Protein AF-A0A6N2LBV3-F1 (afdb_monomer)

Secondary structure (DSSP, 8-state):
---------SHHHHHHHHHHHHHHHHHHHHHHTTS-------------------------------------------TTGGG--SSS-SSGGGTS-S----TT-GGGSB---SSB-S--S-----S---S---TTTGGGEEE---SS--BTTHHHHTTTS-EEETTEEE--S-BTTBTT-HHHHHHHHHHHTT-TTSSS-GGGTT-S----SSSBSSGGGS-GGGT--------S--TTT---TTTTTSB--S-B-S-SS-TT------S-B--B--------SSS-SSSSSSS--TTT-EEEEESGGGT--STTHHHHHHHHHHHHHHTT-EEEEEETTEEEEE--SSSTTGGGSPTTPSS----SS-----SSS-------B---HHHHHHTS-----SSS-SS---SSSSS-SS-TTHHHHGGGHHHHHHHTTS-TT-TT--STTTS----S--SS-SHHHH-TT--SB--B---TTS-S--TTSTTT--EE----SSS--------------SS----SSSSSSBSTTGGGTS-SS--TT-----B-STT---SGGGS-TTBS------------SSS---------------SGGGGS-PPPPSSSHHHHHHHHHHHHHHHHHHHHHHTTS-------------------------------------------PPPPPP--TT-SS--SSS-HHHHHTT----SSSSSTTTSS-B--GGGS--S-----S-------SSTTSSS-----S--SS-SSSB--TT-----BSB-----B-BT-SS-STTSSS-----TT--SSSS-S-SS-EE---S--SS-TT-SS-BBSS--B---------S---SSSTTTT-------BSSB--SS-SS--S----BS----TTGGG-SSSSSGGGG--SSS----B-HHHH---STTTSS-TT-TTSSSSSS-EE---SBSB--EE--SSSBTBS----SSSPPBPPTT--SS--TTPBP-S-B-PPPHHHHSSS------TT-SSSS--GGGGGGT--TTSSBHHHHTTTSSGGGTTTTTS-SSSS---------SS----SBTT-SS-----EE---SSS--THHHHTTSSSEE--B-GGG--------------SSSHHHHHTTT--GGGTTTTTTTT--SB------B-HHHHHHHHHHHHHHTEEEEEEEE--TTT----EEEEEEE-----HHHHHHHHH-

InterPro domains:
  IPR004159 Putative S-adenosyl-L-methionine-dependent methyltransferase [PF03141] (83-593)
  IPR004159 Putative S-adenosyl-L-methionine-dependent methyltransferase [PF03141] (693-1202)
  IPR004159 Putative S-adenosyl-L-methionine-dependent methyltransferase [PTHR10108] (652-1205)
  IPR029063 S-adenosyl-L-methionine-dependent methyltransferase superfamily [G3DSA:3.40.50.150] (198-345)
  IPR029063 S-adenosyl-L-methionine-dependent methyltransferase superfamily [G3DSA:3.40.50.150] (804-955)
  IPR029063 S-adenosyl-L-methionine-dependent methyltransferase superfamily [SSF53335] (121-339)
  IPR029063 S-adenosyl-L-methionine-dependent methyltransferase superfamily [SSF53335] (421-569)
  IPR029063 S-adenosyl-L-methionine-dependent methyltransferase superfamily [SSF53335] (731-950)
  IPR029063 S-adenosyl-L-methionine-dependent methyltransferase superfamily [SSF53335] (1032-1173)

pLDDT: mean 76.88, std 20.21, range [21.91, 98.38]

Radius of gyration: 31.72 Å; Cα contacts (8 Å, |Δi|>4): 4338; chains: 1; bounding box: 100×77×108 Å

Foldseek 3Di:
DDDDDDDDDPPVVVVVVVVVVVVVVVVVVVVVVPPDDDDDDDYDDDDDDDDDDDDDDDDDDDDDDDDEDFLFFAAFFALQQLFFWFWLAPVLFVQFHDDDDCLQLCSLFTFAAFAWKFDPFAHFFFFFAFWFFFPPVLFFKKFAFDFAAADVLVVCVVQLQWDRDLGMIGRFAWWPQGSGALLVVCLVVCVQLVAPPSLNQSQLLAQEAEWDFTHWAGLLHPNVSSNHLYAFFAACDPPPFAHCFFQLFFADHFFFAPFAFPAAWFFFFAAAGADEDFDDDDDDDQAKQFFLLALWAFLWHWAKYFYCLQPPDDVQSVVFVVVVVVRVVLLVKDWSGRDDRMTIMHDFLAQVVQVVHDQVSFLHAAFAQFLWTFGFQAQFAGGHHGFAPVSRVVSHLPADAAQPAFQHDADQCPVAVADVVLQVVLLCVLLQLQDLQQDDFCPVHDLRLVLFEFAFAFLFFRLWQRCLVNLHFADFAQFQAAWFAFRGFCNWNWAEAYHAFVFWFAEFAAFAAEYFYWLAEAAFPDVFAFDLFCVLFLFLAHAQFYFFWWKFAFFWQFAFQLPPFFQQWFFAWFDDFFFFDFAHAMAIDWTGGKDFAFDDSLLVDDDDDDDDVPVVVVVVVVVVVVVVVVVVVVVPDDDDDDDDDDDDDDDDDDDDDDDDDDDDDDDDDDDDDDDDDDPPPDQFAQDDSVRHFDTIGRIPVSSSVVRHDDDRGDDPRSHHHGYDPVPFDSGNHDHHHADDIFDHPPVAPRIGAGSTADDHHHHHHHYHSNRRHRSSHGTGHFGTGSIRRGGRSSNGIRHGGRDHHYHDHQGSTLGDAHDDAAARHSAPNRNHSRRSIYHDAHEGINNGPNNRHHSRVNHRRRTWRRRPRWFFAPRFFATGQEHDHRHHSRHNPPVSHRNRRARSSRHRFNHHYYAFRCSNQNTRPSSPSRNNVSSFGCSHAFWHHHWRNYRIIRTHGHQAVPRVRSDDPDGDDHAADPPPHRGAGRPHTSHRHYYHDDCQCPDPNYMDDHRPSDDQQPQFPCCVVVPHDSNVGGVSQRNSHPPHVVHRTQRSDDDDHNHTAAEGTEEDDLGRICNRSSNHNRDDAYHDRHRPPSSSNSSSGGIHHHHGHRLLSPHTGRRARGETYIYEAPLVVCVSVVRDSSSVSSSSSSYRAAWYWTKHWYAPVVVVSSVVHCVSNQKDWDDWDARDPPRDHRTTMTRMIHHNDHDDNRVVSNVND

Organism: Salix viminalis (NCBI:txid40686)

Structure (mmCIF, N/CA/C/O backbone):
data_AF-A0A6N2LBV3-F1
#
_entry.id   AF-A0A6N2LBV3-F1
#
loop_
_atom_site.group_PDB
_atom_site.id
_atom_site.type_symbol
_atom_site.label_atom_id
_atom_site.label_alt_id
_atom_site.label_comp_id
_atom_site.label_asym_id
_atom_site.label_entity_id
_atom_site.label_seq_id
_atom_site.pdbx_PDB_ins_code
_atom_site.Cartn_x
_atom_site.Cartn_y
_atom_site.Cartn_z
_atom_site.occupancy
_atom_site.B_iso_or_equiv
_atom_site.auth_seq_id
_atom_site.auth_comp_id
_atom_site.auth_asym_id
_atom_site.auth_atom_id
_atom_site.pdbx_PDB_model_num
ATOM 1 N N . MET A 1 1 ? -54.900 11.997 -61.888 1.00 31.58 1 MET A N 1
ATOM 2 C CA . MET A 1 1 ? -56.281 12.020 -62.424 1.00 31.58 1 MET A CA 1
ATOM 3 C C . MET A 1 1 ? -57.255 11.755 -61.280 1.00 31.58 1 MET A C 1
ATOM 5 O O . MET A 1 1 ? -56.965 10.887 -60.477 1.00 31.58 1 MET A O 1
ATOM 9 N N . SER A 1 2 ? -58.363 12.505 -61.231 1.00 25.62 2 SER A N 1
ATOM 10 C CA . SER A 1 2 ? -59.681 12.159 -60.649 1.00 25.62 2 SER A CA 1
ATOM 11 C C . SER A 1 2 ? -59.846 11.466 -59.271 1.00 25.62 2 SER A C 1
ATOM 13 O O . SER A 1 2 ? -59.539 10.290 -59.123 1.00 25.62 2 SER A O 1
ATOM 15 N N . ARG A 1 3 ? -60.667 12.145 -58.443 1.00 28.14 3 ARG A N 1
ATOM 16 C CA . ARG A 1 3 ? -61.629 11.661 -57.414 1.00 28.14 3 ARG A CA 1
ATOM 17 C C . ARG A 1 3 ? -61.140 11.384 -55.981 1.00 28.14 3 ARG A C 1
ATOM 19 O O . ARG A 1 3 ? -60.168 10.688 -55.746 1.00 28.14 3 ARG A O 1
ATOM 26 N N . GLY A 1 4 ? -61.930 11.911 -55.037 1.00 27.83 4 GLY A N 1
ATOM 27 C CA . GLY A 1 4 ? -61.875 11.661 -53.591 1.00 27.83 4 GLY A CA 1
ATOM 28 C C . GLY A 1 4 ? -63.286 11.452 -53.007 1.00 27.83 4 GLY A C 1
ATOM 29 O O . GLY A 1 4 ? -64.154 10.936 -53.712 1.00 27.83 4 GLY A O 1
ATOM 30 N N . ARG A 1 5 ? -63.514 11.960 -51.780 1.00 31.47 5 ARG A N 1
ATOM 31 C CA . ARG A 1 5 ? -64.560 11.618 -50.774 1.00 31.47 5 ARG A CA 1
ATOM 32 C C . ARG A 1 5 ? -64.207 10.379 -49.927 1.00 31.47 5 ARG A C 1
ATOM 34 O O . ARG A 1 5 ? -63.780 9.377 -50.482 1.00 31.47 5 ARG A O 1
ATOM 41 N N . GLY A 1 6 ? -64.409 10.400 -48.606 1.00 32.03 6 GLY A N 1
ATOM 42 C CA . GLY A 1 6 ? -64.881 11.516 -47.765 1.00 32.03 6 GLY A CA 1
ATOM 43 C C . GLY A 1 6 ? -64.854 11.200 -46.263 1.00 32.03 6 GLY A C 1
ATOM 44 O O . GLY A 1 6 ? -64.765 10.035 -45.884 1.00 32.03 6 GLY A O 1
ATOM 45 N N . ASP A 1 7 ? -64.907 12.249 -45.440 1.00 34.81 7 ASP A N 1
ATOM 46 C CA . ASP A 1 7 ? -64.712 12.215 -43.983 1.00 34.81 7 ASP A CA 1
ATOM 47 C C . ASP A 1 7 ? -65.820 11.536 -43.164 1.00 34.81 7 ASP A C 1
ATOM 49 O O . ASP A 1 7 ? -67.002 11.573 -43.513 1.00 34.81 7 ASP A O 1
ATOM 53 N N . GLY A 1 8 ? -65.429 11.029 -41.987 1.00 34.16 8 GLY A N 1
ATOM 54 C CA . GLY A 1 8 ? -66.335 10.644 -40.905 1.00 34.16 8 GLY A CA 1
ATOM 55 C C . GLY A 1 8 ? -65.617 10.320 -39.583 1.00 34.16 8 GLY A C 1
ATOM 56 O O . GLY A 1 8 ? -64.689 9.521 -39.558 1.00 34.16 8 GLY A O 1
ATOM 57 N N . ASP A 1 9 ? -66.125 10.890 -38.481 1.00 42.00 9 ASP A N 1
ATOM 58 C CA . ASP A 1 9 ? -65.892 10.510 -37.066 1.00 42.00 9 ASP A CA 1
ATOM 59 C C . ASP A 1 9 ? -64.590 10.965 -36.342 1.00 42.00 9 ASP A C 1
ATOM 61 O O . ASP A 1 9 ? -63.911 10.175 -35.685 1.00 42.00 9 ASP A O 1
ATOM 65 N N . GLN A 1 10 ? -64.280 12.275 -36.345 1.00 43.12 10 GLN A N 1
ATOM 66 C CA . GLN A 1 10 ? -63.372 12.865 -35.332 1.00 43.12 10 GLN A CA 1
ATOM 67 C C . GLN A 1 10 ? -64.061 13.175 -33.984 1.00 43.12 10 GLN A C 1
ATOM 69 O O . GLN A 1 10 ? -63.404 13.179 -32.941 1.00 43.12 10 GLN A O 1
ATOM 74 N N . THR A 1 11 ? -65.376 13.416 -33.966 1.00 44.84 11 THR A N 1
ATOM 75 C CA . THR A 1 11 ? -66.063 14.023 -32.810 1.00 44.84 11 THR A CA 1
ATOM 76 C C . THR A 1 11 ? -66.192 13.093 -31.598 1.00 44.84 11 THR A C 1
ATOM 78 O O . THR A 1 11 ? -66.202 13.572 -30.464 1.00 44.84 11 THR A O 1
ATOM 81 N N . LYS A 1 12 ? -66.244 11.764 -31.784 1.00 44.06 12 LYS A N 1
ATOM 82 C CA . LYS A 1 12 ? -66.371 10.823 -30.652 1.00 44.06 12 LYS A CA 1
ATOM 83 C C . LYS A 1 12 ? -65.098 10.667 -29.823 1.00 44.06 12 LYS A C 1
ATOM 85 O O . LYS A 1 12 ? -65.197 10.506 -28.610 1.00 44.06 12 LYS A O 1
ATOM 90 N N . ARG A 1 13 ? -63.909 10.739 -30.436 1.00 48.66 13 ARG A N 1
ATOM 91 C CA . ARG A 1 13 ?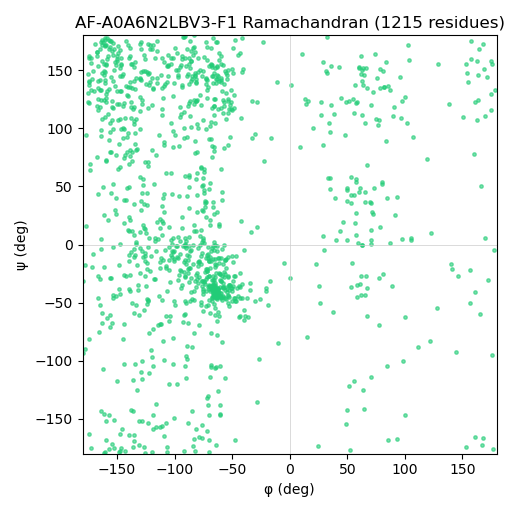 -62.634 10.533 -29.718 1.00 48.66 13 ARG A CA 1
ATOM 92 C C . ARG A 1 13 ? -62.351 11.624 -28.680 1.00 48.66 13 ARG A C 1
ATOM 94 O O . ARG A 1 13 ? -61.745 11.326 -27.655 1.00 48.66 13 ARG A O 1
ATOM 101 N N . PHE A 1 14 ? -62.810 12.854 -28.911 1.00 49.78 14 PHE A N 1
ATOM 102 C CA . PHE A 1 14 ? -62.547 13.982 -28.011 1.00 49.78 14 PHE A CA 1
ATOM 103 C C . PHE A 1 14 ? -63.281 13.849 -26.664 1.00 49.78 14 PHE A C 1
ATOM 105 O O . PHE A 1 14 ? -62.699 14.091 -25.608 1.00 49.78 14 PHE A O 1
ATOM 112 N N . VAL A 1 15 ? -64.534 13.378 -26.681 1.00 51.75 15 VAL A N 1
ATOM 113 C CA . VAL A 1 15 ? -65.348 13.207 -25.464 1.00 51.75 15 VAL A CA 1
ATOM 114 C C . VAL A 1 15 ? -64.805 12.081 -24.575 1.00 51.75 15 VAL A C 1
ATOM 116 O O . VAL A 1 15 ? -64.764 12.225 -23.355 1.00 51.75 15 VAL A O 1
ATOM 119 N N . THR A 1 16 ? -64.325 10.978 -25.163 1.00 50.62 16 THR A N 1
ATOM 120 C CA . THR A 1 16 ? -63.780 9.843 -24.394 1.00 50.62 16 THR A CA 1
ATOM 121 C C . THR A 1 16 ? -62.521 10.220 -23.606 1.00 50.62 16 THR A C 1
ATOM 123 O O . THR A 1 16 ? -62.374 9.802 -22.459 1.00 50.62 16 THR A O 1
ATOM 126 N N . TRP A 1 17 ? -61.637 11.043 -24.181 1.00 53.94 17 TRP A N 1
ATOM 127 C CA . TRP A 1 17 ? -60.414 11.491 -23.502 1.00 53.94 17 TRP A CA 1
ATOM 128 C C . TRP A 1 17 ? -60.695 12.366 -22.275 1.00 53.94 17 TRP A C 1
ATOM 130 O O . TRP A 1 17 ? -60.042 12.192 -21.246 1.00 53.94 17 TRP A O 1
ATOM 140 N N . ILE A 1 18 ? -61.694 13.252 -22.348 1.00 58.91 18 ILE A N 1
ATOM 141 C CA . ILE A 1 18 ? -62.074 14.132 -21.230 1.00 58.91 18 ILE A CA 1
ATOM 142 C C . ILE A 1 18 ? -62.591 13.318 -20.032 1.00 58.91 18 ILE A C 1
ATOM 144 O O . ILE A 1 18 ? -62.225 13.602 -18.890 1.00 58.91 18 ILE A O 1
ATOM 148 N N . VAL A 1 19 ? -63.391 12.273 -20.275 1.00 57.28 19 VAL A N 1
ATOM 149 C CA . VAL A 1 19 ? -63.913 11.398 -19.207 1.00 57.28 19 VAL A CA 1
ATOM 150 C C . VAL A 1 19 ? -62.784 10.622 -18.517 1.00 57.28 19 VAL A C 1
ATOM 152 O O . VAL A 1 19 ? -62.739 10.579 -17.289 1.00 57.28 19 VAL A O 1
ATOM 155 N N . VAL A 1 20 ? -61.834 10.064 -19.278 1.00 58.78 20 VAL A N 1
ATOM 156 C CA . VAL A 1 20 ? -60.694 9.315 -18.713 1.00 58.78 20 VAL A CA 1
ATOM 157 C C . VAL A 1 20 ? -59.775 10.222 -17.885 1.00 58.78 20 VAL A C 1
ATOM 159 O O . VAL A 1 20 ? -59.424 9.865 -16.761 1.00 58.78 20 VAL A O 1
ATOM 162 N N . LEU A 1 21 ? -59.444 11.419 -18.384 1.00 54.38 21 LEU A N 1
ATOM 163 C CA . LEU A 1 21 ? -58.668 12.418 -17.633 1.00 54.38 21 LEU A CA 1
ATOM 164 C C . LEU A 1 21 ? -59.371 12.854 -16.341 1.00 54.38 21 LEU A C 1
ATOM 166 O O . LEU A 1 21 ? -58.728 12.934 -15.298 1.00 54.38 21 LEU A O 1
ATOM 170 N N . SER A 1 22 ? -60.691 13.058 -16.380 1.00 57.19 22 SER A N 1
ATOM 171 C CA . SER A 1 22 ? -61.472 13.439 -15.194 1.00 57.19 22 SER A CA 1
ATOM 172 C C . SER A 1 22 ? -61.437 12.361 -14.103 1.00 57.19 22 SER A C 1
ATOM 174 O O . SER A 1 22 ? -61.304 12.682 -12.923 1.00 57.19 22 SER A O 1
ATOM 176 N N . ILE A 1 23 ? -61.495 11.080 -14.487 1.00 59.62 23 ILE A N 1
ATOM 177 C CA . ILE A 1 23 ? -61.399 9.950 -13.548 1.00 59.62 23 ILE A CA 1
ATOM 178 C C . ILE A 1 23 ? -59.989 9.868 -12.945 1.00 59.62 23 ILE A C 1
ATOM 180 O O . ILE A 1 23 ? -59.856 9.744 -11.728 1.00 59.62 23 ILE A O 1
ATOM 184 N N . ILE A 1 24 ? -58.936 10.002 -13.760 1.00 60.47 24 ILE A N 1
ATOM 185 C CA . ILE A 1 24 ? -57.543 9.947 -13.283 1.00 60.47 24 ILE A CA 1
ATOM 186 C C . ILE A 1 24 ? -57.250 11.107 -12.320 1.00 60.47 24 ILE A C 1
ATOM 188 O O . ILE A 1 24 ? -56.707 10.878 -11.239 1.00 60.47 24 ILE A O 1
ATOM 192 N N . CYS A 1 25 ? -57.667 12.334 -12.650 1.00 48.91 25 CYS A N 1
ATOM 193 C CA . CYS A 1 25 ? -57.538 13.479 -11.748 1.00 48.91 25 CYS A CA 1
ATOM 194 C C . CYS A 1 25 ? -58.341 13.292 -10.450 1.00 48.91 25 CYS A C 1
ATOM 196 O O . CYS A 1 25 ? -57.840 13.641 -9.384 1.00 48.91 25 CYS A O 1
ATOM 198 N N . GLY A 1 26 ? -59.533 12.686 -10.508 1.00 51.38 26 GLY A N 1
ATOM 199 C CA . GLY A 1 26 ? -60.309 12.326 -9.317 1.00 51.38 26 GLY A CA 1
ATOM 200 C C . GLY A 1 26 ? -59.580 11.332 -8.405 1.00 51.38 26 GLY A C 1
ATOM 201 O O . GLY A 1 26 ? -59.519 11.539 -7.193 1.00 51.38 26 GLY A O 1
ATOM 202 N N . CYS A 1 27 ? -58.960 10.294 -8.973 1.00 47.56 27 CYS A N 1
ATOM 203 C CA . CYS A 1 27 ? -58.165 9.324 -8.215 1.00 47.56 27 CYS A CA 1
ATOM 204 C C . CYS A 1 27 ? -56.903 9.948 -7.595 1.00 47.56 27 CYS A C 1
ATOM 206 O O . CYS A 1 27 ? -56.609 9.678 -6.432 1.00 47.56 27 CYS A O 1
ATOM 208 N N . VAL A 1 28 ? -56.185 10.811 -8.324 1.00 51.62 28 VAL A N 1
ATOM 209 C CA . VAL A 1 28 ? -54.999 11.518 -7.799 1.00 51.62 28 VAL A CA 1
ATOM 210 C C . VAL A 1 28 ? -55.386 12.507 -6.694 1.00 51.62 28 VAL A C 1
ATOM 212 O O . VAL A 1 28 ? -54.729 12.547 -5.655 1.00 51.62 28 VAL A O 1
ATOM 215 N N . TYR A 1 29 ? -56.488 13.246 -6.862 1.00 46.38 29 TYR A N 1
ATOM 216 C CA . TYR A 1 29 ? -57.003 14.172 -5.849 1.00 46.38 29 TYR A CA 1
ATOM 217 C C . TYR A 1 29 ? -57.417 13.444 -4.559 1.00 46.38 29 TYR A C 1
ATOM 219 O O . TYR A 1 29 ? -57.045 13.872 -3.467 1.00 46.38 29 TYR A O 1
ATOM 227 N N . LEU A 1 30 ? -58.102 12.298 -4.668 1.00 38.81 30 LEU A N 1
ATOM 228 C CA . LEU A 1 30 ? -58.453 11.465 -3.511 1.00 38.81 30 LEU A CA 1
ATOM 229 C C . LEU A 1 30 ? -57.224 10.843 -2.829 1.00 38.81 30 LEU A C 1
ATOM 231 O O . LEU A 1 30 ? -57.200 10.760 -1.603 1.00 38.81 30 LEU A O 1
ATOM 235 N N . TYR A 1 31 ? -56.187 10.468 -3.585 1.00 40.25 31 TYR A N 1
ATOM 236 C CA . TYR A 1 31 ? -54.933 9.964 -3.017 1.00 40.25 31 TYR A CA 1
ATOM 237 C C . TYR A 1 31 ? -54.174 11.064 -2.254 1.00 40.25 31 TYR A C 1
ATOM 239 O O . TYR A 1 31 ? -53.793 10.866 -1.103 1.00 40.25 31 TYR A O 1
ATOM 247 N N . SER A 1 32 ? -54.055 12.263 -2.841 1.00 40.56 32 SER A N 1
ATOM 248 C CA . SER A 1 32 ? -53.398 13.424 -2.209 1.00 40.56 32 SER A CA 1
ATOM 249 C C . SER A 1 32 ? -54.110 13.950 -0.956 1.00 40.56 32 SER A C 1
ATOM 251 O O . SER A 1 32 ? -53.500 14.639 -0.144 1.00 40.56 32 SER A O 1
ATOM 253 N N . ARG A 1 33 ? -55.395 13.615 -0.777 1.00 33.59 33 ARG A N 1
ATOM 254 C CA . ARG A 1 33 ? -56.209 14.040 0.370 1.00 33.59 33 ARG A CA 1
ATOM 255 C C . ARG A 1 33 ? -56.136 13.078 1.564 1.00 33.59 33 ARG A C 1
ATOM 257 O O . ARG A 1 33 ? -56.630 13.426 2.632 1.00 33.59 33 ARG A O 1
ATOM 264 N N . ASN A 1 34 ? -55.523 11.901 1.403 1.00 30.72 34 ASN A N 1
ATOM 265 C CA . ASN A 1 34 ? -55.403 10.891 2.463 1.00 30.72 34 ASN A CA 1
ATOM 266 C C . ASN A 1 34 ? -53.974 10.743 3.027 1.00 30.72 34 ASN A C 1
ATOM 268 O O . ASN A 1 34 ? -53.769 10.016 3.995 1.00 30.72 34 ASN A O 1
ATOM 272 N N . SER A 1 35 ? -52.990 11.446 2.457 1.00 33.56 35 SER A N 1
ATOM 273 C CA . SER A 1 35 ? -51.645 11.617 3.021 1.00 33.56 35 SER A CA 1
ATOM 274 C C . SER A 1 35 ? -51.569 12.941 3.789 1.00 33.56 35 SER A C 1
ATOM 276 O O . SER A 1 35 ? -51.185 13.971 3.232 1.00 33.56 35 SER A O 1
ATOM 278 N N . GLY A 1 36 ? -51.993 12.914 5.055 1.00 26.00 36 GLY A N 1
ATOM 279 C CA . GLY A 1 36 ? -51.960 14.075 5.947 1.00 26.00 36 GLY A CA 1
ATOM 280 C C . GLY A 1 36 ? -50.542 14.601 6.191 1.00 26.00 36 GLY A C 1
ATOM 281 O O . GLY A 1 36 ? -49.588 13.839 6.319 1.00 26.00 36 GLY A O 1
ATOM 282 N N . THR A 1 37 ? -50.427 15.923 6.242 1.00 26.88 37 THR A N 1
ATOM 283 C CA . THR A 1 37 ? -49.184 16.685 6.394 1.00 26.88 37 THR A CA 1
ATOM 284 C C . THR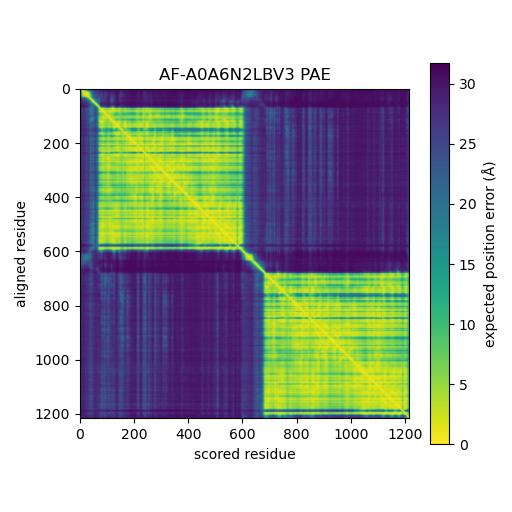 A 1 37 ? -48.704 16.802 7.837 1.00 26.88 37 THR A C 1
ATOM 286 O O . THR A 1 37 ? -49.503 17.087 8.726 1.00 26.88 37 THR A O 1
ATOM 289 N N . SER A 1 38 ? -47.385 16.851 8.011 1.00 24.41 38 SER A N 1
ATOM 290 C CA . SER A 1 38 ? -46.758 17.822 8.918 1.00 24.41 38 SER A CA 1
ATOM 291 C C . SER A 1 38 ? -45.417 18.277 8.333 1.00 24.41 38 SER A C 1
ATOM 293 O O . SER A 1 38 ? -44.425 17.556 8.396 1.00 24.41 38 SER A O 1
ATOM 295 N N . ALA A 1 39 ? -45.421 19.461 7.720 1.00 27.94 39 ALA A N 1
ATOM 296 C CA . ALA A 1 39 ? -44.222 20.226 7.378 1.00 27.94 39 ALA A CA 1
ATOM 297 C C . ALA A 1 39 ? -44.005 21.307 8.449 1.00 27.94 39 ALA A C 1
ATOM 299 O O . ALA A 1 39 ? -45.002 21.751 9.005 1.00 27.94 39 ALA A O 1
ATOM 300 N N . LEU A 1 40 ? -42.747 21.688 8.704 1.00 25.64 40 LEU A N 1
ATOM 301 C CA . LEU A 1 40 ? -42.203 22.847 9.454 1.00 25.64 40 LEU A CA 1
ATOM 302 C C . LEU A 1 40 ? -40.674 22.579 9.556 1.00 25.64 40 LEU A C 1
ATOM 304 O O . LEU A 1 40 ? -40.293 21.418 9.679 1.00 25.64 40 LEU A O 1
ATOM 308 N N . GLU A 1 41 ? -39.730 23.521 9.509 1.00 23.75 41 GLU A N 1
ATOM 309 C CA . GLU A 1 41 ? -39.708 24.907 9.012 1.00 23.75 41 GLU A CA 1
ATOM 310 C C . GLU A 1 41 ? -38.232 25.279 8.689 1.00 23.75 41 GLU A C 1
ATOM 312 O O . GLU A 1 41 ? -37.361 24.410 8.744 1.00 23.75 41 GLU A O 1
ATOM 317 N N . TYR A 1 42 ? -37.924 26.522 8.296 1.00 24.88 42 TYR A N 1
ATOM 318 C CA . TYR A 1 42 ? -36.617 26.913 7.736 1.00 24.88 42 TYR A CA 1
ATOM 319 C C . TYR A 1 42 ? -35.925 28.033 8.538 1.00 24.88 42 TYR A C 1
ATOM 321 O O . TYR A 1 42 ? -36.546 29.049 8.837 1.00 24.88 42 TYR A O 1
ATOM 329 N N . GLY A 1 43 ? -34.608 27.909 8.761 1.00 24.92 43 GLY A N 1
ATOM 330 C CA . GLY A 1 43 ? -33.738 28.952 9.338 1.00 24.92 43 GLY A CA 1
ATOM 331 C C . GLY A 1 43 ? -33.352 28.722 10.812 1.00 24.92 43 GLY A C 1
ATOM 332 O O . GLY A 1 43 ? -34.027 27.994 11.520 1.00 24.92 43 GLY A O 1
ATOM 333 N N . SER A 1 44 ? -32.272 29.308 11.344 1.00 24.23 44 SER A N 1
ATOM 334 C CA . SER A 1 44 ? -31.258 30.182 10.725 1.00 24.23 44 SER A CA 1
ATOM 335 C C . SER A 1 44 ? -29.962 30.226 11.567 1.00 24.23 44 SER A C 1
ATOM 337 O O . SER A 1 44 ? -29.922 29.710 12.678 1.00 24.23 44 SER A O 1
ATOM 339 N N . LYS A 1 45 ? -28.891 30.823 11.022 1.00 31.98 45 LYS A N 1
ATOM 340 C CA . LYS A 1 45 ? -27.552 30.927 11.638 1.00 31.98 45 LYS A CA 1
ATOM 341 C C . LYS A 1 45 ? -27.555 31.550 13.044 1.00 31.98 45 LYS A C 1
ATOM 343 O O . LYS A 1 45 ? -28.153 32.606 13.232 1.00 31.98 45 LYS A O 1
ATOM 348 N N . SER A 1 46 ? -26.656 31.078 13.909 1.00 21.91 46 SER A N 1
ATOM 349 C CA . SER A 1 46 ? -25.869 31.977 14.763 1.00 21.91 46 SER A CA 1
ATOM 350 C C . SER A 1 46 ? -24.441 31.459 14.926 1.00 21.91 46 SER A C 1
ATOM 352 O O . SER A 1 46 ? -24.219 30.268 15.102 1.00 21.91 46 SER A O 1
ATOM 354 N N . LEU A 1 47 ? -23.481 32.373 14.823 1.00 30.34 47 LEU A N 1
ATOM 355 C CA . LEU A 1 47 ? -22.047 32.152 14.992 1.00 30.34 47 LEU A CA 1
ATOM 356 C C . LEU A 1 47 ? -21.662 32.617 16.402 1.00 30.34 47 LEU A C 1
ATOM 358 O O . LEU A 1 47 ? -22.098 33.706 16.781 1.00 30.34 47 LEU A O 1
ATOM 362 N N . ARG A 1 48 ? -20.797 31.899 17.133 1.00 24.84 48 ARG A N 1
ATOM 363 C CA . ARG A 1 48 ? -20.015 32.489 18.239 1.00 24.84 48 ARG A CA 1
ATOM 364 C C . ARG A 1 48 ? -18.737 31.700 18.547 1.00 24.84 48 ARG A C 1
ATOM 366 O O . ARG A 1 48 ? -18.708 30.828 19.397 1.00 24.84 48 ARG A O 1
ATOM 373 N N . LYS A 1 49 ? -17.669 32.107 17.861 1.00 29.61 49 LYS A N 1
ATOM 374 C CA . LYS A 1 49 ? -16.268 31.903 18.258 1.00 29.61 49 LYS A CA 1
ATOM 375 C C . LYS A 1 49 ? -16.034 32.498 19.652 1.00 29.61 49 LYS A C 1
ATOM 377 O O . LYS A 1 49 ? -16.602 33.559 19.916 1.00 29.61 49 LYS A O 1
ATOM 382 N N . LEU A 1 50 ? -15.120 31.931 20.440 1.00 24.64 50 LEU A N 1
ATOM 383 C CA . LEU A 1 50 ? -14.146 32.709 21.221 1.00 24.64 50 LEU A CA 1
ATOM 384 C C . LEU A 1 50 ? -12.997 31.829 21.729 1.00 24.64 50 LEU A C 1
ATOM 386 O O . LEU A 1 50 ? -13.224 30.757 22.278 1.00 24.64 50 LEU A O 1
ATOM 390 N N . ASP A 1 51 ? -11.782 32.335 21.538 1.00 26.36 51 ASP A N 1
ATOM 391 C CA . ASP A 1 51 ? -10.567 31.864 22.193 1.00 26.36 51 ASP A CA 1
ATOM 392 C C . ASP A 1 51 ? -10.424 32.552 23.569 1.00 26.36 51 ASP A C 1
ATOM 394 O O . ASP A 1 51 ? -10.732 33.738 23.688 1.00 26.36 51 ASP A O 1
ATOM 398 N N . ASP A 1 52 ? -9.936 31.783 24.542 1.00 28.22 52 ASP A N 1
ATOM 399 C CA . ASP A 1 52 ? -8.941 32.093 25.592 1.00 28.22 52 ASP A CA 1
ATOM 400 C C . ASP A 1 52 ? -9.054 33.289 26.588 1.00 28.22 52 ASP A C 1
ATOM 402 O O . ASP A 1 52 ? -9.080 34.461 26.219 1.00 28.22 52 ASP A O 1
ATOM 406 N N . ASP A 1 53 ? -8.974 32.897 27.873 1.00 31.17 53 ASP A N 1
ATOM 407 C CA . ASP A 1 53 ? -8.404 33.511 29.099 1.00 31.17 53 ASP A CA 1
ATOM 408 C C . ASP A 1 53 ? -8.780 34.906 29.675 1.00 31.17 53 ASP A C 1
ATOM 410 O O . ASP A 1 53 ? -8.833 35.927 28.989 1.00 31.17 53 ASP A O 1
ATOM 414 N N . GLY A 1 54 ? -8.934 34.964 31.022 1.00 26.22 54 GLY A N 1
ATOM 415 C CA . GLY A 1 54 ? -9.101 36.234 31.765 1.00 26.22 54 GLY A CA 1
ATOM 416 C C . GLY A 1 54 ? -9.596 36.272 33.239 1.00 26.22 54 GLY A C 1
ATOM 417 O O . GLY A 1 54 ? -10.451 37.104 33.525 1.00 26.22 54 GLY A O 1
ATOM 418 N N . ASP A 1 55 ? -9.011 35.495 34.167 1.00 26.36 55 ASP A N 1
ATOM 419 C CA . ASP A 1 55 ? -8.833 35.811 35.623 1.00 26.36 55 ASP A CA 1
ATOM 420 C C . ASP A 1 55 ? -10.011 35.776 36.672 1.00 26.36 55 ASP A C 1
ATOM 422 O O . ASP A 1 55 ? -11.197 35.695 36.355 1.00 26.36 55 ASP A O 1
ATOM 426 N N . GLU A 1 56 ? -9.636 35.753 37.968 1.00 28.08 56 GLU A N 1
ATOM 427 C CA . GLU A 1 56 ? -10.363 35.334 39.199 1.00 28.08 56 GLU A CA 1
ATOM 428 C C . GLU A 1 56 ? -11.646 36.100 39.663 1.00 28.08 56 GLU A C 1
ATOM 430 O O . GLU A 1 56 ? -11.689 37.328 39.685 1.00 28.08 56 GLU A O 1
ATOM 435 N N . THR A 1 57 ? -12.635 35.395 40.266 1.00 24.83 57 THR A N 1
ATOM 436 C CA . THR A 1 57 ? -12.910 35.367 41.748 1.00 24.83 57 THR A CA 1
ATOM 437 C C . THR A 1 57 ? -14.310 34.837 42.187 1.00 24.83 57 THR A C 1
ATOM 439 O O . THR A 1 57 ? -15.356 35.401 41.894 1.00 24.83 57 THR A O 1
ATOM 442 N N . THR A 1 58 ? -14.302 33.813 43.056 1.00 24.97 58 THR A N 1
ATOM 443 C CA . THR A 1 58 ? -15.269 33.459 44.140 1.00 24.97 58 THR A CA 1
ATOM 444 C C . THR A 1 58 ? -16.814 33.384 43.963 1.00 24.97 58 THR A C 1
ATOM 446 O O . THR A 1 58 ? -17.509 34.394 43.923 1.00 24.97 58 THR A O 1
ATOM 449 N N . ASN A 1 59 ? -17.319 32.178 44.295 1.00 24.83 59 ASN A N 1
ATOM 450 C CA . ASN A 1 59 ? -18.429 31.840 45.228 1.00 24.83 59 ASN A CA 1
ATOM 451 C C . ASN A 1 59 ? -19.874 31.503 44.758 1.00 24.83 59 ASN A C 1
ATOM 453 O O . ASN A 1 59 ? -20.609 32.336 44.244 1.00 24.83 59 ASN A O 1
ATOM 457 N N . LYS A 1 60 ? -20.31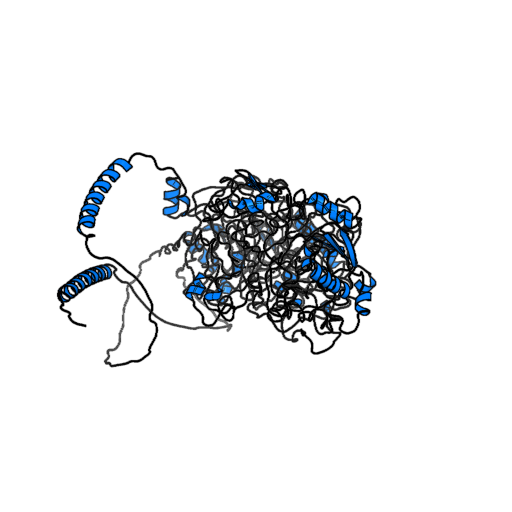3 30.325 45.260 1.00 24.41 60 LYS A N 1
ATOM 458 C CA . LYS A 1 60 ? -21.681 29.832 45.577 1.00 24.41 60 LYS A CA 1
ATOM 459 C C . LYS A 1 60 ? -22.584 29.213 44.491 1.00 24.41 60 LYS A C 1
ATOM 461 O O . LYS A 1 60 ? -23.499 29.838 43.979 1.00 24.41 60 LYS A O 1
ATOM 466 N N . SER A 1 61 ? -22.420 27.894 44.350 1.00 26.92 61 SER A N 1
ATOM 467 C CA . SER A 1 61 ? -23.443 26.855 44.618 1.00 26.92 61 SER A CA 1
ATOM 468 C C . SER A 1 61 ? -24.921 27.095 44.245 1.00 26.92 61 SER A C 1
ATOM 470 O O . SER A 1 61 ? -25.648 27.745 44.998 1.00 26.92 61 SER A O 1
ATOM 472 N N . SER A 1 62 ? -25.398 26.326 43.264 1.00 22.86 62 SER A N 1
ATOM 473 C CA . SER A 1 62 ? -26.653 25.555 43.355 1.00 22.86 62 SER A CA 1
ATOM 474 C C . SER A 1 62 ? -26.662 24.447 42.294 1.00 22.86 62 SER A C 1
ATOM 476 O O . SER A 1 62 ? -26.211 24.664 41.172 1.00 22.86 62 SER A O 1
ATOM 478 N N . GLU A 1 63 ? -27.131 23.257 42.667 1.00 28.66 63 GLU A N 1
ATOM 479 C CA . GLU A 1 63 ? -27.356 22.125 41.758 1.00 28.66 63 GLU A CA 1
ATOM 480 C C . GLU A 1 63 ? -28.632 22.355 40.934 1.00 28.66 63 GLU A C 1
ATOM 482 O O . GLU A 1 63 ? -29.603 22.847 41.497 1.00 28.66 63 GLU A O 1
ATOM 487 N N . GLU A 1 64 ? -28.667 21.926 39.663 1.00 23.16 64 GLU A N 1
ATOM 488 C CA . GLU A 1 64 ? -29.832 21.199 39.120 1.00 23.16 64 GLU A CA 1
ATOM 489 C C . GLU A 1 64 ? -29.548 20.475 37.781 1.00 23.16 64 GLU A C 1
ATOM 491 O O . GLU A 1 64 ? -29.216 21.072 36.762 1.00 23.16 64 GLU A O 1
ATOM 496 N N . VAL A 1 65 ? -29.699 19.146 37.830 1.00 26.39 65 VAL A N 1
ATOM 497 C CA . VAL A 1 65 ? -30.296 18.250 36.816 1.00 26.39 65 VAL A CA 1
ATOM 498 C C . VAL A 1 65 ? -29.869 18.391 35.340 1.00 26.39 65 VAL A C 1
ATOM 500 O O . VAL A 1 65 ? -30.497 19.042 34.513 1.00 26.39 65 VAL A O 1
ATOM 503 N N . GLN A 1 66 ? -28.874 17.582 34.971 1.00 30.34 66 GLN A N 1
ATOM 504 C CA . GLN A 1 66 ? -29.061 16.393 34.114 1.00 30.34 66 GLN A CA 1
ATOM 505 C C . GLN A 1 66 ? -30.139 16.458 32.997 1.00 30.34 66 GLN A C 1
ATOM 507 O O . GLN A 1 66 ? -30.998 15.583 32.911 1.00 30.34 66 GLN A O 1
ATOM 512 N N . GLY A 1 67 ? -30.035 17.433 32.085 1.00 23.70 67 GLY A N 1
ATOM 513 C CA . GLY A 1 67 ? -30.632 17.369 30.737 1.00 23.70 67 GLY A CA 1
ATOM 514 C C . GLY A 1 67 ? -29.884 16.396 29.801 1.00 23.70 67 GLY A C 1
ATOM 515 O O . GLY A 1 67 ? -28.850 15.841 30.189 1.00 23.70 67 GLY A O 1
ATOM 516 N N . ASP A 1 68 ? -30.386 16.152 28.580 1.00 33.53 68 ASP A N 1
ATOM 517 C CA . ASP A 1 68 ? -29.876 15.064 27.718 1.00 33.53 68 ASP A CA 1
ATOM 518 C C . ASP A 1 68 ? -29.905 15.295 26.188 1.00 33.53 68 ASP A C 1
ATOM 520 O O . ASP A 1 68 ? -30.522 16.235 25.688 1.00 33.53 68 ASP A O 1
ATOM 524 N N . ILE A 1 69 ? -29.198 14.405 25.478 1.00 35.16 69 ILE A N 1
ATOM 525 C CA . ILE A 1 69 ? -28.913 14.342 24.027 1.00 35.16 69 ILE A CA 1
ATOM 526 C C . ILE A 1 69 ? -28.857 12.847 23.595 1.00 35.16 69 ILE A C 1
ATOM 528 O O . ILE A 1 69 ? -29.475 12.028 24.275 1.00 35.16 69 ILE A O 1
ATOM 532 N N . ILE A 1 70 ? -28.218 12.438 22.483 1.00 33.81 70 ILE A N 1
ATOM 533 C CA . ILE A 1 70 ? -28.127 11.019 22.062 1.00 33.81 70 ILE A CA 1
ATOM 534 C C . ILE A 1 70 ? -26.899 10.629 21.190 1.00 33.81 70 ILE A C 1
ATOM 536 O O . ILE A 1 70 ? -26.774 11.007 20.029 1.00 33.81 70 ILE A O 1
ATOM 540 N N . LEU A 1 71 ? -26.041 9.729 21.695 1.00 45.25 71 LEU A N 1
ATOM 541 C CA . LEU A 1 71 ? -25.116 8.878 20.915 1.00 45.25 71 LEU A CA 1
ATOM 542 C C . LEU A 1 71 ? -25.955 8.118 19.893 1.00 45.25 71 LEU A C 1
ATOM 544 O O . LEU A 1 71 ? -26.717 7.233 20.285 1.00 45.25 71 LEU A O 1
ATOM 548 N N . LYS A 1 72 ? -25.863 8.459 18.600 1.00 46.06 72 LYS A N 1
ATOM 549 C CA . LYS A 1 72 ? -26.517 7.643 17.577 1.00 46.06 72 LYS A CA 1
ATOM 550 C C . LYS A 1 72 ? -25.709 6.365 17.377 1.00 46.06 72 LYS A C 1
ATOM 552 O O . LYS A 1 72 ? -24.496 6.320 17.551 1.00 46.06 72 LYS A O 1
ATOM 557 N N . SER A 1 73 ? -26.419 5.309 17.019 1.00 59.88 73 SER A N 1
ATOM 558 C CA . SER A 1 73 ? -25.884 4.051 16.527 1.00 59.88 73 SER A CA 1
ATOM 559 C C . SER A 1 73 ? -25.926 4.033 15.002 1.00 59.88 73 SER A C 1
ATOM 561 O O . SER A 1 73 ? -26.722 4.747 14.395 1.00 59.88 73 SER A O 1
ATOM 563 N N . ILE A 1 74 ? -24.982 3.320 14.383 1.00 69.06 74 ILE A N 1
ATOM 564 C CA . ILE A 1 74 ? -24.394 3.757 13.097 1.00 69.06 74 ILE A CA 1
ATOM 565 C C . ILE A 1 74 ? -23.567 2.631 12.421 1.00 69.06 74 ILE A C 1
ATOM 567 O O . ILE A 1 74 ? -23.433 1.555 13.007 1.00 69.06 74 ILE A O 1
ATOM 571 N N . PRO A 1 75 ? -23.198 2.744 11.111 1.00 83.19 75 PRO A N 1
ATOM 572 C CA . PRO A 1 75 ? -23.635 1.625 10.291 1.00 83.19 75 PRO A CA 1
ATOM 573 C C . PRO A 1 75 ? -22.963 1.342 8.913 1.00 83.19 75 PRO A C 1
ATOM 575 O O . PRO A 1 75 ? -21.772 1.544 8.743 1.00 83.19 75 PRO A O 1
ATOM 578 N N . VAL A 1 76 ? -23.757 0.839 7.941 1.00 75.19 76 VAL A N 1
ATOM 579 C CA . VAL A 1 76 ? -23.497 -0.099 6.825 1.00 75.19 76 VAL A CA 1
ATOM 580 C C . VAL A 1 76 ? -24.380 0.272 5.583 1.00 75.19 76 VAL A C 1
ATOM 582 O O . VAL A 1 76 ? -25.387 0.899 5.838 1.00 75.19 76 VAL A O 1
ATOM 585 N N . CYS A 1 77 ? -24.108 -0.022 4.281 1.00 73.62 77 CYS A N 1
ATOM 586 C CA . CYS A 1 77 ? -24.867 0.569 3.112 1.00 73.62 77 CYS A CA 1
ATOM 587 C C . CYS A 1 77 ? -25.116 -0.280 1.698 1.00 73.62 77 CYS A C 1
ATOM 589 O O . CYS A 1 77 ? -24.274 -0.497 0.858 1.00 73.62 77 CYS A O 1
ATOM 591 N N . ASP A 1 78 ? -26.282 -0.811 1.257 1.00 79.06 78 ASP A N 1
ATOM 592 C CA . ASP A 1 78 ? -26.666 -2.140 0.655 1.00 79.06 78 ASP A CA 1
ATOM 593 C C . ASP A 1 78 ? -25.686 -3.339 0.742 1.00 79.06 78 ASP A C 1
ATOM 595 O O . ASP A 1 78 ? -24.647 -3.213 0.145 1.00 79.06 78 ASP A O 1
ATOM 599 N N . ASP A 1 79 ? -26.015 -4.502 1.350 1.00 64.88 79 ASP A N 1
ATOM 600 C CA . ASP A 1 79 ? -25.303 -5.833 1.299 1.00 64.88 79 ASP A CA 1
ATOM 601 C C . ASP A 1 79 ? -24.811 -6.271 -0.106 1.00 64.88 79 ASP A C 1
ATOM 603 O O . ASP A 1 79 ? -23.987 -7.182 -0.265 1.00 64.88 79 ASP A O 1
ATOM 607 N N . ARG A 1 80 ? -25.504 -5.716 -1.107 1.00 71.19 80 ARG A N 1
ATOM 608 C CA . ARG A 1 80 ? -25.466 -5.987 -2.547 1.00 71.19 80 ARG A CA 1
ATOM 609 C C . ARG A 1 80 ? -24.670 -4.903 -3.298 1.00 71.19 80 ARG A C 1
ATOM 611 O O . ARG A 1 80 ? -24.292 -5.112 -4.450 1.00 71.19 80 ARG A O 1
ATOM 618 N N . HIS A 1 81 ? -24.308 -3.784 -2.661 1.00 71.31 81 HIS A N 1
ATOM 619 C CA . HIS A 1 81 ? -23.337 -2.816 -3.195 1.00 71.31 81 HIS A CA 1
ATOM 620 C C . HIS A 1 81 ? -21.873 -3.301 -3.152 1.00 71.31 81 HIS A C 1
ATOM 622 O O . HIS A 1 81 ? -20.945 -2.546 -3.419 1.00 71.31 81 HIS A O 1
ATOM 628 N N . SER A 1 82 ? -21.694 -4.621 -3.122 1.00 75.19 82 SER A N 1
ATOM 629 C CA . SER A 1 82 ? -20.646 -5.399 -3.780 1.00 75.19 82 SER A CA 1
ATOM 630 C C . SER A 1 82 ? -20.419 -5.024 -5.254 1.00 75.19 82 SER A C 1
ATOM 632 O O . SER A 1 82 ? -19.453 -5.461 -5.882 1.00 75.19 82 SER A O 1
ATOM 634 N N . GLU A 1 83 ? -21.324 -4.209 -5.790 1.00 76.38 83 GLU A N 1
ATOM 635 C CA . GLU A 1 83 ? -21.355 -3.582 -7.100 1.00 76.38 83 GLU A CA 1
ATOM 636 C C . GLU A 1 83 ? -20.953 -2.073 -7.088 1.00 76.38 83 GLU A C 1
ATOM 638 O O . GLU A 1 83 ? -20.990 -1.443 -8.150 1.00 76.38 83 GLU A O 1
ATOM 643 N N . LEU A 1 84 ? -20.600 -1.453 -5.943 1.00 81.81 84 LEU A N 1
ATOM 644 C CA . LEU A 1 84 ? -20.396 0.006 -5.785 1.00 81.81 84 LEU A CA 1
ATOM 645 C C . LEU A 1 84 ? -19.437 0.428 -4.636 1.00 81.81 84 LEU A C 1
ATOM 647 O O . LEU A 1 84 ? -19.637 0.148 -3.458 1.00 81.81 84 LEU A O 1
ATOM 651 N N . ILE A 1 85 ? -18.392 1.176 -4.995 1.00 84.56 85 ILE A N 1
ATOM 652 C CA . ILE A 1 85 ? -17.187 1.474 -4.195 1.00 84.56 85 ILE A CA 1
ATOM 653 C C . ILE A 1 85 ? -16.726 2.919 -4.588 1.00 84.56 85 ILE A C 1
ATOM 655 O O . ILE A 1 85 ? -17.037 3.346 -5.704 1.00 84.56 85 ILE A O 1
ATOM 659 N N . PRO A 1 86 ? -16.049 3.736 -3.745 1.00 78.69 86 PRO A N 1
ATOM 660 C CA . PRO A 1 86 ? -16.044 5.197 -3.873 1.00 78.69 86 PRO A CA 1
ATOM 661 C C . PRO A 1 86 ? -14.874 5.722 -4.701 1.00 78.69 86 PRO A C 1
ATOM 663 O O . PRO A 1 86 ? -15.090 6.188 -5.815 1.00 78.69 86 PRO A O 1
ATOM 666 N N . CYS A 1 87 ? -13.642 5.572 -4.194 1.00 75.75 87 CYS A N 1
ATOM 667 C CA . CYS A 1 87 ? -12.374 5.824 -4.900 1.00 75.75 87 CYS A CA 1
ATOM 668 C C . CYS A 1 87 ? -11.581 4.405 -5.185 1.00 75.75 87 CYS A C 1
ATOM 670 O O . CYS A 1 87 ? -11.549 4.183 -3.927 1.00 75.75 87 CYS A O 1
ATOM 672 N N . LEU A 1 88 ? -10.903 3.180 -7.010 1.00 78.81 88 LEU A N 1
ATOM 673 C CA . LEU A 1 88 ? -10.704 2.992 -8.534 1.00 78.81 88 LEU A CA 1
ATOM 674 C C . LEU A 1 88 ? -11.531 3.474 -9.790 1.00 78.81 88 LEU A C 1
ATOM 676 O O . LEU A 1 88 ? -11.316 2.898 -10.854 1.00 78.81 88 LEU A O 1
ATOM 680 N N . ASP A 1 89 ? -12.530 4.365 -9.765 1.00 75.81 89 ASP A N 1
ATOM 681 C CA . ASP A 1 89 ? -13.663 4.188 -10.695 1.00 75.81 89 ASP A CA 1
ATOM 682 C C . ASP A 1 89 ? -13.479 4.694 -12.142 1.00 75.81 89 ASP A C 1
ATOM 684 O O . ASP A 1 89 ? -12.919 5.759 -12.393 1.00 75.81 89 ASP A O 1
ATOM 688 N N . ARG A 1 90 ? -14.099 3.970 -13.085 1.00 67.00 90 ARG A N 1
ATOM 689 C CA . ARG A 1 90 ? -14.317 4.333 -14.500 1.00 67.00 90 ARG A CA 1
ATOM 690 C C . ARG A 1 90 ? -15.747 4.788 -14.825 1.00 67.00 90 ARG A C 1
ATOM 692 O O . ARG A 1 90 ? -15.998 5.219 -15.945 1.00 67.00 90 ARG A O 1
ATOM 699 N N . ASN A 1 91 ? -16.700 4.660 -13.901 1.00 62.72 91 ASN A N 1
ATOM 700 C CA . ASN A 1 91 ? -18.103 5.032 -14.133 1.00 62.72 91 ASN A CA 1
ATOM 701 C C . ASN A 1 91 ? -18.394 6.473 -13.681 1.00 62.72 91 ASN A C 1
ATOM 703 O O . ASN A 1 91 ? -19.138 7.174 -14.369 1.00 62.72 91 ASN A O 1
ATOM 707 N N . LEU A 1 92 ? -17.745 6.934 -12.599 1.00 50.00 92 LEU A N 1
ATOM 708 C CA . LEU A 1 92 ? -17.770 8.332 -12.148 1.00 50.00 92 LEU A CA 1
ATOM 709 C C . LEU A 1 92 ? -17.579 9.319 -13.301 1.00 50.00 92 LEU A C 1
ATOM 711 O O . LEU A 1 92 ? -18.366 10.252 -13.394 1.00 50.00 92 LEU A O 1
ATOM 715 N N . ILE A 1 93 ? -16.617 9.043 -14.192 1.00 58.53 93 ILE A N 1
ATOM 716 C CA . ILE A 1 93 ? -16.317 9.699 -15.481 1.00 58.53 93 ILE A CA 1
ATOM 717 C C . ILE A 1 93 ? -17.457 10.534 -16.085 1.00 58.53 93 ILE A C 1
ATOM 719 O O . ILE A 1 93 ? -17.238 11.683 -16.455 1.00 58.53 93 ILE A O 1
ATOM 723 N N . TYR A 1 94 ? -18.664 9.980 -16.223 1.00 54.22 94 TYR A N 1
ATOM 724 C CA . TYR A 1 94 ? -19.775 10.638 -16.927 1.00 54.22 94 TYR A CA 1
ATOM 725 C C . TYR A 1 94 ? -20.566 11.615 -16.035 1.00 54.22 94 TYR A C 1
ATOM 727 O O . TYR A 1 94 ? -21.315 12.466 -16.524 1.00 54.22 94 TYR A O 1
ATOM 735 N N . GLN A 1 95 ? -20.412 11.510 -14.716 1.00 49.62 95 GLN A N 1
ATOM 736 C CA . GLN A 1 95 ? -21.261 12.153 -13.719 1.00 49.62 95 GLN A CA 1
ATOM 737 C C . GLN A 1 95 ? -20.991 13.658 -13.584 1.00 49.62 95 GLN A C 1
ATOM 739 O O . GLN A 1 95 ? -21.966 14.402 -13.478 1.00 49.62 95 GLN A O 1
ATOM 744 N N . THR A 1 96 ? -19.738 14.138 -13.658 1.00 45.03 96 THR A N 1
ATOM 745 C CA . THR A 1 96 ? -19.425 15.594 -13.588 1.00 45.03 96 THR A CA 1
ATOM 746 C C . THR A 1 96 ? -18.339 16.086 -14.555 1.00 45.03 96 THR A C 1
ATOM 748 O O . THR A 1 96 ? -18.540 17.144 -15.152 1.00 45.03 96 THR A O 1
ATOM 751 N N . ARG A 1 97 ? -17.291 15.270 -14.768 1.00 58.81 97 ARG A N 1
ATOM 752 C CA . ARG A 1 97 ? -16.319 15.251 -15.882 1.00 58.81 97 ARG A CA 1
ATOM 753 C C . ARG A 1 97 ? -15.451 16.514 -16.137 1.00 58.81 97 ARG A C 1
ATOM 755 O O . ARG A 1 97 ? -15.895 17.635 -15.930 1.00 58.81 97 ARG A O 1
ATOM 762 N N . LEU A 1 98 ? -14.233 16.363 -16.697 1.00 48.41 98 LEU A N 1
ATOM 763 C CA . LEU A 1 98 ? -13.328 17.502 -17.027 1.00 48.41 98 LEU A CA 1
ATOM 764 C C . LEU A 1 98 ? -12.565 17.420 -18.376 1.00 48.41 98 LEU A C 1
ATOM 766 O O . LEU A 1 98 ? -12.426 18.438 -19.056 1.00 48.41 98 LEU A O 1
ATOM 770 N N . LYS A 1 99 ? -12.061 16.245 -18.780 1.00 62.38 99 LYS A N 1
ATOM 771 C CA . LYS A 1 99 ? -11.523 15.906 -20.129 1.00 62.38 99 LYS A CA 1
ATOM 772 C C . LYS A 1 99 ? -11.274 14.396 -20.211 1.00 62.38 99 LYS A C 1
ATOM 774 O O . LYS A 1 99 ? -11.015 13.839 -19.158 1.00 62.38 99 LYS A O 1
ATOM 779 N N . LEU A 1 100 ? -11.377 13.735 -21.371 1.00 68.31 100 LEU A N 1
ATOM 780 C CA . LEU A 1 100 ? -11.328 12.261 -21.456 1.00 68.31 100 LEU A CA 1
ATOM 781 C C . LEU A 1 100 ? -10.061 11.699 -22.104 1.00 68.31 100 LEU A C 1
ATOM 783 O O . LEU A 1 100 ? -9.764 12.013 -23.253 1.00 68.31 100 LEU A O 1
ATOM 787 N N . ASP A 1 101 ? -9.407 10.793 -21.374 1.00 65.94 101 ASP A N 1
ATOM 788 C CA . ASP A 1 101 ? -8.476 9.764 -21.853 1.00 65.94 101 ASP A CA 1
ATOM 789 C C . ASP A 1 101 ? -8.404 8.620 -20.803 1.00 65.94 101 ASP A C 1
ATOM 791 O O . ASP A 1 101 ? -8.844 8.801 -19.667 1.00 65.94 101 ASP A O 1
ATOM 795 N N . LEU A 1 102 ? -7.908 7.437 -21.189 1.00 76.50 102 LEU A N 1
ATOM 796 C CA . LEU A 1 102 ? -7.735 6.206 -20.390 1.00 76.50 102 LEU A CA 1
ATOM 797 C C . LEU A 1 102 ? -6.597 5.294 -20.895 1.00 76.50 102 LEU A C 1
ATOM 799 O O . LEU A 1 102 ? -6.323 4.284 -20.251 1.00 76.50 102 LEU A O 1
ATOM 803 N N . SER A 1 103 ? -5.919 5.649 -21.995 1.00 64.81 103 SER A N 1
ATOM 804 C CA . SER A 1 103 ? -4.571 5.137 -22.329 1.00 64.81 103 SER A CA 1
ATOM 805 C C . SER A 1 103 ? -3.625 5.255 -21.139 1.00 64.81 103 SER A C 1
ATOM 807 O O . SER A 1 103 ? -2.859 4.351 -20.819 1.00 64.81 103 SER A O 1
ATOM 809 N N . LEU A 1 104 ? -3.865 6.363 -20.436 1.00 70.00 104 LEU A N 1
ATOM 810 C CA . LEU A 1 104 ? -3.562 6.661 -19.064 1.00 70.00 104 LEU A CA 1
ATOM 811 C C . LEU A 1 104 ? -3.452 5.420 -18.172 1.00 70.00 104 LEU A C 1
ATOM 813 O O . LEU A 1 104 ? -2.617 5.333 -17.287 1.00 70.00 104 LEU A O 1
ATOM 817 N N . MET A 1 105 ? -4.406 4.500 -18.264 1.00 74.06 105 MET A N 1
ATOM 818 C CA . MET A 1 105 ? -4.635 3.427 -17.303 1.00 74.06 105 MET A CA 1
ATOM 819 C C . MET A 1 105 ? -4.706 3.889 -15.817 1.00 74.06 105 MET A C 1
ATOM 821 O O . MET A 1 105 ? -4.958 3.080 -14.940 1.00 74.06 105 MET A O 1
ATOM 825 N N . GLU A 1 106 ? -4.642 5.205 -15.545 1.00 72.50 106 GLU A N 1
ATOM 826 C CA . GLU A 1 106 ? -4.809 5.971 -14.293 1.00 72.50 106 GLU A CA 1
ATOM 827 C C . GLU A 1 106 ? -6.046 5.634 -13.478 1.00 72.50 106 GLU A C 1
ATOM 829 O O . GLU A 1 106 ? -6.156 5.990 -12.310 1.00 72.50 106 GLU A O 1
ATOM 834 N N . HIS A 1 107 ? -6.985 4.944 -14.102 1.00 74.38 107 HIS A N 1
ATOM 835 C CA . HIS A 1 107 ? -8.124 4.326 -13.456 1.00 74.38 107 HIS A CA 1
ATOM 836 C C . HIS A 1 107 ? -7.749 3.044 -12.689 1.00 74.38 107 HIS A C 1
ATOM 838 O O . HIS A 1 107 ? -8.619 2.353 -12.173 1.00 74.38 107 HIS A O 1
ATOM 844 N N . TYR A 1 108 ? -6.462 2.705 -12.627 1.00 74.44 108 TYR A N 1
ATOM 845 C CA . TYR A 1 108 ? -5.875 1.825 -11.629 1.00 74.44 108 TYR A CA 1
ATOM 846 C C . TYR A 1 108 ? -4.958 2.616 -10.647 1.00 74.44 108 TYR A C 1
ATOM 848 O O . TYR A 1 108 ? -4.179 2.011 -9.912 1.00 74.44 108 TYR A O 1
ATOM 856 N N . GLU A 1 109 ? -5.119 3.956 -10.586 1.00 75.75 109 GLU A N 1
ATOM 857 C CA . GLU A 1 109 ? -4.866 4.862 -9.440 1.00 75.75 109 GLU A CA 1
ATOM 858 C C . GLU A 1 109 ? -6.133 5.707 -9.135 1.00 75.75 109 GLU A C 1
ATOM 860 O O . GLU A 1 109 ? -7.218 5.436 -9.649 1.00 75.75 109 GLU A O 1
ATOM 865 N N . ARG A 1 110 ? -6.077 6.598 -8.140 1.00 79.94 110 ARG A N 1
ATOM 866 C CA . ARG A 1 110 ? -6.995 6.461 -6.997 1.00 79.94 110 ARG A CA 1
ATOM 867 C C . ARG A 1 110 ? -7.312 7.868 -6.396 1.00 79.94 110 ARG A C 1
ATOM 869 O O . ARG A 1 110 ? -6.400 8.583 -6.021 1.00 79.94 110 ARG A O 1
ATOM 876 N N . HIS A 1 111 ? -8.571 8.342 -6.332 1.00 79.81 111 HIS A N 1
ATOM 877 C CA . HIS A 1 111 ? -8.898 9.807 -6.300 1.00 79.81 111 HIS A CA 1
ATOM 878 C C . HIS A 1 111 ? -10.085 10.169 -5.350 1.00 79.81 111 HIS A C 1
ATOM 880 O O . HIS A 1 111 ? -11.098 9.492 -5.486 1.00 79.81 111 HIS A O 1
ATOM 886 N N . CYS A 1 112 ? -9.986 11.147 -4.407 1.00 76.12 112 CYS A N 1
ATOM 887 C CA . CYS A 1 112 ? -10.803 11.170 -3.147 1.00 76.12 112 CYS A CA 1
ATOM 888 C C . CYS A 1 112 ? -11.073 12.575 -2.395 1.00 76.12 112 CYS A C 1
ATOM 890 O O . CYS A 1 112 ? -10.555 13.569 -2.910 1.00 76.12 112 CYS A O 1
ATOM 892 N N . PRO A 1 113 ? -11.899 12.675 -1.277 1.00 73.12 113 PRO A N 1
ATOM 893 C CA . PRO A 1 113 ? -12.764 13.827 -0.710 1.00 73.12 113 PRO A CA 1
ATOM 894 C C . PRO A 1 113 ? -12.541 14.859 0.501 1.00 73.12 113 PRO A C 1
ATOM 896 O O . PRO A 1 113 ? -11.861 14.426 1.401 1.00 73.12 113 PRO A O 1
ATOM 899 N N . VAL A 1 114 ? -13.233 16.068 0.628 1.00 69.06 114 VAL A N 1
ATOM 900 C CA . VAL A 1 114 ? -13.533 17.004 1.825 1.00 69.06 114 VAL A CA 1
ATOM 901 C C . VAL A 1 114 ? -14.994 17.572 2.046 1.00 69.06 114 VAL A C 1
ATOM 903 O O . VAL A 1 114 ? -15.478 17.373 3.147 1.00 69.06 114 VAL A O 1
ATOM 906 N N . PRO A 1 115 ? -15.778 18.223 1.124 1.00 57.50 115 PRO A N 1
ATOM 907 C CA . PRO A 1 115 ? -17.256 18.474 1.317 1.00 57.50 115 PRO A CA 1
ATOM 908 C C . PRO A 1 115 ? -18.266 17.693 0.385 1.00 57.50 115 PRO A C 1
ATOM 910 O O . PRO A 1 115 ? -18.308 18.002 -0.798 1.00 57.50 115 PRO A O 1
ATOM 913 N N . GLU A 1 116 ? -19.078 16.726 0.893 1.00 61.75 116 GLU A N 1
ATOM 914 C CA . GLU A 1 116 ? -20.094 15.759 0.329 1.00 61.75 116 GLU A CA 1
ATOM 915 C C . GLU A 1 116 ? -20.222 14.140 0.492 1.00 61.75 116 GLU A C 1
ATOM 917 O O . GLU A 1 116 ? -21.367 13.843 0.798 1.00 61.75 116 GLU A O 1
ATOM 922 N N . ARG A 1 117 ? -19.337 13.090 0.244 1.00 63.41 117 ARG A N 1
ATOM 923 C CA . ARG A 1 117 ? -19.717 11.774 -0.502 1.00 63.41 117 ARG A CA 1
ATOM 924 C C . ARG A 1 117 ? -19.821 10.137 -0.077 1.00 63.41 117 ARG A C 1
ATOM 926 O O . ARG A 1 117 ? -20.987 9.838 -0.040 1.00 63.41 117 ARG A O 1
ATOM 933 N N . ARG A 1 118 ? -19.130 8.913 0.304 1.00 66.75 118 ARG A N 1
ATOM 934 C CA . ARG A 1 118 ? -17.863 7.901 0.539 1.00 66.75 118 ARG A CA 1
ATOM 935 C C . ARG A 1 118 ? -18.255 6.913 1.667 1.00 66.75 118 ARG A C 1
ATOM 937 O O . ARG A 1 118 ? -18.872 7.328 2.616 1.00 66.75 118 ARG A O 1
ATOM 944 N N . PHE A 1 119 ? -17.683 5.714 1.745 1.00 65.75 119 PHE A N 1
ATOM 945 C CA . PHE A 1 119 ? -17.666 4.929 2.961 1.00 65.75 119 PHE A CA 1
ATOM 946 C C . PHE A 1 119 ? -16.998 5.752 4.090 1.00 65.75 119 PHE A C 1
ATOM 948 O O . PHE A 1 119 ? -15.851 6.146 3.876 1.00 65.75 119 PHE A O 1
ATOM 955 N N . ASN A 1 120 ? -17.576 6.054 5.265 1.00 71.12 120 ASN A N 1
ATOM 956 C CA . ASN A 1 120 ? -18.914 5.835 5.863 1.00 71.12 120 ASN A CA 1
ATOM 957 C C . ASN A 1 120 ? -19.838 4.920 5.079 1.00 71.12 120 ASN A C 1
ATOM 959 O O . ASN A 1 120 ? -20.531 5.408 4.223 1.00 71.12 120 ASN A O 1
ATOM 963 N N . CYS A 1 121 ? -19.807 3.604 5.169 1.00 85.12 121 CYS A N 1
ATOM 964 C CA . CYS A 1 121 ? -20.517 2.937 6.233 1.00 85.12 121 CYS A CA 1
ATOM 965 C C . CYS A 1 121 ? -19.688 1.711 6.691 1.00 85.12 121 CYS A C 1
ATOM 967 O O . CYS A 1 121 ? -18.688 1.916 7.373 1.00 85.12 121 CYS A O 1
ATOM 969 N N . LEU A 1 122 ? -20.038 0.472 6.308 1.00 81.69 122 LEU A N 1
ATOM 970 C CA . LEU A 1 122 ? -19.486 -0.804 6.822 1.00 81.69 122 LEU A CA 1
ATOM 971 C C . LEU A 1 122 ? -19.758 -1.971 5.835 1.00 81.69 122 LEU A C 1
ATOM 973 O O . LEU A 1 122 ? -20.519 -1.812 4.899 1.00 81.69 122 LEU A O 1
ATOM 977 N N . ILE A 1 123 ? -19.183 -3.161 6.045 1.00 83.94 123 ILE A N 1
ATOM 978 C CA . ILE A 1 123 ? -19.166 -4.305 5.099 1.00 83.94 123 ILE A CA 1
ATOM 979 C C . ILE A 1 123 ? -20.117 -5.457 5.507 1.00 83.94 123 ILE A C 1
ATOM 981 O O . ILE A 1 123 ? -20.369 -5.648 6.706 1.00 83.94 123 ILE A O 1
ATOM 985 N N . PRO A 1 124 ? -20.635 -6.295 4.584 1.00 81.00 124 PRO A N 1
ATOM 986 C CA . PRO A 1 124 ? -21.909 -6.979 4.812 1.00 81.00 124 PRO A CA 1
ATOM 987 C C . PRO A 1 124 ? -21.847 -8.477 5.146 1.00 81.00 124 PRO A C 1
ATOM 989 O O . PRO A 1 124 ? -20.835 -9.134 4.885 1.00 81.00 124 PRO A O 1
ATOM 992 N N . PRO A 1 125 ? -22.932 -9.064 5.695 1.00 74.06 125 PRO A N 1
ATOM 993 C CA . PRO A 1 125 ? -23.003 -10.481 6.009 1.00 74.06 125 PRO A CA 1
ATOM 994 C C . PRO A 1 125 ? -24.191 -11.299 5.420 1.00 74.06 125 PRO A C 1
ATOM 996 O O . PRO A 1 125 ? -24.954 -11.862 6.205 1.00 74.06 125 PRO A O 1
ATOM 999 N N . PRO A 1 126 ? -24.243 -11.574 4.103 1.00 76.88 126 PRO A N 1
ATOM 1000 C CA . PRO A 1 126 ? -25.133 -12.605 3.548 1.00 76.88 126 PRO A CA 1
ATOM 1001 C C . PRO A 1 126 ? -24.534 -14.057 3.477 1.00 76.88 126 PRO A C 1
ATOM 1003 O O . PRO A 1 126 ? -24.601 -14.722 4.517 1.00 76.88 126 PRO A O 1
ATOM 1006 N N . PRO A 1 127 ? -23.980 -14.667 2.392 1.00 77.69 127 PRO A N 1
ATOM 1007 C CA . PRO A 1 127 ? -23.945 -16.159 2.340 1.00 77.69 127 PRO A CA 1
ATOM 1008 C C . PRO A 1 127 ? -22.729 -17.001 2.873 1.00 77.69 127 PRO A C 1
ATOM 1010 O O . PRO A 1 127 ? -21.778 -17.292 2.155 1.00 77.69 127 PRO A O 1
ATOM 1013 N N . GLY A 1 128 ? -22.843 -17.570 4.098 1.00 76.56 128 GLY A N 1
ATOM 1014 C CA . GLY A 1 128 ? -22.400 -18.939 4.564 1.00 76.56 128 GLY A CA 1
ATOM 1015 C C . GLY A 1 128 ? -20.909 -19.387 4.763 1.00 76.56 128 GLY A C 1
ATOM 1016 O O . GLY A 1 128 ? -20.161 -19.416 3.797 1.00 76.56 128 GLY A O 1
ATOM 1017 N N . TYR A 1 129 ? -20.466 -19.806 5.980 1.00 80.06 129 TYR A N 1
ATOM 1018 C CA . TYR A 1 129 ? -19.333 -20.755 6.274 1.00 80.06 129 TYR A CA 1
ATOM 1019 C C . TYR A 1 129 ? -19.336 -21.349 7.711 1.00 80.06 129 TYR A C 1
ATOM 1021 O O . TYR A 1 129 ? -20.152 -21.014 8.559 1.00 80.06 129 TYR A O 1
ATOM 1029 N N . LYS A 1 130 ? -18.408 -22.264 8.002 1.00 84.56 130 LYS A N 1
ATOM 1030 C CA . LYS A 1 130 ? -17.989 -22.791 9.318 1.00 84.56 130 LYS A CA 1
ATOM 1031 C C . LYS A 1 130 ? -16.579 -23.405 9.158 1.00 84.56 130 LYS A C 1
ATOM 1033 O O . LYS A 1 130 ? -15.968 -23.176 8.126 1.00 84.56 130 LYS A O 1
ATOM 1038 N N . VAL A 1 131 ? -16.062 -24.153 10.142 1.00 80.50 131 VAL A N 1
ATOM 1039 C CA . VAL A 1 131 ? -14.820 -24.975 10.130 1.00 80.50 131 VAL A CA 1
ATOM 1040 C C . VAL A 1 131 ? -13.721 -24.456 9.175 1.00 80.50 131 VAL A C 1
ATOM 1042 O O . VAL A 1 131 ? -13.612 -24.917 8.039 1.00 80.50 131 VAL A O 1
ATOM 1045 N N . PRO A 1 132 ? -12.915 -23.514 9.684 1.00 85.00 132 PRO A N 1
ATOM 1046 C CA . PRO A 1 132 ? -11.427 -22.663 8.787 1.00 85.00 132 PRO A CA 1
ATOM 1047 C C . PRO A 1 132 ? -10.349 -23.518 7.999 1.00 85.00 132 PRO A C 1
ATOM 1049 O O . PRO A 1 132 ? -10.623 -24.665 7.646 1.00 85.00 132 PRO A O 1
ATOM 1052 N N . ILE A 1 133 ? -9.178 -22.972 7.567 1.00 90.56 133 ILE A N 1
ATOM 1053 C CA . ILE A 1 133 ? -7.988 -23.796 7.148 1.00 90.56 133 ILE A CA 1
ATOM 1054 C C . ILE A 1 133 ? -6.638 -23.242 7.670 1.00 90.56 133 ILE A C 1
ATOM 1056 O O . ILE A 1 133 ? -6.251 -22.131 7.305 1.00 90.56 133 ILE A O 1
ATOM 1060 N N . LYS A 1 134 ? -5.906 -24.102 8.421 1.00 87.06 134 LYS A N 1
ATOM 1061 C CA . LYS A 1 134 ? -4.536 -24.019 9.012 1.00 87.06 134 LYS A CA 1
ATOM 1062 C C . LYS A 1 134 ? -3.373 -23.917 7.999 1.00 87.06 134 LYS A C 1
ATOM 1064 O O . LYS A 1 134 ? -3.344 -24.688 7.035 1.00 87.06 134 LYS A O 1
ATOM 1069 N N . TRP A 1 135 ? -2.349 -23.084 8.252 1.00 86.56 135 TRP A N 1
ATOM 1070 C CA . TRP A 1 135 ? -1.018 -23.236 7.618 1.00 86.56 135 TRP A CA 1
ATOM 1071 C C . TRP A 1 135 ? -0.397 -24.558 8.068 1.00 86.56 135 TRP A C 1
ATOM 1073 O O . TRP A 1 135 ? -0.556 -24.894 9.240 1.00 86.56 135 TRP A O 1
ATOM 1083 N N . PRO A 1 136 ? 0.336 -25.315 7.229 1.00 86.81 136 PRO A N 1
ATOM 1084 C CA . PRO A 1 136 ? 0.703 -25.101 5.823 1.00 86.81 136 PRO A CA 1
ATOM 1085 C C . PRO A 1 136 ? -0.262 -25.757 4.827 1.00 86.81 136 PRO A C 1
ATOM 1087 O O . PRO A 1 136 ? 0.155 -26.106 3.730 1.00 86.81 136 PRO A O 1
ATOM 1090 N N . LYS A 1 137 ? -1.522 -26.024 5.191 1.00 88.56 137 LYS A N 1
ATOM 1091 C CA . LYS A 1 137 ? -2.491 -26.645 4.263 1.00 88.56 137 LYS A CA 1
ATOM 1092 C C . LYS A 1 137 ? -3.191 -25.618 3.412 1.00 88.56 137 LYS A C 1
ATOM 1094 O O . LYS A 1 137 ? -3.288 -25.787 2.202 1.00 88.56 137 LYS A O 1
ATOM 1099 N N . SER A 1 138 ? -3.679 -24.598 4.112 1.00 85.62 138 SER A N 1
ATOM 1100 C CA . SER A 1 138 ? -4.357 -23.424 3.593 1.00 85.62 138 SER A CA 1
ATOM 1101 C C . SER A 1 138 ? -3.729 -23.026 2.283 1.00 85.62 138 SER A C 1
ATOM 1103 O O . SER A 1 138 ? -4.369 -23.209 1.268 1.00 85.62 138 SER A O 1
ATOM 1105 N N . ARG A 1 139 ? -2.444 -22.664 2.308 1.00 88.06 139 ARG A N 1
ATOM 1106 C CA . ARG A 1 139 ? -1.427 -22.875 1.276 1.00 88.06 139 ARG A CA 1
ATOM 1107 C C . ARG A 1 139 ? -1.936 -23.274 -0.119 1.00 88.06 139 ARG A C 1
ATOM 1109 O O . ARG A 1 139 ? -1.995 -22.419 -0.998 1.00 88.06 139 ARG A O 1
ATOM 1116 N N . ASP A 1 140 ? -2.279 -24.544 -0.321 1.00 87.00 140 ASP A N 1
ATOM 1117 C CA . ASP A 1 140 ? -2.617 -25.136 -1.624 1.00 87.00 140 ASP A CA 1
ATOM 1118 C C . ASP A 1 140 ? -4.153 -25.247 -1.871 1.00 87.00 140 ASP A C 1
ATOM 1120 O O . ASP A 1 140 ? -4.580 -25.712 -2.936 1.00 87.00 140 ASP A O 1
ATOM 1124 N N . GLU A 1 141 ? -4.996 -24.836 -0.905 1.00 88.38 141 GLU A N 1
ATOM 1125 C CA . GLU A 1 141 ? -6.447 -25.102 -0.850 1.00 88.38 141 GLU A CA 1
ATOM 1126 C C . GLU A 1 141 ? -7.362 -24.031 -0.211 1.00 88.38 141 GLU A C 1
ATOM 1128 O O . GLU A 1 141 ? -7.130 -23.479 0.868 1.00 88.38 141 GLU A O 1
ATOM 1133 N N . VAL A 1 142 ? -8.561 -23.918 -0.782 1.00 83.38 142 VAL A N 1
ATOM 1134 C CA . VAL A 1 142 ? -9.746 -23.266 -0.212 1.00 83.38 142 VAL A CA 1
ATOM 1135 C C . VAL A 1 142 ? -10.991 -24.159 -0.195 1.00 83.38 142 VAL A C 1
ATOM 1137 O O . VAL A 1 142 ? -10.897 -25.327 -0.548 1.00 83.38 142 VAL A O 1
ATOM 1140 N N . TRP A 1 143 ? -12.157 -23.625 0.195 1.00 84.62 143 TRP A N 1
ATOM 1141 C CA . TRP A 1 143 ? -13.471 -24.277 0.035 1.00 84.62 143 TRP A CA 1
ATOM 1142 C C . TRP A 1 143 ? -14.147 -23.856 -1.330 1.00 84.62 143 TRP A C 1
ATOM 1144 O O . TRP A 1 143 ? -13.449 -23.235 -2.109 1.00 84.62 143 TRP A O 1
ATOM 1154 N N . LYS A 1 144 ? -15.372 -24.255 -1.749 1.00 80.56 144 LYS A N 1
ATOM 1155 C CA . LYS A 1 144 ? -15.868 -24.185 -3.176 1.00 80.56 144 LYS A CA 1
ATOM 1156 C C . LYS A 1 144 ? -16.127 -22.794 -3.793 1.00 80.56 144 LYS A C 1
ATOM 1158 O O . LYS A 1 144 ? -15.169 -22.205 -4.240 1.00 80.56 144 LYS A O 1
ATOM 1163 N N . VAL A 1 145 ? -17.372 -22.313 -3.949 1.00 72.31 145 VAL A N 1
ATOM 1164 C CA . VAL A 1 145 ? -17.758 -20.995 -4.512 1.00 72.31 145 VAL A CA 1
ATOM 1165 C C . VAL A 1 145 ? -19.187 -20.552 -4.156 1.00 72.31 145 VAL A C 1
ATOM 1167 O O . VAL A 1 145 ? -20.049 -21.400 -3.911 1.00 72.31 145 VAL A O 1
ATOM 1170 N N . ASN A 1 146 ? -19.443 -19.234 -4.169 1.00 76.50 146 ASN A N 1
ATOM 1171 C CA . ASN A 1 146 ? -20.619 -18.583 -3.556 1.00 76.50 146 ASN A CA 1
ATOM 1172 C C . ASN A 1 146 ? -21.881 -18.406 -4.446 1.00 76.50 146 ASN A C 1
ATOM 1174 O O . ASN A 1 146 ? -22.967 -18.742 -3.984 1.00 76.50 146 ASN A O 1
ATOM 1178 N N . ILE A 1 147 ? -21.777 -17.849 -5.663 1.00 71.50 147 ILE A N 1
ATOM 1179 C CA . ILE A 1 147 ? -22.860 -17.059 -6.322 1.00 71.50 147 ILE A CA 1
ATOM 1180 C C . ILE A 1 147 ? -23.090 -17.427 -7.831 1.00 71.50 147 ILE A C 1
ATOM 1182 O O . ILE A 1 147 ? -22.574 -18.459 -8.239 1.00 71.50 147 ILE A O 1
ATOM 1186 N N . PRO A 1 148 ? -23.870 -16.693 -8.673 1.00 52.22 148 PRO A N 1
ATOM 1187 C CA . PRO A 1 148 ? -24.267 -17.107 -10.052 1.00 52.22 148 PRO A CA 1
ATOM 1188 C C . PRO A 1 148 ? -23.320 -17.147 -11.285 1.00 52.22 148 PRO A C 1
ATOM 1190 O O . PRO A 1 148 ? -23.596 -17.920 -12.179 1.00 52.22 148 PRO A O 1
ATOM 1193 N N . HIS A 1 149 ? -22.182 -16.459 -11.447 1.00 56.59 149 HIS A N 1
ATOM 1194 C CA . HIS A 1 149 ? -21.327 -16.547 -12.672 1.00 56.59 149 HIS A CA 1
ATOM 1195 C C . HIS A 1 149 ? -19.786 -16.728 -12.425 1.00 56.59 149 HIS A C 1
ATOM 1197 O O . HIS A 1 149 ? -19.248 -15.704 -12.053 1.00 56.59 149 HIS A O 1
ATOM 1203 N N . THR A 1 150 ? -18.942 -17.799 -12.605 1.00 50.69 150 THR A N 1
ATOM 1204 C CA . THR A 1 150 ? -18.950 -19.271 -12.969 1.00 50.69 150 THR A CA 1
ATOM 1205 C C . THR A 1 150 ? -18.603 -19.743 -14.409 1.00 50.69 150 THR A C 1
ATOM 1207 O O . THR A 1 150 ? -17.675 -19.223 -15.010 1.00 50.69 150 THR A O 1
ATOM 1210 N N . HIS A 1 151 ? -19.235 -20.834 -14.889 1.00 53.66 151 HIS A N 1
ATOM 1211 C CA . HIS A 1 151 ? -18.801 -21.840 -15.899 1.00 53.66 151 HIS A CA 1
ATOM 1212 C C . HIS A 1 151 ? -17.691 -21.525 -16.917 1.00 53.66 151 HIS A C 1
ATOM 1214 O O . HIS A 1 151 ? -16.896 -22.428 -17.185 1.00 53.66 151 HIS A O 1
ATOM 1220 N N . LEU A 1 152 ? -17.603 -20.328 -17.508 1.00 47.97 152 LEU A N 1
ATOM 1221 C CA . LEU A 1 152 ? -16.485 -19.956 -18.392 1.00 47.97 152 LEU A CA 1
ATOM 1222 C C . LEU A 1 152 ? -15.120 -19.882 -17.664 1.00 47.97 152 LEU A C 1
ATOM 1224 O O . LEU A 1 152 ? -14.078 -19.676 -18.282 1.00 47.97 152 LEU A O 1
ATOM 1228 N N . ALA A 1 153 ? -15.124 -20.157 -16.355 1.00 47.62 153 ALA A N 1
ATOM 1229 C CA . ALA A 1 153 ? -14.144 -20.989 -15.649 1.00 47.62 153 ALA A CA 1
ATOM 1230 C C . ALA A 1 153 ? -13.342 -21.968 -16.535 1.00 47.62 153 ALA A C 1
ATOM 1232 O O . ALA A 1 153 ? -12.140 -22.131 -16.311 1.00 47.62 153 ALA A O 1
ATOM 1233 N N . SER A 1 154 ? -13.959 -22.581 -17.552 1.00 49.78 154 SER A N 1
ATOM 1234 C CA . SER A 1 154 ? -13.288 -23.411 -18.558 1.00 49.78 154 SER A CA 1
ATOM 1235 C C . SER A 1 154 ? -12.017 -22.773 -19.150 1.00 49.78 154 SER A C 1
ATOM 1237 O O . SER A 1 154 ? -10.972 -23.424 -19.123 1.00 49.78 154 SER A O 1
ATOM 1239 N N . GLU A 1 155 ? -12.030 -21.495 -19.544 1.00 43.00 155 GLU A N 1
ATOM 1240 C CA . GLU A 1 155 ? -10.901 -20.804 -20.203 1.00 43.00 155 GLU A CA 1
ATOM 1241 C C . GLU A 1 155 ? -9.814 -20.254 -19.245 1.00 43.00 155 GLU A C 1
ATOM 1243 O O . GLU A 1 155 ? -8.993 -19.408 -19.633 1.00 43.00 155 GLU A O 1
ATOM 1248 N N . LYS A 1 156 ? -9.792 -20.733 -17.990 1.00 47.88 156 LYS A N 1
ATOM 1249 C CA . LYS A 1 156 ? -8.567 -20.848 -17.163 1.00 47.88 156 LYS A CA 1
ATOM 1250 C C . LYS A 1 156 ? -8.418 -22.209 -16.455 1.00 47.88 156 LYS A C 1
ATOM 1252 O O . LYS A 1 156 ? -7.457 -22.409 -15.707 1.00 47.88 156 LYS A O 1
ATOM 1257 N N . SER A 1 157 ? -9.345 -23.149 -16.666 1.00 47.91 157 SER A N 1
ATOM 1258 C CA . SER A 1 157 ? -9.248 -24.532 -16.160 1.00 47.91 157 SER A CA 1
ATOM 1259 C C . SER A 1 157 ? -8.203 -25.357 -16.919 1.00 47.91 157 SER A C 1
ATOM 1261 O O . SER A 1 157 ? -7.563 -26.239 -16.352 1.00 47.91 157 SER A O 1
ATOM 1263 N N . ASP A 1 158 ? -7.993 -25.017 -18.190 1.00 45.12 158 ASP A N 1
ATOM 1264 C CA . ASP A 1 158 ? -7.070 -25.634 -19.141 1.00 45.12 158 ASP A CA 1
ATOM 1265 C C . ASP A 1 158 ? -5.592 -25.471 -18.754 1.00 45.12 158 ASP A C 1
ATOM 1267 O O . ASP A 1 158 ? -4.759 -26.317 -19.077 1.00 45.12 158 ASP A O 1
ATOM 1271 N N . GLN A 1 159 ? -5.252 -24.399 -18.035 1.00 51.09 159 GLN A N 1
ATOM 1272 C CA . GLN A 1 159 ? -3.860 -24.050 -17.743 1.00 51.09 159 GLN A CA 1
ATOM 1273 C C . GLN A 1 159 ? -3.319 -24.646 -16.439 1.00 51.09 159 GLN A C 1
ATOM 1275 O O . GLN A 1 159 ? -2.163 -24.387 -16.127 1.00 51.09 159 GLN A O 1
ATOM 1280 N N . ASN A 1 160 ? -4.112 -25.425 -15.689 1.00 62.59 160 ASN A N 1
ATOM 1281 C CA . ASN A 1 160 ? -3.825 -25.861 -14.310 1.00 62.59 160 ASN A CA 1
ATOM 1282 C C . ASN A 1 160 ? -3.590 -24.708 -13.320 1.00 62.59 160 ASN A C 1
ATOM 1284 O O . ASN A 1 160 ? -2.933 -24.884 -12.288 1.00 62.59 160 ASN A O 1
ATOM 1288 N N . TRP A 1 161 ? -4.198 -23.555 -13.620 1.00 61.97 161 TRP A N 1
ATOM 1289 C CA . TRP A 1 161 ? -4.402 -22.505 -12.639 1.00 61.97 161 TRP A CA 1
ATOM 1290 C C . TRP A 1 161 ? -5.353 -23.036 -11.571 1.00 61.97 161 TRP A C 1
ATOM 1292 O O . TRP A 1 161 ? -4.965 -23.176 -10.418 1.00 61.97 161 TRP A O 1
ATOM 1302 N N . MET A 1 162 ? -6.580 -23.409 -11.946 1.00 65.56 162 MET A N 1
ATOM 1303 C CA . MET A 1 162 ? -7.621 -23.751 -10.977 1.00 65.56 162 MET A CA 1
ATOM 1304 C C . MET A 1 162 ? -8.243 -25.126 -11.144 1.00 65.56 162 MET A C 1
ATOM 1306 O O . MET A 1 162 ? -8.405 -25.626 -12.253 1.00 65.56 162 MET A O 1
ATOM 1310 N N . VAL A 1 163 ? -8.650 -25.693 -10.005 1.00 73.94 163 VAL A N 1
ATOM 1311 C CA . VAL A 1 163 ? -9.504 -26.878 -9.946 1.00 73.94 163 VAL A CA 1
ATOM 1312 C C . VAL A 1 163 ? -10.529 -26.731 -8.821 1.00 73.94 163 VAL A C 1
ATOM 1314 O O . VAL A 1 163 ? -10.233 -27.035 -7.660 1.00 73.94 163 VAL A O 1
ATOM 1317 N N . VAL A 1 164 ? -11.747 -26.281 -9.156 1.00 75.12 164 VAL A N 1
ATOM 1318 C CA . VAL A 1 164 ? -12.901 -26.263 -8.230 1.00 75.12 164 VAL A CA 1
ATOM 1319 C C . VAL A 1 164 ? -13.286 -27.704 -7.902 1.00 75.12 164 VAL A C 1
ATOM 1321 O O . VAL A 1 164 ? -13.766 -28.451 -8.749 1.00 75.12 164 VAL A O 1
ATOM 1324 N N . LYS A 1 165 ? -13.069 -28.111 -6.653 1.00 72.62 165 LYS A N 1
ATOM 1325 C CA . LYS A 1 165 ? -13.290 -29.464 -6.132 1.00 72.62 165 LYS A CA 1
ATOM 1326 C C . LYS A 1 165 ? -14.510 -29.523 -5.222 1.00 72.62 165 LYS A C 1
ATOM 1328 O O . LYS A 1 165 ? -14.382 -29.856 -4.048 1.00 72.62 165 LYS A O 1
ATOM 1333 N N . GLY A 1 166 ? -15.684 -29.217 -5.781 1.00 76.75 166 GLY A N 1
ATOM 1334 C CA . GLY A 1 166 ? -17.022 -29.510 -5.235 1.00 76.75 166 GLY A CA 1
ATOM 1335 C C . GLY A 1 166 ? -17.392 -28.764 -3.957 1.00 76.75 166 GLY A C 1
ATOM 1336 O O . GLY A 1 166 ? -18.333 -27.978 -3.937 1.00 76.75 166 GLY A O 1
ATOM 1337 N N . ASP A 1 167 ? -16.631 -28.993 -2.898 1.00 78.62 167 ASP A N 1
ATOM 1338 C CA . ASP A 1 167 ? -16.631 -28.176 -1.701 1.00 78.62 167 ASP A CA 1
ATOM 1339 C C . ASP A 1 167 ? -15.306 -27.435 -1.439 1.00 78.62 167 ASP A C 1
ATOM 1341 O O . ASP A 1 167 ? -15.242 -26.699 -0.461 1.00 78.62 167 ASP A O 1
ATOM 1345 N N . LYS A 1 168 ? -14.321 -27.523 -2.350 1.00 77.56 168 LYS A N 1
ATOM 1346 C CA . LYS A 1 168 ? -13.010 -26.847 -2.339 1.00 77.56 168 LYS A CA 1
ATOM 1347 C C . LYS A 1 168 ? -12.637 -26.099 -3.610 1.00 77.56 168 LYS A C 1
ATOM 1349 O O . LYS A 1 168 ? -13.262 -26.310 -4.643 1.00 77.56 168 LYS A O 1
ATOM 1354 N N . ILE A 1 169 ? -11.581 -25.288 -3.556 1.00 83.06 169 ILE A N 1
ATOM 1355 C CA . ILE A 1 169 ? -10.762 -25.013 -4.739 1.00 83.06 169 ILE A CA 1
ATOM 1356 C C . ILE A 1 169 ? -9.290 -25.210 -4.406 1.00 83.06 169 ILE A C 1
ATOM 1358 O O . ILE A 1 169 ? -8.845 -24.987 -3.286 1.00 83.06 169 ILE A O 1
ATOM 1362 N N . SER A 1 170 ? -8.549 -25.729 -5.368 1.00 84.62 170 SER A N 1
ATOM 1363 C CA . SER A 1 170 ? -7.119 -25.963 -5.279 1.00 84.62 170 SER A CA 1
ATOM 1364 C C . SER A 1 170 ? -6.489 -25.340 -6.518 1.00 84.62 170 SER A C 1
ATOM 1366 O O . SER A 1 170 ? -7.083 -25.388 -7.598 1.00 84.62 170 SER A O 1
ATOM 1368 N N . PHE A 1 171 ? -5.316 -24.734 -6.362 1.00 81.81 171 PHE A N 1
ATOM 1369 C CA . PHE A 1 171 ? -4.740 -23.820 -7.351 1.00 81.81 171 PHE A CA 1
ATOM 1370 C C . PHE A 1 171 ? -3.335 -24.301 -7.800 1.00 81.81 171 PHE A C 1
ATOM 1372 O O . PHE A 1 171 ? -2.347 -23.717 -7.356 1.00 81.81 171 PHE A O 1
ATOM 1379 N N . PRO A 1 172 ? -3.199 -25.442 -8.519 1.00 79.44 172 PRO A N 1
ATOM 1380 C CA . PRO A 1 172 ? -2.301 -26.491 -8.025 1.00 79.44 172 PRO A CA 1
ATOM 1381 C C . PRO A 1 172 ? -1.434 -27.211 -9.081 1.00 79.44 172 PRO A C 1
ATOM 1383 O O . PRO A 1 172 ? -1.087 -28.375 -8.871 1.00 79.44 172 PRO A O 1
ATOM 1386 N N . GLY A 1 173 ? -1.138 -26.618 -10.245 1.00 67.00 173 GLY A N 1
ATOM 1387 C CA . GLY A 1 173 ? -0.367 -27.338 -11.272 1.00 67.00 173 GLY A CA 1
ATOM 1388 C C . GLY A 1 173 ? 0.562 -26.510 -12.153 1.00 67.00 173 GLY A C 1
ATOM 1389 O O . GLY A 1 173 ? 1.692 -26.946 -12.381 1.00 67.00 173 GLY A O 1
ATOM 1390 N N . GLY A 1 174 ? 0.161 -25.331 -12.632 1.00 69.06 174 GLY A N 1
ATOM 1391 C CA . GLY A 1 174 ? 1.076 -24.520 -13.435 1.00 69.06 174 GLY A CA 1
ATOM 1392 C C . GLY A 1 174 ? 0.468 -23.336 -14.173 1.00 69.06 174 GLY A C 1
ATOM 1393 O O . GLY A 1 174 ? -0.735 -23.119 -14.155 1.00 69.06 174 GLY A O 1
ATOM 1394 N N . GLY A 1 175 ? 1.345 -22.526 -14.772 1.00 60.22 175 GLY A N 1
ATOM 1395 C CA . GLY A 1 175 ? 1.014 -21.206 -15.310 1.00 60.22 175 GLY A CA 1
ATOM 1396 C C . GLY A 1 175 ? 1.152 -21.038 -16.806 1.00 60.22 175 GLY A C 1
ATOM 1397 O O . GLY A 1 175 ? 1.651 -21.931 -17.472 1.00 60.22 175 GLY A O 1
ATOM 1398 N N . THR A 1 176 ? 0.766 -19.880 -17.346 1.00 66.69 176 THR A N 1
ATOM 1399 C CA . THR A 1 176 ? 0.748 -19.600 -18.801 1.00 66.69 176 THR A CA 1
ATOM 1400 C C . THR A 1 176 ? 2.080 -19.817 -19.546 1.00 66.69 176 THR A C 1
ATOM 1402 O O . THR A 1 176 ? 2.061 -20.010 -20.753 1.00 66.69 176 THR A O 1
ATOM 1405 N N . HIS A 1 177 ? 3.226 -19.825 -18.859 1.00 67.75 177 HIS A N 1
ATOM 1406 C CA . HIS A 1 177 ? 4.538 -20.250 -19.381 1.00 67.75 177 HIS A CA 1
ATOM 1407 C C . HIS A 1 177 ? 5.201 -21.339 -18.505 1.00 67.75 177 HIS A C 1
ATOM 1409 O O . HIS A 1 177 ? 6.388 -21.621 -18.639 1.00 67.75 177 HIS A O 1
ATOM 1415 N N . PHE A 1 178 ? 4.458 -21.956 -17.580 1.00 68.62 178 PHE A N 1
ATOM 1416 C CA . PHE A 1 178 ? 4.935 -23.060 -16.735 1.00 68.62 178 PHE A CA 1
ATOM 1417 C C . PHE A 1 178 ? 3.795 -23.986 -16.271 1.00 68.62 178 PHE A C 1
ATOM 1419 O O . PHE A 1 178 ? 3.644 -24.265 -15.083 1.00 68.62 178 PHE A O 1
ATOM 1426 N N . HIS A 1 179 ? 2.992 -24.475 -17.224 1.00 65.88 179 HIS A N 1
ATOM 1427 C CA . HIS A 1 179 ? 1.752 -25.261 -17.042 1.00 65.88 179 HIS A CA 1
ATOM 1428 C C . HIS A 1 179 ? 1.869 -26.561 -16.224 1.00 65.88 179 HIS A C 1
ATOM 1430 O O . HIS A 1 179 ? 0.854 -27.150 -15.852 1.00 65.88 179 HIS A O 1
ATOM 1436 N N . TYR A 1 180 ? 3.093 -27.025 -15.965 1.00 70.06 180 TYR A N 1
ATOM 1437 C CA . TYR A 1 180 ? 3.380 -28.347 -15.401 1.00 70.06 180 TYR A CA 1
ATOM 1438 C C . TYR A 1 180 ? 4.277 -28.297 -14.151 1.00 70.06 180 TYR A C 1
ATOM 1440 O O . TYR A 1 180 ? 4.873 -29.317 -13.794 1.00 70.06 180 TYR A O 1
ATOM 1448 N N . GLY A 1 181 ? 4.413 -27.124 -13.527 1.00 76.75 181 GLY A N 1
ATOM 1449 C CA . GLY A 1 181 ? 5.100 -26.919 -12.248 1.00 76.75 181 GLY A CA 1
ATOM 1450 C C . GLY A 1 181 ? 5.961 -25.654 -12.229 1.00 76.75 181 GLY A C 1
ATOM 1451 O O . GLY A 1 181 ? 6.884 -25.513 -13.036 1.00 76.75 181 GLY A O 1
ATOM 1452 N N . ALA A 1 182 ? 5.685 -24.726 -11.305 1.00 83.25 182 ALA A N 1
ATOM 1453 C CA . ALA A 1 182 ? 6.502 -23.520 -11.143 1.00 83.25 182 ALA A CA 1
ATOM 1454 C C . ALA A 1 182 ? 7.786 -23.774 -10.335 1.00 83.25 182 ALA A C 1
ATOM 1456 O O . ALA A 1 182 ? 8.782 -23.093 -10.551 1.00 83.25 182 ALA A O 1
ATOM 1457 N N . ASP A 1 183 ? 7.788 -24.801 -9.484 1.00 83.31 183 ASP A N 1
ATOM 1458 C CA . ASP A 1 183 ? 8.972 -25.446 -8.899 1.00 83.31 183 ASP A CA 1
ATOM 1459 C C . ASP A 1 183 ? 10.031 -25.781 -9.968 1.00 83.31 183 ASP A C 1
ATOM 1461 O O . ASP A 1 183 ? 11.209 -25.444 -9.831 1.00 83.31 183 ASP A O 1
ATOM 1465 N N . LYS A 1 184 ? 9.600 -26.358 -11.096 1.00 89.31 184 LYS A N 1
ATOM 1466 C CA . LYS A 1 184 ? 10.471 -26.689 -12.237 1.00 89.31 184 LYS A CA 1
ATOM 1467 C C . LYS A 1 184 ? 10.972 -25.436 -12.951 1.00 89.31 184 LYS A C 1
ATOM 1469 O O . LYS A 1 184 ? 12.109 -25.394 -13.417 1.00 89.31 184 LYS A O 1
ATOM 1474 N N . TYR A 1 185 ? 10.138 -24.405 -13.026 1.00 90.06 185 TYR A N 1
ATOM 1475 C CA . TYR A 1 185 ? 10.475 -23.136 -13.662 1.00 90.06 185 TYR A CA 1
ATOM 1476 C C . TYR A 1 185 ? 11.462 -22.297 -12.821 1.00 90.06 185 TYR A C 1
ATOM 1478 O O . TYR A 1 185 ? 12.440 -21.782 -13.363 1.00 90.06 185 TYR A O 1
ATOM 1486 N N . ILE A 1 186 ? 11.300 -22.269 -11.493 1.00 90.81 186 ILE A N 1
ATOM 1487 C CA . ILE A 1 186 ? 12.293 -21.776 -10.520 1.00 90.81 186 ILE A CA 1
ATOM 1488 C C . ILE A 1 186 ? 13.644 -22.462 -10.744 1.00 90.81 186 ILE A C 1
ATOM 1490 O O . ILE A 1 186 ? 14.660 -21.788 -10.931 1.00 90.81 186 ILE A O 1
ATOM 1494 N N . ALA A 1 187 ? 13.647 -23.799 -10.775 1.00 90.50 187 ALA A N 1
ATOM 1495 C CA . ALA A 1 187 ? 14.854 -24.591 -10.990 1.00 90.50 187 ALA A CA 1
ATOM 1496 C C . ALA A 1 187 ? 15.508 -24.292 -12.353 1.00 90.50 187 ALA A C 1
ATOM 1498 O O . ALA A 1 187 ? 16.733 -24.219 -12.445 1.00 90.50 187 ALA A O 1
ATOM 1499 N N . SER A 1 188 ? 14.710 -24.045 -13.399 1.00 91.44 188 SER A N 1
ATOM 1500 C CA . SER A 1 188 ? 15.203 -23.621 -14.715 1.00 91.44 188 SER A CA 1
ATOM 1501 C C . SER A 1 188 ? 15.887 -22.250 -14.669 1.00 91.44 188 SER A C 1
ATOM 1503 O O . SER A 1 188 ? 16.953 -22.087 -15.262 1.00 91.44 188 SER A O 1
ATOM 1505 N N . ILE A 1 189 ? 15.330 -21.270 -13.949 1.00 92.31 189 ILE A N 1
ATOM 1506 C CA . ILE A 1 189 ? 15.953 -19.944 -13.787 1.00 92.31 189 ILE A CA 1
ATOM 1507 C C . ILE A 1 189 ? 17.275 -20.052 -13.010 1.00 92.31 189 ILE A C 1
ATOM 1509 O O . ILE A 1 189 ? 18.270 -19.451 -13.419 1.00 92.31 189 ILE A O 1
ATOM 1513 N N . ALA A 1 190 ? 17.316 -20.844 -11.933 1.00 92.31 190 ALA A N 1
ATOM 1514 C CA . ALA A 1 190 ? 18.549 -21.116 -11.189 1.00 92.31 190 ALA A CA 1
ATOM 1515 C C . ALA A 1 190 ? 19.629 -21.742 -12.091 1.00 92.31 190 ALA A C 1
ATOM 1517 O O . ALA A 1 190 ? 20.778 -21.296 -12.089 1.00 92.31 190 ALA A O 1
ATOM 1518 N N . ASN A 1 191 ? 19.235 -22.723 -12.911 1.00 93.56 191 ASN A N 1
ATOM 1519 C CA . ASN A 1 191 ? 20.112 -23.396 -13.864 1.00 93.56 191 ASN A CA 1
ATOM 1520 C C . ASN A 1 191 ? 20.659 -22.440 -14.934 1.00 93.56 191 ASN A C 1
ATOM 1522 O O . ASN A 1 191 ? 21.858 -22.440 -15.193 1.00 93.56 191 ASN A O 1
ATOM 1526 N N . MET A 1 192 ? 19.809 -21.585 -15.515 1.00 94.38 192 MET A N 1
ATOM 1527 C CA . MET A 1 192 ? 20.223 -20.574 -16.501 1.00 94.38 192 MET A CA 1
ATOM 1528 C C . MET A 1 192 ? 21.267 -19.595 -15.951 1.00 94.38 192 MET A C 1
ATOM 1530 O O . MET A 1 192 ? 22.057 -19.050 -16.714 1.00 94.38 192 MET A O 1
ATOM 1534 N N . LEU A 1 193 ? 21.278 -19.377 -14.637 1.00 92.00 193 LEU A N 1
ATOM 1535 C CA . LEU A 1 193 ? 22.213 -18.494 -13.941 1.00 92.00 193 LEU A CA 1
ATOM 1536 C C . LEU A 1 193 ? 23.416 -19.226 -13.331 1.00 92.00 193 LEU A C 1
ATOM 1538 O O . LEU A 1 193 ? 24.213 -18.598 -12.635 1.00 92.00 193 LEU A O 1
ATOM 1542 N N . ASN A 1 194 ? 23.561 -20.527 -13.609 1.00 92.00 194 ASN A N 1
ATOM 1543 C CA . ASN A 1 194 ? 24.593 -21.409 -13.059 1.00 92.00 194 ASN A CA 1
ATOM 1544 C C . ASN A 1 194 ? 24.655 -21.392 -11.520 1.00 92.00 194 ASN A C 1
ATOM 1546 O O . ASN A 1 194 ? 25.732 -21.493 -10.929 1.00 92.00 194 ASN A O 1
ATOM 1550 N N . PHE A 1 195 ? 23.502 -21.265 -10.858 1.00 91.19 195 PHE A N 1
ATOM 1551 C CA . PHE A 1 195 ? 23.416 -21.360 -9.404 1.00 91.19 195 PHE A CA 1
ATOM 1552 C C . PHE A 1 195 ? 23.373 -22.814 -8.939 1.00 91.19 195 PHE A C 1
ATOM 1554 O O . PHE A 1 195 ? 22.736 -23.678 -9.545 1.00 91.19 195 PHE A O 1
ATOM 1561 N N . SER A 1 196 ? 24.094 -23.081 -7.852 1.00 84.75 196 SER A N 1
ATOM 1562 C CA . SER A 1 196 ? 24.286 -24.412 -7.287 1.00 84.75 196 SER A CA 1
ATOM 1563 C C . SER A 1 196 ? 22.956 -25.063 -6.888 1.00 84.75 196 SER A C 1
ATOM 1565 O O . SER A 1 196 ? 22.037 -24.413 -6.398 1.00 84.75 196 SER A O 1
ATOM 1567 N N . ASN A 1 197 ? 22.863 -26.379 -7.099 1.00 81.31 197 ASN A N 1
ATOM 1568 C CA . ASN A 1 197 ? 21.755 -27.261 -6.700 1.00 81.31 197 ASN A CA 1
ATOM 1569 C C . ASN A 1 197 ? 20.358 -26.994 -7.306 1.00 81.31 197 ASN A C 1
ATOM 1571 O O . ASN A 1 197 ? 19.442 -27.757 -7.005 1.00 81.31 197 ASN A O 1
ATOM 1575 N N . ASN A 1 198 ? 20.171 -25.983 -8.166 1.00 83.62 198 ASN A N 1
ATOM 1576 C CA . ASN A 1 198 ? 18.890 -25.501 -8.731 1.00 83.62 198 ASN A CA 1
ATOM 1577 C C . ASN A 1 198 ? 17.828 -25.032 -7.708 1.00 83.62 198 ASN A C 1
ATOM 1579 O O . ASN A 1 198 ? 17.079 -24.101 -7.995 1.00 83.62 198 ASN A O 1
ATOM 1583 N N . ASN A 1 199 ? 17.732 -25.663 -6.534 1.00 86.75 199 ASN A N 1
ATOM 1584 C CA . ASN A 1 199 ? 16.964 -25.157 -5.405 1.00 86.75 199 ASN A CA 1
ATOM 1585 C C . ASN A 1 199 ? 17.579 -23.815 -4.990 1.00 86.75 199 ASN A C 1
ATOM 1587 O O . ASN A 1 199 ? 18.752 -23.751 -4.631 1.00 86.75 199 ASN A O 1
ATOM 1591 N N . LEU A 1 200 ? 16.804 -22.741 -5.110 1.00 91.38 200 LEU A N 1
ATOM 1592 C CA . LEU A 1 200 ? 17.273 -21.470 -5.678 1.00 91.38 200 LEU A CA 1
ATOM 1593 C C . LEU A 1 200 ? 18.271 -20.657 -4.807 1.00 91.38 200 LEU A C 1
ATOM 1595 O O . LEU A 1 200 ? 18.777 -19.635 -5.256 1.00 91.38 200 LEU A O 1
ATOM 1599 N N . ASN A 1 201 ? 18.605 -21.127 -3.602 1.00 89.94 201 ASN A N 1
ATOM 1600 C CA . ASN A 1 201 ? 19.187 -20.388 -2.472 1.00 89.94 201 ASN A CA 1
ATOM 1601 C C . ASN A 1 201 ? 20.427 -19.488 -2.736 1.00 89.94 201 ASN A C 1
ATOM 1603 O O . ASN A 1 201 ? 20.628 -18.497 -2.035 1.00 89.94 201 ASN A O 1
ATOM 1607 N N . ASN A 1 202 ? 21.297 -19.840 -3.692 1.00 91.12 202 ASN A N 1
ATOM 1608 C CA . ASN A 1 202 ? 22.589 -19.180 -3.981 1.00 91.12 202 ASN A CA 1
ATOM 1609 C C . ASN A 1 202 ? 23.378 -18.732 -2.722 1.00 91.12 202 ASN A C 1
ATOM 1611 O O . ASN A 1 202 ? 23.937 -17.644 -2.718 1.00 91.12 202 ASN A O 1
ATOM 1615 N N . GLU A 1 203 ? 23.404 -19.530 -1.646 1.00 87.62 203 GLU A N 1
ATOM 1616 C CA . GLU A 1 203 ? 24.083 -19.238 -0.358 1.00 87.62 203 GLU A CA 1
ATOM 1617 C C . GLU A 1 203 ? 23.568 -17.979 0.342 1.00 87.62 203 GLU A C 1
ATOM 1619 O O . GLU A 1 203 ? 24.320 -17.083 0.736 1.00 87.62 203 GLU A O 1
ATOM 1624 N N . GLY A 1 204 ? 22.250 -17.832 0.391 1.00 86.75 204 GLY A N 1
ATOM 1625 C CA . GLY A 1 204 ? 21.622 -16.603 0.835 1.00 86.75 204 GLY A CA 1
ATOM 1626 C C . GLY A 1 204 ? 21.952 -15.410 -0.059 1.00 86.75 204 GLY A C 1
ATOM 1627 O O . GLY A 1 204 ? 21.422 -14.343 0.183 1.00 86.75 204 GLY A O 1
ATOM 1628 N N . ARG A 1 205 ? 22.762 -15.562 -1.119 1.00 90.00 205 ARG A N 1
ATOM 1629 C CA . ARG A 1 205 ? 22.816 -14.613 -2.236 1.00 90.00 205 ARG A CA 1
ATOM 1630 C C . ARG A 1 205 ? 21.519 -14.691 -3.045 1.00 90.00 205 ARG A C 1
ATOM 1632 O O . ARG A 1 205 ? 21.297 -13.812 -3.867 1.00 90.00 205 ARG A O 1
ATOM 1639 N N . LEU A 1 206 ? 20.669 -15.696 -2.780 1.00 93.19 206 LEU A N 1
ATOM 1640 C CA . LEU A 1 206 ? 19.254 -15.807 -3.132 1.00 93.19 206 LEU A CA 1
ATOM 1641 C C . LEU A 1 206 ? 18.405 -16.402 -1.954 1.00 93.19 206 LEU A C 1
ATOM 1643 O O . LEU A 1 206 ? 17.922 -17.517 -2.063 1.00 93.19 206 LEU A O 1
ATOM 1647 N N . ARG A 1 207 ? 18.067 -15.654 -0.885 1.00 92.00 207 ARG A N 1
ATOM 1648 C CA . ARG A 1 207 ? 17.221 -16.122 0.263 1.00 92.00 207 ARG A CA 1
ATOM 1649 C C . ARG A 1 207 ? 15.731 -15.696 0.303 1.00 92.00 207 ARG A C 1
ATOM 1651 O O . ARG A 1 207 ? 15.071 -15.908 1.315 1.00 92.00 207 ARG A O 1
ATOM 1658 N N . THR A 1 208 ? 15.178 -15.027 -0.724 1.00 94.19 208 THR A N 1
ATOM 1659 C CA . THR A 1 208 ? 13.922 -14.240 -0.611 1.00 94.19 208 THR A CA 1
ATOM 1660 C C . THR A 1 208 ? 13.403 -13.731 -2.025 1.00 94.19 208 THR A C 1
ATOM 1662 O O . THR A 1 208 ? 14.252 -13.536 -2.864 1.00 94.19 208 THR A O 1
ATOM 1665 N N . VAL A 1 209 ? 12.118 -13.628 -2.466 1.00 97.19 209 VAL A N 1
ATOM 1666 C CA . VAL A 1 209 ? 11.728 -13.585 -3.950 1.00 97.19 209 VAL A CA 1
ATOM 1667 C C . VAL A 1 209 ? 10.441 -12.784 -4.324 1.00 97.19 209 VAL A C 1
ATOM 1669 O O . VAL A 1 209 ? 9.574 -12.664 -3.490 1.00 97.19 209 VAL A O 1
ATOM 1672 N N . LEU A 1 210 ? 10.237 -12.314 -5.573 1.00 94.88 210 LEU A N 1
ATOM 1673 C CA . LEU A 1 210 ? 9.021 -11.631 -6.122 1.00 94.88 210 LEU A CA 1
ATOM 1674 C C . LEU A 1 210 ? 8.117 -12.473 -7.112 1.00 94.88 210 LEU A C 1
ATOM 1676 O O . LEU A 1 210 ? 8.381 -13.660 -7.266 1.00 94.88 210 LEU A O 1
ATOM 1680 N N . ASP A 1 211 ? 7.047 -11.928 -7.759 1.00 91.88 211 ASP A N 1
ATOM 1681 C CA . ASP A 1 211 ? 6.168 -12.661 -8.740 1.00 91.88 211 ASP A CA 1
ATOM 1682 C C . ASP A 1 211 ? 5.185 -11.825 -9.641 1.00 91.88 211 ASP A C 1
ATOM 1684 O O . ASP A 1 211 ? 4.762 -10.787 -9.180 1.00 91.88 211 ASP A O 1
ATOM 1688 N N . VAL A 1 212 ? 4.749 -12.258 -10.851 1.00 84.00 212 VAL A N 1
ATOM 1689 C CA . VAL A 1 212 ? 3.768 -11.624 -11.813 1.00 84.00 212 VAL A CA 1
ATOM 1690 C C . VAL A 1 212 ? 3.236 -12.628 -12.876 1.00 84.00 212 VAL A C 1
ATOM 1692 O O . VAL A 1 212 ? 3.963 -13.487 -13.370 1.00 84.00 212 VAL A O 1
ATOM 1695 N N . GLY A 1 213 ? 1.979 -12.443 -13.301 1.00 65.75 213 GLY A N 1
ATOM 1696 C CA . GLY A 1 213 ? 1.431 -12.713 -14.652 1.00 65.75 213 GLY A CA 1
ATOM 1697 C C . GLY A 1 213 ? 1.015 -14.132 -15.070 1.00 65.75 213 GLY A C 1
ATOM 1698 O O . GLY A 1 213 ? 0.179 -14.277 -15.958 1.00 65.75 213 GLY A O 1
ATOM 1699 N N . CYS A 1 214 ? 1.571 -15.187 -14.475 1.00 62.91 214 CYS A N 1
ATOM 1700 C CA . CYS A 1 214 ? 1.394 -16.564 -14.949 1.00 62.91 214 CYS A CA 1
ATOM 1701 C C . CYS A 1 214 ? 0.286 -17.450 -14.320 1.00 62.91 214 CYS A C 1
ATOM 1703 O O . CYS A 1 214 ? 0.113 -18.556 -14.814 1.00 62.91 214 CYS A O 1
ATOM 1705 N N . GLY A 1 215 ? -0.420 -17.082 -13.243 1.00 65.56 215 GLY A N 1
ATOM 1706 C CA . GLY A 1 215 ? -1.577 -17.803 -12.662 1.00 65.56 215 GLY A CA 1
ATOM 1707 C C . GLY A 1 215 ? -1.911 -17.907 -11.141 1.00 65.56 215 GLY A C 1
ATOM 1708 O O . GLY A 1 215 ? -2.668 -17.060 -10.743 1.00 65.56 215 GLY A O 1
ATOM 1709 N N . VAL A 1 216 ? -1.543 -18.871 -10.256 1.00 74.75 216 VAL A N 1
ATOM 1710 C CA . VAL A 1 216 ? -2.091 -18.897 -8.843 1.00 74.75 216 VAL A CA 1
ATOM 1711 C C . VAL A 1 216 ? -1.271 -19.624 -7.710 1.00 74.75 216 VAL A C 1
ATOM 1713 O O . VAL A 1 216 ? -1.571 -20.755 -7.351 1.00 74.75 216 VAL A O 1
ATOM 1716 N N . ALA A 1 217 ? -0.216 -19.022 -7.120 1.00 81.31 217 ALA A N 1
ATOM 1717 C CA . ALA A 1 217 ? 0.645 -19.490 -5.973 1.00 81.31 217 ALA A CA 1
ATOM 1718 C C . ALA A 1 217 ? 1.899 -20.454 -6.069 1.00 81.31 217 ALA A C 1
ATOM 1720 O O . ALA A 1 217 ? 2.037 -21.279 -5.195 1.00 81.31 217 ALA A O 1
ATOM 1721 N N . SER A 1 218 ? 2.859 -20.458 -7.009 1.00 85.56 218 SER A N 1
ATOM 1722 C CA . SER A 1 218 ? 4.001 -21.441 -7.063 1.00 85.56 218 SER A CA 1
ATOM 1723 C C . SER A 1 218 ? 5.365 -20.939 -7.538 1.00 85.56 218 SER A C 1
ATOM 1725 O O . SER A 1 218 ? 6.360 -21.530 -7.125 1.00 85.56 218 SER A O 1
ATOM 1727 N N . PHE A 1 219 ? 5.480 -19.890 -8.351 1.00 89.81 219 PHE A N 1
ATOM 1728 C CA . PHE A 1 219 ? 6.748 -19.184 -8.507 1.00 89.81 219 PHE A CA 1
ATOM 1729 C C . PHE A 1 219 ? 7.167 -18.554 -7.170 1.00 89.81 219 PHE A C 1
ATOM 1731 O O . PHE A 1 219 ? 8.038 -19.075 -6.495 1.00 89.81 219 PHE A O 1
ATOM 1738 N N . GLY A 1 220 ? 6.435 -17.583 -6.659 1.00 85.69 220 GLY A N 1
ATOM 1739 C CA . GLY A 1 220 ? 6.355 -17.265 -5.242 1.00 85.69 220 GLY A CA 1
ATOM 1740 C C . GLY A 1 220 ? 5.618 -18.372 -4.478 1.00 85.69 220 GLY A C 1
ATOM 1741 O O . GLY A 1 220 ? 4.588 -18.134 -3.858 1.00 85.69 220 GLY A O 1
ATOM 1742 N N . GLY A 1 221 ? 6.036 -19.631 -4.609 1.00 88.25 221 GLY A N 1
ATOM 1743 C CA . GLY A 1 221 ? 5.176 -20.708 -4.141 1.00 88.25 221 GLY A CA 1
ATOM 1744 C C . GLY A 1 221 ? 5.673 -22.156 -4.232 1.00 88.25 221 GLY A C 1
ATOM 1745 O O . GLY A 1 221 ? 4.893 -23.097 -4.067 1.00 88.25 221 GLY A O 1
ATOM 1746 N N . TYR A 1 222 ? 6.971 -22.364 -4.435 1.00 91.31 222 TYR A N 1
ATOM 1747 C CA . TYR A 1 222 ? 7.642 -23.611 -4.064 1.00 91.31 222 TYR A CA 1
ATOM 1748 C C . TYR A 1 222 ? 9.037 -23.324 -3.504 1.00 91.31 222 TYR A C 1
ATOM 1750 O O . TYR A 1 222 ? 10.041 -23.923 -3.882 1.00 91.31 222 TYR A O 1
ATOM 1758 N N . LEU A 1 223 ? 9.071 -22.365 -2.572 1.00 92.06 223 LEU A N 1
ATOM 1759 C CA . LEU A 1 223 ? 10.271 -21.680 -2.116 1.00 92.06 223 LEU A CA 1
ATOM 1760 C C . LEU A 1 223 ? 10.501 -21.600 -0.583 1.00 92.06 223 LEU A C 1
ATOM 1762 O O . LEU A 1 223 ? 11.608 -21.212 -0.219 1.00 92.06 223 LEU A O 1
ATOM 1766 N N . LEU A 1 224 ? 9.607 -22.076 0.317 1.00 88.31 224 LEU A N 1
ATOM 1767 C CA . LEU A 1 224 ? 10.019 -22.449 1.711 1.00 88.31 224 LEU A CA 1
ATOM 1768 C C . LEU A 1 224 ? 11.281 -23.295 1.618 1.00 88.31 224 LEU A C 1
ATOM 1770 O O . LEU A 1 224 ? 12.338 -23.052 2.187 1.00 88.31 224 LEU A O 1
ATOM 1774 N N . SER A 1 225 ? 11.118 -24.244 0.718 1.00 85.75 225 SER A N 1
ATOM 1775 C CA . SER A 1 225 ? 12.074 -25.153 0.155 1.00 85.75 225 SER A CA 1
ATOM 1776 C C . SER A 1 225 ? 13.402 -24.521 -0.245 1.00 85.75 225 SER A C 1
ATOM 1778 O O . SER A 1 225 ? 14.420 -25.182 -0.083 1.00 85.75 225 SER A O 1
ATOM 1780 N N . SER A 1 226 ? 13.448 -23.289 -0.748 1.00 88.25 226 SER A N 1
ATOM 1781 C CA . SER A 1 226 ? 14.717 -22.658 -1.138 1.00 88.25 226 SER A CA 1
ATOM 1782 C C . SER A 1 226 ? 15.361 -21.858 -0.009 1.00 88.25 226 SER A C 1
ATOM 1784 O O . SER A 1 226 ? 16.371 -21.189 -0.222 1.00 88.25 226 SER A O 1
ATOM 1786 N N . ASP A 1 227 ? 14.779 -21.923 1.187 1.00 87.62 227 ASP A N 1
ATOM 1787 C CA . ASP A 1 227 ? 14.942 -20.914 2.221 1.00 87.62 227 ASP A CA 1
ATOM 1788 C C . ASP A 1 227 ? 14.690 -19.522 1.594 1.00 87.62 227 ASP A C 1
ATOM 1790 O O . ASP A 1 227 ? 15.492 -18.604 1.714 1.00 87.62 227 ASP A O 1
ATOM 1794 N N . ILE A 1 228 ? 13.578 -19.399 0.850 1.00 93.88 228 ILE A N 1
ATOM 1795 C CA . ILE A 1 228 ? 13.123 -18.227 0.082 1.00 93.88 228 ILE A CA 1
ATOM 1796 C C . ILE A 1 228 ? 11.617 -18.056 0.301 1.00 93.88 228 ILE A C 1
ATOM 1798 O O . ILE A 1 228 ? 10.775 -18.455 -0.498 1.00 93.88 228 ILE A O 1
ATOM 1802 N N . ILE A 1 229 ? 11.228 -17.478 1.424 1.00 91.19 229 ILE A N 1
ATOM 1803 C CA . ILE A 1 229 ? 9.856 -17.653 1.906 1.00 91.19 229 ILE A CA 1
ATOM 1804 C C . ILE A 1 229 ? 8.940 -16.534 1.349 1.00 91.19 229 ILE A C 1
ATOM 1806 O O . ILE A 1 229 ? 8.423 -15.728 2.086 1.00 91.19 229 ILE A O 1
ATOM 1810 N N . ALA A 1 230 ? 8.838 -16.405 0.019 1.00 94.31 230 ALA A N 1
ATOM 1811 C CA . ALA A 1 230 ? 8.865 -15.163 -0.799 1.00 94.31 230 ALA A CA 1
ATOM 1812 C C . ALA A 1 230 ? 7.800 -13.991 -0.646 1.00 94.31 230 ALA A C 1
ATOM 1814 O O . ALA A 1 230 ? 7.327 -13.715 0.445 1.00 94.31 230 ALA A O 1
ATOM 1815 N N . MET A 1 231 ? 7.440 -13.294 -1.746 1.00 92.75 231 MET A N 1
ATOM 1816 C CA . MET A 1 231 ? 6.344 -12.227 -2.014 1.00 92.75 231 MET A CA 1
ATOM 1817 C C . MET A 1 231 ? 4.000 -12.593 -3.901 1.00 92.75 231 MET A C 1
ATOM 1819 O O . MET A 1 231 ? 3.550 -13.669 -4.386 1.00 92.75 231 MET A O 1
ATOM 1823 N N . SER A 1 232 ? 3.216 -11.610 -4.552 1.00 90.38 232 SER A N 1
ATOM 1824 C CA . SER A 1 232 ? 2.812 -11.594 -5.992 1.00 90.38 232 SER A CA 1
ATOM 1825 C C . SER A 1 232 ? 2.338 -10.265 -6.692 1.00 90.38 232 SER A C 1
ATOM 1827 O O . SER A 1 232 ? 2.307 -9.219 -6.037 1.00 90.38 232 SER A O 1
ATOM 1829 N N . LEU A 1 233 ? 1.946 -10.281 -8.002 1.00 83.31 233 LEU A N 1
ATOM 1830 C CA . LEU A 1 233 ? 1.457 -9.098 -8.784 1.00 83.31 233 LEU A CA 1
ATOM 1831 C C . LEU A 1 233 ? 0.602 -9.253 -10.108 1.00 83.31 233 LEU A C 1
ATOM 1833 O O . LEU A 1 233 ? 1.112 -9.738 -11.122 1.00 83.31 233 LEU A O 1
ATOM 1837 N N . ALA A 1 234 ? -0.623 -8.676 -10.170 1.00 77.88 234 ALA A N 1
ATOM 1838 C CA . ALA A 1 234 ? -1.499 -8.468 -11.366 1.00 77.88 234 ALA A CA 1
ATOM 1839 C C . ALA A 1 234 ? -2.661 -7.454 -11.112 1.00 77.88 234 ALA A C 1
ATOM 1841 O O . ALA A 1 234 ? -2.868 -7.137 -9.946 1.00 77.88 234 ALA A O 1
ATOM 1842 N N . PRO A 1 235 ? -3.424 -6.960 -12.130 1.00 70.81 235 PRO A N 1
ATOM 1843 C CA . PRO A 1 235 ? -4.380 -5.829 -12.000 1.00 70.81 235 PRO A CA 1
ATOM 1844 C C . PRO A 1 235 ? -5.684 -6.082 -11.216 1.00 70.81 235 PRO A C 1
ATOM 1846 O O . PRO A 1 235 ? -6.057 -7.233 -11.001 1.00 70.81 235 PRO A O 1
ATOM 1849 N N . ASN A 1 236 ? -6.433 -4.997 -10.922 1.00 66.31 236 ASN A N 1
ATOM 1850 C CA . ASN A 1 236 ? -7.825 -5.005 -10.431 1.00 66.31 236 ASN A CA 1
ATOM 1851 C C . ASN A 1 236 ? -8.665 -5.291 -11.685 1.00 66.31 236 ASN A C 1
ATOM 1853 O O . ASN A 1 236 ? -9.211 -4.387 -12.305 1.00 66.31 236 ASN A O 1
ATOM 1857 N N . ASP A 1 237 ? -8.503 -6.502 -12.225 1.00 56.19 237 ASP A N 1
ATOM 1858 C CA . ASP A 1 237 ? -8.655 -6.804 -13.649 1.00 56.19 237 ASP A CA 1
ATOM 1859 C C . ASP A 1 237 ? -10.101 -7.028 -14.096 1.00 56.19 237 ASP A C 1
ATOM 1861 O O . ASP A 1 237 ? -10.901 -7.677 -13.435 1.00 56.19 237 ASP A O 1
ATOM 1865 N N . VAL A 1 238 ? -10.398 -6.606 -15.318 1.00 47.59 238 VAL A N 1
ATOM 1866 C CA . VAL A 1 238 ? -11.660 -6.907 -15.994 1.00 47.59 238 VAL A CA 1
ATOM 1867 C C . VAL A 1 238 ? -11.811 -8.370 -16.434 1.00 47.59 238 VAL A C 1
ATOM 1869 O O . VAL A 1 238 ? -12.857 -8.973 -16.202 1.00 47.59 238 VAL A O 1
ATOM 1872 N N . HIS A 1 239 ? -10.817 -8.908 -17.155 1.00 47.72 239 HIS A N 1
ATOM 1873 C CA . HIS A 1 239 ? -10.933 -9.650 -18.438 1.00 47.72 239 HIS A CA 1
ATOM 1874 C C . HIS A 1 239 ? -12.313 -10.289 -18.759 1.00 47.72 239 HIS A C 1
ATOM 1876 O O . HIS A 1 239 ? -12.490 -11.508 -18.753 1.00 47.72 239 HIS A O 1
ATOM 1882 N N . GLN A 1 240 ? -13.304 -9.445 -19.082 1.00 54.53 240 GLN A N 1
ATOM 1883 C CA . GLN A 1 240 ? -14.704 -9.823 -19.344 1.00 54.53 240 GLN A CA 1
ATOM 1884 C C . GLN A 1 240 ? -15.326 -10.650 -18.200 1.00 54.53 240 GLN A C 1
ATOM 1886 O O . GLN A 1 240 ? -15.767 -11.783 -18.390 1.00 54.53 240 GLN A O 1
ATOM 1891 N N . ASN A 1 241 ? -15.333 -10.073 -16.996 1.00 56.19 241 ASN A N 1
ATOM 1892 C CA . ASN A 1 241 ? -15.692 -10.725 -15.736 1.00 56.19 241 ASN A CA 1
ATOM 1893 C C . ASN A 1 241 ? -14.835 -11.967 -15.435 1.00 56.19 241 ASN A C 1
ATOM 1895 O O . ASN A 1 241 ? -15.342 -13.074 -15.288 1.00 56.19 241 ASN A O 1
ATOM 1899 N N . GLN A 1 242 ? -13.517 -11.781 -15.402 1.00 68.75 242 GLN A N 1
ATOM 1900 C CA . GLN A 1 242 ? -12.527 -12.729 -14.845 1.00 68.75 242 GLN A CA 1
ATOM 1901 C C . GLN A 1 242 ? -12.635 -12.884 -13.161 1.00 68.75 242 GLN A C 1
ATOM 1903 O O . GLN A 1 242 ? -13.256 -13.997 -13.294 1.00 68.75 242 GLN A O 1
ATOM 1908 N N . ILE A 1 243 ? -12.003 -11.611 -11.310 1.00 76.88 243 ILE A N 1
ATOM 1909 C CA . ILE A 1 243 ? -11.077 -10.492 -10.794 1.00 76.88 243 ILE A CA 1
ATOM 1910 C C . ILE A 1 243 ? -10.459 -10.914 -9.456 1.00 76.88 243 ILE A C 1
ATOM 1912 O O . ILE A 1 243 ? -9.547 -10.312 -8.916 1.00 76.88 243 ILE A O 1
ATOM 1916 N N . GLN A 1 244 ? -10.946 -12.014 -8.901 1.00 82.25 244 GLN A N 1
ATOM 1917 C CA . GLN A 1 244 ? -10.981 -12.266 -7.465 1.00 82.25 244 GLN A CA 1
ATOM 1918 C C . GLN A 1 244 ? -9.902 -13.287 -7.064 1.00 82.25 244 GLN A C 1
ATOM 1920 O O . GLN A 1 244 ? -9.897 -13.827 -5.962 1.00 82.25 244 GLN A O 1
ATOM 1925 N N . PHE A 1 245 ? -8.962 -13.505 -7.985 1.00 83.25 245 PHE A N 1
ATOM 1926 C CA . PHE A 1 245 ? -8.004 -14.601 -8.102 1.00 83.25 245 PHE A CA 1
ATOM 1927 C C . PHE A 1 245 ? -7.091 -14.831 -6.894 1.00 83.25 245 PHE A C 1
ATOM 1929 O O . PHE A 1 245 ? -6.787 -15.971 -6.532 1.00 83.25 245 PHE A O 1
ATOM 1936 N N . ALA A 1 246 ? -6.641 -13.745 -6.274 1.00 84.31 246 ALA A N 1
ATOM 1937 C CA . ALA A 1 246 ? -5.880 -13.762 -5.032 1.00 84.31 246 ALA A CA 1
ATOM 1938 C C . ALA A 1 246 ? -6.728 -13.446 -3.822 1.00 84.31 246 ALA A C 1
ATOM 1940 O O . ALA A 1 246 ? -6.243 -13.528 -2.707 1.00 84.31 246 ALA A O 1
ATOM 1941 N N . LEU A 1 247 ? -7.941 -12.961 -4.019 1.00 85.75 247 LEU A N 1
ATOM 1942 C CA . LEU A 1 247 ? -8.337 -11.791 -3.258 1.00 85.75 247 LEU A CA 1
ATOM 1943 C C . LEU A 1 247 ? -9.011 -12.191 -1.949 1.00 85.75 247 LEU A C 1
ATOM 1945 O O . LEU A 1 247 ? -8.475 -11.886 -0.890 1.00 85.75 247 LEU A O 1
ATOM 1949 N N . GLU A 1 248 ? -9.972 -13.110 -2.037 1.00 86.81 248 GLU A N 1
ATOM 1950 C CA . GLU A 1 248 ? -10.258 -14.073 -0.962 1.00 86.81 248 GLU A CA 1
ATOM 1951 C C . GLU A 1 248 ? -9.009 -14.817 -0.481 1.00 86.81 248 GLU A C 1
ATOM 1953 O O . GLU A 1 248 ? -8.857 -15.142 0.693 1.00 86.81 248 GLU A O 1
ATOM 1958 N N . ARG A 1 249 ? -8.134 -15.132 -1.426 1.00 89.94 249 ARG A N 1
ATOM 1959 C CA . ARG A 1 249 ? -7.122 -16.175 -1.353 1.00 89.94 249 ARG A CA 1
ATOM 1960 C C . ARG A 1 249 ? -6.007 -15.805 -0.336 1.00 89.94 249 ARG A C 1
ATOM 1962 O O . ARG A 1 249 ? -5.843 -16.546 0.620 1.00 89.94 249 ARG A O 1
ATOM 1969 N N . GLY A 1 250 ? -5.238 -14.716 -0.416 1.00 87.50 250 GLY A N 1
ATOM 1970 C CA . GLY A 1 250 ? -4.371 -14.283 0.708 1.00 87.50 250 GLY A CA 1
ATOM 1971 C C . GLY A 1 250 ? -2.845 -14.104 0.519 1.00 87.50 250 GLY A C 1
ATOM 1972 O O . GLY A 1 250 ? -2.157 -13.954 1.528 1.00 87.50 250 GLY A O 1
ATOM 1973 N N . ILE A 1 251 ? -2.337 -14.144 -0.718 1.00 92.44 251 ILE A N 1
ATOM 1974 C CA . ILE A 1 251 ? -1.058 -13.604 -1.241 1.00 92.44 251 ILE A CA 1
ATOM 1975 C C . ILE A 1 251 ? -1.450 -12.745 -2.471 1.00 92.44 251 ILE A C 1
ATOM 1977 O O . ILE A 1 251 ? -2.382 -13.171 -3.151 1.00 92.44 251 ILE A O 1
ATOM 1981 N N . PRO A 1 252 ? -0.764 -11.650 -2.875 1.00 90.25 252 PRO A N 1
ATOM 1982 C CA . PRO A 1 252 ? -1.217 -10.803 -3.982 1.00 90.25 252 PRO A CA 1
ATOM 1983 C C . PRO A 1 252 ? -1.789 -11.440 -5.253 1.00 90.25 252 PRO A C 1
ATOM 1985 O O . PRO A 1 252 ? -1.326 -12.485 -5.716 1.00 90.25 252 PRO A O 1
ATOM 1988 N N . ALA A 1 253 ? -2.726 -10.701 -5.852 1.00 90.38 253 ALA A N 1
ATOM 1989 C CA . ALA A 1 253 ? -3.020 -10.521 -7.283 1.00 90.38 253 ALA A CA 1
ATOM 1990 C C . ALA A 1 253 ? -4.142 -9.500 -7.375 1.00 90.38 253 ALA A C 1
ATOM 1992 O O . ALA A 1 253 ? -5.291 -9.811 -7.077 1.00 90.38 253 ALA A O 1
ATOM 1993 N N . TYR A 1 254 ? -3.754 -8.250 -7.555 1.00 81.12 254 TYR A N 1
ATOM 1994 C CA . TYR A 1 254 ? -4.374 -7.176 -6.809 1.00 81.12 254 TYR A CA 1
ATOM 1995 C C . TYR A 1 254 ? -4.461 -5.933 -7.700 1.00 81.12 254 TYR A C 1
ATOM 1997 O O . TYR A 1 254 ? -5.509 -5.738 -8.289 1.00 81.12 254 TYR A O 1
ATOM 2005 N N . LEU A 1 255 ? -3.394 -5.141 -7.843 1.00 82.62 255 LEU A N 1
ATOM 2006 C CA . LEU A 1 255 ? -3.116 -4.137 -8.870 1.00 82.62 255 LEU A CA 1
ATOM 2007 C C . LEU A 1 255 ? -1.826 -3.372 -8.574 1.00 82.62 255 LEU A C 1
ATOM 2009 O O . LEU A 1 255 ? -1.632 -2.794 -7.513 1.00 82.62 255 LEU A O 1
ATOM 2013 N N . GLY A 1 256 ? -0.947 -3.285 -9.562 1.00 73.94 256 GLY A N 1
ATOM 2014 C CA . GLY A 1 256 ? 0.086 -2.250 -9.605 1.00 73.94 256 GLY A CA 1
ATOM 2015 C C . GLY A 1 256 ? 1.436 -2.127 -10.425 1.00 73.94 256 GLY A C 1
ATOM 2016 O O . GLY A 1 256 ? 2.456 -2.738 -10.141 1.00 73.94 256 GLY A O 1
ATOM 2017 N N . VAL A 1 257 ? 1.510 -1.261 -11.440 1.00 82.56 257 VAL A N 1
ATOM 2018 C CA . VAL A 1 257 ? 2.478 -1.287 -12.539 1.00 82.56 257 VAL A CA 1
ATOM 2019 C C . VAL A 1 257 ? 3.520 -0.169 -12.549 1.00 82.56 257 VAL A C 1
ATOM 2021 O O . VAL A 1 257 ? 3.333 0.916 -11.995 1.00 82.56 257 VAL A O 1
ATOM 2024 N N . LEU A 1 258 ? 4.589 -0.448 -13.280 1.00 79.50 258 LEU A N 1
ATOM 2025 C CA . LEU A 1 258 ? 5.513 0.482 -13.890 1.00 79.50 258 LEU A CA 1
ATOM 2026 C C . LEU A 1 258 ? 4.776 1.256 -14.967 1.00 79.50 258 LEU A C 1
ATOM 2028 O O . LEU A 1 258 ? 4.856 0.904 -16.133 1.00 79.50 258 LEU A O 1
ATOM 2032 N N . GLY A 1 259 ? 4.027 2.280 -14.552 1.00 83.38 259 GLY A N 1
ATOM 2033 C CA . GLY A 1 259 ? 3.162 3.021 -15.461 1.00 83.38 259 GLY A CA 1
ATOM 2034 C C . GLY A 1 259 ? 3.024 4.534 -15.233 1.00 83.38 259 GLY A C 1
ATOM 2035 O O . GLY A 1 259 ? 3.473 5.265 -16.079 1.00 83.38 259 GLY A O 1
ATOM 2036 N N . THR A 1 260 ? 2.405 5.075 -14.174 1.00 87.88 260 THR A N 1
ATOM 2037 C CA . THR A 1 260 ? 1.981 6.495 -14.210 1.00 87.88 260 THR A CA 1
ATOM 2038 C C . THR A 1 260 ? 3.096 7.466 -13.865 1.00 87.88 260 THR A C 1
ATOM 2040 O O . THR A 1 260 ? 3.551 8.314 -14.629 1.00 87.88 260 THR A O 1
ATOM 2043 N N . LYS A 1 261 ? 3.349 7.497 -12.564 1.00 87.69 261 LYS A N 1
ATOM 2044 C CA . LYS A 1 261 ? 3.312 8.794 -11.908 1.00 87.69 261 LYS A CA 1
ATOM 2045 C C . LYS A 1 261 ? 4.625 9.412 -11.504 1.00 87.69 261 LYS A C 1
ATOM 2047 O O . LYS A 1 261 ? 4.685 10.634 -11.595 1.00 87.69 261 LYS A O 1
ATOM 2052 N N . ARG A 1 262 ? 5.616 8.685 -10.981 1.00 90.69 262 ARG A N 1
ATOM 2053 C CA . ARG A 1 262 ? 5.692 7.246 -10.653 1.00 90.69 262 ARG A CA 1
ATOM 2054 C C . ARG A 1 262 ? 5.133 6.928 -9.262 1.00 90.69 262 ARG A C 1
ATOM 2056 O O . ARG A 1 262 ? 5.874 7.023 -8.289 1.00 90.69 262 ARG A O 1
ATOM 2063 N N . LEU A 1 263 ? 3.896 6.419 -9.158 1.00 89.88 263 LEU A N 1
ATOM 2064 C CA . LEU A 1 263 ? 3.529 5.639 -7.967 1.00 89.88 263 LEU A CA 1
ATOM 2065 C C . LEU A 1 263 ? 4.521 4.484 -7.859 1.00 89.88 263 LEU A C 1
ATOM 2067 O O . LEU A 1 263 ? 4.813 3.865 -8.875 1.00 89.88 263 LEU A O 1
ATOM 2071 N N . PRO A 1 264 ? 5.013 4.153 -6.667 1.00 86.12 264 PRO A N 1
ATOM 2072 C CA . PRO A 1 264 ? 5.437 5.133 -5.687 1.00 86.12 264 PRO A CA 1
ATOM 2073 C C . PRO A 1 264 ? 6.851 4.812 -5.161 1.00 86.12 264 PRO A C 1
ATOM 2075 O O . PRO A 1 264 ? 7.018 4.530 -3.982 1.00 86.12 264 PRO A O 1
ATOM 2078 N N . TYR A 1 265 ? 7.866 4.735 -6.044 1.00 91.31 265 TYR A N 1
ATOM 2079 C CA . TYR A 1 265 ? 9.056 3.905 -5.763 1.00 91.31 265 TYR A CA 1
ATOM 2080 C C . TYR A 1 265 ? 10.437 4.543 -5.439 1.00 91.31 265 TYR A C 1
ATOM 2082 O O . TYR A 1 265 ? 10.915 5.391 -6.188 1.00 91.31 265 TYR A O 1
ATOM 2090 N N . PRO A 1 266 ? 11.148 4.000 -4.420 1.00 92.06 266 PRO A N 1
ATOM 2091 C CA . PRO A 1 266 ? 12.520 4.309 -3.975 1.00 92.06 266 PRO A CA 1
ATOM 2092 C C . PRO A 1 266 ? 13.794 4.071 -4.830 1.00 92.06 266 PRO A C 1
ATOM 2094 O O . PRO A 1 266 ? 14.130 4.880 -5.679 1.00 92.06 266 PRO A O 1
ATOM 2097 N N . SER A 1 267 ? 14.566 3.018 -4.480 1.00 92.88 267 SER A N 1
ATOM 2098 C CA . SER A 1 267 ? 16.023 2.939 -4.392 1.00 92.88 267 SER A CA 1
ATOM 2099 C C . SER A 1 267 ? 16.682 1.517 -4.573 1.00 92.88 267 SER A C 1
ATOM 2101 O O . SER A 1 267 ? 16.048 0.538 -4.906 1.00 92.88 267 SER A O 1
ATOM 2103 N N . ARG A 1 268 ? 17.984 1.308 -4.342 1.00 92.19 268 ARG A N 1
ATOM 2104 C CA . ARG A 1 268 ? 18.890 0.185 -4.785 1.00 92.19 268 ARG A CA 1
ATOM 2105 C C . ARG A 1 268 ? 18.688 -1.286 -4.291 1.00 92.19 268 ARG A C 1
ATOM 2107 O O . ARG A 1 268 ? 19.491 -1.744 -3.477 1.00 92.19 268 ARG A O 1
ATOM 2114 N N . SER A 1 269 ? 17.821 -2.139 -4.873 1.00 93.62 269 SER A N 1
ATOM 2115 C CA . SER A 1 269 ? 17.573 -3.517 -4.318 1.00 93.62 269 SER A CA 1
ATOM 2116 C C . SER A 1 269 ? 17.982 -4.823 -5.028 1.00 93.62 269 SER A C 1
ATOM 2118 O O . SER A 1 269 ? 18.758 -5.579 -4.458 1.00 93.62 269 SER A O 1
ATOM 2120 N N . PHE A 1 270 ? 17.397 -5.220 -6.153 1.00 96.75 270 PHE A N 1
ATOM 2121 C CA . PHE A 1 270 ? 17.241 -6.653 -6.458 1.00 96.75 270 PHE A CA 1
ATOM 2122 C C . PHE A 1 270 ? 18.345 -7.504 -7.136 1.00 96.75 270 PHE A C 1
ATOM 2124 O O . PHE A 1 270 ? 18.987 -7.136 -8.113 1.00 96.75 270 PHE A O 1
ATOM 2131 N N . GLU A 1 271 ? 18.404 -8.768 -6.703 1.00 95.00 271 GLU A N 1
ATOM 2132 C CA . GLU A 1 271 ? 19.110 -9.918 -7.278 1.00 95.00 271 GLU A CA 1
ATOM 2133 C C . GLU A 1 271 ? 18.360 -11.302 -7.179 1.00 95.00 271 GLU A C 1
ATOM 2135 O O . GLU A 1 271 ? 19.065 -12.305 -7.070 1.00 95.00 271 GLU A O 1
ATOM 2140 N N . LEU A 1 272 ? 17.016 -11.424 -7.349 1.00 97.00 272 LEU A N 1
ATOM 2141 C CA . LEU A 1 272 ? 16.293 -12.366 -8.290 1.00 97.00 272 LEU A CA 1
ATOM 2142 C C . LEU A 1 272 ? 14.775 -12.579 -7.994 1.00 97.00 272 LEU A C 1
ATOM 2144 O O . LEU A 1 272 ? 14.408 -12.592 -6.827 1.00 97.00 272 LEU A O 1
ATOM 2148 N N . ALA A 1 273 ? 13.934 -12.769 -9.046 1.00 96.38 273 ALA A N 1
ATOM 2149 C CA . ALA A 1 273 ? 12.661 -13.548 -9.120 1.00 96.38 273 ALA A CA 1
ATOM 2150 C C . ALA A 1 273 ? 11.835 -13.339 -10.428 1.00 96.38 273 ALA A C 1
ATOM 2152 O O . ALA A 1 273 ? 11.382 -12.225 -10.540 1.00 96.38 273 ALA A O 1
ATOM 2153 N N . HIS A 1 274 ? 11.687 -14.299 -11.386 1.00 94.50 274 HIS A N 1
ATOM 2154 C CA . HIS A 1 274 ? 10.769 -14.409 -12.602 1.00 94.50 274 HIS A CA 1
ATOM 2155 C C . HIS A 1 274 ? 10.219 -13.153 -13.382 1.00 94.50 274 HIS A C 1
ATOM 2157 O O . HIS A 1 274 ? 10.163 -12.074 -12.870 1.00 94.50 274 HIS A O 1
ATOM 2163 N N . CYS A 1 275 ? 9.810 -13.196 -14.657 1.00 89.94 275 CYS A N 1
ATOM 2164 C CA . CYS A 1 275 ? 8.661 -12.393 -15.187 1.00 89.94 275 CYS A CA 1
ATOM 2165 C C . CYS A 1 275 ? 8.021 -13.299 -16.265 1.00 89.94 275 CYS A C 1
ATOM 2167 O O . CYS A 1 275 ? 8.752 -13.906 -17.037 1.00 89.94 275 CYS A O 1
ATOM 2169 N N . SER A 1 276 ? 6.696 -13.484 -16.278 1.00 84.69 276 SER A N 1
ATOM 2170 C CA . SER A 1 276 ? 5.914 -14.128 -17.340 1.00 84.69 276 SER A CA 1
ATOM 2171 C C . SER A 1 276 ? 4.767 -13.252 -17.877 1.00 84.69 276 SER A C 1
ATOM 2173 O O . SER A 1 276 ? 4.065 -12.622 -17.090 1.00 84.69 276 SER A O 1
ATOM 2175 N N . ARG A 1 277 ? 4.560 -13.229 -19.199 1.00 76.00 277 ARG A N 1
ATOM 2176 C CA . ARG A 1 277 ? 3.350 -12.759 -19.924 1.00 76.00 277 ARG A CA 1
ATOM 2177 C C . ARG A 1 277 ? 2.547 -11.597 -19.313 1.00 76.00 277 ARG A C 1
ATOM 2179 O O . ARG A 1 277 ? 1.349 -11.707 -19.056 1.00 76.00 277 ARG A O 1
ATOM 2186 N N . CYS A 1 278 ? 3.205 -10.472 -19.089 1.00 66.06 278 CYS A N 1
ATOM 2187 C CA . CYS A 1 278 ? 2.671 -9.411 -18.240 1.00 66.06 278 CYS A CA 1
ATOM 2188 C C . CYS A 1 278 ? 1.782 -8.360 -18.962 1.00 66.06 278 CYS A C 1
ATOM 2190 O O . CYS A 1 278 ? 0.924 -7.785 -18.285 1.00 66.06 278 CYS A O 1
ATOM 2192 N N . ARG A 1 279 ? 1.904 -8.228 -20.303 1.00 71.31 279 ARG A N 1
ATOM 2193 C CA . ARG A 1 279 ? 1.077 -7.448 -21.279 1.00 71.31 279 ARG A CA 1
ATOM 2194 C C . ARG A 1 279 ? 1.006 -5.912 -21.146 1.00 71.31 279 ARG A C 1
ATOM 2196 O O . ARG A 1 279 ? 0.843 -5.438 -20.035 1.00 71.31 279 ARG A O 1
ATOM 2203 N N . ILE A 1 280 ? 0.819 -5.152 -22.226 1.00 76.06 280 ILE A N 1
ATOM 2204 C CA . ILE A 1 280 ? -0.034 -3.932 -22.202 1.00 76.06 280 ILE A CA 1
ATOM 2205 C C . ILE A 1 280 ? -1.158 -4.025 -23.275 1.00 76.06 280 ILE A C 1
ATOM 2207 O O . ILE A 1 280 ? -1.687 -5.133 -23.429 1.00 76.06 280 ILE A O 1
ATOM 2211 N N . ASP A 1 281 ? -1.703 -2.929 -23.823 1.00 84.31 281 ASP A N 1
ATOM 2212 C CA . ASP A 1 281 ? -3.142 -2.803 -24.137 1.00 84.31 281 ASP A CA 1
ATOM 2213 C C . ASP A 1 281 ? -3.593 -1.639 -25.109 1.00 84.31 281 ASP A C 1
ATOM 2215 O O . ASP A 1 281 ? -4.802 -1.575 -25.364 1.00 84.31 281 ASP A O 1
ATOM 2219 N N . TRP A 1 282 ? -2.773 -0.689 -25.628 1.00 86.19 282 TRP A N 1
ATOM 222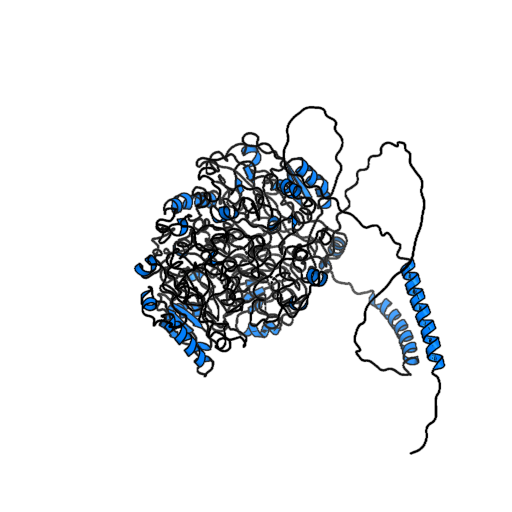0 C CA . TRP A 1 282 ? -3.284 0.499 -26.395 1.00 86.19 282 TRP A CA 1
ATOM 2221 C C . TRP A 1 282 ? -2.304 1.273 -27.350 1.00 86.19 282 TRP A C 1
ATOM 2223 O O . TRP A 1 282 ? -1.090 1.142 -27.299 1.00 86.19 282 TRP A O 1
ATOM 2233 N N . LEU A 1 283 ? -2.835 2.222 -28.160 1.00 84.12 283 LEU A N 1
ATOM 2234 C CA . LEU A 1 283 ? -2.061 3.146 -29.032 1.00 84.12 283 LEU A CA 1
ATOM 2235 C C . LEU A 1 283 ? -2.563 4.623 -29.049 1.00 84.12 283 LEU A C 1
ATOM 2237 O O . LEU A 1 283 ? -3.682 4.840 -29.512 1.00 84.12 283 LEU A O 1
ATOM 2241 N N . GLN A 1 284 ? -1.763 5.644 -28.630 1.00 81.44 284 GLN A N 1
ATOM 2242 C CA . GLN A 1 284 ? -1.899 7.075 -29.067 1.00 81.44 284 GLN A CA 1
ATOM 2243 C C . GLN A 1 284 ? -0.753 8.132 -28.814 1.00 81.44 284 GLN A C 1
ATOM 2245 O O . GLN A 1 284 ? -0.138 8.544 -29.796 1.00 81.44 284 GLN A O 1
ATOM 2250 N N . ARG A 1 285 ? -0.491 8.682 -27.604 1.00 81.94 285 ARG A N 1
ATOM 2251 C CA . ARG A 1 285 ? 0.154 10.036 -27.403 1.00 81.94 285 ARG A CA 1
ATOM 2252 C C . ARG A 1 285 ? 1.716 10.177 -27.354 1.00 81.94 285 ARG A C 1
ATOM 2254 O O . ARG A 1 285 ? 2.214 10.882 -26.481 1.00 81.94 285 ARG A O 1
ATOM 2261 N N . ASP A 1 286 ? 2.494 9.634 -28.294 1.00 78.56 286 ASP A N 1
ATOM 2262 C CA . ASP A 1 286 ? 3.962 9.876 -28.517 1.00 78.56 286 ASP A CA 1
ATOM 2263 C C . ASP A 1 286 ? 4.990 9.588 -27.380 1.00 78.56 286 ASP A C 1
ATOM 2265 O O . ASP A 1 286 ? 6.012 8.953 -27.648 1.00 78.56 286 ASP A O 1
ATOM 2269 N N . GLY A 1 287 ? 4.752 9.995 -26.128 1.00 86.19 287 GLY A N 1
ATOM 2270 C CA . GLY A 1 287 ? 5.335 9.388 -24.918 1.00 86.19 287 GLY A CA 1
ATOM 2271 C C . GLY A 1 287 ? 4.548 8.131 -24.511 1.00 86.19 287 GLY A C 1
ATOM 2272 O O . GLY A 1 287 ? 3.763 7.650 -25.318 1.00 86.19 287 GLY A O 1
ATOM 2273 N N . ILE A 1 288 ? 4.630 7.681 -23.251 1.00 91.50 288 ILE A N 1
ATOM 2274 C CA . ILE A 1 288 ? 3.880 6.521 -22.701 1.00 91.50 288 ILE A CA 1
ATOM 2275 C C . ILE A 1 288 ? 4.608 5.157 -22.961 1.00 91.50 288 ILE A C 1
ATOM 2277 O O . ILE A 1 288 ? 5.819 5.198 -23.118 1.00 91.50 288 ILE A O 1
ATOM 2281 N N . LEU A 1 289 ? 4.004 3.973 -22.767 1.00 92.88 289 LEU A N 1
ATOM 2282 C CA . LEU A 1 289 ? 4.526 2.849 -21.937 1.00 92.88 289 LEU A CA 1
ATOM 2283 C C . LEU A 1 289 ? 5.708 1.930 -22.396 1.00 92.88 289 LEU A C 1
ATOM 2285 O O . LEU A 1 289 ? 5.550 0.714 -22.329 1.00 92.88 289 LEU A O 1
ATOM 2289 N N . LEU A 1 290 ? 6.931 2.439 -22.619 1.00 92.00 290 LEU A N 1
ATOM 2290 C CA . LEU A 1 290 ? 8.220 2.112 -21.659 1.00 92.00 290 LEU A CA 1
ATOM 2291 C C . LEU A 1 290 ? 9.906 3.629 -21.074 1.00 92.00 290 LEU A C 1
ATOM 2293 O O . LEU A 1 290 ? 8.975 2.620 -21.677 1.00 92.00 290 LEU A O 1
ATOM 2297 N N . LEU A 1 291 ? 10.172 4.751 -20.198 1.00 94.12 291 LEU A N 1
ATOM 2298 C CA . LEU A 1 291 ? 11.476 5.301 -19.734 1.00 94.12 291 LEU A CA 1
ATOM 2299 C C . LEU A 1 291 ? 11.709 5.794 -18.231 1.00 94.12 291 LEU A C 1
ATOM 2301 O O . LEU A 1 291 ? 12.836 6.200 -17.953 1.00 94.12 291 LEU A O 1
ATOM 2305 N N . GLU A 1 292 ? 10.851 5.564 -17.195 1.00 93.25 292 GLU A N 1
ATOM 2306 C CA . GLU A 1 292 ? 11.209 4.951 -15.753 1.00 93.25 292 GLU A CA 1
ATOM 2307 C C . GLU A 1 292 ? 12.138 2.084 -15.405 1.00 93.25 292 GLU A C 1
ATOM 2309 O O . GLU A 1 292 ? 13.116 1.684 -14.749 1.00 93.25 292 GLU A O 1
ATOM 2314 N N . LEU A 1 293 ? 11.830 0.946 -16.154 1.00 93.69 293 LEU A N 1
ATOM 2315 C CA . LEU A 1 293 ? 12.706 0.033 -16.978 1.00 93.69 293 LEU A CA 1
ATOM 2316 C C . LEU A 1 293 ? 14.223 0.292 -17.091 1.00 93.69 293 LEU A C 1
ATOM 2318 O O . LEU A 1 293 ? 14.989 -0.662 -17.234 1.00 93.69 293 LEU A O 1
ATOM 2322 N N . ASP A 1 294 ? 14.668 1.538 -16.979 1.00 94.25 294 ASP A N 1
ATOM 2323 C CA . ASP A 1 294 ? 15.902 2.106 -17.495 1.00 94.25 294 ASP A CA 1
ATOM 2324 C C . ASP A 1 294 ? 17.018 2.369 -16.441 1.00 94.25 294 ASP A C 1
ATOM 2326 O O . ASP A 1 294 ? 17.969 1.591 -16.405 1.00 94.25 294 ASP A O 1
ATOM 2330 N N . ARG A 1 295 ? 16.916 3.274 -15.444 1.00 94.19 295 ARG A N 1
ATOM 2331 C CA . ARG A 1 295 ? 17.787 3.273 -14.216 1.00 94.19 295 ARG A CA 1
ATOM 2332 C C . ARG A 1 295 ? 17.498 2.084 -13.290 1.00 94.19 295 ARG A C 1
ATOM 2334 O O . ARG A 1 295 ? 17.865 2.020 -12.118 1.00 94.19 295 ARG A O 1
ATOM 2341 N N . LEU A 1 296 ? 16.904 1.050 -13.834 1.00 94.94 296 LEU A N 1
ATOM 2342 C CA . LEU A 1 296 ? 16.135 0.066 -13.124 1.00 94.94 296 LEU A CA 1
ATOM 2343 C C . LEU A 1 296 ? 16.956 -1.033 -12.431 1.00 94.94 296 LEU A C 1
ATOM 2345 O O . LEU A 1 296 ? 16.321 -1.989 -12.057 1.00 94.94 296 LEU A O 1
ATOM 2349 N N . LEU A 1 297 ? 18.301 -0.996 -12.261 1.00 94.81 297 LEU A N 1
ATOM 2350 C CA . LEU A 1 297 ? 19.118 -2.197 -12.597 1.00 94.81 297 LEU A CA 1
ATOM 2351 C C . LEU A 1 297 ? 19.992 -3.060 -11.609 1.00 94.81 297 LEU A C 1
ATOM 2353 O O . LEU A 1 297 ? 20.162 -4.234 -11.902 1.00 94.81 297 LEU A O 1
ATOM 2357 N N . ARG A 1 298 ? 20.600 -2.613 -10.495 1.00 93.38 298 ARG A N 1
ATOM 2358 C CA . ARG A 1 298 ? 21.752 -3.270 -9.775 1.00 93.38 298 ARG A CA 1
ATOM 2359 C C . ARG A 1 298 ? 22.503 -2.241 -8.926 1.00 93.38 298 ARG A C 1
ATOM 2361 O O . ARG A 1 298 ? 22.259 -1.038 -9.045 1.00 93.38 298 ARG A O 1
ATOM 2368 N N . PRO A 1 299 ? 23.493 -2.668 -8.136 1.00 92.12 299 PRO A N 1
ATOM 2369 C CA . PRO A 1 299 ? 24.700 -3.303 -8.684 1.00 92.12 299 PRO A CA 1
ATOM 2370 C C . PRO A 1 299 ? 24.709 -4.844 -8.722 1.00 92.12 299 PRO A C 1
ATOM 2372 O O . PRO A 1 299 ? 24.807 -5.472 -7.678 1.00 92.12 299 PRO A O 1
ATOM 2375 N N . GLY A 1 300 ? 24.626 -5.450 -9.920 1.00 90.88 300 GLY A N 1
ATOM 2376 C CA . GLY A 1 300 ? 24.700 -6.916 -10.102 1.00 90.88 300 GLY A CA 1
ATOM 2377 C C . GLY A 1 300 ? 23.404 -7.757 -10.102 1.00 90.88 300 GLY A C 1
ATOM 2378 O O . GLY A 1 300 ? 23.469 -8.943 -9.805 1.00 90.88 300 GLY A O 1
ATOM 2379 N N . GLY A 1 301 ? 22.231 -7.215 -10.439 1.00 93.56 301 GLY A N 1
ATOM 2380 C CA . GLY A 1 301 ? 21.004 -8.004 -10.610 1.00 93.56 301 GLY A CA 1
ATOM 2381 C C . GLY A 1 301 ? 20.900 -8.520 -12.049 1.00 93.56 301 GLY A C 1
ATOM 2382 O O . GLY A 1 301 ? 20.959 -7.697 -12.949 1.00 93.56 301 GLY A O 1
ATOM 2383 N N . TYR A 1 302 ? 20.815 -9.846 -12.265 1.00 97.50 302 TYR A N 1
ATOM 2384 C CA . TYR A 1 302 ? 20.714 -10.581 -13.551 1.00 97.50 302 TYR A CA 1
ATOM 2385 C C . TYR A 1 302 ? 19.256 -11.062 -13.875 1.00 97.50 302 TYR A C 1
ATOM 2387 O O . TYR A 1 302 ? 18.869 -12.161 -13.478 1.00 97.50 302 TYR A O 1
ATOM 2395 N N . PHE A 1 303 ? 18.427 -10.194 -14.457 1.00 97.00 303 PHE A N 1
ATOM 2396 C CA . PHE A 1 303 ? 16.963 -10.129 -14.611 1.00 97.00 303 PHE A CA 1
ATOM 2397 C C . PHE A 1 303 ? 16.309 -10.945 -15.725 1.00 97.00 303 PHE A C 1
ATOM 2399 O O . PHE A 1 303 ? 16.614 -10.707 -16.874 1.00 97.00 303 PHE A O 1
ATOM 2406 N N . ALA A 1 304 ? 15.363 -11.825 -15.398 1.00 94.88 304 ALA A N 1
ATOM 2407 C CA . ALA A 1 304 ? 14.616 -12.708 -16.294 1.00 94.88 304 ALA A CA 1
ATOM 2408 C C . ALA A 1 304 ? 13.219 -12.221 -16.736 1.00 94.88 304 ALA A C 1
ATOM 2410 O O . ALA A 1 304 ? 12.446 -11.718 -15.925 1.00 94.88 304 ALA A O 1
ATOM 2411 N N . TYR A 1 305 ? 12.866 -12.530 -17.981 1.00 93.00 305 TYR A N 1
ATOM 2412 C CA . TYR A 1 305 ? 11.594 -12.276 -18.663 1.00 93.00 305 TYR A CA 1
ATOM 2413 C C . TYR A 1 305 ? 11.211 -13.473 -19.533 1.00 93.00 305 TYR A C 1
ATOM 2415 O O . TYR A 1 305 ? 12.063 -13.976 -20.261 1.00 93.00 305 TYR A O 1
ATOM 2423 N N . SER A 1 306 ? 9.945 -13.892 -19.478 1.00 88.12 306 SER A N 1
ATOM 2424 C CA . SER A 1 306 ? 9.362 -15.002 -20.237 1.00 88.12 306 SER A CA 1
ATOM 2425 C C . SER A 1 306 ? 8.063 -14.594 -20.941 1.00 88.12 306 SER A C 1
ATOM 2427 O O . SER A 1 306 ? 6.999 -14.535 -20.322 1.00 88.12 306 SER A O 1
ATOM 2429 N N . SER A 1 307 ? 8.122 -14.281 -22.230 1.00 82.44 307 SER A N 1
ATOM 2430 C CA . SER A 1 307 ? 6.967 -13.829 -23.024 1.00 82.44 307 SER A CA 1
ATOM 2431 C C . SER A 1 307 ? 7.319 -13.859 -24.520 1.00 82.44 307 SER A C 1
ATOM 2433 O O . SER A 1 307 ? 8.513 -13.968 -24.814 1.00 82.44 307 SER A O 1
ATOM 2435 N N . PRO A 1 308 ? 6.348 -13.832 -25.459 1.00 78.94 308 PRO A N 1
ATOM 2436 C CA . PRO A 1 308 ? 6.601 -14.004 -26.894 1.00 78.94 308 PRO A CA 1
ATOM 2437 C C . PRO A 1 308 ? 7.703 -13.106 -27.451 1.00 78.94 308 PRO A C 1
ATOM 2439 O O . PRO A 1 308 ? 8.567 -13.588 -28.176 1.00 78.94 308 PRO A O 1
ATOM 2442 N N . GLU A 1 309 ? 7.793 -11.873 -26.973 1.00 78.06 309 GLU A N 1
ATOM 2443 C CA . GLU A 1 309 ? 8.752 -10.857 -27.407 1.00 78.06 309 GLU A CA 1
ATOM 2444 C C . GLU A 1 309 ? 10.210 -11.244 -27.046 1.00 78.06 309 GLU A C 1
ATOM 2446 O O . GLU A 1 309 ? 11.181 -10.673 -27.536 1.00 78.06 309 GLU A O 1
ATOM 2451 N N . ALA A 1 310 ? 10.405 -12.266 -26.203 1.00 66.81 310 ALA A N 1
ATOM 2452 C CA . ALA A 1 310 ? 11.708 -12.867 -25.939 1.00 66.81 310 ALA A CA 1
ATOM 2453 C C . ALA A 1 310 ? 12.093 -13.995 -26.920 1.00 66.81 310 ALA A C 1
ATOM 2455 O O . ALA A 1 310 ? 13.282 -14.323 -26.985 1.00 66.81 310 ALA A O 1
ATOM 2456 N N . TYR A 1 311 ? 11.160 -14.627 -27.645 1.00 75.62 311 TYR A N 1
ATOM 2457 C CA . TYR A 1 311 ? 11.422 -15.889 -28.366 1.00 75.62 311 TYR A CA 1
ATOM 2458 C C . TYR A 1 311 ? 10.658 -16.142 -29.680 1.00 75.62 311 TYR A C 1
ATOM 2460 O O . TYR A 1 311 ? 11.082 -17.017 -30.436 1.00 75.62 311 TYR A O 1
ATOM 2468 N N . ALA A 1 312 ? 9.561 -15.442 -29.969 1.00 70.62 312 ALA A N 1
ATOM 2469 C CA . ALA A 1 312 ? 8.890 -15.478 -31.269 1.00 70.62 312 ALA A CA 1
ATOM 2470 C C . ALA A 1 312 ? 9.789 -14.835 -32.346 1.00 70.62 312 ALA A C 1
ATOM 2472 O O . ALA A 1 312 ? 10.730 -14.101 -32.026 1.00 70.62 312 ALA A O 1
ATOM 2473 N N . GLN A 1 313 ? 9.617 -15.207 -33.616 1.00 72.88 313 GLN A N 1
ATOM 2474 C CA . GLN A 1 313 ? 10.617 -15.004 -34.683 1.00 72.88 313 GLN A CA 1
ATOM 2475 C C . GLN A 1 313 ? 10.028 -14.223 -35.865 1.00 72.88 313 GLN A C 1
ATOM 2477 O O . GLN A 1 313 ? 10.391 -14.422 -37.024 1.00 72.88 313 GLN A O 1
ATOM 2482 N N . ASP A 1 314 ? 9.129 -13.306 -35.525 1.00 81.81 314 ASP A N 1
ATOM 2483 C CA . ASP A 1 314 ? 8.176 -12.643 -36.398 1.00 81.81 314 ASP A CA 1
ATOM 2484 C C . ASP A 1 314 ? 8.282 -11.122 -36.157 1.00 81.81 314 ASP A C 1
ATOM 2486 O O . ASP A 1 314 ? 8.534 -10.688 -35.034 1.00 81.81 314 ASP A O 1
ATOM 2490 N N . GLU A 1 315 ? 8.165 -10.283 -37.191 1.00 75.56 315 GLU A N 1
ATOM 2491 C CA . GLU A 1 315 ? 8.662 -8.885 -37.155 1.00 75.56 315 GLU A CA 1
ATOM 2492 C C . GLU A 1 315 ? 7.744 -7.858 -36.442 1.00 75.56 315 GLU A C 1
ATOM 2494 O O . GLU A 1 315 ? 7.802 -6.663 -36.718 1.00 75.56 315 GLU A O 1
ATOM 2499 N N . GLU A 1 316 ? 6.945 -8.314 -35.471 1.00 75.94 316 GLU A N 1
ATOM 2500 C CA . GLU A 1 316 ? 6.474 -7.485 -34.351 1.00 75.94 316 GLU A CA 1
ATOM 2501 C C . GLU A 1 316 ? 7.259 -7.844 -33.079 1.00 75.94 316 GLU A C 1
ATOM 2503 O O . GLU A 1 316 ? 8.043 -7.020 -32.619 1.00 75.94 316 GLU A O 1
ATOM 2508 N N . ASP A 1 317 ? 7.181 -9.091 -32.597 1.00 77.94 317 ASP A N 1
ATOM 2509 C CA . ASP A 1 317 ? 7.989 -9.615 -31.476 1.00 77.94 317 ASP A CA 1
ATOM 2510 C C . ASP A 1 317 ? 9.510 -9.403 -31.663 1.00 77.94 317 ASP A C 1
ATOM 2512 O O . ASP A 1 317 ? 10.244 -9.108 -30.716 1.00 77.94 317 ASP A O 1
ATOM 2516 N N . LEU A 1 318 ? 10.017 -9.498 -32.898 1.00 80.50 318 LEU A N 1
ATOM 2517 C CA . LEU A 1 318 ? 11.420 -9.200 -33.208 1.00 80.50 318 LEU A CA 1
ATOM 2518 C C . LEU A 1 318 ? 11.737 -7.699 -33.202 1.00 80.50 318 LEU A C 1
ATOM 2520 O O . LEU A 1 318 ? 12.868 -7.336 -32.861 1.00 80.50 318 LEU A O 1
ATOM 2524 N N . ARG A 1 319 ? 10.785 -6.828 -33.568 1.00 88.19 319 ARG A N 1
ATOM 2525 C CA . ARG A 1 319 ? 10.977 -5.366 -33.607 1.00 88.19 319 ARG A CA 1
ATOM 2526 C C . ARG A 1 319 ? 11.345 -4.863 -32.218 1.00 88.19 319 ARG A C 1
ATOM 2528 O O . ARG A 1 319 ? 12.328 -4.145 -32.064 1.00 88.19 319 ARG A O 1
ATOM 2535 N N . ILE A 1 320 ? 10.634 -5.321 -31.195 1.00 79.44 320 ILE A N 1
ATOM 2536 C CA . ILE A 1 320 ? 10.815 -4.838 -29.824 1.00 79.44 320 ILE A CA 1
ATOM 2537 C C . ILE A 1 320 ? 11.738 -5.670 -28.952 1.00 79.44 320 ILE A C 1
ATOM 2539 O O . ILE A 1 320 ? 12.405 -5.097 -28.085 1.00 79.44 320 ILE A O 1
ATOM 2543 N N . TRP A 1 321 ? 11.947 -6.946 -29.286 1.00 86.62 321 TRP A N 1
ATOM 2544 C CA . TRP A 1 321 ? 13.182 -7.624 -28.901 1.00 86.62 321 TRP A CA 1
ATOM 2545 C C . TRP A 1 321 ? 14.408 -6.756 -29.239 1.00 86.62 321 TRP A C 1
ATOM 2547 O O . TRP A 1 321 ? 15.268 -6.548 -28.379 1.00 86.62 321 TRP A O 1
ATOM 2557 N N . LYS A 1 322 ? 14.487 -6.208 -30.466 1.00 88.12 322 LYS A N 1
ATOM 2558 C CA . LYS A 1 322 ? 15.584 -5.313 -30.880 1.00 88.12 322 LYS A CA 1
ATOM 2559 C C . LYS A 1 322 ? 15.545 -3.984 -30.124 1.00 88.12 322 LYS A C 1
ATOM 2561 O O . LYS A 1 322 ? 16.579 -3.573 -29.601 1.00 88.12 322 LYS A O 1
ATOM 2566 N N . GLU A 1 323 ? 14.394 -3.315 -30.039 1.00 89.31 323 GLU A N 1
ATOM 2567 C CA . GLU A 1 323 ? 14.312 -1.989 -29.410 1.00 89.31 323 GLU A CA 1
ATOM 2568 C C . GLU A 1 323 ? 14.629 -1.996 -27.916 1.00 89.31 323 GLU A C 1
ATOM 2570 O O . GLU A 1 323 ? 15.417 -1.155 -27.470 1.00 89.31 323 GLU A O 1
ATOM 2575 N N . MET A 1 324 ? 14.089 -2.940 -27.135 1.00 87.44 324 MET A N 1
ATOM 2576 C CA . MET A 1 324 ? 14.425 -2.984 -25.713 1.00 87.44 324 MET A CA 1
ATOM 2577 C C . MET A 1 324 ? 15.814 -3.571 -25.478 1.00 87.44 324 MET A C 1
ATOM 2579 O O . MET A 1 324 ? 16.494 -3.090 -24.576 1.00 87.44 324 MET A O 1
ATOM 2583 N N . SER A 1 325 ? 16.308 -4.501 -26.310 1.00 88.25 325 SER A N 1
ATOM 2584 C CA . SER A 1 325 ? 17.732 -4.885 -26.274 1.00 88.25 325 SER A CA 1
ATOM 2585 C C . SER A 1 325 ? 18.637 -3.659 -26.453 1.00 88.25 325 SER A C 1
ATOM 2587 O O . SER A 1 325 ? 19.520 -3.428 -25.629 1.00 88.25 325 SER A O 1
ATOM 2589 N N . ALA A 1 326 ? 18.349 -2.806 -27.441 1.00 89.94 326 ALA A N 1
ATOM 2590 C CA . ALA A 1 326 ? 19.075 -1.558 -27.660 1.00 89.94 326 ALA A CA 1
ATOM 2591 C C . ALA A 1 326 ? 18.892 -0.549 -26.508 1.00 89.94 326 ALA A C 1
ATOM 2593 O O . ALA A 1 326 ? 19.821 0.197 -26.193 1.00 89.94 326 ALA A O 1
ATOM 2594 N N . LEU A 1 327 ? 17.716 -0.499 -25.872 1.00 91.88 327 LEU A N 1
ATOM 2595 C CA . LEU A 1 327 ? 17.481 0.334 -24.690 1.00 91.88 327 LEU A CA 1
ATOM 2596 C C . LEU A 1 327 ? 18.329 -0.147 -23.507 1.00 91.88 327 LEU A C 1
ATOM 2598 O O . LEU A 1 327 ? 19.103 0.641 -22.968 1.00 91.88 327 LEU A O 1
ATOM 2602 N N . VAL A 1 328 ? 18.288 -1.438 -23.165 1.00 91.25 328 VAL A N 1
ATOM 2603 C CA . VAL A 1 328 ? 19.089 -1.975 -22.057 1.00 91.25 328 VAL A CA 1
ATOM 2604 C C . VAL A 1 328 ? 20.587 -1.859 -22.325 1.00 91.25 328 VAL A C 1
ATOM 2606 O O . VAL A 1 328 ? 21.331 -1.480 -21.423 1.00 91.25 328 VAL A O 1
ATOM 2609 N N . GLU A 1 329 ? 21.056 -2.040 -23.555 1.00 91.56 329 GLU A N 1
ATOM 2610 C CA . GLU A 1 329 ? 22.453 -1.751 -23.907 1.00 91.56 329 GLU A CA 1
ATOM 2611 C C . GLU A 1 329 ? 22.843 -0.289 -23.621 1.00 91.56 329 GLU A C 1
ATOM 2613 O O . GLU A 1 329 ? 23.867 -0.056 -22.971 1.00 91.56 329 GLU A O 1
ATOM 2618 N N . ARG A 1 330 ? 21.999 0.698 -23.970 1.00 91.88 330 ARG A N 1
ATOM 2619 C CA . ARG A 1 330 ? 22.215 2.113 -23.586 1.00 91.88 330 ARG A CA 1
ATOM 2620 C C . ARG A 1 330 ? 22.153 2.341 -22.075 1.00 91.88 330 ARG A C 1
ATOM 2622 O O . ARG A 1 330 ? 22.798 3.263 -21.586 1.00 91.88 330 ARG A O 1
ATOM 2629 N N . MET A 1 331 ? 21.462 1.479 -21.336 1.00 92.31 331 MET A N 1
ATOM 2630 C CA . MET A 1 331 ? 21.453 1.412 -19.869 1.00 92.31 331 MET A CA 1
ATOM 2631 C C . MET A 1 331 ? 22.643 0.623 -19.278 1.00 92.31 331 MET A C 1
ATOM 2633 O O . MET A 1 331 ? 22.670 0.310 -18.081 1.00 92.31 331 MET A O 1
ATOM 2637 N N . CYS A 1 332 ? 23.646 0.312 -20.107 1.00 94.06 332 CYS A N 1
ATOM 2638 C CA . CYS A 1 332 ? 24.856 -0.453 -19.803 1.00 94.06 332 CYS A CA 1
ATOM 2639 C C . CYS A 1 332 ? 24.666 -1.961 -19.581 1.00 94.06 332 CYS A C 1
ATOM 2641 O O . CYS A 1 332 ? 25.428 -2.565 -18.821 1.00 94.06 332 CYS A O 1
ATOM 2643 N N . TRP A 1 333 ? 23.657 -2.586 -20.188 1.00 94.81 333 TRP A N 1
ATOM 2644 C CA . TRP A 1 333 ? 23.301 -3.974 -19.878 1.00 94.81 333 TRP A CA 1
ATOM 2645 C C . TRP A 1 333 ? 23.921 -5.045 -20.744 1.00 94.81 333 TRP A C 1
ATOM 2647 O O . TRP A 1 333 ? 24.477 -4.810 -21.812 1.00 94.81 333 TRP A O 1
ATOM 2657 N N . LYS A 1 334 ? 23.858 -6.255 -20.185 1.00 94.81 334 LYS A N 1
ATOM 2658 C CA . LYS A 1 334 ? 24.428 -7.470 -20.750 1.00 94.81 334 LYS A CA 1
ATOM 2659 C C . LYS A 1 334 ? 23.454 -8.611 -20.539 1.00 94.81 334 LYS A C 1
ATOM 2661 O O . LYS A 1 334 ? 22.938 -8.760 -19.439 1.00 94.81 334 LYS A O 1
ATOM 2666 N N . ILE A 1 335 ? 23.220 -9.438 -21.549 1.00 95.81 335 ILE A N 1
ATOM 2667 C CA . ILE A 1 335 ? 22.486 -10.693 -21.356 1.00 95.81 335 ILE A CA 1
ATOM 2668 C C . ILE A 1 335 ? 23.331 -11.600 -20.446 1.00 95.81 335 ILE A C 1
ATOM 2670 O O . ILE A 1 335 ? 24.499 -11.859 -20.719 1.00 95.81 335 ILE A O 1
ATOM 2674 N N . ALA A 1 336 ? 22.739 -12.052 -19.346 1.00 92.75 336 ALA A N 1
ATOM 2675 C CA . ALA A 1 336 ? 23.285 -13.054 -18.442 1.00 92.75 336 ALA A CA 1
ATOM 2676 C C . ALA A 1 336 ? 23.020 -14.480 -18.944 1.00 92.75 336 ALA A C 1
ATOM 2678 O O . ALA A 1 336 ? 23.890 -15.337 -18.834 1.00 92.75 336 ALA A O 1
ATOM 2679 N N . ALA A 1 337 ? 21.827 -14.725 -19.495 1.00 94.19 337 ALA A N 1
ATOM 2680 C CA . ALA A 1 337 ? 21.440 -15.984 -20.131 1.00 94.19 337 ALA A CA 1
ATOM 2681 C C . ALA A 1 337 ? 20.219 -15.768 -21.036 1.00 94.19 337 ALA A C 1
ATOM 2683 O O . ALA A 1 337 ? 19.370 -14.947 -20.725 1.00 94.19 337 ALA A O 1
ATOM 2684 N N . LYS A 1 338 ? 20.064 -16.530 -22.120 1.00 91.50 338 LYS A N 1
ATOM 2685 C CA . LYS A 1 338 ? 18.813 -16.593 -22.897 1.00 91.50 338 LYS A CA 1
ATOM 2686 C C . LYS A 1 338 ? 18.582 -18.039 -23.323 1.00 91.50 338 LYS A C 1
ATOM 2688 O O . LYS A 1 338 ? 19.503 -18.668 -23.840 1.00 91.50 338 LYS A O 1
ATOM 2693 N N . ARG A 1 339 ? 17.401 -18.594 -23.041 1.00 85.62 339 ARG A N 1
ATOM 2694 C CA . ARG A 1 339 ? 17.075 -20.005 -23.299 1.00 85.62 339 ARG A CA 1
ATOM 2695 C C . ARG A 1 339 ? 15.568 -20.205 -23.410 1.00 85.62 339 ARG A C 1
ATOM 2697 O O . ARG A 1 339 ? 14.821 -19.768 -22.540 1.00 85.62 339 ARG A O 1
ATOM 2704 N N . ASN A 1 340 ? 15.144 -20.951 -24.427 1.00 81.44 340 ASN A N 1
ATOM 2705 C CA . ASN A 1 340 ? 13.736 -21.236 -24.707 1.00 81.44 340 ASN A CA 1
ATOM 2706 C C . ASN A 1 340 ? 12.922 -19.929 -24.739 1.00 81.44 340 ASN A C 1
ATOM 2708 O O . ASN A 1 340 ? 13.248 -19.026 -25.501 1.00 81.44 340 ASN A O 1
ATOM 2712 N N . GLN A 1 341 ? 11.906 -19.827 -23.885 1.00 83.25 341 GLN A N 1
ATOM 2713 C CA . GLN A 1 341 ? 11.002 -18.686 -23.798 1.00 83.25 341 GLN A CA 1
ATOM 2714 C C . GLN A 1 341 ? 11.505 -17.569 -22.872 1.00 83.25 341 GLN A C 1
ATOM 2716 O O . GLN A 1 341 ? 10.823 -16.561 -22.735 1.00 83.25 341 GLN A O 1
ATOM 2721 N N . THR A 1 342 ? 12.671 -17.739 -22.233 1.00 89.50 342 THR A N 1
ATOM 2722 C CA . THR A 1 342 ? 13.167 -16.861 -21.166 1.00 89.50 342 THR A CA 1
ATOM 2723 C C . THR A 1 342 ? 14.493 -16.193 -21.533 1.00 89.50 342 THR A C 1
ATOM 2725 O O . THR A 1 342 ? 15.455 -16.844 -21.947 1.00 89.50 342 THR A O 1
ATOM 2728 N N . VAL A 1 343 ? 14.596 -14.891 -21.297 1.00 94.19 343 VAL A N 1
ATOM 2729 C CA . VAL A 1 343 ? 15.826 -14.091 -21.410 1.00 94.19 343 VAL A CA 1
ATOM 2730 C C . VAL A 1 343 ? 16.159 -13.468 -20.064 1.00 94.19 343 VAL A C 1
ATOM 2732 O O . VAL A 1 343 ? 15.250 -13.096 -19.338 1.00 94.19 343 VAL A O 1
ATOM 2735 N N . ILE A 1 344 ? 17.445 -13.381 -19.723 1.00 96.94 344 ILE A N 1
ATOM 2736 C CA . ILE A 1 344 ? 17.981 -12.893 -18.455 1.00 96.94 344 ILE A CA 1
ATOM 2737 C C . ILE A 1 344 ? 19.089 -11.845 -18.710 1.00 96.94 344 ILE A C 1
ATOM 2739 O O . ILE A 1 344 ? 20.042 -12.181 -19.402 1.00 96.94 344 ILE A O 1
ATOM 2743 N N . TRP A 1 345 ? 19.056 -10.627 -18.145 1.00 97.19 345 TRP A N 1
ATOM 2744 C CA . TRP A 1 345 ? 20.049 -9.539 -18.359 1.00 97.19 345 TRP A CA 1
ATOM 2745 C C . TRP A 1 345 ? 20.609 -8.930 -17.056 1.00 97.19 345 TRP A C 1
ATOM 2747 O O . TRP A 1 345 ? 19.873 -8.845 -16.097 1.00 97.19 345 TRP A O 1
ATOM 2757 N N . VAL A 1 346 ? 21.856 -8.449 -16.973 1.00 95.62 346 VAL A N 1
ATOM 2758 C CA . VAL A 1 346 ? 22.522 -8.004 -15.726 1.00 95.62 346 VAL A CA 1
ATOM 2759 C C . VAL A 1 346 ? 23.101 -6.582 -15.737 1.00 95.62 346 VAL A C 1
ATOM 2761 O O . VAL A 1 346 ? 23.587 -6.118 -16.769 1.00 95.62 346 VAL A O 1
ATOM 2764 N N . LYS A 1 347 ? 23.133 -5.905 -14.569 1.00 94.31 347 LYS A N 1
ATOM 2765 C CA . LYS A 1 347 ? 23.793 -4.589 -14.408 1.00 94.31 347 LYS A CA 1
ATOM 2766 C C . LYS A 1 347 ? 25.306 -4.676 -14.249 1.00 94.31 347 LYS A C 1
ATOM 2768 O O . LYS A 1 347 ? 25.788 -5.546 -13.522 1.00 94.31 347 LYS A O 1
ATOM 2773 N N . PRO A 1 348 ? 26.044 -3.653 -14.723 1.00 93.25 348 PRO A N 1
ATOM 2774 C CA . PRO A 1 348 ? 27.258 -3.227 -14.050 1.00 93.25 348 PRO A CA 1
ATOM 2775 C C . PRO A 1 348 ? 27.161 -3.202 -12.514 1.00 93.25 348 PRO A C 1
ATOM 2777 O O . PRO A 1 348 ? 26.133 -2.962 -11.876 1.00 93.25 348 PRO A O 1
ATOM 2780 N N . LEU A 1 349 ? 28.314 -3.416 -11.905 1.00 89.81 349 LEU A N 1
ATOM 2781 C CA . LEU A 1 349 ? 28.506 -3.356 -10.464 1.00 89.81 349 LEU A CA 1
ATOM 2782 C C . LEU A 1 349 ? 28.917 -1.956 -9.988 1.00 89.81 349 LEU A C 1
ATOM 2784 O O . LEU A 1 349 ? 29.099 -1.761 -8.794 1.00 89.81 349 LEU A O 1
ATOM 2788 N N . THR A 1 350 ? 29.072 -1.003 -10.911 1.00 91.12 350 THR A N 1
ATOM 2789 C CA . THR A 1 350 ? 29.686 0.317 -10.715 1.00 91.12 350 THR A CA 1
ATOM 2790 C C . THR A 1 350 ? 29.041 1.375 -11.618 1.00 91.12 350 THR A C 1
ATOM 2792 O O . THR A 1 350 ? 28.107 1.088 -12.368 1.00 91.12 350 THR A O 1
ATOM 2795 N N . ASN A 1 351 ? 29.568 2.600 -11.554 1.00 91.19 351 ASN A N 1
ATOM 2796 C CA . ASN A 1 351 ? 29.189 3.718 -12.413 1.00 91.19 351 ASN A CA 1
ATOM 2797 C C . ASN A 1 351 ? 30.013 3.849 -13.702 1.00 91.19 351 ASN A C 1
ATOM 2799 O O . ASN A 1 351 ? 29.789 4.789 -14.461 1.00 91.19 351 ASN A O 1
ATOM 2803 N N . ASP A 1 352 ? 30.986 2.962 -13.931 1.00 92.25 352 ASP A N 1
ATOM 2804 C CA . ASP A 1 352 ? 32.027 3.166 -14.948 1.00 92.25 352 ASP A CA 1
ATOM 2805 C C . ASP A 1 352 ? 31.441 3.296 -16.354 1.00 92.25 352 ASP A C 1
ATOM 2807 O O . ASP A 1 352 ? 31.764 4.239 -17.067 1.00 92.25 352 ASP A O 1
ATOM 2811 N N . CYS A 1 353 ? 30.499 2.420 -16.709 1.00 90.81 353 CYS A N 1
ATOM 2812 C CA . CYS A 1 353 ? 29.837 2.500 -18.005 1.00 90.81 353 CYS A CA 1
ATOM 2813 C C . CYS A 1 353 ? 28.963 3.761 -18.147 1.00 90.81 353 CYS A C 1
ATOM 2815 O O . CYS A 1 353 ? 28.936 4.346 -19.221 1.00 90.81 353 CYS A O 1
ATOM 2817 N N . TYR A 1 354 ? 28.318 4.264 -17.083 1.00 90.38 354 TYR A N 1
ATOM 2818 C CA . TYR A 1 354 ? 27.522 5.498 -17.196 1.00 90.38 354 TYR A CA 1
ATOM 2819 C C . TYR A 1 354 ? 28.389 6.713 -17.520 1.00 90.38 354 TYR A C 1
ATOM 2821 O O . TYR A 1 354 ? 27.994 7.556 -18.316 1.00 90.38 354 TYR A O 1
ATOM 2829 N N . LYS A 1 355 ? 29.596 6.766 -16.945 1.00 88.69 355 LYS A N 1
ATOM 2830 C CA . LYS A 1 355 ? 30.599 7.809 -17.206 1.00 88.69 355 LYS A CA 1
ATOM 2831 C C . LYS A 1 355 ? 31.222 7.729 -18.607 1.00 88.69 355 LYS A C 1
ATOM 2833 O O . LYS A 1 355 ? 31.903 8.664 -19.004 1.00 88.69 355 LYS A O 1
ATOM 2838 N N . GLN A 1 356 ? 31.032 6.616 -19.318 1.00 90.88 356 GLN A N 1
ATOM 2839 C CA . GLN A 1 356 ? 31.584 6.348 -20.652 1.00 90.88 356 GLN A CA 1
ATOM 2840 C C . GLN A 1 356 ? 30.544 6.499 -21.774 1.00 90.88 356 GLN A C 1
ATOM 2842 O O . GLN A 1 356 ? 30.843 6.188 -22.923 1.00 90.88 356 GLN A O 1
ATOM 2847 N N . ARG A 1 357 ? 29.317 6.928 -21.460 1.00 90.50 357 ARG A N 1
ATOM 2848 C CA . ARG A 1 357 ? 28.256 7.112 -22.458 1.00 90.50 357 ARG A CA 1
ATOM 2849 C C . ARG A 1 357 ? 28.414 8.447 -23.170 1.00 90.50 357 ARG A C 1
ATOM 2851 O O . ARG A 1 357 ? 28.710 9.457 -22.536 1.00 90.50 357 ARG A O 1
ATOM 2858 N N . GLU A 1 358 ? 28.178 8.438 -24.479 1.00 89.75 358 GLU A N 1
ATOM 2859 C CA . GLU A 1 358 ? 28.288 9.632 -25.316 1.00 89.75 358 GLU A CA 1
ATOM 2860 C C . GLU A 1 358 ? 27.317 10.727 -24.838 1.00 89.75 358 GLU A C 1
ATOM 2862 O O . GLU A 1 358 ? 26.170 10.401 -24.491 1.00 89.75 358 GLU A O 1
ATOM 2867 N N . PRO A 1 359 ? 27.721 12.012 -24.833 1.00 83.75 359 PRO A N 1
ATOM 2868 C CA . PRO A 1 359 ? 26.850 13.120 -24.453 1.00 83.75 359 PRO A CA 1
ATOM 2869 C C . PRO A 1 359 ? 25.518 13.091 -25.220 1.00 83.75 359 PRO A C 1
ATOM 2871 O O . PRO A 1 359 ? 25.488 13.139 -26.447 1.00 83.75 359 PRO A O 1
ATOM 2874 N N . GLY A 1 360 ? 24.403 12.989 -24.490 1.00 82.50 360 GLY A N 1
ATOM 2875 C CA . GLY A 1 360 ? 23.056 12.898 -25.068 1.00 82.50 360 GLY A CA 1
ATOM 2876 C C . GLY A 1 360 ? 22.562 11.487 -25.431 1.00 82.50 360 GLY A C 1
ATOM 2877 O O . GLY A 1 360 ? 21.425 11.368 -25.889 1.00 82.50 360 GLY A O 1
ATOM 2878 N N . THR A 1 361 ? 23.341 10.419 -25.194 1.00 86.69 361 THR A N 1
ATOM 2879 C CA . THR A 1 361 ? 22.869 9.017 -25.302 1.00 86.69 361 THR A CA 1
ATOM 2880 C C . THR A 1 361 ? 21.582 8.848 -24.500 1.00 86.69 361 THR A C 1
ATOM 2882 O O . THR A 1 361 ? 21.618 9.025 -23.289 1.00 86.69 361 THR A O 1
ATOM 2885 N N . ARG A 1 362 ? 20.446 8.521 -25.132 1.00 88.25 362 ARG A N 1
ATOM 2886 C CA . ARG A 1 362 ? 19.147 8.543 -24.441 1.00 88.25 362 ARG A CA 1
ATOM 2887 C C . ARG A 1 362 ? 18.747 7.242 -23.714 1.00 88.25 362 ARG A C 1
ATOM 2889 O O . ARG A 1 362 ? 18.987 6.153 -24.247 1.00 88.25 362 ARG A O 1
ATOM 2896 N N . PRO A 1 363 ? 18.022 7.373 -22.586 1.00 90.50 363 PRO A N 1
ATOM 2897 C CA . PRO A 1 363 ? 17.805 8.638 -21.873 1.00 90.50 363 PRO A CA 1
ATOM 2898 C C . PRO A 1 363 ? 19.107 9.046 -21.109 1.00 90.50 363 PRO A C 1
ATOM 2900 O O . PRO A 1 363 ? 19.990 8.203 -21.048 1.00 90.50 363 PRO A O 1
ATOM 2903 N N . PRO A 1 364 ? 19.332 10.315 -20.681 1.00 92.50 364 PRO A N 1
ATOM 2904 C CA . PRO A 1 364 ? 20.690 10.952 -20.885 1.00 92.50 364 PRO A CA 1
ATOM 2905 C C . PRO A 1 364 ? 21.527 11.767 -19.793 1.00 92.50 364 PRO A C 1
ATOM 2907 O O . PRO A 1 364 ? 21.558 12.991 -19.842 1.00 92.50 364 PRO A O 1
ATOM 2910 N N . LEU A 1 365 ? 22.271 11.133 -18.860 1.00 91.62 365 LEU A N 1
ATOM 2911 C CA . LEU A 1 365 ? 22.875 11.603 -17.568 1.00 91.62 365 LEU A CA 1
ATOM 2912 C C . LEU A 1 365 ? 22.092 12.670 -16.735 1.00 91.62 365 LEU A C 1
ATOM 2914 O O . LEU A 1 365 ? 22.099 13.858 -17.039 1.00 91.62 365 LEU A O 1
ATOM 2918 N N . CYS A 1 366 ? 21.427 12.284 -15.628 1.00 90.88 366 CYS A N 1
ATOM 2919 C CA . CYS A 1 366 ? 20.444 13.157 -14.938 1.00 90.88 366 CYS A CA 1
ATOM 2920 C C . CYS A 1 366 ? 21.281 14.138 -14.098 1.00 90.88 366 CYS A C 1
ATOM 2922 O O . CYS A 1 366 ? 21.813 13.739 -13.062 1.00 90.88 366 CYS A O 1
ATOM 2924 N N . LYS A 1 367 ? 21.409 15.349 -14.696 1.00 87.81 367 LYS A N 1
ATOM 2925 C CA . LYS A 1 367 ? 21.850 16.720 -14.323 1.00 87.81 367 LYS A CA 1
ATOM 2926 C C . LYS A 1 367 ? 21.632 17.075 -12.840 1.00 87.81 367 LYS A C 1
ATOM 2928 O O . LYS A 1 367 ? 21.766 16.222 -11.988 1.00 87.81 367 LYS A O 1
ATOM 2933 N N . SER A 1 368 ? 21.119 18.261 -12.514 1.00 77.88 368 SER A N 1
ATOM 2934 C CA . SER A 1 368 ? 20.359 18.504 -11.278 1.00 77.88 368 SER A CA 1
ATOM 2935 C C . SER A 1 368 ? 19.267 19.571 -11.539 1.00 77.88 368 SER A C 1
ATOM 2937 O O . SER A 1 368 ? 19.076 19.948 -12.696 1.00 77.88 368 SER A O 1
ATOM 2939 N N . ASP A 1 369 ? 18.477 20.067 -10.589 1.00 80.25 369 ASP A N 1
ATOM 2940 C CA . ASP A 1 369 ? 18.446 19.756 -9.163 1.00 80.25 369 ASP A CA 1
ATOM 2941 C C . ASP A 1 369 ? 17.202 18.951 -8.794 1.00 80.25 369 ASP A C 1
ATOM 2943 O O . ASP A 1 369 ? 16.131 19.135 -9.360 1.00 80.25 369 ASP A O 1
ATOM 2947 N N . ASP A 1 370 ? 17.426 17.956 -7.935 1.00 86.31 370 ASP A N 1
ATOM 2948 C CA . ASP A 1 370 ? 16.545 16.800 -7.774 1.00 86.31 370 ASP A CA 1
ATOM 2949 C C . ASP A 1 370 ? 17.031 15.909 -6.627 1.00 86.31 370 ASP A C 1
ATOM 2951 O O . ASP A 1 370 ? 18.159 15.434 -6.674 1.00 86.31 370 ASP A O 1
ATOM 2955 N N . ASP A 1 371 ? 16.201 15.654 -5.620 1.00 89.56 371 ASP A N 1
ATOM 2956 C CA . ASP A 1 371 ? 16.309 14.428 -4.825 1.00 89.56 371 ASP A CA 1
ATOM 2957 C C . ASP A 1 371 ? 15.864 13.207 -5.659 1.00 89.56 371 ASP A C 1
ATOM 2959 O O . ASP A 1 371 ? 14.863 13.303 -6.363 1.00 89.56 371 ASP A O 1
ATOM 2963 N N . PRO A 1 372 ? 16.617 12.089 -5.621 1.00 89.12 372 PRO A N 1
ATOM 2964 C CA . PRO A 1 372 ? 16.255 10.895 -6.371 1.00 89.12 372 PRO A CA 1
ATOM 2965 C C . PRO A 1 372 ? 15.955 9.580 -5.624 1.00 89.12 372 PRO A C 1
ATOM 2967 O O . PRO A 1 372 ? 16.548 8.568 -5.960 1.00 89.12 372 PRO A O 1
ATOM 2970 N N . ASP A 1 373 ? 15.077 9.511 -4.624 1.00 89.56 373 ASP A N 1
ATOM 2971 C CA . ASP A 1 373 ? 14.438 8.260 -4.141 1.00 89.56 373 ASP A CA 1
ATOM 2972 C C . ASP A 1 373 ? 13.177 8.636 -3.356 1.00 89.56 373 ASP A C 1
ATOM 2974 O O . ASP A 1 373 ? 13.228 9.584 -2.584 1.00 89.56 373 ASP A O 1
ATOM 2978 N N . ALA A 1 374 ? 12.078 7.876 -3.474 1.00 87.50 374 ALA A N 1
ATOM 2979 C CA . ALA A 1 374 ? 10.767 8.478 -3.241 1.00 87.50 374 ALA A CA 1
ATOM 2980 C C . ALA A 1 374 ? 9.548 7.558 -2.990 1.00 87.50 374 ALA A C 1
ATOM 2982 O O . ALA A 1 374 ? 9.561 6.438 -3.496 1.00 87.50 374 ALA A O 1
ATOM 2983 N N . VAL A 1 375 ? 8.463 8.047 -2.342 1.00 84.56 375 VAL A N 1
ATOM 2984 C CA . VAL A 1 375 ? 7.108 7.410 -2.306 1.00 84.56 375 VAL A CA 1
ATOM 2985 C C . VAL A 1 375 ? 5.731 8.195 -2.409 1.00 84.56 375 VAL A C 1
ATOM 2987 O O . VAL A 1 375 ? 4.771 7.506 -2.724 1.00 84.56 375 VAL A O 1
ATOM 2990 N N . TRP A 1 376 ? 5.512 9.531 -2.275 1.00 83.56 376 TRP A N 1
ATOM 2991 C CA . TRP A 1 376 ? 4.155 10.192 -2.473 1.00 83.56 376 TRP A CA 1
ATOM 2992 C C . TRP A 1 376 ? 4.108 11.706 -2.883 1.00 83.56 376 TRP A C 1
ATOM 2994 O O . TRP A 1 376 ? 4.581 12.555 -2.147 1.00 83.56 376 TRP A O 1
ATOM 3004 N N . GLY A 1 377 ? 3.554 12.064 -4.055 1.00 79.25 377 GLY A N 1
ATOM 3005 C CA . GLY A 1 377 ? 3.346 13.456 -4.535 1.00 79.25 377 GLY A CA 1
ATOM 3006 C C . GLY A 1 377 ? 4.340 14.149 -5.506 1.00 79.25 377 GLY A C 1
ATOM 3007 O O . GLY A 1 377 ? 4.128 15.301 -5.870 1.00 79.25 377 GLY A O 1
ATOM 3008 N N . VAL A 1 378 ? 5.369 13.448 -6.015 1.00 88.12 378 VAL A N 1
ATOM 3009 C CA . VAL A 1 378 ? 6.319 13.822 -7.123 1.00 88.12 378 VAL A CA 1
ATOM 3010 C C . VAL A 1 378 ? 5.413 14.306 -8.354 1.00 88.12 378 VAL A C 1
ATOM 3012 O O . VAL A 1 378 ? 4.311 13.837 -8.381 1.00 88.12 378 VAL A O 1
ATOM 3015 N N . PRO A 1 379 ? 5.574 15.174 -9.380 1.00 91.88 379 PRO A N 1
ATOM 3016 C CA . PRO A 1 379 ? 5.419 14.841 -10.848 1.00 91.88 379 PRO A CA 1
ATOM 3017 C C . PRO A 1 379 ? 6.529 14.190 -11.786 1.00 91.88 379 PRO A C 1
ATOM 3019 O O . PRO A 1 379 ? 7.596 14.761 -11.983 1.00 91.88 379 PRO A O 1
ATOM 3022 N N . MET A 1 380 ? 6.212 12.997 -12.380 1.00 89.19 380 MET A N 1
ATOM 3023 C CA . MET A 1 380 ? 6.724 12.156 -13.519 1.00 89.19 380 MET A CA 1
ATOM 3024 C C . MET A 1 380 ? 8.077 12.482 -14.126 1.00 89.19 380 MET A C 1
ATOM 3026 O O . MET A 1 380 ? 8.350 13.558 -14.653 1.00 89.19 380 MET A O 1
ATOM 3030 N N . LYS A 1 381 ? 8.919 11.441 -14.144 1.00 84.75 381 LYS A N 1
ATOM 3031 C CA . LYS A 1 381 ? 10.224 11.514 -14.763 1.00 84.75 381 LYS A CA 1
ATOM 3032 C C . LYS A 1 381 ? 10.762 10.157 -15.278 1.00 84.75 381 LYS A C 1
ATOM 3034 O O . LYS A 1 381 ? 10.409 9.125 -14.731 1.00 84.75 381 LYS A O 1
ATOM 3039 N N . ALA A 1 382 ? 11.592 10.152 -16.341 1.00 90.62 382 ALA A N 1
ATOM 3040 C CA . ALA A 1 382 ? 12.020 8.954 -17.116 1.00 90.62 382 ALA A CA 1
ATOM 3041 C C . ALA A 1 382 ? 13.454 8.917 -17.774 1.00 90.62 382 ALA A C 1
ATOM 3043 O O . ALA A 1 382 ? 13.591 9.339 -18.917 1.00 90.62 382 ALA A O 1
ATOM 3044 N N . CYS A 1 383 ? 14.537 8.486 -17.077 1.00 90.94 383 CYS A N 1
ATOM 3045 C CA . CYS A 1 383 ? 15.981 8.561 -17.453 1.00 90.94 383 CYS A CA 1
ATOM 3046 C C . CYS A 1 383 ? 16.949 7.485 -16.652 1.00 90.94 383 CYS A C 1
ATOM 3048 O O . CYS A 1 383 ? 16.401 6.761 -15.827 1.00 90.94 383 CYS A O 1
ATOM 3050 N N . ILE A 1 384 ? 18.311 7.291 -16.825 1.00 91.75 384 ILE A N 1
ATOM 3051 C CA . ILE A 1 384 ? 19.309 6.221 -16.311 1.00 91.75 384 ILE A CA 1
ATOM 3052 C C . ILE A 1 384 ? 20.534 6.361 -15.225 1.00 91.75 384 ILE A C 1
ATOM 3054 O O . ILE A 1 384 ? 21.432 5.537 -15.282 1.00 91.75 384 ILE A O 1
ATOM 3058 N N . THR A 1 385 ? 20.799 7.266 -14.241 1.00 90.25 385 THR A N 1
ATOM 3059 C CA . THR A 1 385 ? 22.239 7.760 -13.979 1.00 90.25 385 THR A CA 1
ATOM 3060 C C . THR A 1 385 ? 23.296 7.124 -12.974 1.00 90.25 385 THR A C 1
ATOM 3062 O O . THR A 1 385 ? 23.006 6.108 -12.339 1.00 90.25 385 THR A O 1
ATOM 3065 N N . PRO A 1 386 ? 24.575 7.597 -12.790 1.00 89.69 386 PRO A N 1
ATOM 3066 C CA . PRO A 1 386 ? 25.564 6.987 -11.860 1.00 89.69 386 PRO A CA 1
ATOM 3067 C C . PRO A 1 386 ? 25.392 7.279 -10.352 1.00 89.69 386 PRO A C 1
ATOM 3069 O O . PRO A 1 386 ? 25.533 8.411 -9.916 1.00 89.69 386 PRO A O 1
ATOM 3072 N N . TYR A 1 387 ? 25.199 6.243 -9.525 1.00 87.81 387 TYR A N 1
ATOM 3073 C CA . TYR A 1 387 ? 24.862 6.297 -8.085 1.00 87.81 387 TYR A CA 1
ATOM 3074 C C . TYR A 1 387 ? 25.989 6.746 -7.111 1.00 87.81 387 TYR A C 1
ATOM 3076 O O . TYR A 1 387 ? 26.996 7.308 -7.528 1.00 87.81 387 TYR A O 1
ATOM 3084 N N . SER A 1 388 ? 25.880 6.439 -5.805 1.00 84.81 388 SER A N 1
ATOM 3085 C CA . SER A 1 388 ? 26.774 6.983 -4.769 1.00 84.81 388 SER A CA 1
ATOM 3086 C C . SER A 1 388 ? 28.233 6.536 -4.862 1.00 84.81 388 SER A C 1
ATOM 3088 O O . SER A 1 388 ? 28.556 5.390 -5.186 1.00 84.81 388 SER A O 1
ATOM 3090 N N . ASN A 1 389 ? 29.124 7.442 -4.453 1.00 81.38 389 ASN A N 1
ATOM 3091 C CA . ASN A 1 389 ? 30.568 7.220 -4.435 1.00 81.38 389 ASN A CA 1
ATOM 3092 C C . ASN A 1 389 ? 30.999 6.032 -3.558 1.00 81.38 389 ASN A C 1
ATOM 3094 O O . ASN A 1 389 ? 31.970 5.356 -3.892 1.00 81.38 389 ASN A O 1
ATOM 3098 N N . GLN A 1 390 ? 30.278 5.726 -2.474 1.00 76.25 390 GLN A N 1
ATOM 3099 C CA . GLN A 1 390 ? 30.579 4.547 -1.656 1.00 76.25 390 GLN A CA 1
ATOM 3100 C C . GLN A 1 390 ? 30.238 3.245 -2.398 1.00 76.25 390 GLN A C 1
ATOM 3102 O O . GLN A 1 390 ? 31.077 2.353 -2.481 1.00 76.25 390 GLN A O 1
ATOM 3107 N N . GLN A 1 391 ? 29.047 3.148 -2.994 1.00 74.94 391 GLN A N 1
ATOM 3108 C CA . GLN A 1 391 ? 28.596 1.948 -3.715 1.00 74.94 391 GLN A CA 1
ATOM 3109 C C . GLN A 1 391 ? 29.433 1.711 -4.980 1.00 74.94 391 GLN A C 1
ATOM 3111 O O . GLN A 1 391 ? 29.822 0.584 -5.279 1.00 74.94 391 GLN A O 1
ATOM 3116 N N . HIS A 1 392 ? 29.804 2.798 -5.661 1.00 80.19 392 HIS A N 1
ATOM 3117 C CA . HIS A 1 392 ? 30.725 2.792 -6.794 1.00 80.19 392 HIS A CA 1
ATOM 3118 C C . HIS A 1 392 ? 32.104 2.233 -6.438 1.00 80.19 392 HIS A C 1
ATOM 3120 O O . HIS A 1 392 ? 32.643 1.444 -7.215 1.00 80.19 392 HIS A O 1
ATOM 3126 N N . LYS A 1 393 ? 32.649 2.597 -5.270 1.00 77.25 393 LYS A N 1
ATOM 3127 C CA . LYS A 1 393 ? 33.904 2.037 -4.745 1.00 77.25 393 LYS A CA 1
ATOM 3128 C C . LYS A 1 393 ? 33.739 0.585 -4.280 1.00 77.25 393 LYS A C 1
ATOM 3130 O O . LYS A 1 393 ? 34.634 -0.220 -4.505 1.00 77.25 393 LYS A O 1
ATOM 3135 N N . ALA A 1 394 ? 32.592 0.241 -3.689 1.00 76.12 394 ALA A N 1
ATOM 3136 C CA . ALA A 1 394 ? 32.288 -1.097 -3.179 1.00 76.12 394 ALA A CA 1
ATOM 3137 C C . ALA A 1 394 ? 32.015 -2.152 -4.271 1.00 76.12 394 ALA A C 1
ATOM 3139 O O . ALA A 1 394 ? 31.946 -3.336 -3.951 1.00 76.12 394 ALA A O 1
ATOM 3140 N N . LYS A 1 395 ? 31.842 -1.743 -5.541 1.00 80.06 395 LYS A N 1
ATOM 3141 C CA . LYS A 1 395 ? 31.525 -2.622 -6.687 1.00 80.06 395 LYS A CA 1
ATOM 3142 C C . LYS A 1 395 ? 30.355 -3.577 -6.408 1.00 80.06 395 LYS A C 1
ATOM 3144 O O . LYS A 1 395 ? 30.385 -4.745 -6.787 1.00 80.06 395 LYS A O 1
ATOM 3149 N N . GLY A 1 396 ? 29.342 -3.101 -5.691 1.00 76.75 396 GLY A N 1
ATOM 3150 C CA . GLY A 1 396 ? 28.338 -3.980 -5.116 1.00 76.75 396 GLY A CA 1
ATOM 3151 C C . GLY A 1 396 ? 27.445 -3.282 -4.105 1.00 76.75 396 GLY A C 1
ATOM 3152 O O . GLY A 1 396 ? 27.385 -2.057 -4.016 1.00 76.75 396 GLY A O 1
ATOM 3153 N N . THR A 1 397 ? 26.713 -4.102 -3.364 1.00 77.94 397 THR A N 1
ATOM 3154 C CA . THR A 1 397 ? 25.648 -3.684 -2.445 1.00 77.94 397 THR A CA 1
ATOM 3155 C C . THR A 1 397 ? 26.196 -3.242 -1.089 1.00 77.94 397 THR A C 1
ATOM 3157 O O . THR A 1 397 ? 25.642 -2.338 -0.466 1.00 77.94 397 THR A O 1
ATOM 3160 N N . GLY A 1 398 ? 27.312 -3.848 -0.666 1.00 81.62 398 GLY A N 1
ATOM 3161 C CA . GLY A 1 398 ? 27.912 -3.683 0.658 1.00 81.62 398 GLY A CA 1
ATOM 3162 C C . GLY A 1 398 ? 27.212 -4.475 1.767 1.00 81.62 398 GLY A C 1
ATOM 3163 O O . GLY A 1 398 ? 27.414 -4.157 2.932 1.00 81.62 398 GLY A O 1
ATOM 3164 N N . LEU A 1 399 ? 26.360 -5.448 1.426 1.00 90.06 399 LEU A N 1
ATOM 3165 C CA . LEU A 1 399 ? 25.490 -6.144 2.379 1.00 90.06 399 LEU A CA 1
ATOM 3166 C C . LEU A 1 399 ? 25.968 -7.582 2.671 1.00 90.06 399 LEU A C 1
ATOM 3168 O O . LEU A 1 399 ? 26.686 -8.182 1.875 1.00 90.06 399 LEU A O 1
ATOM 3172 N N . ALA A 1 400 ? 25.627 -8.082 3.860 1.00 93.00 400 ALA A N 1
ATOM 3173 C CA . ALA A 1 400 ? 26.555 -8.845 4.711 1.00 93.00 400 ALA A CA 1
ATOM 3174 C C . ALA A 1 400 ? 26.564 -10.403 4.551 1.00 93.00 400 ALA A C 1
ATOM 3176 O O . ALA A 1 400 ? 25.829 -10.886 3.705 1.00 93.00 400 ALA A O 1
ATOM 3177 N N . PRO A 1 401 ? 27.396 -11.210 5.271 1.00 92.44 401 PRO A N 1
ATOM 3178 C CA . PRO A 1 401 ? 27.701 -12.632 4.927 1.00 92.44 401 PRO A CA 1
ATOM 3179 C C . PRO A 1 401 ? 26.797 -13.836 5.350 1.00 92.44 401 PRO A C 1
ATOM 3181 O O . PRO A 1 401 ? 25.918 -13.801 6.217 1.00 92.44 401 PRO A O 1
ATOM 3184 N N . TRP A 1 402 ? 27.126 -14.989 4.756 1.00 91.81 402 TRP A N 1
ATOM 3185 C CA . TRP A 1 402 ? 26.530 -16.323 4.945 1.00 91.81 402 TRP A CA 1
ATOM 3186 C C . TRP A 1 402 ? 27.457 -17.250 5.756 1.00 91.81 402 TRP A C 1
ATOM 3188 O O . TRP A 1 402 ? 28.672 -17.212 5.564 1.00 91.81 402 TRP A O 1
ATOM 3198 N N . PRO A 1 403 ? 26.939 -18.145 6.613 1.00 90.38 403 PRO A N 1
ATOM 3199 C CA . PRO A 1 403 ? 25.707 -17.671 8.328 1.00 90.38 403 PRO A CA 1
ATOM 3200 C C . PRO A 1 403 ? 26.187 -16.412 9.075 1.00 90.38 403 PRO A C 1
ATOM 3202 O O . PRO A 1 403 ? 25.577 -16.008 10.059 1.00 90.38 403 PRO A O 1
ATOM 3205 N N . ALA A 1 404 ? 27.316 -15.833 8.670 1.00 90.88 404 ALA A N 1
ATOM 3206 C CA . ALA A 1 404 ? 28.097 -14.909 9.498 1.00 90.88 404 ALA A CA 1
ATOM 3207 C C . ALA A 1 404 ? 27.666 -13.426 9.399 1.00 90.88 404 ALA A C 1
ATOM 3209 O O . ALA A 1 404 ? 28.477 -12.574 9.035 1.00 90.88 404 ALA A O 1
ATOM 3210 N N . ARG A 1 405 ? 26.396 -13.106 9.705 1.00 89.69 405 ARG A N 1
ATOM 3211 C CA . ARG A 1 405 ? 25.899 -11.707 9.727 1.00 89.69 405 ARG A CA 1
ATOM 3212 C C . ARG A 1 405 ? 24.745 -11.442 10.711 1.00 89.69 405 ARG A C 1
ATOM 3214 O O . ARG A 1 405 ? 24.792 -10.454 11.441 1.00 89.69 405 ARG A O 1
ATOM 3221 N N . LEU A 1 406 ? 23.759 -12.342 10.745 1.00 89.38 406 LEU A N 1
ATOM 3222 C CA . LEU A 1 406 ? 22.646 -12.538 11.693 1.00 89.38 406 LEU A CA 1
ATOM 3223 C C . LEU A 1 406 ? 21.681 -11.364 12.044 1.00 89.38 406 LEU A C 1
ATOM 3225 O O . LEU A 1 406 ? 20.500 -11.638 12.239 1.00 89.38 406 LEU A O 1
ATOM 3229 N N . ILE A 1 407 ? 22.134 -10.109 12.144 1.00 90.06 407 ILE A N 1
ATOM 3230 C CA . ILE A 1 407 ? 21.393 -8.872 12.507 1.00 90.06 407 ILE A CA 1
ATOM 3231 C C . ILE A 1 407 ? 22.268 -7.639 12.148 1.00 90.06 407 ILE A C 1
ATOM 3233 O O . ILE A 1 407 ? 22.474 -6.739 12.959 1.00 90.06 407 ILE A O 1
ATOM 3237 N N . THR A 1 408 ? 22.917 -7.616 10.981 1.00 92.19 408 THR A N 1
ATOM 3238 C CA . THR A 1 408 ? 24.206 -6.887 10.847 1.00 92.19 408 THR A CA 1
ATOM 3239 C C . THR A 1 408 ? 24.161 -5.367 11.063 1.00 92.19 408 THR A C 1
ATOM 3241 O O . THR A 1 408 ? 23.105 -4.778 10.817 1.00 92.19 408 THR A O 1
ATOM 3244 N N . PRO A 1 409 ? 25.301 -4.761 11.485 1.00 90.94 409 PRO A N 1
ATOM 3245 C CA . PRO A 1 409 ? 25.917 -3.485 11.052 1.00 90.94 409 PRO A CA 1
ATOM 3246 C C . PRO A 1 409 ? 25.586 -2.902 9.642 1.00 90.94 409 PRO A C 1
ATOM 3248 O O . PRO A 1 409 ? 24.813 -3.494 8.884 1.00 90.94 409 PRO A O 1
ATOM 3251 N N . PRO A 1 410 ? 26.071 -1.680 9.312 1.00 91.25 410 PRO A N 1
ATOM 3252 C CA . PRO A 1 410 ? 25.675 -0.905 8.117 1.00 91.25 410 PRO A CA 1
ATOM 3253 C C . PRO A 1 410 ? 26.026 -1.523 6.738 1.00 91.25 410 PRO A C 1
ATOM 3255 O O . PRO A 1 410 ? 26.594 -2.611 6.658 1.00 91.25 410 PRO A O 1
ATOM 3258 N N . PRO A 1 411 ? 25.805 -0.760 5.643 1.00 85.81 411 PRO A N 1
ATOM 3259 C CA . PRO A 1 411 ? 26.965 0.013 5.187 1.00 85.81 411 PRO A CA 1
ATOM 3260 C C . PRO A 1 411 ? 26.723 1.509 5.093 1.00 85.81 411 PRO A C 1
ATOM 3262 O O . PRO A 1 411 ? 27.685 2.268 5.037 1.00 85.81 411 PRO A O 1
ATOM 3265 N N . ARG A 1 412 ? 25.477 1.961 4.990 1.00 87.50 412 ARG A N 1
ATOM 3266 C CA . ARG A 1 412 ? 25.228 3.369 4.668 1.00 87.50 412 ARG A CA 1
ATOM 3267 C C . ARG A 1 412 ? 24.391 4.079 5.723 1.00 87.50 412 ARG A C 1
ATOM 3269 O O . ARG A 1 412 ? 24.130 5.251 5.532 1.00 87.50 412 ARG A O 1
ATOM 3276 N N . LEU A 1 413 ? 24.077 3.410 6.844 1.00 86.94 413 LEU A N 1
ATOM 3277 C CA . LEU A 1 413 ? 23.969 4.078 8.154 1.00 86.94 413 LEU A CA 1
ATOM 3278 C C . LEU A 1 413 ? 25.182 5.034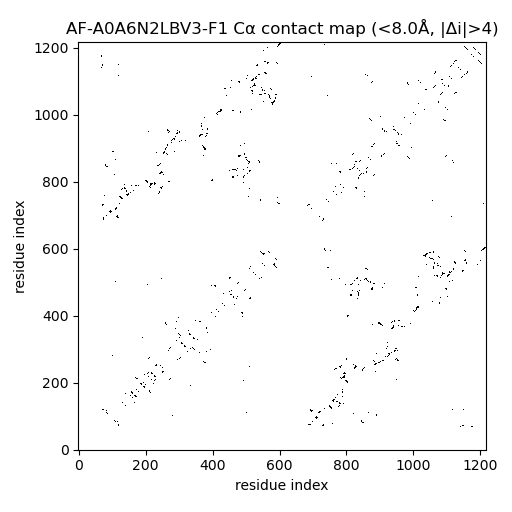 8.205 1.00 86.94 413 LEU A C 1
ATOM 3280 O O . LEU A 1 413 ? 24.994 6.229 8.088 1.00 86.94 413 LEU A O 1
ATOM 3284 N N . ALA A 1 414 ? 26.413 4.479 8.150 1.00 80.50 414 ALA A N 1
ATOM 3285 C CA . ALA A 1 414 ? 27.724 5.164 8.158 1.00 80.50 414 ALA A CA 1
ATOM 3286 C C . ALA A 1 414 ? 28.002 5.929 9.475 1.00 80.50 414 ALA A C 1
ATOM 3288 O O . ALA A 1 414 ? 27.625 5.429 10.533 1.00 80.50 414 ALA A O 1
ATOM 3289 N N . ASP A 1 415 ? 28.629 7.120 9.433 1.00 78.88 415 ASP A N 1
ATOM 3290 C CA . ASP A 1 415 ? 28.071 8.189 10.278 1.00 78.88 415 ASP A CA 1
ATOM 3291 C C . ASP A 1 415 ? 26.632 8.316 9.820 1.00 78.88 415 ASP A C 1
ATOM 3293 O O . ASP A 1 415 ? 26.415 8.634 8.646 1.00 78.88 415 ASP A O 1
ATOM 3297 N N . PHE A 1 416 ? 25.690 8.079 10.724 1.00 72.88 416 PHE A N 1
ATOM 3298 C CA . PHE A 1 416 ? 24.299 8.160 10.363 1.00 72.88 416 PHE A CA 1
ATOM 3299 C C . PHE A 1 416 ? 23.569 9.324 10.989 1.00 72.88 416 PHE A C 1
ATOM 3301 O O . PHE A 1 416 ? 22.356 9.313 10.938 1.00 72.88 416 PHE A O 1
ATOM 3308 N N . GLY A 1 417 ? 24.191 10.276 11.672 1.00 74.62 417 GLY A N 1
ATOM 3309 C CA . GLY A 1 417 ? 23.470 11.040 12.707 1.00 74.62 417 GLY A CA 1
ATOM 3310 C C . GLY A 1 417 ? 22.964 10.162 13.874 1.00 74.62 417 GLY A C 1
ATOM 3311 O O . GLY A 1 417 ? 22.891 10.613 15.005 1.00 74.62 417 GLY A O 1
ATOM 3312 N N . TYR A 1 418 ? 22.707 8.882 13.626 1.00 82.56 418 TYR A N 1
ATOM 3313 C CA . TYR A 1 418 ? 22.833 7.750 14.527 1.00 82.56 418 TYR A CA 1
ATOM 3314 C C . TYR A 1 418 ? 24.206 7.070 14.413 1.00 82.56 418 TYR A C 1
ATOM 3316 O O . TYR A 1 418 ? 25.017 7.373 13.535 1.00 82.56 418 TYR A O 1
ATOM 3324 N N . SER A 1 419 ? 24.398 6.043 15.236 1.00 88.50 419 SER A N 1
ATOM 3325 C CA . SER A 1 419 ? 25.491 5.077 15.141 1.00 88.50 419 SER A CA 1
ATOM 3326 C C . SER A 1 419 ? 24.981 3.648 14.913 1.00 88.50 419 SER A C 1
ATOM 3328 O O . SER A 1 419 ? 23.787 3.366 15.038 1.00 88.50 419 SER A O 1
ATOM 3330 N N . ALA A 1 420 ? 25.907 2.721 14.633 1.00 86.31 420 ALA A N 1
ATOM 3331 C CA . ALA A 1 420 ? 25.639 1.282 14.700 1.00 86.31 420 ALA A CA 1
ATOM 3332 C C . ALA A 1 420 ? 25.222 0.830 16.119 1.00 86.31 420 ALA A C 1
ATOM 3334 O O . ALA A 1 420 ? 24.490 -0.139 16.257 1.00 86.31 420 ALA A O 1
ATOM 3335 N N . GLU A 1 421 ? 25.614 1.553 17.170 1.00 88.19 421 GLU A N 1
ATOM 3336 C CA . GLU A 1 421 ? 25.283 1.202 18.556 1.00 88.19 421 GLU A CA 1
ATOM 3337 C C . GLU A 1 421 ? 23.831 1.523 18.898 1.00 88.19 421 GLU A C 1
ATOM 3339 O O . GLU A 1 421 ? 23.157 0.677 19.464 1.00 88.19 421 GLU A O 1
ATOM 3344 N N . MET A 1 422 ? 23.285 2.674 18.494 1.00 87.56 422 MET A N 1
ATOM 3345 C CA . MET A 1 422 ? 21.839 2.955 18.642 1.00 87.56 422 MET A CA 1
ATOM 3346 C C . MET A 1 422 ? 21.002 1.890 17.909 1.00 87.56 422 MET A C 1
ATOM 3348 O O . MET A 1 422 ? 19.930 1.465 18.331 1.00 87.56 422 MET A O 1
ATOM 3352 N N . PHE A 1 423 ? 21.578 1.419 16.811 1.00 90.69 423 PHE A N 1
ATOM 3353 C CA . PHE A 1 423 ? 21.146 0.362 15.911 1.00 90.69 423 PHE A CA 1
ATOM 3354 C C . PHE A 1 423 ? 21.400 -1.069 16.433 1.00 90.69 423 PHE A C 1
ATOM 3356 O O . PHE A 1 423 ? 21.010 -2.044 15.786 1.00 90.69 423 PHE A O 1
ATOM 3363 N N . GLU A 1 424 ? 21.976 -1.208 17.624 1.00 90.69 424 GLU A N 1
ATOM 3364 C CA . GLU A 1 424 ? 22.154 -2.469 18.346 1.00 90.69 424 GLU A CA 1
ATOM 3365 C C . GLU A 1 424 ? 21.541 -2.445 19.749 1.00 90.69 424 GLU A C 1
ATOM 3367 O O . GLU A 1 424 ? 20.836 -3.399 20.073 1.00 90.69 424 GLU A O 1
ATOM 3372 N N . LYS A 1 425 ? 21.781 -1.384 20.552 1.00 89.81 425 LYS A N 1
ATOM 3373 C CA . LYS A 1 425 ? 21.221 -1.111 21.902 1.00 89.81 425 LYS A CA 1
ATOM 3374 C C . LYS A 1 425 ? 19.780 -1.529 21.885 1.00 89.81 425 LYS A C 1
ATOM 3376 O O . LYS A 1 425 ? 19.340 -2.497 22.493 1.00 89.81 425 LYS A O 1
ATOM 3381 N N . ASP A 1 426 ? 19.088 -0.793 21.061 1.00 90.00 426 ASP A N 1
ATOM 3382 C CA . ASP A 1 426 ? 17.674 -0.811 21.072 1.00 90.00 426 ASP A CA 1
ATOM 3383 C C . ASP A 1 426 ? 17.198 -1.896 20.093 1.00 90.00 426 ASP A C 1
ATOM 3385 O O . ASP A 1 426 ? 16.155 -2.482 20.303 1.00 90.00 426 ASP A O 1
ATOM 3389 N N . THR A 1 427 ? 18.049 -2.380 19.171 1.00 90.56 427 THR A N 1
ATOM 3390 C CA . THR A 1 427 ? 17.861 -3.654 18.430 1.00 90.56 427 THR A CA 1
ATOM 3391 C C . THR A 1 427 ? 17.720 -4.909 19.322 1.00 90.56 427 THR A C 1
ATOM 3393 O O . THR A 1 427 ? 17.481 -6.007 18.817 1.00 90.56 427 THR A O 1
ATOM 3396 N N . LYS A 1 428 ? 17.778 -4.748 20.645 1.00 89.81 428 LYS A N 1
ATOM 3397 C CA . LYS A 1 428 ? 17.432 -5.753 21.658 1.00 89.81 428 LYS A CA 1
ATOM 3398 C C . LYS A 1 428 ? 16.112 -5.464 22.382 1.00 89.81 428 LYS A C 1
ATOM 3400 O O . LYS A 1 428 ? 15.545 -6.366 22.980 1.00 89.81 428 LYS A O 1
ATOM 3405 N N . VAL A 1 429 ? 15.594 -4.241 22.358 1.00 90.44 429 VAL A N 1
ATOM 3406 C CA . VAL A 1 429 ? 14.518 -3.812 23.266 1.00 90.44 429 VAL A CA 1
ATOM 3407 C C . VAL A 1 429 ? 13.150 -4.289 22.807 1.00 90.44 429 VAL A C 1
ATOM 3409 O O . VAL A 1 429 ? 12.353 -4.728 23.627 1.00 90.44 429 VAL A O 1
ATOM 3412 N N . TRP A 1 430 ? 12.934 -4.383 21.503 1.00 91.69 430 TRP A N 1
ATOM 3413 C CA . TRP A 1 430 ? 11.806 -5.113 20.920 1.00 91.69 430 TRP A CA 1
ATOM 3414 C C . TRP A 1 430 ? 12.258 -6.387 20.227 1.00 91.69 430 TRP A C 1
ATOM 3416 O O . TRP A 1 430 ? 11.641 -6.867 19.284 1.00 91.69 430 TRP A O 1
ATOM 3426 N N . GLN A 1 431 ? 13.369 -6.936 20.725 1.00 91.12 431 GLN A N 1
ATOM 3427 C CA . GLN A 1 431 ? 13.375 -8.347 21.072 1.00 91.12 431 GLN A CA 1
ATOM 3428 C C . GLN A 1 431 ? 12.675 -8.491 22.416 1.00 91.12 431 GLN A C 1
ATOM 3430 O O . GLN A 1 431 ? 11.533 -8.920 22.424 1.00 91.12 431 GLN A O 1
ATOM 3435 N N . HIS A 1 432 ? 13.277 -8.013 23.506 1.00 90.00 432 HIS A N 1
ATOM 3436 C CA . HIS A 1 432 ? 12.788 -8.177 24.882 1.00 90.00 432 HIS A CA 1
ATOM 3437 C C . HIS A 1 432 ? 11.272 -8.041 25.014 1.00 90.00 432 HIS A C 1
ATOM 3439 O O . HIS A 1 432 ? 10.564 -8.957 25.441 1.00 90.00 432 HIS A O 1
ATOM 3445 N N . ARG A 1 433 ? 10.758 -6.907 24.562 1.00 90.00 433 ARG A N 1
ATOM 3446 C CA . ARG A 1 433 ? 9.362 -6.557 24.735 1.00 90.00 433 ARG A CA 1
ATOM 3447 C C . ARG A 1 433 ? 8.437 -7.088 23.614 1.00 90.00 433 ARG A C 1
ATOM 3449 O O . ARG A 1 433 ? 7.241 -7.212 23.831 1.00 90.00 433 ARG A O 1
ATOM 3456 N N . VAL A 1 434 ? 9.008 -7.627 22.523 1.00 92.25 434 VAL A N 1
ATOM 3457 C CA . VAL A 1 434 ? 8.364 -8.661 21.673 1.00 92.25 434 VAL A CA 1
ATOM 3458 C C . VAL A 1 434 ? 8.270 -10.027 22.382 1.00 92.25 434 VAL A C 1
ATOM 3460 O O . VAL A 1 434 ? 7.330 -10.774 22.129 1.00 92.25 434 VAL A O 1
ATOM 3463 N N . GLU A 1 435 ? 9.266 -10.400 23.197 1.00 90.00 435 GLU A N 1
ATOM 3464 C CA . GLU A 1 435 ? 9.744 -11.785 23.415 1.00 90.00 435 GLU A CA 1
ATOM 3465 C C . GLU A 1 435 ? 9.288 -12.504 24.688 1.00 90.00 435 GLU A C 1
ATOM 3467 O O . GLU A 1 435 ? 8.452 -13.389 24.628 1.00 90.00 435 GLU A O 1
ATOM 3472 N N . ASN A 1 436 ? 9.926 -12.243 25.842 1.00 88.38 436 ASN A N 1
ATOM 3473 C CA . ASN A 1 436 ? 9.477 -12.778 27.114 1.00 88.38 436 ASN A CA 1
ATOM 3474 C C . ASN A 1 436 ? 8.192 -12.042 27.474 1.00 88.38 436 ASN A C 1
ATOM 3476 O O . ASN A 1 436 ? 7.448 -12.457 28.353 1.00 88.38 436 ASN A O 1
ATOM 3480 N N . TYR A 1 437 ? 7.891 -10.969 26.744 1.00 90.69 437 TYR A N 1
ATOM 3481 C CA . TYR A 1 437 ? 6.564 -10.459 26.622 1.00 90.69 437 TYR A CA 1
ATOM 3482 C C . TYR A 1 437 ? 5.677 -11.263 25.602 1.00 90.69 437 TYR A C 1
ATOM 3484 O O . TYR A 1 437 ? 4.484 -11.281 25.824 1.00 90.69 437 TYR A O 1
ATOM 3492 N N . TRP A 1 438 ? 6.143 -12.135 24.683 1.00 89.06 438 TRP A N 1
ATOM 3493 C CA . TRP A 1 438 ? 5.400 -13.225 23.943 1.00 89.06 438 TRP A CA 1
ATOM 3494 C C . TRP A 1 438 ? 4.733 -14.302 24.852 1.00 89.06 438 TRP A C 1
ATOM 3496 O O . TRP A 1 438 ? 4.760 -15.507 24.595 1.00 89.06 438 TRP A O 1
ATOM 3506 N N . ASN A 1 439 ? 4.174 -13.896 25.986 1.00 88.62 439 ASN A N 1
ATOM 3507 C CA . ASN A 1 439 ? 3.987 -14.725 27.161 1.00 88.62 439 ASN A CA 1
ATOM 3508 C C . ASN A 1 439 ? 2.565 -14.713 27.707 1.00 88.62 439 ASN A C 1
ATOM 3510 O O . ASN A 1 439 ? 1.756 -15.505 27.238 1.00 88.62 439 ASN A O 1
ATOM 3514 N N . LEU A 1 440 ? 2.267 -13.943 28.763 1.00 86.31 440 LEU A N 1
ATOM 3515 C CA . LEU A 1 440 ? 1.293 -14.256 29.831 1.00 86.31 440 LEU A CA 1
ATOM 3516 C C . LEU A 1 440 ? -0.174 -13.970 29.439 1.00 86.31 440 LEU A C 1
ATOM 3518 O O . LEU A 1 440 ? -0.938 -13.353 30.181 1.00 86.31 440 LEU A O 1
ATOM 3522 N N . LEU A 1 441 ? -0.502 -14.347 28.209 1.00 85.12 441 LEU A N 1
ATOM 3523 C CA . LEU A 1 441 ? -1.698 -14.089 27.407 1.00 85.12 441 LEU A CA 1
ATOM 3524 C C . LEU A 1 441 ? -1.811 -15.030 26.189 1.00 85.12 441 LEU A C 1
ATOM 3526 O O . LEU A 1 441 ? -2.916 -15.423 25.830 1.00 85.12 441 LEU A O 1
ATOM 3530 N N . SER A 1 442 ? -0.681 -15.490 25.630 1.00 80.50 442 SER A N 1
ATOM 3531 C CA . SER A 1 442 ? -0.607 -16.695 24.795 1.00 80.50 442 SER A CA 1
ATOM 3532 C C . SER A 1 442 ? -1.447 -17.887 25.321 1.00 80.50 442 SER A C 1
ATOM 3534 O O . SER A 1 442 ? -1.971 -18.619 24.477 1.00 80.50 442 SER A O 1
ATOM 3536 N N . PRO A 1 443 ? -1.638 -18.137 26.650 1.00 83.56 443 PRO A N 1
ATOM 3537 C CA . PRO A 1 443 ? -2.765 -18.830 27.270 1.00 83.56 443 PRO A CA 1
ATOM 3538 C C . PRO A 1 443 ? -3.649 -19.743 26.433 1.00 83.56 443 PRO A C 1
ATOM 3540 O O . PRO A 1 443 ? -4.579 -19.335 25.745 1.00 83.56 443 PRO A O 1
ATOM 3543 N N . LYS A 1 444 ? -3.344 -21.040 26.600 1.00 77.81 444 LYS A N 1
ATOM 3544 C CA . LYS A 1 444 ? -3.861 -22.221 25.885 1.00 77.81 444 LYS A CA 1
ATOM 3545 C C . LYS A 1 444 ? -3.391 -22.348 24.422 1.00 77.81 444 LYS A C 1
ATOM 3547 O O . LYS A 1 444 ? -3.797 -23.299 23.766 1.00 77.81 444 LYS A O 1
ATOM 3552 N N . ILE A 1 445 ? -2.509 -21.439 23.983 1.00 83.50 445 ILE A N 1
ATOM 3553 C CA . ILE A 1 445 ? -1.416 -21.540 22.990 1.00 83.50 445 ILE A CA 1
ATOM 3554 C C . ILE A 1 445 ? -1.574 -22.593 21.882 1.00 83.50 445 ILE A C 1
ATOM 3556 O O . ILE A 1 445 ? -1.543 -23.794 22.149 1.00 83.50 445 ILE A O 1
ATOM 3560 N N . GLN A 1 446 ? -1.532 -22.170 20.613 1.00 83.31 446 GLN A N 1
ATOM 3561 C CA . GLN A 1 446 ? -0.953 -23.039 19.572 1.00 83.31 446 GLN A CA 1
ATOM 3562 C C . GLN A 1 446 ? -0.305 -22.253 18.439 1.00 83.31 446 GLN A C 1
ATOM 3564 O O . GLN A 1 446 ? -0.451 -21.045 18.350 1.00 83.31 446 GLN A O 1
ATOM 3569 N N . SER A 1 447 ? 0.505 -22.947 17.641 1.00 74.38 447 SER A N 1
ATOM 3570 C CA . SER A 1 447 ? 1.463 -22.368 16.704 1.00 74.38 447 SER A CA 1
ATOM 3571 C C . SER A 1 447 ? 0.909 -22.105 15.307 1.00 74.38 447 SER A C 1
ATOM 3573 O O . SER A 1 447 ? 1.663 -21.541 14.522 1.00 74.38 447 SER A O 1
ATOM 3575 N N . ASP A 1 448 ? -0.355 -22.463 14.996 1.00 76.75 448 ASP A N 1
ATOM 3576 C CA . ASP A 1 448 ? -0.924 -22.473 13.632 1.00 76.75 448 ASP A CA 1
ATOM 3577 C C . ASP A 1 448 ? -2.314 -21.878 13.242 1.00 76.75 448 ASP A C 1
ATOM 3579 O O . ASP A 1 448 ? -2.633 -21.976 12.059 1.00 76.75 448 ASP A O 1
ATOM 3583 N N . THR A 1 449 ? -3.238 -21.254 13.987 1.00 80.00 449 THR A N 1
ATOM 3584 C CA . THR A 1 449 ? -3.481 -20.824 15.387 1.00 80.00 449 THR A CA 1
ATOM 3585 C C . THR A 1 449 ? -2.550 -19.822 16.061 1.00 80.00 449 THR A C 1
ATOM 3587 O O . THR A 1 449 ? -3.031 -18.841 16.599 1.00 80.00 449 THR A O 1
ATOM 3590 N N . LEU A 1 450 ? -1.247 -19.929 15.916 1.00 88.00 450 LEU A N 1
ATOM 3591 C CA . LEU A 1 450 ? -0.451 -18.791 15.511 1.00 88.00 450 LEU A CA 1
ATOM 3592 C C . LEU A 1 450 ? -0.430 -18.904 13.989 1.00 88.00 450 LEU A C 1
ATOM 3594 O O . LEU A 1 450 ? -1.439 -18.559 13.387 1.00 88.00 450 LEU A O 1
ATOM 3598 N N . ARG A 1 451 ? 0.668 -19.334 13.358 1.00 91.69 451 ARG A N 1
ATOM 3599 C CA . ARG A 1 451 ? 1.045 -19.191 11.930 1.00 91.69 451 ARG A CA 1
ATOM 3600 C C . ARG A 1 451 ? 0.734 -17.830 11.268 1.00 91.69 451 ARG A C 1
ATOM 3602 O O . ARG A 1 451 ? 1.060 -17.584 10.117 1.00 91.69 451 ARG A O 1
ATOM 3609 N N . ASN A 1 452 ? 0.243 -16.915 12.089 1.00 94.56 452 ASN A N 1
ATOM 3610 C CA . ASN A 1 452 ? -0.043 -15.514 11.964 1.00 94.56 452 ASN A CA 1
ATOM 3611 C C . ASN A 1 452 ? 0.512 -14.933 13.276 1.00 94.56 452 ASN A C 1
ATOM 3613 O O . ASN A 1 452 ? 0.095 -15.408 14.332 1.00 94.56 452 ASN A O 1
ATOM 3617 N N . LEU A 1 453 ? 1.490 -14.036 13.192 1.00 95.94 453 LEU A N 1
ATOM 3618 C CA . LEU A 1 453 ? 2.135 -13.194 14.227 1.00 95.94 453 LEU A CA 1
ATOM 3619 C C . LEU A 1 453 ? 2.680 -11.961 13.477 1.00 95.94 453 LEU A C 1
ATOM 3621 O O . LEU A 1 453 ? 2.712 -12.056 12.248 1.00 95.94 453 LEU A O 1
ATOM 3625 N N . MET A 1 454 ? 3.101 -10.829 14.085 1.00 97.31 454 MET A N 1
ATOM 3626 C CA . MET A 1 454 ? 3.425 -9.681 13.199 1.00 97.31 454 MET A CA 1
ATOM 3627 C C . MET A 1 454 ? 4.264 -8.457 13.634 1.00 97.31 454 MET A C 1
ATOM 3629 O O . MET A 1 454 ? 5.239 -8.182 12.944 1.00 97.31 454 MET A O 1
ATOM 3633 N N . ASP A 1 455 ? 3.890 -7.672 14.658 1.00 95.69 455 ASP A N 1
ATOM 3634 C CA . ASP A 1 455 ? 4.528 -6.379 15.051 1.00 95.69 455 ASP A CA 1
ATOM 3635 C C . ASP A 1 455 ? 4.170 -5.090 14.277 1.00 95.69 455 ASP A C 1
ATOM 3637 O O . ASP A 1 455 ? 5.076 -4.409 13.781 1.00 95.69 455 ASP A O 1
ATOM 3641 N N . MET A 1 456 ? 2.864 -4.790 14.141 1.00 94.75 456 MET A N 1
ATOM 3642 C CA . MET A 1 456 ? 2.263 -3.695 13.337 1.00 94.75 456 MET A CA 1
ATOM 3643 C C . MET A 1 456 ? 2.610 -2.352 13.973 1.00 94.75 456 MET A C 1
ATOM 3645 O O . MET A 1 456 ? 2.036 -2.016 14.993 1.00 94.75 456 MET A O 1
ATOM 3649 N N . LYS A 1 457 ? 3.589 -1.587 13.453 1.00 91.81 457 LYS A N 1
ATOM 3650 C CA . LYS A 1 457 ? 4.393 -1.793 12.227 1.00 91.81 457 LYS A CA 1
ATOM 3651 C C . LYS A 1 457 ? 5.881 -1.531 12.326 1.00 91.81 457 LYS A C 1
ATOM 3653 O O . LYS A 1 457 ? 6.412 -1.270 13.393 1.00 91.81 457 LYS A O 1
ATOM 3658 N N . ALA A 1 458 ? 6.587 -1.592 11.202 1.00 91.56 458 ALA A N 1
ATOM 3659 C CA . ALA A 1 458 ? 8.019 -1.421 11.166 1.00 91.56 458 ALA A CA 1
ATOM 3660 C C . ALA A 1 458 ? 8.432 0.030 11.046 1.00 91.56 458 ALA A C 1
ATOM 3662 O O . ALA A 1 458 ? 8.118 0.677 10.070 1.00 91.56 458 ALA A O 1
ATOM 3663 N N . ASN A 1 459 ? 9.233 0.539 11.955 1.00 90.12 459 ASN A N 1
ATOM 3664 C CA . ASN A 1 459 ? 10.022 1.728 11.690 1.00 90.12 459 ASN A CA 1
ATOM 3665 C C . ASN A 1 459 ? 11.419 1.459 11.137 1.00 90.12 459 ASN A C 1
ATOM 3667 O O . ASN A 1 459 ? 12.057 2.349 10.583 1.00 90.12 459 ASN A O 1
ATOM 3671 N N . LEU A 1 460 ? 11.853 0.209 11.261 1.00 92.31 460 LEU A N 1
ATOM 3672 C CA . LEU A 1 460 ? 12.829 -0.483 10.426 1.00 92.31 460 LEU A CA 1
ATOM 3673 C C . LEU A 1 460 ? 12.543 -1.998 10.492 1.00 92.31 460 LEU A C 1
ATOM 3675 O O . LEU A 1 460 ? 12.399 -2.616 9.447 1.00 92.31 460 LEU A O 1
ATOM 3679 N N . GLY A 1 461 ? 12.271 -2.552 11.683 1.00 92.12 461 GLY A N 1
ATOM 3680 C CA . GLY A 1 461 ? 11.405 -3.718 11.920 1.00 92.12 461 GLY A CA 1
ATOM 3681 C C . GLY A 1 461 ? 11.728 -4.604 13.135 1.00 92.12 461 GLY A C 1
ATOM 3682 O O . GLY A 1 461 ? 12.692 -5.360 13.059 1.00 92.12 461 GLY A O 1
ATOM 3683 N N . SER A 1 462 ? 10.909 -4.603 14.202 1.00 94.31 462 SER A N 1
ATOM 3684 C CA . SER A 1 462 ? 11.245 -5.321 15.453 1.00 94.31 462 SER A CA 1
ATOM 3685 C C . SER A 1 462 ? 11.062 -6.811 15.426 1.00 94.31 462 SER A C 1
ATOM 3687 O O . SER A 1 462 ? 12.055 -7.497 15.595 1.00 94.31 462 SER A O 1
ATOM 3689 N N . PHE A 1 463 ? 9.903 -7.332 15.030 1.00 92.88 463 PHE A N 1
ATOM 3690 C CA . PHE A 1 463 ? 9.603 -8.775 14.998 1.00 92.88 463 PHE A CA 1
ATOM 3691 C C . PHE A 1 463 ? 10.271 -9.722 13.987 1.00 92.88 463 PHE A C 1
ATOM 3693 O O . PHE A 1 463 ? 10.233 -10.918 14.230 1.00 92.88 463 PHE A O 1
ATOM 3700 N N . ALA A 1 464 ? 10.947 -9.360 12.905 1.00 94.06 464 ALA A N 1
ATOM 3701 C CA . ALA A 1 464 ? 11.538 -8.107 12.490 1.00 94.06 464 ALA A CA 1
ATOM 3702 C C . ALA A 1 464 ? 13.001 -8.322 12.256 1.00 94.06 464 ALA A C 1
ATOM 3704 O O . ALA A 1 464 ? 13.447 -8.581 11.140 1.00 94.06 464 ALA A O 1
ATOM 3705 N N . ALA A 1 465 ? 13.700 -8.255 13.378 1.00 93.75 465 ALA A N 1
ATOM 3706 C CA . ALA A 1 465 ? 14.659 -9.268 13.752 1.00 93.75 465 ALA A CA 1
ATOM 3707 C C . ALA A 1 465 ? 14.083 -10.324 14.708 1.00 93.75 465 ALA A C 1
ATOM 3709 O O . ALA A 1 465 ? 14.699 -11.370 14.874 1.00 93.75 465 ALA A O 1
ATOM 3710 N N . ALA A 1 466 ? 13.057 -9.989 15.494 1.00 94.12 466 ALA A N 1
ATOM 3711 C CA . ALA A 1 466 ? 13.009 -10.429 16.884 1.00 94.12 466 ALA A CA 1
ATOM 3712 C C . ALA A 1 466 ? 12.465 -11.830 17.079 1.00 94.12 466 ALA A C 1
ATOM 3714 O O . ALA A 1 466 ? 13.111 -12.627 17.750 1.00 94.12 466 ALA A O 1
ATOM 3715 N N . LEU A 1 467 ? 11.345 -12.165 16.452 1.00 91.25 467 LEU A N 1
ATOM 3716 C CA . LEU A 1 467 ? 10.844 -13.528 16.370 1.00 91.25 467 LEU A CA 1
ATOM 3717 C C . LEU A 1 467 ? 10.633 -13.938 14.900 1.00 91.25 467 LEU A C 1
ATOM 3719 O O . LEU A 1 467 ? 9.742 -14.709 14.559 1.00 91.25 467 LEU A O 1
ATOM 3723 N N . LYS A 1 468 ? 11.637 -13.596 14.081 1.00 83.56 468 LYS A N 1
ATOM 3724 C CA . LYS A 1 468 ? 12.319 -14.446 13.081 1.00 83.56 468 LYS A CA 1
ATOM 3725 C C . LYS A 1 468 ? 12.135 -15.966 13.214 1.00 83.56 468 LYS A C 1
ATOM 3727 O O . LYS A 1 468 ? 12.187 -16.692 12.230 1.00 83.56 468 LYS A O 1
ATOM 3732 N N . SER A 1 469 ? 11.979 -16.453 14.446 1.00 84.06 469 SER A N 1
ATOM 3733 C CA . SER A 1 469 ? 11.790 -17.843 14.862 1.00 84.06 469 SER A CA 1
ATOM 3734 C C . SER A 1 469 ? 10.365 -18.357 14.632 1.00 84.06 469 SER A C 1
ATOM 3736 O O . SER A 1 469 ? 10.020 -19.455 15.067 1.00 84.06 469 SER A O 1
ATOM 3738 N N . LYS A 1 470 ? 9.524 -17.567 13.964 1.00 85.44 470 LYS A N 1
ATOM 3739 C CA . LYS A 1 470 ? 8.132 -17.866 13.658 1.00 85.44 470 LYS A CA 1
AT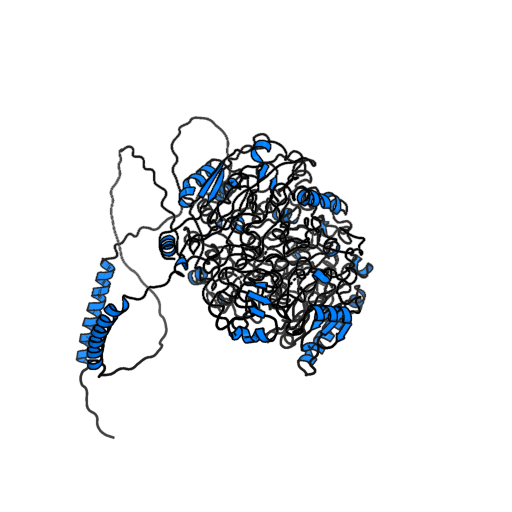OM 3740 C C . LYS A 1 470 ? 8.009 -17.857 12.124 1.00 85.44 470 LYS A C 1
ATOM 3742 O O . LYS A 1 470 ? 7.593 -16.862 11.554 1.00 85.44 470 LYS A O 1
ATOM 3747 N N . ASP A 1 471 ? 8.382 -18.951 11.454 1.00 84.06 471 ASP A N 1
ATOM 3748 C CA . ASP A 1 471 ? 8.563 -19.115 9.989 1.00 84.06 471 ASP A CA 1
ATOM 3749 C C . ASP A 1 471 ? 7.309 -18.944 9.077 1.00 84.06 471 ASP A C 1
ATOM 3751 O O . ASP A 1 471 ? 7.179 -19.632 8.063 1.00 84.06 471 ASP A O 1
ATOM 3755 N N . VAL A 1 472 ? 6.304 -18.146 9.471 1.00 90.06 472 VAL A N 1
ATOM 3756 C CA . VAL A 1 472 ? 4.901 -18.581 9.367 1.00 90.06 472 VAL A CA 1
ATOM 3757 C C . VAL A 1 472 ? 3.968 -17.889 8.311 1.00 90.06 472 VAL A C 1
ATOM 3759 O O . VAL A 1 472 ? 3.815 -18.519 7.269 1.00 90.06 472 VAL A O 1
ATOM 3762 N N . TRP A 1 473 ? 3.314 -16.715 8.507 1.00 90.81 473 TRP A N 1
ATOM 3763 C CA . TRP A 1 473 ? 3.119 -15.587 7.517 1.00 90.81 473 TRP A CA 1
ATOM 3764 C C . TRP A 1 473 ? 4.611 -14.847 7.307 1.00 90.81 473 TRP A C 1
ATOM 3766 O O . TRP A 1 473 ? 5.569 -15.601 7.404 1.00 90.81 473 TRP A O 1
ATOM 3776 N N . VAL A 1 474 ? 5.108 -13.526 7.194 1.00 94.19 474 VAL A N 1
ATOM 3777 C CA . VAL A 1 474 ? 4.641 -12.038 7.140 1.00 94.19 474 VAL A CA 1
ATOM 3778 C C . VAL A 1 474 ? 4.378 -11.235 5.807 1.00 94.19 474 VAL A C 1
ATOM 3780 O O . VAL A 1 474 ? 4.958 -11.482 4.773 1.00 94.19 474 VAL A O 1
ATOM 3783 N N . MET A 1 475 ? 3.505 -10.209 5.915 1.00 96.81 475 MET A N 1
ATOM 3784 C CA . MET A 1 475 ? 2.974 -9.118 5.038 1.00 96.81 475 MET A CA 1
ATOM 3785 C C . MET A 1 475 ? 3.401 -7.745 5.659 1.00 96.81 475 MET A C 1
ATOM 3787 O O . MET A 1 475 ? 3.686 -7.858 6.827 1.00 96.81 475 MET A O 1
ATOM 3791 N N . ASN A 1 476 ? 3.473 -6.519 5.068 1.00 96.19 476 ASN A N 1
ATOM 3792 C CA . ASN A 1 476 ? 4.520 -5.489 5.411 1.00 96.19 476 ASN A CA 1
ATOM 3793 C C . ASN A 1 476 ? 4.180 -3.915 5.529 1.00 96.19 476 ASN A C 1
ATOM 3795 O O . ASN A 1 476 ? 3.117 -3.538 5.067 1.00 96.19 476 ASN A O 1
ATOM 3799 N N . VAL A 1 477 ? 4.966 -2.996 6.192 1.00 94.94 477 VAL A N 1
ATOM 3800 C CA . VAL A 1 477 ? 4.742 -1.487 6.361 1.00 94.94 477 VAL A CA 1
ATOM 3801 C C . VAL A 1 477 ? 5.920 -0.752 7.072 1.00 94.94 477 VAL A C 1
ATOM 3803 O O . VAL A 1 477 ? 6.234 -1.111 8.202 1.00 94.94 477 VAL A O 1
ATOM 3806 N N . VAL A 1 478 ? 6.442 0.372 6.521 1.00 93.00 478 VAL A N 1
ATOM 3807 C CA . VAL A 1 478 ? 7.217 1.440 7.224 1.00 93.00 478 VAL A CA 1
ATOM 3808 C C . VAL A 1 478 ? 6.751 2.878 6.834 1.00 93.00 478 VAL A C 1
ATOM 3810 O O . VAL A 1 478 ? 7.284 3.378 5.854 1.00 93.00 478 VAL A O 1
ATOM 3813 N N . PRO A 1 479 ? 5.858 3.577 7.580 1.00 87.44 479 PRO A N 1
ATOM 3814 C CA . PRO A 1 479 ? 4.943 5.043 6.829 1.00 87.44 479 PRO A CA 1
ATOM 3815 C C . PRO A 1 479 ? 5.746 5.999 5.980 1.00 87.44 479 PRO A C 1
ATOM 3817 O O . PRO A 1 479 ? 6.962 6.103 6.125 1.00 87.44 479 PRO A O 1
ATOM 3820 N N . GLU A 1 480 ? 5.027 6.824 5.211 1.00 86.31 480 GLU A N 1
ATOM 3821 C CA . GLU A 1 480 ? 5.664 7.866 4.425 1.00 86.31 480 GLU A CA 1
ATOM 3822 C C . GLU A 1 480 ? 6.318 9.033 5.221 1.00 86.31 480 GLU A C 1
ATOM 3824 O O . GLU A 1 480 ? 7.449 9.360 4.918 1.00 86.31 480 GLU A O 1
ATOM 3829 N N . ASP A 1 481 ? 5.835 9.419 6.405 1.00 73.44 481 ASP A N 1
ATOM 3830 C CA . ASP A 1 481 ? 5.950 10.809 7.115 1.00 73.44 481 ASP A CA 1
ATOM 3831 C C . ASP A 1 481 ? 7.300 10.595 8.084 1.00 73.44 481 ASP A C 1
ATOM 3833 O O . ASP A 1 481 ? 7.666 11.374 8.955 1.00 73.44 481 ASP A O 1
ATOM 3837 N N . GLY A 1 482 ? 8.189 9.586 7.958 1.00 76.94 482 GLY A N 1
ATOM 3838 C CA . GLY A 1 482 ? 9.402 9.405 8.849 1.00 76.94 482 GLY A CA 1
ATOM 3839 C C . GLY A 1 482 ? 10.687 10.289 8.689 1.00 76.94 482 GLY A C 1
ATOM 3840 O O . GLY A 1 482 ? 10.660 11.418 8.224 1.00 76.94 482 GLY A O 1
ATOM 3841 N N . PRO A 1 483 ? 11.902 9.843 9.104 1.00 81.44 483 PRO A N 1
ATOM 3842 C CA . PRO A 1 483 ? 13.185 10.503 8.774 1.00 81.44 483 PRO A CA 1
ATOM 3843 C C . PRO A 1 483 ? 14.152 9.534 8.076 1.00 81.44 483 PRO A C 1
ATOM 3845 O O . PRO A 1 483 ? 13.904 8.345 8.038 1.00 81.44 483 PRO A O 1
ATOM 3848 N N . ASN A 1 484 ? 15.296 9.971 7.560 1.00 82.12 484 ASN A N 1
ATOM 3849 C CA . ASN A 1 484 ? 15.979 9.398 6.386 1.00 82.12 484 ASN A CA 1
ATOM 3850 C C . ASN A 1 484 ? 16.754 8.037 6.590 1.00 82.12 484 ASN A C 1
ATOM 3852 O O . ASN A 1 484 ? 17.891 7.925 6.135 1.00 82.12 484 ASN A O 1
ATOM 3856 N N . THR A 1 485 ? 16.155 6.973 7.169 1.00 91.62 485 THR A N 1
ATOM 3857 C CA . THR A 1 485 ? 16.687 5.576 7.335 1.00 91.62 485 THR A CA 1
ATOM 3858 C C . THR A 1 485 ? 17.569 5.044 6.202 1.00 91.62 485 THR A C 1
ATOM 3860 O O . THR A 1 485 ? 18.523 4.342 6.489 1.00 91.62 485 THR A O 1
ATOM 3863 N N . LEU A 1 486 ? 17.264 5.331 4.929 1.00 92.44 486 LEU A N 1
ATOM 3864 C CA . LEU A 1 486 ? 17.000 4.306 3.893 1.00 92.44 486 LEU A CA 1
ATOM 3865 C C . LEU A 1 486 ? 18.137 3.356 3.575 1.00 92.44 486 LEU A C 1
ATOM 3867 O O . LEU A 1 486 ? 17.993 2.396 2.830 1.00 92.44 486 LEU A O 1
ATOM 3871 N N . LYS A 1 487 ? 19.335 3.716 3.986 1.00 91.19 487 LYS A N 1
ATOM 3872 C CA . LYS A 1 487 ? 20.595 3.278 3.423 1.00 91.19 487 LYS A CA 1
ATOM 3873 C C . LYS A 1 487 ? 20.939 1.830 3.868 1.00 91.19 487 LYS A C 1
ATOM 3875 O O . LYS A 1 487 ? 22.115 1.462 3.941 1.00 91.19 487 LYS A O 1
ATOM 3880 N N . ILE A 1 488 ? 19.917 1.000 4.126 1.00 94.06 488 ILE A N 1
ATOM 3881 C CA . ILE A 1 488 ? 19.800 0.193 5.344 1.00 94.06 488 ILE A CA 1
ATOM 3882 C C . ILE A 1 488 ? 18.934 -1.088 5.257 1.00 94.06 488 ILE A C 1
ATOM 3884 O O . ILE A 1 488 ? 19.202 -2.024 6.007 1.00 94.06 488 ILE A O 1
ATOM 3888 N N . ILE A 1 489 ? 17.901 -1.198 4.421 1.00 93.69 489 ILE A N 1
ATOM 3889 C CA . ILE A 1 489 ? 16.946 -2.318 4.554 1.00 93.69 489 ILE A CA 1
ATOM 3890 C C . ILE A 1 489 ? 17.423 -3.707 4.069 1.00 93.69 489 ILE A C 1
ATOM 3892 O O . ILE A 1 489 ? 17.204 -4.688 4.774 1.00 93.69 489 ILE A O 1
ATOM 3896 N N . TYR A 1 490 ? 18.148 -3.868 2.950 1.00 94.31 490 TYR A N 1
ATOM 3897 C CA . TYR A 1 490 ? 18.581 -5.228 2.517 1.00 94.31 490 TYR A CA 1
ATOM 3898 C C . TYR A 1 490 ? 19.765 -5.737 3.335 1.00 94.31 490 TYR A C 1
ATOM 3900 O O . TYR A 1 490 ? 20.118 -6.913 3.270 1.00 94.31 490 TYR A O 1
ATOM 3908 N N . ASP A 1 491 ? 20.373 -4.875 4.140 1.00 93.38 491 ASP A N 1
ATOM 3909 C CA . ASP A 1 491 ? 21.386 -5.251 5.102 1.00 93.38 491 ASP A CA 1
ATOM 3910 C C . ASP A 1 491 ? 20.847 -6.326 6.063 1.00 93.38 491 ASP A C 1
ATOM 3912 O O . ASP A 1 491 ? 21.597 -7.249 6.391 1.00 93.38 491 ASP A O 1
ATOM 3916 N N . ARG A 1 492 ? 19.557 -6.254 6.451 1.00 93.44 492 ARG A N 1
ATOM 3917 C CA . ARG A 1 492 ? 18.885 -7.218 7.344 1.00 93.44 492 ARG A CA 1
ATOM 3918 C C . ARG A 1 492 ? 17.807 -8.123 6.685 1.00 93.44 492 ARG A C 1
ATOM 3920 O O . ARG A 1 492 ? 17.583 -9.213 7.190 1.00 93.44 492 ARG A O 1
ATOM 3927 N N . GLY A 1 493 ? 17.337 -7.853 5.458 1.00 91.25 493 GLY A N 1
ATOM 3928 C CA . GLY A 1 493 ? 17.213 -8.921 4.434 1.00 91.25 493 GLY A CA 1
ATOM 3929 C C . GLY A 1 493 ? 15.874 -9.549 4.005 1.00 91.25 493 GLY A C 1
ATOM 3930 O O . GLY A 1 493 ? 15.892 -10.462 3.189 1.00 91.25 493 GLY A O 1
ATOM 3931 N N . LEU A 1 494 ? 14.729 -9.089 4.499 1.00 94.38 494 LEU A N 1
ATOM 3932 C CA . LEU A 1 494 ? 13.410 -9.715 4.331 1.00 94.38 494 LEU A CA 1
ATOM 3933 C C . LEU A 1 494 ? 12.536 -9.279 3.088 1.00 94.38 494 LEU A C 1
ATOM 3935 O O . LEU A 1 494 ? 12.729 -9.867 2.030 1.00 94.38 494 LEU A O 1
ATOM 3939 N N . MET A 1 495 ? 11.565 -8.329 3.129 1.00 92.62 495 MET A N 1
ATOM 3940 C CA . MET A 1 495 ? 10.516 -8.107 2.069 1.00 92.62 495 MET A CA 1
ATOM 3941 C C . MET A 1 495 ? 9.994 -6.645 1.874 1.00 92.62 495 MET A C 1
ATOM 3943 O O . MET A 1 495 ? 10.289 -5.824 2.734 1.00 92.62 495 MET A O 1
ATOM 3947 N N . GLY A 1 496 ? 9.190 -6.297 0.827 1.00 91.81 496 GLY A N 1
ATOM 3948 C CA . GLY A 1 496 ? 8.263 -5.130 0.908 1.00 91.81 496 GLY A CA 1
ATOM 3949 C C . GLY A 1 496 ? 7.726 -4.248 -0.274 1.00 91.81 496 GLY A C 1
ATOM 3950 O O . GLY A 1 496 ? 8.002 -4.519 -1.437 1.00 91.81 496 GLY A O 1
ATOM 3951 N N . SER A 1 497 ? 6.977 -3.162 0.070 1.00 92.44 497 SER A N 1
ATOM 3952 C CA . SER A 1 497 ? 6.181 -2.166 -0.728 1.00 92.44 497 SER A CA 1
ATOM 3953 C C . SER A 1 497 ? 6.027 -0.736 -0.044 1.00 92.44 497 SER A C 1
ATOM 3955 O O . SER A 1 497 ? 6.944 -0.411 0.697 1.00 92.44 497 SER A O 1
ATOM 3957 N N . VAL A 1 498 ? 4.964 0.116 -0.220 1.00 87.44 498 VAL A N 1
ATOM 3958 C CA . VAL A 1 498 ? 4.825 1.553 0.305 1.00 87.44 498 VAL A CA 1
ATOM 3959 C C . VAL A 1 498 ? 3.504 2.065 0.940 1.00 87.44 498 VAL A C 1
ATOM 3961 O O . VAL A 1 498 ? 2.539 1.907 0.246 1.00 87.44 498 VAL A O 1
ATOM 3964 N N . HIS A 1 499 ? 3.433 2.793 2.084 1.00 90.62 499 HIS A N 1
ATOM 3965 C CA . HIS A 1 499 ? 2.251 3.178 2.949 1.00 90.62 499 HIS A CA 1
ATOM 3966 C C . HIS A 1 499 ? 2.159 4.635 3.500 1.00 90.62 499 HIS A C 1
ATOM 3968 O O . HIS A 1 499 ? 3.186 5.252 3.745 1.00 90.62 499 HIS A O 1
ATOM 3974 N N . ASN A 1 500 ? 0.889 5.038 3.787 1.00 88.62 500 ASN A N 1
ATOM 3975 C CA . ASN A 1 500 ? -0.995 7.222 3.694 1.00 88.62 500 ASN A CA 1
ATOM 3976 C C . ASN A 1 500 ? -2.365 7.332 4.503 1.00 88.62 500 ASN A C 1
ATOM 3978 O O . ASN A 1 500 ? -3.385 6.753 4.125 1.00 88.62 500 ASN A O 1
ATOM 3982 N N . TRP A 1 501 ? -2.358 8.055 5.614 1.00 86.75 501 TRP A N 1
ATOM 3983 C CA . TRP A 1 501 ? -3.479 8.185 6.513 1.00 86.75 501 TRP A CA 1
ATOM 3984 C C . TRP A 1 501 ? -3.602 9.623 7.055 1.00 86.75 501 TRP A C 1
ATOM 3986 O O . TRP A 1 501 ? -3.258 9.874 8.182 1.00 86.75 501 TRP A O 1
ATOM 3996 N N . CYS A 1 502 ? -4.152 10.584 6.318 1.00 84.38 502 CYS A N 1
ATOM 3997 C CA . CYS A 1 502 ? -5.593 10.788 6.505 1.00 84.38 502 CYS A CA 1
ATOM 3998 C C . CYS A 1 502 ? -6.308 10.181 5.261 1.00 84.38 502 CYS A C 1
ATOM 4000 O O . CYS A 1 502 ? -7.512 9.985 5.338 1.00 84.38 502 CYS A O 1
ATOM 4002 N N . GLU A 1 503 ? -5.639 9.828 4.131 1.00 85.81 503 GLU A N 1
ATOM 4003 C CA . GLU A 1 503 ? -6.300 9.158 2.985 1.00 85.81 503 GLU A CA 1
ATOM 4004 C C . GLU A 1 503 ? -5.398 8.173 2.136 1.00 85.81 503 GLU A C 1
ATOM 4006 O O . GLU A 1 503 ? -4.684 8.647 1.261 1.00 85.81 503 GLU A O 1
ATOM 4011 N N . SER A 1 504 ? -5.415 6.810 2.096 1.00 87.75 504 SER A N 1
ATOM 4012 C CA . SER A 1 504 ? -6.038 5.745 2.924 1.00 87.75 504 SER A CA 1
ATOM 4013 C C . SER A 1 504 ? -6.319 4.370 2.203 1.00 87.75 504 SER A C 1
ATOM 4015 O O . SER A 1 504 ? -6.691 4.347 1.027 1.00 87.75 504 SER A O 1
ATOM 4017 N N . TYR A 1 505 ? -6.095 3.193 2.830 1.00 85.88 505 TYR A N 1
ATOM 4018 C CA . TYR A 1 505 ? -5.943 1.838 2.192 1.00 85.88 505 TYR A CA 1
ATOM 4019 C C . TYR A 1 505 ? -7.279 1.097 1.843 1.00 85.88 505 TYR A C 1
ATOM 4021 O O . TYR A 1 505 ? -7.634 0.143 2.527 1.00 85.88 505 TYR A O 1
ATOM 4029 N N . SER A 1 506 ? -7.952 1.462 0.731 1.00 85.38 506 SER A N 1
ATOM 4030 C CA . SER A 1 506 ? -9.077 0.806 -0.033 1.00 85.38 506 SER A CA 1
ATOM 4031 C C . SER A 1 506 ? -10.237 0.053 0.639 1.00 85.38 506 SER A C 1
ATOM 4033 O O . SER A 1 506 ? -11.351 0.165 0.149 1.00 85.38 506 SER A O 1
ATOM 4035 N N . ILE A 1 507 ? -9.944 -0.983 1.437 1.00 85.25 507 ILE A N 1
ATOM 4036 C CA . ILE A 1 507 ? -10.177 -2.336 0.881 1.00 85.25 507 ILE A CA 1
ATOM 4037 C C . ILE A 1 507 ? -11.591 -2.846 0.990 1.00 85.25 507 ILE A C 1
ATOM 4039 O O . ILE A 1 507 ? -12.504 -2.097 1.252 1.00 85.25 507 ILE A O 1
ATOM 4043 N N . TYR A 1 508 ? -11.843 -4.110 0.751 1.00 88.62 508 TYR A N 1
ATOM 4044 C CA . TYR A 1 508 ? -13.168 -4.684 0.882 1.00 88.62 508 TYR A CA 1
ATOM 4045 C C . TYR A 1 508 ? -13.155 -5.617 2.210 1.00 88.62 508 TYR A C 1
ATOM 4047 O O . TYR A 1 508 ? -12.315 -5.342 3.055 1.00 88.62 508 TYR A O 1
ATOM 4055 N N . PRO A 1 509 ? -13.961 -6.706 2.451 1.00 89.25 509 PRO A N 1
ATOM 4056 C CA . PRO A 1 509 ? -13.468 -8.118 2.706 1.00 89.25 509 PRO A CA 1
ATOM 4057 C C . PRO A 1 509 ? -13.317 -9.025 4.072 1.00 89.25 509 PRO A C 1
ATOM 4059 O O . PRO A 1 509 ? -13.664 -8.493 5.117 1.00 89.25 509 PRO A O 1
ATOM 4062 N N . ARG A 1 510 ? -12.983 -10.396 4.076 1.00 90.56 510 ARG A N 1
ATOM 4063 C CA . ARG A 1 510 ? -12.421 -11.570 4.976 1.00 90.56 510 ARG A CA 1
ATOM 4064 C C . ARG A 1 510 ? -11.116 -12.452 4.597 1.00 90.56 510 ARG A C 1
ATOM 4066 O O . ARG A 1 510 ? -11.235 -13.266 3.692 1.00 90.56 510 ARG A O 1
ATOM 4073 N N . THR A 1 511 ? -9.962 -12.505 5.342 1.00 89.94 511 THR A N 1
ATOM 4074 C CA . THR A 1 511 ? -8.749 -13.395 5.068 1.00 89.94 511 THR A CA 1
ATOM 4075 C C . THR A 1 511 ? -7.584 -13.696 6.100 1.00 89.94 511 THR A C 1
ATOM 4077 O O . THR A 1 511 ? -7.302 -14.874 6.233 1.00 89.94 511 THR A O 1
ATOM 4080 N N . TYR A 1 512 ? -6.875 -12.746 6.778 1.00 94.38 512 TYR A N 1
ATOM 4081 C CA . TYR A 1 512 ? -5.578 -12.726 7.619 1.00 94.38 512 TYR A CA 1
ATOM 4082 C C . TYR A 1 512 ? -5.466 -13.368 9.070 1.00 94.38 512 TYR A C 1
ATOM 4084 O O . TYR A 1 512 ? -5.719 -14.552 9.203 1.00 94.38 512 TYR A O 1
ATOM 4092 N N . ASP A 1 513 ? -4.908 -12.712 10.129 1.00 94.25 513 ASP A N 1
ATOM 4093 C CA . ASP A 1 513 ? -5.213 -12.770 11.610 1.00 94.25 513 ASP A CA 1
ATOM 4094 C C . ASP A 1 513 ? -4.345 -11.849 12.549 1.00 94.25 513 ASP A C 1
ATOM 4096 O O . ASP A 1 513 ? -4.744 -10.714 12.790 1.00 94.25 513 ASP A O 1
ATOM 4100 N N . LEU A 1 514 ? -3.230 -12.330 13.145 1.00 95.88 514 LEU A N 1
ATOM 4101 C CA . LEU A 1 514 ? -2.686 -12.028 14.511 1.00 95.88 514 LEU A CA 1
ATOM 4102 C C . LEU A 1 514 ? -1.342 -11.228 14.571 1.00 95.88 514 LEU A C 1
ATOM 4104 O O . LEU A 1 514 ? -0.501 -11.452 13.708 1.00 95.88 514 LEU A O 1
ATOM 4108 N N . LEU A 1 515 ? -1.116 -10.340 15.572 1.00 96.88 515 LEU A N 1
ATOM 4109 C CA . LEU A 1 515 ? -0.141 -9.207 15.548 1.00 96.88 515 LEU A CA 1
ATOM 4110 C C . LEU A 1 515 ? 0.834 -9.046 16.790 1.00 96.88 515 LEU A C 1
ATOM 4112 O O . LEU A 1 515 ? 0.921 -9.983 17.568 1.00 96.88 515 LEU A O 1
ATOM 4116 N N . HIS A 1 516 ? 1.633 -7.942 16.896 1.00 95.88 516 HIS A N 1
ATOM 4117 C CA . HIS A 1 516 ? 2.519 -7.452 18.030 1.00 95.88 516 HIS A CA 1
ATOM 4118 C C . HIS A 1 516 ? 2.702 -5.890 17.985 1.00 95.88 516 HIS A C 1
ATOM 4120 O O . HIS A 1 516 ? 2.390 -5.341 16.927 1.00 95.88 516 HIS A O 1
ATOM 4126 N N . ALA A 1 517 ? 3.151 -5.143 19.033 1.00 92.69 517 ALA A N 1
ATOM 4127 C CA . ALA A 1 517 ? 3.616 -3.725 18.916 1.00 92.69 517 ALA A CA 1
ATOM 4128 C C . ALA A 1 517 ? 4.467 -3.128 20.090 1.00 92.69 517 ALA A C 1
ATOM 4130 O O . ALA A 1 517 ? 4.546 -3.748 21.137 1.00 92.69 517 ALA A O 1
ATOM 4131 N N . TRP A 1 518 ? 5.041 -1.910 19.923 1.00 90.12 518 TRP A N 1
ATOM 4132 C CA . TRP A 1 518 ? 5.699 -1.053 20.960 1.00 90.12 518 TRP A CA 1
ATOM 4133 C C . TRP A 1 518 ? 5.107 0.355 21.199 1.00 90.12 518 TRP A C 1
ATOM 4135 O O . TRP A 1 518 ? 4.281 0.447 22.085 1.00 90.12 518 TRP A O 1
ATOM 4145 N N . THR A 1 519 ? 5.565 1.435 20.512 1.00 90.25 519 THR A N 1
ATOM 4146 C CA . THR A 1 519 ? 5.441 2.861 20.939 1.00 90.25 519 THR A CA 1
ATOM 4147 C C . THR A 1 519 ? 4.070 3.294 21.384 1.00 90.25 519 THR A C 1
ATOM 4149 O O . THR A 1 519 ? 3.974 4.279 22.083 1.00 90.25 519 THR A O 1
ATOM 4152 N N . VAL A 1 520 ? 2.966 2.712 20.945 1.00 85.69 520 VAL A N 1
ATOM 4153 C CA . VAL A 1 520 ? 2.750 2.322 19.571 1.00 85.69 520 VAL A CA 1
ATOM 4154 C C . VAL A 1 520 ? 2.796 3.570 18.662 1.00 85.69 520 VAL A C 1
ATOM 4156 O O . VAL A 1 520 ? 3.300 3.414 17.560 1.00 85.69 520 VAL A O 1
ATOM 4159 N N . PHE A 1 521 ? 2.788 4.829 19.150 1.00 86.75 521 PHE A N 1
ATOM 4160 C CA . PHE A 1 521 ? 1.602 5.525 19.629 1.00 86.75 521 PHE A CA 1
ATOM 4161 C C . PHE A 1 521 ? 1.408 6.961 19.124 1.00 86.75 521 PHE A C 1
ATOM 4163 O O . PHE A 1 521 ? 1.204 7.128 17.941 1.00 86.75 521 PHE A O 1
ATOM 4170 N N . SER A 1 522 ? 1.258 7.933 20.006 1.00 88.94 522 SER A N 1
ATOM 4171 C CA . SER A 1 522 ? 0.288 9.027 19.931 1.00 88.94 522 SER A CA 1
ATOM 4172 C C . SER A 1 522 ? 0.346 9.972 18.719 1.00 88.94 522 SER A C 1
ATOM 4174 O O . SER A 1 522 ? 0.542 11.172 18.893 1.00 88.94 522 SER A O 1
ATOM 4176 N N . ASP A 1 523 ? 0.078 9.472 17.490 1.00 84.06 523 ASP A N 1
ATOM 4177 C CA . ASP A 1 523 ? 0.348 10.218 16.256 1.00 84.06 523 ASP A CA 1
ATOM 4178 C C . ASP A 1 523 ? -0.658 10.328 15.038 1.00 84.06 523 ASP A C 1
ATOM 4180 O O . ASP A 1 523 ? -0.196 10.402 13.915 1.00 84.06 523 ASP A O 1
ATOM 4184 N N . ILE A 1 524 ? -1.991 10.384 15.281 1.00 82.25 524 ILE A N 1
ATOM 4185 C CA . ILE A 1 524 ? -3.325 10.847 14.667 1.00 82.25 524 ILE A CA 1
ATOM 4186 C C . ILE A 1 524 ? -4.507 11.668 15.457 1.00 82.25 524 ILE A C 1
ATOM 4188 O O . ILE A 1 524 ? -5.511 11.820 14.798 1.00 82.25 524 ILE A O 1
ATOM 4192 N N . LEU A 1 525 ? -4.492 12.226 16.727 1.00 80.75 525 LEU A N 1
ATOM 4193 C CA . LEU A 1 525 ? -5.277 13.261 17.573 1.00 80.75 525 LEU A CA 1
ATOM 4194 C C . LEU A 1 525 ? -4.427 13.794 18.760 1.00 80.75 525 LEU A C 1
ATOM 4196 O O . LEU A 1 525 ? -3.771 13.000 19.408 1.00 80.75 525 LEU A O 1
ATOM 4200 N N . LYS A 1 526 ? -4.274 15.093 19.095 1.00 84.31 526 LYS A N 1
ATOM 4201 C CA . LYS A 1 526 ? -4.627 16.407 18.477 1.00 84.31 526 LYS A CA 1
ATOM 4202 C C . LYS A 1 526 ? -3.433 17.067 17.758 1.00 84.31 526 LYS A C 1
ATOM 4204 O O . LYS A 1 526 ? -2.320 16.578 17.919 1.00 84.31 526 LYS A O 1
ATOM 4209 N N . LYS A 1 527 ? -3.643 18.132 16.965 1.00 78.75 527 LYS A N 1
ATOM 4210 C CA . LYS A 1 527 ? -3.221 18.307 15.534 1.00 78.75 527 LYS A CA 1
ATOM 4211 C C . LYS A 1 527 ? -4.431 18.176 14.563 1.00 78.75 527 LYS A C 1
ATOM 4213 O O . LYS A 1 527 ? -4.278 18.021 13.376 1.00 78.75 527 LYS A O 1
ATOM 4218 N N . ASP A 1 528 ? -5.632 18.053 15.109 1.00 79.12 528 ASP A N 1
ATOM 4219 C CA . ASP A 1 528 ? -6.979 18.435 14.648 1.00 79.12 528 ASP A CA 1
ATOM 4220 C C . ASP A 1 528 ? -7.713 17.992 13.341 1.00 79.12 528 ASP A C 1
ATOM 4222 O O . ASP A 1 528 ? -8.894 18.336 13.218 1.00 79.12 528 ASP A O 1
ATOM 4226 N N . CYS A 1 529 ? -7.179 17.029 12.565 1.00 81.81 529 CYS A N 1
ATOM 4227 C CA . CYS A 1 529 ? -7.925 15.837 12.042 1.00 81.81 529 CYS A CA 1
ATOM 4228 C C . CYS A 1 529 ? -8.421 15.053 13.345 1.00 81.81 529 CYS A C 1
ATOM 4230 O O . CYS A 1 529 ? -8.715 15.654 14.382 1.00 81.81 529 CYS A O 1
ATOM 4232 N N . SER A 1 530 ? -8.503 13.717 13.390 1.00 87.81 530 SER A N 1
ATOM 4233 C CA . SER A 1 530 ? -8.762 12.848 14.565 1.00 87.81 530 SER A CA 1
ATOM 4234 C C . SER A 1 530 ? -8.291 11.381 14.309 1.00 87.81 530 SER A C 1
ATOM 4236 O O . SER A 1 530 ? -7.889 11.031 13.199 1.00 87.81 530 SER A O 1
ATOM 4238 N N . ALA A 1 531 ? -7.967 10.549 15.308 1.00 81.56 531 ALA A N 1
ATOM 4239 C CA . ALA A 1 531 ? -8.781 9.870 16.319 1.00 81.56 531 ALA A CA 1
ATOM 4240 C C . ALA A 1 531 ? -9.774 8.869 15.718 1.00 81.56 531 ALA A C 1
ATOM 4242 O O . ALA A 1 531 ? -9.298 7.965 15.028 1.00 81.56 531 ALA A O 1
ATOM 4243 N N . GLU A 1 532 ? -11.081 8.965 16.013 1.00 87.06 532 GLU A N 1
ATOM 4244 C CA . GLU A 1 532 ? -12.053 7.872 15.819 1.00 87.06 532 GLU A CA 1
ATOM 4245 C C . GLU A 1 532 ? -12.109 7.384 14.379 1.00 87.06 532 GLU A C 1
ATOM 4247 O O . GLU A 1 532 ? -12.427 6.240 14.131 1.00 87.06 532 GLU A O 1
ATOM 4252 N N . ASP A 1 533 ? -11.713 8.241 13.453 1.00 86.50 533 ASP A N 1
ATOM 4253 C CA . ASP A 1 533 ? -11.300 8.002 12.081 1.00 86.50 533 ASP A CA 1
ATOM 4254 C C . ASP A 1 533 ? -10.710 6.625 11.774 1.00 86.50 533 ASP A C 1
ATOM 4256 O O . ASP A 1 533 ? -11.481 5.695 11.584 1.00 86.50 533 ASP A O 1
ATOM 4260 N N . LEU A 1 534 ? -9.386 6.388 11.704 1.00 86.38 534 LEU A N 1
ATOM 4261 C CA . LEU A 1 534 ? -8.960 4.984 11.536 1.00 86.38 534 LEU A CA 1
ATOM 4262 C C . LEU A 1 534 ? -9.265 4.131 12.777 1.00 86.38 534 LEU A C 1
ATOM 4264 O O . LEU A 1 534 ? -9.136 2.912 12.787 1.00 86.38 534 LEU A O 1
ATOM 4268 N N . LEU A 1 535 ? -9.788 4.738 13.818 1.00 90.19 535 LEU A N 1
ATOM 4269 C CA . LEU A 1 535 ? -10.419 4.025 14.900 1.00 90.19 535 LEU A CA 1
ATOM 4270 C C . LEU A 1 535 ? -11.818 3.468 14.586 1.00 90.19 535 LEU A C 1
ATOM 4272 O O . LEU A 1 535 ? -12.359 2.743 15.410 1.00 90.19 535 LEU A O 1
ATOM 4276 N N . ILE A 1 536 ? -12.263 3.597 13.333 1.00 91.75 536 ILE A N 1
ATOM 4277 C CA . ILE A 1 536 ? -13.281 2.819 12.603 1.00 91.75 536 ILE A CA 1
ATOM 4278 C C . ILE A 1 536 ? -12.671 1.598 11.912 1.00 91.75 536 ILE A C 1
ATOM 4280 O O . ILE A 1 536 ? -13.365 0.758 11.353 1.00 91.75 536 ILE A O 1
ATOM 4284 N N . GLU A 1 537 ? -11.348 1.548 11.816 1.00 91.12 537 GLU A N 1
ATOM 4285 C CA . GLU A 1 537 ? -10.741 1.064 10.588 1.00 91.12 537 GLU A CA 1
ATOM 4286 C C . GLU A 1 537 ? -9.305 0.545 10.737 1.00 91.12 537 GLU A C 1
ATOM 4288 O O . GLU A 1 537 ? -8.617 0.211 9.776 1.00 91.12 537 GLU A O 1
ATOM 4293 N N . MET A 1 538 ? -8.924 0.183 11.955 1.00 91.94 538 MET A N 1
ATOM 4294 C CA . MET A 1 538 ? -8.078 -0.998 12.157 1.00 91.94 538 MET A CA 1
ATOM 4295 C C . MET A 1 538 ? -8.953 -2.255 11.913 1.00 91.94 538 MET A C 1
ATOM 4297 O O . MET A 1 538 ? -8.813 -3.277 12.592 1.00 91.94 538 MET A O 1
ATOM 4301 N N . ASP A 1 539 ? -9.869 -2.176 10.932 1.00 92.88 539 ASP A N 1
ATOM 4302 C CA . ASP A 1 539 ? -11.099 -2.952 10.848 1.00 92.88 539 ASP A CA 1
ATOM 4303 C C . ASP A 1 539 ? -11.290 -3.738 9.560 1.00 92.88 539 ASP A C 1
ATOM 4305 O O . ASP A 1 539 ? -12.332 -4.369 9.384 1.00 92.88 539 ASP A O 1
ATOM 4309 N N . ARG A 1 540 ? -10.273 -3.836 8.695 1.00 93.12 540 ARG A N 1
ATOM 4310 C CA . ARG A 1 540 ? -9.996 -5.175 8.163 1.00 93.12 540 ARG A CA 1
ATOM 4311 C C . ARG A 1 540 ? -8.601 -5.486 7.654 1.00 93.12 540 ARG A C 1
ATOM 4313 O O . ARG A 1 540 ? -8.395 -5.259 6.482 1.00 93.12 540 ARG A O 1
ATOM 4320 N N . ILE A 1 541 ? -7.592 -6.097 8.309 1.00 90.88 541 ILE A N 1
ATOM 4321 C CA . ILE A 1 541 ? -7.163 -6.441 9.691 1.00 90.88 541 ILE A CA 1
ATOM 4322 C C . ILE A 1 541 ? -8.071 -7.417 10.459 1.00 90.88 541 ILE A C 1
ATOM 4324 O O . ILE A 1 541 ? -9.206 -7.529 10.092 1.00 90.88 541 ILE A O 1
ATOM 4328 N N . LEU A 1 542 ? -7.595 -8.231 11.419 1.00 92.56 542 LEU A N 1
ATOM 4329 C CA . LEU A 1 542 ? -8.389 -8.949 12.449 1.00 92.56 542 LEU A CA 1
ATOM 4330 C C . LEU A 1 542 ? -9.156 -10.288 12.226 1.00 92.56 542 LEU A C 1
ATOM 4332 O O . LEU A 1 542 ? -9.774 -10.554 11.200 1.00 92.56 542 LEU A O 1
ATOM 4336 N N . ARG A 1 543 ? -9.274 -11.101 13.296 1.00 90.75 543 ARG A N 1
ATOM 4337 C CA . ARG A 1 543 ? -10.264 -12.202 13.443 1.00 90.75 543 ARG A CA 1
ATOM 4338 C C . ARG A 1 543 ? -10.656 -12.442 14.918 1.00 90.75 543 ARG A C 1
ATOM 4340 O O . ARG A 1 543 ? -9.837 -12.187 15.799 1.00 90.75 543 ARG A O 1
ATOM 4347 N N . PRO A 1 544 ? -11.807 -13.091 15.204 1.00 85.88 544 PRO A N 1
ATOM 4348 C CA . PRO A 1 544 ? -11.864 -14.160 16.203 1.00 85.88 544 PRO A CA 1
ATOM 4349 C C . PRO A 1 544 ? -10.859 -15.266 15.830 1.00 85.88 544 PRO A C 1
ATOM 4351 O O . PRO A 1 544 ? -11.237 -16.316 15.327 1.00 85.88 544 PRO A O 1
ATOM 4354 N N . THR A 1 545 ? -9.572 -15.161 16.151 1.00 86.81 545 THR A N 1
ATOM 4355 C CA . THR A 1 545 ? -9.219 -15.012 17.565 1.00 86.81 545 THR A CA 1
ATOM 4356 C C . THR A 1 545 ? -7.697 -14.745 17.779 1.00 86.81 545 THR A C 1
ATOM 4358 O O . THR A 1 545 ? -6.996 -15.610 18.288 1.00 86.81 545 THR A O 1
ATOM 4361 N N . GLY A 1 546 ? -7.155 -13.570 17.399 1.00 89.88 546 GLY A N 1
ATOM 4362 C CA . GLY A 1 546 ? -5.705 -13.222 17.531 1.00 89.88 546 GLY A CA 1
ATOM 4363 C C . GLY A 1 546 ? -5.274 -12.324 18.733 1.00 89.88 546 GLY A C 1
ATOM 4364 O O . GLY A 1 546 ? -5.881 -12.466 19.778 1.00 89.88 546 GLY A O 1
ATOM 4365 N N . PHE A 1 547 ? -4.217 -11.485 18.609 1.00 94.94 547 PHE A N 1
ATOM 4366 C CA . PHE A 1 547 ? -3.360 -10.897 19.693 1.00 94.94 547 PHE A CA 1
ATOM 4367 C C . PHE A 1 547 ? -3.308 -9.314 19.721 1.00 94.94 547 PHE A C 1
ATOM 4369 O O . PHE A 1 547 ? -3.458 -8.765 18.631 1.00 94.94 547 PHE A O 1
ATOM 4376 N N . ILE A 1 548 ? -3.166 -8.621 20.899 1.00 95.38 548 ILE A N 1
ATOM 4377 C CA . ILE A 1 548 ? -2.886 -7.154 21.229 1.00 95.38 548 ILE A CA 1
ATOM 4378 C C . ILE A 1 548 ? -2.160 -6.740 22.537 1.00 95.38 548 ILE A C 1
ATOM 4380 O O . ILE A 1 548 ? -2.580 -7.091 23.630 1.00 95.38 548 ILE A O 1
ATOM 4384 N N . ILE A 1 549 ? -1.215 -5.804 22.461 1.00 95.31 549 ILE A N 1
ATOM 4385 C CA . ILE A 1 549 ? -0.522 -5.159 23.597 1.00 95.31 549 ILE A CA 1
ATOM 4386 C C . ILE A 1 549 ? -1.184 -3.818 23.895 1.00 95.31 549 ILE A C 1
ATOM 4388 O O . ILE A 1 549 ? -1.945 -3.378 23.043 1.00 95.31 549 ILE A O 1
ATOM 4392 N N . ILE A 1 550 ? -0.936 -3.209 25.062 1.00 92.75 550 ILE A N 1
ATOM 4393 C CA . ILE A 1 550 ? -0.207 -1.926 25.228 1.00 92.75 550 ILE A CA 1
ATOM 4394 C C . ILE A 1 550 ? -0.204 -1.455 26.713 1.00 92.75 550 ILE A C 1
ATOM 4396 O O . ILE A 1 550 ? -1.049 -1.875 27.509 1.00 92.75 550 ILE A O 1
ATOM 4400 N N . ARG A 1 551 ? 0.802 -0.645 27.090 1.00 92.25 551 ARG A N 1
ATOM 4401 C CA . ARG A 1 551 ? 1.076 -0.015 28.415 1.00 92.25 551 ARG A CA 1
ATOM 4402 C C . ARG A 1 551 ? 2.009 1.200 28.290 1.00 92.25 551 ARG A C 1
ATOM 4404 O O . ARG A 1 551 ? 3.053 1.068 27.669 1.00 92.25 551 ARG A O 1
ATOM 4411 N N . ASP A 1 552 ? 1.635 2.364 28.797 1.00 91.38 552 ASP A N 1
ATOM 4412 C CA . ASP A 1 552 ? 2.414 3.598 28.618 1.00 91.38 552 ASP A CA 1
ATOM 4413 C C . ASP A 1 552 ? 2.127 4.623 29.700 1.00 91.38 552 ASP A C 1
ATOM 4415 O O . ASP A 1 552 ? 1.242 4.400 30.536 1.00 91.38 552 ASP A O 1
ATOM 4419 N N . LYS A 1 553 ? 2.911 5.721 29.575 1.00 90.75 553 LYS A N 1
ATOM 4420 C CA . LYS A 1 553 ? 3.202 8.468 30.383 1.00 90.75 553 LYS A CA 1
ATOM 4421 C C . LYS A 1 553 ? 1.944 9.476 30.742 1.00 90.75 553 LYS A C 1
ATOM 4423 O O . LYS A 1 553 ? 1.286 10.022 29.843 1.00 90.75 553 LYS A O 1
ATOM 4428 N N . PRO A 1 554 ? 1.508 9.658 32.000 1.00 87.69 554 PRO A N 1
ATOM 4429 C CA . PRO A 1 554 ? 0.178 9.213 32.465 1.00 87.69 554 PRO A CA 1
ATOM 4430 C C . PRO A 1 554 ? -1.056 9.461 31.555 1.00 87.69 554 PRO A C 1
ATOM 4432 O O . PRO A 1 554 ? -1.856 8.545 31.332 1.00 87.69 554 PRO A O 1
ATOM 4435 N N . SER A 1 555 ? -1.213 10.658 30.982 1.00 83.69 555 SER A N 1
ATOM 4436 C CA . SER A 1 555 ? -2.463 11.171 30.389 1.00 83.69 555 SER A CA 1
ATOM 4437 C C . SER A 1 555 ? -3.064 10.328 29.251 1.00 83.69 555 SER A C 1
ATOM 4439 O O . SER A 1 555 ? -4.275 10.162 29.175 1.00 83.69 555 SER A O 1
ATOM 4441 N N . VAL A 1 556 ? -2.242 9.737 28.376 1.00 87.81 556 VAL A N 1
ATOM 4442 C CA . VAL A 1 556 ? -2.645 9.128 27.057 1.00 87.81 556 VAL A CA 1
ATOM 4443 C C . VAL A 1 556 ? -3.327 7.644 26.766 1.00 87.81 556 VAL A C 1
ATOM 4445 O O . VAL A 1 556 ? -3.660 7.871 25.557 1.00 87.81 556 VAL A O 1
ATOM 4448 N N . VAL A 1 557 ? -3.582 5.357 28.339 1.00 86.56 557 VAL A N 1
ATOM 4449 C CA . VAL A 1 557 ? -3.609 3.867 28.254 1.00 86.56 557 VAL A CA 1
ATOM 4450 C C . VAL A 1 557 ? -4.931 3.146 28.293 1.00 86.56 557 VAL A C 1
ATOM 4452 O O . VAL A 1 557 ? -5.083 2.150 27.593 1.00 86.56 557 VAL A O 1
ATOM 4455 N N . GLU A 1 558 ? -5.841 3.423 29.213 1.00 87.94 558 GLU A N 1
ATOM 4456 C CA . GLU A 1 558 ? -6.603 4.649 29.393 1.00 87.94 558 GLU A CA 1
ATOM 4457 C C . GLU A 1 558 ? -7.307 5.069 28.035 1.00 87.94 558 GLU A C 1
ATOM 4459 O O . GLU A 1 558 ? -7.272 4.179 27.232 1.00 87.94 558 GLU A O 1
ATOM 4464 N N . PHE A 1 559 ? -8.067 6.161 27.705 1.00 86.44 559 PHE A N 1
ATOM 4465 C CA . PHE A 1 559 ? -9.380 6.288 26.900 1.00 86.44 559 PHE A CA 1
ATOM 4466 C C . PHE A 1 559 ? -10.091 5.078 26.169 1.00 86.44 559 PHE A C 1
ATOM 4468 O O . PHE A 1 559 ? -11.288 5.122 25.897 1.00 86.44 559 PHE A O 1
ATOM 4475 N N . ILE A 1 560 ? -9.473 3.930 25.933 1.00 86.19 560 ILE A N 1
ATOM 4476 C CA . ILE A 1 560 ? -9.986 2.669 25.409 1.00 86.19 560 ILE A CA 1
ATOM 4477 C C . ILE A 1 560 ? -11.351 2.290 25.976 1.00 86.19 560 ILE A C 1
ATOM 4479 O O . ILE A 1 560 ? -12.229 1.890 25.236 1.00 86.19 560 ILE A O 1
ATOM 4483 N N . LYS A 1 561 ? -11.542 2.388 27.288 1.00 86.44 561 LYS A N 1
ATOM 4484 C CA . LYS A 1 561 ? -12.726 2.069 28.106 1.00 86.44 561 LYS A CA 1
ATOM 4485 C C . LYS A 1 561 ? -13.957 2.656 27.398 1.00 86.44 561 LYS A C 1
ATOM 4487 O O . LYS A 1 561 ? -14.944 1.953 27.370 1.00 86.44 561 LYS A O 1
ATOM 4492 N N . LYS A 1 562 ? -13.916 3.836 26.765 1.00 85.75 562 LYS A N 1
ATOM 4493 C CA . LYS A 1 562 ? -15.063 4.447 26.072 1.00 85.75 562 LYS A CA 1
ATOM 4494 C C . LYS A 1 562 ? -15.325 3.862 24.693 1.00 85.75 562 LYS A C 1
ATOM 4496 O O . LYS A 1 562 ? -16.469 3.874 24.251 1.00 85.75 562 LYS A O 1
ATOM 4501 N N . HIS A 1 563 ? -14.294 3.348 24.032 1.00 84.56 563 HIS A N 1
ATOM 4502 C CA . HIS A 1 563 ? -14.401 2.730 22.723 1.00 84.56 563 HIS A CA 1
ATOM 4503 C C . HIS A 1 563 ? -13.569 1.438 22.584 1.00 84.56 563 HIS A C 1
ATOM 4505 O O . HIS A 1 563 ? -12.348 1.357 22.535 1.00 84.56 563 HIS A O 1
ATOM 4511 N N . MET A 1 564 ? -14.338 0.369 22.530 1.00 82.69 564 MET A N 1
ATOM 4512 C CA . MET A 1 564 ? -14.331 -0.664 21.496 1.00 82.69 564 MET A CA 1
ATOM 4513 C C . MET A 1 564 ? -15.561 -0.355 20.659 1.00 82.69 564 MET A C 1
ATOM 4515 O O . MET A 1 564 ? -15.682 -0.696 19.499 1.00 82.69 564 MET A O 1
ATOM 4519 N N . THR A 1 565 ? -16.629 0.169 21.248 1.00 81.88 565 THR A N 1
ATOM 4520 C CA . THR A 1 565 ? -17.269 -0.445 22.419 1.00 81.88 565 THR A CA 1
ATOM 4521 C C . THR A 1 565 ? -17.551 -1.930 22.187 1.00 81.88 565 THR A C 1
ATOM 4523 O O . THR A 1 565 ? -18.035 -2.634 23.055 1.00 81.88 565 THR A O 1
ATOM 4526 N N . ALA A 1 566 ? -17.393 -2.425 20.961 1.00 79.81 566 ALA A N 1
ATOM 4527 C CA . ALA A 1 566 ? -18.531 -3.122 20.466 1.00 79.81 566 ALA A CA 1
ATOM 4528 C C . ALA A 1 566 ? -18.391 -3.906 19.179 1.00 79.81 566 ALA A C 1
ATOM 4530 O O . ALA A 1 566 ? -19.349 -4.602 18.908 1.00 79.81 566 ALA A O 1
ATOM 4531 N N . LEU A 1 567 ? -17.339 -3.899 18.356 1.00 81.69 567 LEU A N 1
ATOM 4532 C CA . LEU A 1 567 ? -17.395 -4.591 17.042 1.00 81.69 567 LEU A CA 1
ATOM 4533 C C . LEU A 1 567 ? -17.348 -6.136 17.055 1.00 81.69 567 LEU A C 1
ATOM 4535 O O . LEU A 1 567 ? -16.972 -6.837 16.120 1.00 81.69 567 LEU A O 1
ATOM 4539 N N . HIS A 1 568 ? -17.921 -6.676 18.109 1.00 89.44 568 HIS A N 1
ATOM 4540 C CA . HIS A 1 568 ? -18.096 -8.059 18.471 1.00 89.44 568 HIS A CA 1
ATOM 4541 C C . HIS A 1 568 ? -16.716 -8.743 18.746 1.00 89.44 568 HIS A C 1
ATOM 4543 O O . HIS A 1 568 ? -16.439 -9.872 18.342 1.00 89.44 568 HIS A O 1
ATOM 4549 N N . TRP A 1 569 ? -15.916 -7.978 19.512 1.00 88.19 569 TRP A N 1
ATOM 4550 C CA . TRP A 1 569 ? -14.626 -8.047 20.238 1.00 88.19 569 TRP A CA 1
ATOM 4551 C C . TRP A 1 569 ? -14.794 -8.605 21.737 1.00 88.19 569 TRP A C 1
ATOM 4553 O O . TRP A 1 569 ? -15.906 -8.558 22.243 1.00 88.19 569 TRP A O 1
ATOM 4563 N N . GLU A 1 570 ? -13.835 -9.217 22.484 1.00 91.62 570 GLU A N 1
ATOM 4564 C CA . GLU A 1 570 ? -13.977 -9.803 23.897 1.00 91.62 570 GLU A CA 1
ATOM 4565 C C . GLU A 1 570 ? -12.638 -10.016 24.735 1.00 91.62 570 GLU A C 1
ATOM 4567 O O . GLU A 1 570 ? -11.803 -9.177 24.524 1.00 91.62 570 GLU A O 1
ATOM 4572 N N . ALA A 1 571 ? -12.381 -10.941 25.728 1.00 87.75 571 ALA A N 1
ATOM 4573 C CA . ALA A 1 571 ? -11.387 -10.746 26.879 1.00 87.75 571 ALA A CA 1
ATOM 4574 C C . ALA A 1 571 ? -10.381 -11.837 27.413 1.00 87.75 571 ALA A C 1
ATOM 4576 O O . ALA A 1 571 ? -10.707 -13.016 27.311 1.00 87.75 571 ALA A O 1
ATOM 4577 N N . VAL A 1 572 ? -9.214 -11.507 28.064 1.00 88.06 572 VAL A N 1
ATOM 4578 C CA . VAL A 1 572 ? -8.414 -12.501 28.888 1.00 88.06 572 VAL A CA 1
ATOM 4579 C C . VAL A 1 572 ? -7.380 -12.151 30.007 1.00 88.06 572 VAL A C 1
ATOM 4581 O O . VAL A 1 572 ? -7.567 -12.695 31.092 1.00 88.06 572 VAL A O 1
ATOM 4584 N N . ALA A 1 573 ? -6.230 -11.464 29.811 1.00 86.06 573 ALA A N 1
ATOM 4585 C CA . ALA A 1 573 ? -5.099 -11.478 30.798 1.00 86.06 573 ALA A CA 1
ATOM 4586 C C . ALA A 1 573 ? -3.919 -10.526 30.475 1.00 86.06 573 ALA A C 1
ATOM 4588 O O . ALA A 1 573 ? -3.481 -10.475 29.328 1.00 86.06 573 ALA A O 1
ATOM 4589 N N . THR A 1 574 ? -3.323 -9.837 31.474 1.00 83.81 574 THR A N 1
ATOM 4590 C CA . THR A 1 574 ? -2.894 -8.446 31.181 1.00 83.81 574 THR A CA 1
ATOM 4591 C C . THR A 1 574 ? -1.515 -7.881 31.637 1.00 83.81 574 THR A C 1
ATOM 4593 O O . THR A 1 574 ? -0.855 -7.386 30.742 1.00 83.81 574 THR A O 1
ATOM 4596 N N . GLY A 1 575 ? -1.003 -7.957 32.883 1.00 79.81 575 GLY A N 1
ATOM 4597 C CA . GLY A 1 575 ? 0.142 -7.086 33.330 1.00 79.81 575 GLY A CA 1
ATOM 4598 C C . GLY A 1 575 ? 1.614 -7.591 33.343 1.00 79.81 575 GLY A C 1
ATOM 4599 O O . GLY A 1 575 ? 2.175 -7.891 32.295 1.00 79.81 575 GLY A O 1
ATOM 4600 N N . ASP A 1 576 ? 2.284 -7.611 34.506 1.00 72.19 576 ASP A N 1
ATOM 4601 C CA . ASP A 1 576 ? 3.231 -6.510 34.828 1.00 72.19 576 ASP A CA 1
ATOM 4602 C C . ASP A 1 576 ? 4.782 -6.737 34.839 1.00 72.19 576 ASP A C 1
ATOM 4604 O O . ASP A 1 576 ? 5.254 -7.678 34.188 1.00 72.19 576 ASP A O 1
ATOM 4608 N N . ALA A 1 577 ? 5.580 -5.806 35.428 1.00 68.31 577 ALA A N 1
ATOM 4609 C CA . ALA A 1 577 ? 6.907 -5.413 34.888 1.00 68.31 577 ALA A CA 1
ATOM 4610 C C . ALA A 1 577 ? 7.983 -4.686 35.771 1.00 68.31 577 ALA A C 1
ATOM 4612 O O . ALA A 1 577 ? 7.771 -4.418 36.948 1.00 68.31 577 ALA A O 1
ATOM 4613 N N . GLU A 1 578 ? 9.154 -4.371 35.155 1.00 67.50 578 GLU A N 1
ATOM 4614 C CA . GLU A 1 578 ? 10.211 -3.421 35.607 1.00 67.50 578 GLU A CA 1
ATOM 4615 C C . GLU A 1 578 ? 11.223 -2.881 34.515 1.00 67.50 578 GLU A C 1
ATOM 4617 O O . GLU A 1 578 ? 11.602 -3.597 33.579 1.00 67.50 578 GLU A O 1
ATOM 4622 N N . ASP A 1 579 ? 11.691 -1.626 34.712 1.00 51.28 579 ASP A N 1
ATOM 4623 C CA . ASP A 1 579 ? 12.993 -0.939 34.397 1.00 51.28 579 ASP A CA 1
ATOM 4624 C C . ASP A 1 579 ? 13.418 -0.399 32.978 1.00 51.28 579 ASP A C 1
ATOM 4626 O O . ASP A 1 579 ? 13.315 -1.124 31.984 1.00 51.28 579 ASP A O 1
ATOM 4630 N N . ASN A 1 580 ? 13.963 0.858 32.929 1.00 53.09 580 ASN A N 1
ATOM 4631 C CA . ASN A 1 580 ? 14.908 1.490 31.939 1.00 53.09 580 ASN A CA 1
ATOM 4632 C C . ASN A 1 580 ? 15.652 2.810 32.429 1.00 53.09 580 ASN A C 1
ATOM 4634 O O . ASN A 1 580 ? 16.556 2.677 33.252 1.00 53.09 580 ASN A O 1
ATOM 4638 N N . GLU A 1 581 ? 15.345 4.056 31.973 1.00 45.28 581 GLU A N 1
ATOM 4639 C CA . GLU A 1 581 ? 16.124 5.346 32.159 1.00 45.28 581 GLU A CA 1
ATOM 4640 C C . GLU A 1 581 ? 15.320 6.615 32.706 1.00 45.28 581 GLU A C 1
ATOM 4642 O O . GLU A 1 581 ? 14.982 6.550 33.887 1.00 45.28 581 GLU A O 1
ATOM 4647 N N . GLN A 1 582 ? 14.997 7.740 31.980 1.00 47.00 582 GLN A N 1
ATOM 4648 C CA . GLN A 1 582 ? 14.621 9.098 32.571 1.00 47.00 582 GLN A CA 1
ATOM 4649 C C . GLN A 1 582 ? 13.174 9.776 32.669 1.00 47.00 582 GLN A C 1
ATOM 4651 O O . GLN A 1 582 ? 13.023 10.576 33.588 1.00 47.00 582 GLN A O 1
ATOM 4656 N N . GLY A 1 583 ? 12.107 9.462 31.899 1.00 46.31 583 GLY A N 1
ATOM 4657 C CA . GLY A 1 583 ? 10.736 10.102 31.846 1.00 46.31 583 GLY A CA 1
ATOM 4658 C C . GLY A 1 583 ? 9.632 10.035 32.981 1.00 46.31 583 GLY A C 1
ATOM 4659 O O . GLY A 1 583 ? 9.815 10.647 34.028 1.00 46.31 583 GLY A O 1
ATOM 4660 N N . GLU A 1 584 ? 8.451 9.379 32.781 1.00 54.72 584 GLU A N 1
ATOM 4661 C CA . GLU A 1 584 ? 7.097 9.581 33.456 1.00 54.72 584 GLU A CA 1
ATOM 4662 C C . GLU A 1 584 ? 6.473 8.360 34.280 1.00 54.72 584 GLU A C 1
ATOM 4664 O O . GLU A 1 584 ? 7.314 7.721 34.906 1.00 54.72 584 GLU A O 1
ATOM 4669 N N . ASP A 1 585 ? 5.128 8.064 34.410 1.00 68.19 585 ASP A N 1
ATOM 4670 C CA . ASP A 1 585 ? 4.454 6.995 35.292 1.00 68.19 585 ASP A CA 1
ATOM 4671 C C . ASP A 1 585 ? 3.064 6.282 34.856 1.00 68.19 585 ASP A C 1
ATOM 4673 O O . ASP A 1 585 ? 2.136 7.025 34.551 1.00 68.19 585 ASP A O 1
ATOM 4677 N N . GLU A 1 586 ? 2.839 4.912 34.891 1.00 83.44 586 GLU A N 1
ATOM 4678 C CA . GLU A 1 586 ? 2.105 3.929 33.934 1.00 83.44 586 GLU A CA 1
ATOM 4679 C C . GLU A 1 586 ? 0.809 3.107 34.289 1.00 83.44 586 GLU A C 1
ATOM 4681 O O . GLU A 1 586 ? 0.464 2.879 35.443 1.00 83.44 586 GLU A O 1
ATOM 4686 N N . VAL A 1 587 ? 0.152 2.520 33.244 1.00 87.25 587 VAL A N 1
ATOM 4687 C CA . VAL A 1 587 ? -1.035 1.584 33.266 1.00 87.25 587 VAL A CA 1
ATOM 4688 C C . VAL A 1 587 ? -0.962 0.448 32.169 1.00 87.25 587 VAL A C 1
ATOM 4690 O O . VAL A 1 587 ? -0.040 0.475 31.362 1.00 87.25 587 VAL A O 1
ATOM 4693 N N . VAL A 1 588 ? -1.878 -0.562 32.069 1.00 89.94 588 VAL A N 1
ATOM 4694 C CA . VAL A 1 588 ? -1.922 -1.654 31.013 1.00 89.94 588 VAL A CA 1
ATOM 4695 C C . VAL A 1 588 ? -3.342 -2.121 30.581 1.00 89.94 588 VAL A C 1
ATOM 4697 O O . VAL A 1 588 ? -4.156 -2.341 31.482 1.00 89.94 588 VAL A O 1
ATOM 4700 N N . PHE A 1 589 ? -3.619 -2.503 29.300 1.00 92.12 589 PHE A N 1
ATOM 4701 C CA . PHE A 1 589 ? -4.765 -3.422 28.999 1.00 92.12 589 PHE A CA 1
ATOM 4702 C C . PHE A 1 589 ? -4.765 -4.389 27.754 1.00 92.12 589 PHE A C 1
ATOM 4704 O O . PHE A 1 589 ? -3.966 -4.152 26.866 1.00 92.12 589 PHE A O 1
ATOM 4711 N N . ILE A 1 590 ? -5.549 -5.527 27.710 1.00 92.62 590 ILE A N 1
ATOM 4712 C CA . ILE A 1 590 ? -5.452 -6.704 26.739 1.00 92.62 590 ILE A CA 1
ATOM 4713 C C . ILE A 1 590 ? -6.732 -7.671 26.585 1.00 92.62 590 ILE A C 1
ATOM 4715 O O . ILE A 1 590 ? -7.160 -8.242 27.592 1.00 92.62 590 ILE A O 1
ATOM 4719 N N . VAL A 1 591 ? -7.330 -7.914 25.361 1.00 92.50 591 VAL A N 1
ATOM 4720 C CA . VAL A 1 591 ? -8.734 -8.470 25.022 1.00 92.50 591 VAL A CA 1
ATOM 4721 C C . VAL A 1 591 ? -9.111 -8.817 23.489 1.00 92.50 591 VAL A C 1
ATOM 4723 O O . VAL A 1 591 ? -8.812 -7.951 22.680 1.00 92.50 591 VAL A O 1
ATOM 4726 N N . GLN A 1 592 ? -9.720 -9.997 23.038 1.00 91.88 592 GLN A N 1
ATOM 4727 C CA . GLN A 1 592 ? -10.226 -10.428 21.632 1.00 91.88 592 GLN A CA 1
ATOM 4728 C C . GLN A 1 592 ? -11.710 -10.858 21.434 1.00 91.88 592 GLN A C 1
ATOM 4730 O O . GLN A 1 592 ? -12.233 -11.639 22.211 1.00 91.88 592 GLN A O 1
ATOM 4735 N N . LYS A 1 593 ? -12.276 -10.567 20.245 1.00 91.00 593 LYS A N 1
ATOM 4736 C CA . LYS A 1 593 ? -13.366 -11.177 19.393 1.00 91.00 593 LYS A CA 1
ATOM 4737 C C . LYS A 1 593 ? -14.229 -12.429 19.721 1.00 91.00 593 LYS A C 1
ATOM 4739 O O . LYS A 1 593 ? -13.732 -13.533 19.934 1.00 91.00 593 LYS A O 1
ATOM 4744 N N . LYS A 1 594 ? -15.542 -12.270 19.414 1.00 84.25 594 LYS A N 1
ATOM 4745 C CA . LYS A 1 594 ? -16.619 -13.262 19.106 1.00 84.25 594 LYS A CA 1
ATOM 4746 C C . LYS A 1 594 ? -17.073 -13.198 17.605 1.00 84.25 594 LYS A C 1
ATOM 4748 O O . LYS A 1 594 ? -16.286 -12.812 16.744 1.00 84.25 594 LYS A O 1
ATOM 4753 N N . MET A 1 595 ? -18.299 -13.637 17.241 1.00 77.12 595 MET A N 1
ATOM 4754 C CA . MET A 1 595 ? -18.853 -13.680 15.851 1.00 77.12 595 MET A CA 1
ATOM 4755 C C . MET A 1 595 ? -20.346 -13.287 15.756 1.00 77.12 595 MET A C 1
ATOM 4757 O O . MET A 1 595 ? -20.996 -13.093 16.777 1.00 77.12 595 MET A O 1
ATOM 4761 N N . TRP A 1 596 ? -20.862 -13.146 14.521 1.00 61.78 596 TRP A N 1
ATOM 4762 C CA . TRP A 1 596 ? -22.025 -12.326 14.146 1.00 61.78 596 TRP A CA 1
ATOM 4763 C C . TRP A 1 596 ? -23.060 -12.956 13.235 1.00 61.78 596 TRP A C 1
ATOM 4765 O O . TRP A 1 596 ? -22.647 -13.609 12.276 1.00 61.78 596 TRP A O 1
ATOM 4775 N N . LEU A 1 597 ? -24.339 -12.621 13.499 1.00 58.66 597 LEU A N 1
ATOM 4776 C CA . LEU A 1 597 ? -25.545 -12.761 12.658 1.00 58.66 597 LEU A CA 1
ATOM 4777 C C . LEU A 1 597 ? -26.746 -11.957 13.220 1.00 58.66 597 LEU A C 1
ATOM 4779 O O . LEU A 1 597 ? -27.125 -12.221 14.364 1.00 58.66 597 LEU A O 1
ATOM 4783 N N . THR A 1 598 ? -27.385 -11.062 12.447 1.00 49.59 598 THR A N 1
ATOM 4784 C CA . THR A 1 598 ? -28.701 -10.469 12.810 1.00 49.59 598 THR A CA 1
ATOM 4785 C C . THR A 1 598 ? -29.818 -10.463 11.728 1.00 49.59 598 THR A C 1
ATOM 4787 O O . THR A 1 598 ? -30.884 -11.014 12.011 1.00 49.59 598 THR A O 1
ATOM 4790 N N . SER A 1 599 ? -29.672 -9.822 10.554 1.00 38.34 599 SER A N 1
ATOM 4791 C CA . SER A 1 599 ? -30.813 -9.289 9.749 1.00 38.34 599 SER A CA 1
ATOM 4792 C C . SER A 1 599 ? -31.104 -9.872 8.333 1.00 38.34 599 SER A C 1
ATOM 4794 O O . SER A 1 599 ? -31.187 -11.093 8.170 1.00 38.34 599 SER A O 1
ATOM 4796 N N . ARG A 1 600 ? -31.408 -9.035 7.315 1.00 39.97 600 ARG A N 1
ATOM 4797 C CA . ARG A 1 600 ? -32.371 -9.310 6.212 1.00 39.97 600 ARG A CA 1
ATOM 4798 C C . ARG A 1 600 ? -32.204 -10.583 5.390 1.00 39.97 600 ARG A C 1
ATOM 4800 O O . ARG A 1 600 ? -33.230 -11.204 5.110 1.00 39.97 600 ARG A O 1
ATOM 4807 N N . SER A 1 601 ? -30.991 -10.959 4.981 1.00 35.28 601 SER A N 1
ATOM 4808 C CA . SER A 1 601 ? -30.749 -12.127 4.104 1.00 35.28 601 SER A CA 1
ATOM 4809 C C . SER A 1 601 ? -31.049 -13.487 4.778 1.00 35.28 601 SER A C 1
ATOM 4811 O O . SER A 1 601 ? -31.100 -14.515 4.104 1.00 35.28 601 SER A O 1
ATOM 4813 N N . SER A 1 602 ? -31.372 -13.505 6.079 1.00 31.36 602 SER A N 1
ATOM 4814 C CA . SER A 1 602 ? -31.878 -14.680 6.820 1.00 31.36 602 SER A CA 1
ATOM 4815 C C . SER A 1 602 ? -33.116 -15.360 6.207 1.00 31.36 602 SER A C 1
ATOM 4817 O O . SER A 1 602 ? -33.461 -16.460 6.626 1.00 31.36 602 SER A O 1
ATOM 4819 N N . SER A 1 603 ? -33.778 -14.758 5.213 1.00 30.75 603 SER A N 1
ATOM 4820 C CA . SER A 1 603 ? -34.853 -15.373 4.419 1.00 30.75 603 SER A CA 1
ATOM 4821 C C . SER A 1 603 ? -34.385 -16.463 3.438 1.00 30.75 603 SER A C 1
ATOM 4823 O O . SER A 1 603 ? -35.226 -17.162 2.871 1.00 30.75 603 SER A O 1
ATOM 4825 N N . MET A 1 604 ? -33.074 -16.638 3.234 1.00 36.28 604 MET A N 1
ATOM 4826 C CA . MET A 1 604 ? -32.468 -17.699 2.410 1.00 36.28 604 MET A CA 1
ATOM 4827 C C . MET A 1 604 ? -32.534 -19.067 3.131 1.00 36.28 604 MET A C 1
ATOM 4829 O O . MET A 1 604 ? -31.514 -19.606 3.558 1.00 36.28 604 MET A O 1
ATOM 4833 N N . ALA A 1 605 ? -33.753 -19.580 3.345 1.00 30.42 605 ALA A N 1
ATOM 4834 C CA . ALA A 1 605 ? -34.062 -20.494 4.451 1.00 30.42 605 ALA A CA 1
ATOM 4835 C C . ALA A 1 605 ? -34.988 -21.691 4.089 1.00 30.42 605 ALA A C 1
ATOM 4837 O O . ALA A 1 605 ? -34.830 -22.324 3.046 1.00 30.42 605 ALA A O 1
ATOM 4838 N N . ARG A 1 606 ? -35.892 -22.069 5.009 1.00 31.61 606 ARG A N 1
ATOM 4839 C CA . ARG A 1 606 ? -36.611 -23.358 5.076 1.00 31.61 606 ARG A CA 1
ATOM 4840 C C . ARG A 1 606 ? -37.571 -23.616 3.905 1.00 31.61 606 ARG A C 1
ATOM 4842 O O . ARG A 1 606 ? -38.154 -22.707 3.318 1.00 31.61 606 ARG A O 1
ATOM 4849 N N . GLY A 1 607 ? -37.776 -24.900 3.605 1.00 33.47 607 GLY A N 1
ATOM 4850 C CA . GLY A 1 607 ? -38.618 -25.371 2.503 1.00 33.47 607 GLY A CA 1
ATOM 4851 C C . GLY A 1 607 ? -40.121 -25.102 2.660 1.00 33.47 607 GLY A C 1
ATOM 4852 O O . GLY A 1 607 ? -40.668 -25.048 3.762 1.00 33.47 607 GLY A O 1
ATOM 4853 N N . ARG A 1 608 ? -40.804 -24.993 1.515 1.00 28.83 608 ARG A N 1
ATOM 4854 C CA . ARG A 1 608 ? -42.256 -24.795 1.402 1.00 28.83 608 ARG A CA 1
ATOM 4855 C C . ARG A 1 608 ? -42.945 -26.150 1.208 1.00 28.83 608 ARG A C 1
ATOM 4857 O O . ARG A 1 608 ? -42.678 -26.828 0.220 1.00 28.83 608 ARG A O 1
ATOM 4864 N N . GLY A 1 609 ? -43.813 -26.540 2.141 1.00 30.58 609 GLY A N 1
ATOM 4865 C CA . GLY A 1 609 ? -44.624 -27.758 2.029 1.00 30.58 609 GLY A CA 1
ATOM 4866 C C . GLY A 1 609 ? -45.735 -27.625 0.983 1.00 30.58 609 GLY A C 1
ATOM 4867 O O . GLY A 1 609 ? -46.342 -26.560 0.849 1.00 30.58 609 GLY A O 1
ATOM 4868 N N . ASP A 1 610 ? -45.989 -28.705 0.247 1.00 40.12 610 ASP A N 1
ATOM 4869 C CA . ASP A 1 610 ? -47.007 -28.775 -0.805 1.00 40.12 610 ASP A CA 1
ATOM 4870 C C . ASP A 1 610 ? -48.412 -29.032 -0.219 1.00 40.12 610 ASP A C 1
ATOM 4872 O O . ASP A 1 610 ? -48.560 -29.778 0.750 1.00 40.12 610 ASP A O 1
ATOM 4876 N N . GLY A 1 611 ? -49.452 -28.415 -0.791 1.00 37.34 611 GLY A N 1
ATOM 4877 C CA . GLY A 1 611 ? -50.837 -28.617 -0.335 1.00 37.34 611 GLY A CA 1
ATOM 4878 C C . GLY A 1 611 ? -51.859 -27.553 -0.752 1.00 37.34 611 GLY A C 1
ATOM 4879 O O . GLY A 1 611 ? -52.971 -27.901 -1.146 1.00 37.34 611 GLY A O 1
ATOM 4880 N N . ASP A 1 612 ? -51.506 -26.263 -0.721 1.00 37.12 612 ASP A N 1
ATOM 4881 C CA . ASP A 1 612 ? -52.503 -25.174 -0.823 1.00 37.12 612 ASP A CA 1
ATOM 4882 C C . ASP A 1 612 ? -52.659 -24.568 -2.241 1.00 37.12 612 ASP A C 1
ATOM 4884 O O . ASP A 1 612 ? -53.504 -23.706 -2.497 1.00 37.12 612 ASP A O 1
ATOM 4888 N N . GLN A 1 613 ? -51.883 -25.043 -3.226 1.00 37.66 613 GLN A N 1
ATOM 4889 C CA . GLN A 1 613 ? -51.949 -24.529 -4.605 1.00 37.66 613 GLN A CA 1
ATOM 4890 C C . GLN A 1 613 ? -53.245 -24.898 -5.354 1.00 37.66 613 GLN A C 1
ATOM 4892 O O . GLN A 1 613 ? -53.682 -24.141 -6.226 1.00 37.66 613 GLN A O 1
ATOM 4897 N N . LYS A 1 614 ? -53.908 -26.016 -5.018 1.00 36.81 614 LYS A N 1
ATOM 4898 C CA . LYS A 1 614 ? -55.060 -26.517 -5.800 1.00 36.81 614 LYS A CA 1
ATOM 4899 C C . LYS A 1 614 ? -56.331 -25.665 -5.689 1.00 36.81 614 LYS A C 1
ATOM 4901 O O . LYS A 1 614 ? -57.104 -25.639 -6.643 1.00 36.81 614 LYS A O 1
ATOM 4906 N N . LYS A 1 615 ? -56.547 -24.934 -4.587 1.00 38.81 615 LYS A N 1
ATOM 4907 C CA . LYS A 1 615 ? -57.719 -24.041 -4.451 1.00 38.81 615 LYS A CA 1
ATOM 4908 C C . LYS A 1 615 ? -57.529 -22.690 -5.140 1.00 38.81 615 LYS A C 1
ATOM 4910 O O . LYS A 1 615 ? -58.476 -22.191 -5.736 1.00 38.81 615 LYS A O 1
ATOM 4915 N N . ARG A 1 616 ? -56.317 -22.117 -5.127 1.00 43.56 616 ARG A N 1
ATOM 4916 C CA . ARG A 1 616 ? -56.038 -20.855 -5.841 1.00 43.56 616 ARG A CA 1
ATOM 4917 C C . ARG A 1 616 ? -56.048 -21.022 -7.362 1.00 43.56 616 ARG A C 1
ATOM 4919 O O . ARG A 1 616 ? -56.513 -20.114 -8.046 1.00 43.56 616 ARG A O 1
ATOM 4926 N N . LEU A 1 617 ? -55.595 -22.163 -7.890 1.00 44.81 617 LEU A N 1
ATOM 4927 C CA . LEU A 1 617 ? -55.532 -22.380 -9.340 1.00 44.81 617 LEU A CA 1
ATOM 4928 C C . LEU A 1 617 ? -56.921 -22.345 -10.007 1.00 44.81 617 LEU A C 1
ATOM 4930 O O . LEU A 1 617 ? -57.069 -21.727 -11.058 1.00 44.81 617 LEU A O 1
ATOM 4934 N N . LEU A 1 618 ? -57.950 -22.932 -9.379 1.00 43.03 618 LEU A N 1
ATOM 4935 C CA . LEU A 1 618 ? -59.318 -22.913 -9.917 1.00 43.03 618 LEU A CA 1
ATOM 4936 C C . LEU A 1 618 ? -59.884 -21.488 -10.011 1.00 43.03 618 LEU A C 1
ATOM 4938 O O . LEU A 1 618 ? -60.444 -21.115 -11.041 1.00 43.03 618 LEU A O 1
ATOM 4942 N N . THR A 1 619 ? -59.701 -20.673 -8.968 1.00 47.22 619 THR A N 1
ATOM 4943 C CA . THR A 1 619 ? -60.179 -19.282 -8.949 1.00 47.22 619 THR A CA 1
ATOM 4944 C C . THR A 1 619 ? -59.476 -18.435 -10.009 1.00 47.22 619 THR A C 1
ATOM 4946 O O . THR A 1 619 ? -60.125 -17.655 -10.702 1.00 47.22 619 THR A O 1
ATOM 4949 N N . TRP A 1 620 ? -58.165 -18.628 -10.194 1.00 47.59 620 TRP A N 1
ATOM 4950 C CA . TRP A 1 620 ? -57.404 -17.941 -11.240 1.00 47.59 620 TRP A CA 1
ATOM 4951 C C . TRP A 1 620 ? -57.820 -18.358 -12.653 1.00 47.59 620 TRP A C 1
ATOM 4953 O O . TRP A 1 620 ? -57.914 -17.491 -13.514 1.00 47.59 620 TRP A O 1
ATOM 4963 N N . ILE A 1 621 ? -58.135 -19.634 -12.902 1.00 58.28 621 ILE A N 1
ATOM 4964 C CA . ILE A 1 621 ? -58.607 -20.097 -14.220 1.00 58.28 621 ILE A CA 1
ATOM 4965 C C . ILE A 1 621 ? -59.974 -19.486 -14.573 1.00 58.28 621 ILE A C 1
ATOM 4967 O O . ILE A 1 621 ? -60.167 -19.051 -15.707 1.00 58.28 621 ILE A O 1
ATOM 4971 N N . VAL A 1 622 ? -60.901 -19.377 -13.613 1.00 55.41 622 VAL A N 1
ATOM 4972 C CA . VAL A 1 622 ? -62.210 -18.732 -13.842 1.00 55.41 622 VAL A CA 1
ATOM 4973 C C . VAL A 1 622 ? -62.053 -17.231 -14.115 1.00 55.41 622 VAL A C 1
ATOM 4975 O O . VAL A 1 622 ? -62.638 -16.716 -15.068 1.00 55.41 622 VAL A O 1
ATOM 4978 N N . VAL A 1 623 ? -61.222 -16.531 -13.337 1.00 55.81 623 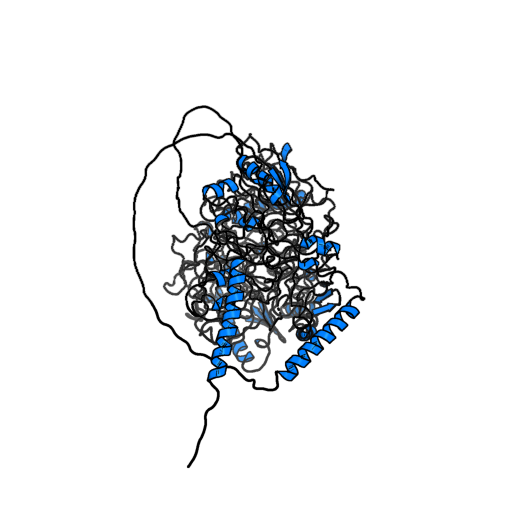VAL A N 1
ATOM 4979 C CA . VAL A 1 623 ? -60.959 -15.093 -13.530 1.00 55.81 623 VAL A CA 1
ATOM 4980 C C . VAL A 1 623 ? -60.232 -14.827 -14.855 1.00 55.81 623 VAL A C 1
ATOM 4982 O O . VAL A 1 623 ? -60.631 -13.931 -15.597 1.00 55.81 623 VAL A O 1
ATOM 4985 N N . LEU A 1 624 ? -59.226 -15.632 -15.210 1.00 56.41 624 LEU A N 1
ATOM 4986 C CA . LEU A 1 624 ? -58.526 -15.523 -16.494 1.00 56.41 624 LEU A CA 1
ATOM 4987 C C . LEU A 1 624 ? -59.437 -15.855 -17.681 1.00 56.41 624 LEU A C 1
ATOM 4989 O O . LEU A 1 624 ? -59.333 -15.186 -18.704 1.00 56.41 624 LEU A O 1
ATOM 4993 N N . GLY A 1 625 ? -60.359 -16.814 -17.551 1.00 60.53 625 GLY A N 1
ATOM 4994 C CA . GLY A 1 625 ? -61.358 -17.113 -18.583 1.00 60.53 625 GLY A CA 1
ATOM 4995 C C . GLY A 1 625 ? -62.295 -15.934 -18.864 1.00 60.53 625 GLY A C 1
ATOM 4996 O O . GLY A 1 625 ? -62.547 -15.610 -20.024 1.00 60.53 625 GLY A O 1
ATOM 4997 N N . ILE A 1 626 ? -62.748 -15.237 -17.816 1.00 57.81 626 ILE A N 1
ATOM 4998 C CA . ILE A 1 626 ? -63.566 -14.018 -17.945 1.00 57.81 626 ILE A CA 1
ATOM 4999 C C . ILE A 1 626 ? -62.749 -12.884 -18.586 1.00 57.81 626 ILE A C 1
ATOM 5001 O O . ILE A 1 626 ? -63.223 -12.235 -19.518 1.00 57.81 626 ILE A O 1
ATOM 5005 N N . ILE A 1 627 ? -61.502 -12.676 -18.147 1.00 57.69 627 ILE A N 1
ATOM 5006 C CA . ILE A 1 627 ? -60.619 -11.635 -18.697 1.00 57.69 627 ILE A CA 1
ATOM 5007 C C . ILE A 1 627 ? -60.293 -11.905 -20.174 1.00 57.69 627 ILE A C 1
ATOM 5009 O O . ILE A 1 627 ? -60.420 -10.994 -20.990 1.00 57.69 627 ILE A O 1
ATOM 5013 N N . PHE A 1 628 ? -59.946 -13.138 -20.556 1.00 52.34 628 PHE A N 1
ATOM 5014 C CA . PHE A 1 628 ? -59.691 -13.485 -21.959 1.00 52.34 628 PHE A CA 1
ATOM 5015 C C . PHE A 1 628 ? -60.951 -13.402 -22.828 1.00 52.34 628 PHE A C 1
ATOM 5017 O O . PHE A 1 628 ? -60.848 -12.960 -23.970 1.00 52.34 628 PHE A O 1
ATOM 5024 N N . GLY A 1 629 ? -62.135 -13.735 -22.301 1.00 53.12 629 GLY A N 1
ATOM 5025 C CA . GLY A 1 629 ? -63.405 -13.510 -23.000 1.00 53.12 629 GLY A CA 1
ATOM 5026 C C . GLY A 1 629 ? -63.644 -12.027 -23.312 1.00 53.12 629 GLY A C 1
ATOM 5027 O O . GLY A 1 629 ? -63.954 -11.671 -24.450 1.00 53.12 629 GLY A O 1
ATOM 5028 N N . CYS A 1 630 ? -63.417 -11.147 -22.333 1.00 49.66 630 CYS A N 1
ATOM 5029 C CA . CYS A 1 630 ? -63.527 -9.698 -22.514 1.00 49.66 630 CYS A CA 1
ATOM 5030 C C . CYS A 1 630 ? -62.454 -9.132 -23.463 1.00 49.66 630 CYS A C 1
ATOM 5032 O O . CYS A 1 630 ? -62.766 -8.301 -24.314 1.00 49.66 630 CYS A O 1
ATOM 5034 N N . VAL A 1 631 ? -61.202 -9.594 -23.366 1.00 50.72 631 VAL A N 1
ATOM 5035 C CA . VAL A 1 631 ? -60.098 -9.130 -24.226 1.00 50.72 631 VAL A CA 1
ATOM 5036 C C . VAL A 1 631 ? -60.258 -9.620 -25.668 1.00 50.72 631 VAL A C 1
ATOM 5038 O O . VAL A 1 631 ? -60.029 -8.838 -26.586 1.00 50.72 631 VAL A O 1
ATOM 5041 N N . TYR A 1 632 ? -60.727 -10.851 -25.898 1.00 48.06 632 TYR A N 1
ATOM 5042 C CA . TYR A 1 632 ? -60.993 -11.378 -27.245 1.00 48.06 632 TYR A CA 1
ATOM 5043 C C . TYR A 1 632 ? -62.122 -10.620 -27.965 1.00 48.06 632 TYR A C 1
ATOM 5045 O O . TYR A 1 632 ? -62.064 -10.416 -29.177 1.00 48.06 632 TYR A O 1
ATOM 5053 N N . LEU A 1 633 ? -63.125 -10.139 -27.221 1.00 42.50 633 LEU A N 1
ATOM 5054 C CA . LEU A 1 633 ? -64.171 -9.264 -27.761 1.00 42.50 633 LEU A CA 1
ATOM 5055 C C . LEU A 1 633 ? -63.677 -7.832 -28.040 1.00 42.50 633 LEU A C 1
ATOM 5057 O O . LEU A 1 633 ? -64.253 -7.153 -28.889 1.00 42.50 633 LEU A O 1
ATOM 5061 N N . TYR A 1 634 ? -62.610 -7.377 -27.373 1.00 44.25 634 TYR A N 1
ATOM 5062 C CA . TYR A 1 634 ? -62.087 -6.011 -27.504 1.00 44.25 634 TYR A CA 1
ATOM 5063 C C . TYR A 1 634 ? -60.911 -5.886 -28.493 1.00 44.25 634 TYR A C 1
ATOM 5065 O O . TYR A 1 634 ? -60.786 -4.871 -29.177 1.00 44.25 634 TYR A O 1
ATOM 5073 N N . SER A 1 635 ? -60.075 -6.919 -28.656 1.00 41.16 635 SER A N 1
ATOM 5074 C CA . SER A 1 635 ? -58.876 -6.872 -29.514 1.00 41.16 635 SER A CA 1
ATOM 5075 C C . SER A 1 635 ? -59.159 -6.989 -31.021 1.00 41.16 635 SER A C 1
ATOM 5077 O O . SER A 1 635 ? -58.235 -7.204 -31.806 1.00 41.16 635 SER A O 1
ATOM 5079 N N . ARG A 1 636 ? -60.422 -6.858 -31.453 1.00 33.25 636 ARG A N 1
ATOM 5080 C CA . ARG A 1 636 ? -60.817 -6.925 -32.870 1.00 33.25 636 ARG A CA 1
ATOM 5081 C C . ARG A 1 636 ? -60.738 -5.572 -33.599 1.00 33.25 636 ARG A C 1
ATOM 5083 O O . ARG A 1 636 ? -61.143 -5.505 -34.754 1.00 33.25 636 ARG A O 1
ATOM 5090 N N . ASN A 1 637 ? -60.220 -4.499 -32.990 1.00 28.09 637 ASN A N 1
ATOM 5091 C CA . ASN A 1 637 ? -59.974 -3.258 -33.737 1.00 28.09 637 ASN A CA 1
ATOM 5092 C C . ASN A 1 637 ? -58.727 -2.462 -33.308 1.00 28.09 637 ASN A C 1
ATOM 5094 O O . ASN A 1 637 ? -58.663 -1.924 -32.208 1.00 28.09 637 ASN A O 1
ATOM 5098 N N . SER A 1 638 ? -57.815 -2.311 -34.278 1.00 30.03 638 SER A N 1
ATOM 5099 C CA . SER A 1 638 ? -56.721 -1.326 -34.392 1.00 30.03 638 SER A CA 1
ATOM 5100 C C . SER A 1 638 ? -55.692 -1.230 -33.252 1.00 30.03 638 SER A C 1
ATOM 5102 O O . SER A 1 638 ? -55.984 -0.722 -32.174 1.00 30.03 638 SER A O 1
ATOM 5104 N N . GLY A 1 639 ? -54.443 -1.606 -33.551 1.00 27.59 639 GLY A N 1
ATOM 5105 C CA . GLY A 1 639 ? -53.261 -1.326 -32.724 1.00 27.59 639 GLY A CA 1
ATOM 5106 C C . GLY A 1 639 ? -52.211 -0.478 -33.459 1.00 27.59 639 GLY A C 1
ATOM 5107 O O . GLY A 1 639 ? -52.527 0.138 -34.474 1.00 27.59 639 GLY A O 1
ATOM 5108 N N . THR A 1 640 ? -50.960 -0.544 -32.978 1.00 28.78 640 THR A N 1
ATOM 5109 C CA . THR A 1 640 ? -49.701 0.001 -33.562 1.00 28.78 640 THR A CA 1
ATOM 5110 C C . THR A 1 640 ? -49.568 1.535 -33.688 1.00 28.78 640 THR A C 1
ATOM 5112 O O . THR A 1 640 ? -50.538 2.210 -34.000 1.00 28.78 640 THR A O 1
ATOM 5115 N N . SER A 1 641 ? -48.393 2.171 -33.541 1.00 27.61 641 SER A N 1
ATOM 5116 C CA . SER A 1 641 ? -47.218 1.935 -32.664 1.00 27.61 641 SER A CA 1
ATOM 5117 C C . SER A 1 641 ? -46.190 3.077 -32.831 1.00 27.61 641 SER A C 1
ATOM 5119 O O . SER A 1 641 ? -45.857 3.394 -33.962 1.00 27.61 641 SER A O 1
ATOM 5121 N N . ALA A 1 642 ? -45.627 3.555 -31.711 1.00 25.58 642 ALA A N 1
ATOM 5122 C CA . ALA A 1 642 ? -44.241 4.034 -31.512 1.00 25.58 642 ALA A CA 1
ATOM 5123 C C . ALA A 1 642 ? -43.621 5.253 -32.274 1.00 25.58 642 ALA A C 1
ATOM 5125 O O . ALA A 1 642 ? -43.805 5.444 -33.467 1.00 25.58 642 ALA A O 1
ATOM 5126 N N . LEU A 1 643 ? -42.728 5.930 -31.520 1.00 25.14 643 LEU A N 1
ATOM 5127 C CA . LEU A 1 643 ? -41.461 6.612 -31.890 1.00 25.14 643 LEU A CA 1
ATOM 5128 C C . LEU A 1 643 ? -41.362 8.146 -32.170 1.00 25.14 643 LEU A C 1
ATOM 5130 O O . LEU A 1 643 ? -41.718 8.650 -33.226 1.00 25.14 643 LEU A O 1
ATOM 5134 N N . GLU A 1 644 ? -40.699 8.806 -31.198 1.00 23.52 644 GLU A N 1
ATOM 5135 C CA . GLU A 1 644 ? -39.454 9.619 -31.298 1.00 23.52 644 GLU A CA 1
ATOM 5136 C C . GLU A 1 644 ? -39.395 11.173 -31.432 1.00 23.52 644 GLU A C 1
ATOM 5138 O O . GLU A 1 644 ? -39.836 11.770 -32.403 1.00 23.52 644 GLU A O 1
ATOM 5143 N N . TYR A 1 645 ? -38.665 11.755 -30.452 1.00 22.17 645 TYR A N 1
ATOM 5144 C CA . TYR A 1 645 ? -37.726 12.910 -30.460 1.00 22.17 645 TYR A CA 1
ATOM 5145 C C . TYR A 1 645 ? -38.164 14.353 -30.825 1.00 22.17 645 TYR A C 1
ATOM 5147 O O . TYR A 1 645 ? -38.897 14.581 -31.778 1.00 22.17 645 TYR A O 1
ATOM 5155 N N . GLY A 1 646 ? -37.636 15.378 -30.108 1.00 22.14 646 GLY A N 1
ATOM 5156 C CA . GLY A 1 646 ? -38.001 16.780 -30.430 1.00 22.14 646 GLY A CA 1
ATOM 5157 C C . GLY A 1 646 ? -37.333 18.033 -29.808 1.00 22.14 646 GLY A C 1
ATOM 5158 O O . GLY A 1 646 ? -37.407 19.063 -30.457 1.00 22.14 646 GLY A O 1
ATOM 5159 N N . SER A 1 647 ? -36.628 18.018 -28.665 1.00 23.86 647 SER A N 1
ATOM 5160 C CA . SER A 1 647 ? -35.706 19.103 -28.188 1.00 23.86 647 SER A CA 1
ATOM 5161 C C . SER A 1 647 ? -36.180 20.575 -27.901 1.00 23.86 647 SER A C 1
ATOM 5163 O O . SER A 1 647 ? -37.032 21.139 -28.569 1.00 23.86 647 SER A O 1
ATOM 5165 N N . LYS A 1 648 ? -35.440 21.235 -26.977 1.00 24.06 648 LYS A N 1
ATOM 5166 C CA . LYS A 1 648 ? -35.125 22.695 -26.845 1.00 24.06 648 LYS A CA 1
ATOM 5167 C C . LYS A 1 648 ? -36.142 23.741 -26.297 1.00 24.06 648 LYS A C 1
ATOM 5169 O O . LYS A 1 648 ? -36.892 24.360 -27.033 1.00 24.06 648 LYS A O 1
ATOM 5174 N N . SER A 1 649 ? -35.907 24.114 -25.025 1.00 22.89 649 SER A N 1
ATOM 5175 C CA . SER A 1 649 ? -35.534 25.472 -24.529 1.00 22.89 649 SER A CA 1
ATOM 5176 C C . SER A 1 649 ? -36.350 26.734 -24.898 1.00 22.89 649 SER A C 1
ATOM 5178 O O . SER A 1 649 ? -36.248 27.200 -26.029 1.00 22.89 649 SER A O 1
ATOM 5180 N N . LEU A 1 650 ? -36.834 27.472 -23.874 1.00 25.17 650 LEU A N 1
ATOM 5181 C CA . LEU A 1 650 ? -36.487 28.903 -23.662 1.00 25.17 650 LEU A CA 1
ATOM 5182 C C . LEU A 1 650 ? -36.821 29.435 -22.240 1.00 25.17 650 LEU A C 1
ATOM 5184 O O . LEU A 1 650 ? -37.321 28.699 -21.396 1.00 25.17 650 LEU A O 1
ATOM 5188 N N . ARG A 1 651 ? -36.428 30.690 -21.947 1.00 24.77 651 ARG A N 1
ATOM 5189 C CA . ARG A 1 651 ? -36.245 31.284 -20.599 1.00 24.77 651 ARG A CA 1
ATOM 5190 C C . ARG A 1 651 ? -37.301 32.346 -20.194 1.00 24.77 651 ARG A C 1
ATOM 5192 O O . ARG A 1 651 ? -37.693 33.139 -21.037 1.00 24.77 651 ARG A O 1
ATOM 5199 N N . LYS A 1 652 ? -37.434 32.515 -18.861 1.00 25.36 652 LYS A N 1
ATOM 5200 C CA . LYS A 1 652 ? -37.467 33.780 -18.057 1.00 25.36 652 LYS A CA 1
ATOM 5201 C C . LYS A 1 652 ? -38.745 34.648 -17.882 1.00 25.36 652 LYS A C 1
ATOM 5203 O O . LYS A 1 652 ? -39.310 35.117 -18.854 1.00 25.36 652 LYS A O 1
ATOM 5208 N N . LEU A 1 653 ? -38.927 35.050 -16.600 1.00 26.03 653 LEU A N 1
ATOM 5209 C CA . LEU A 1 653 ? -39.481 36.313 -16.024 1.00 26.03 653 LEU A CA 1
ATOM 5210 C C . LEU A 1 653 ? -40.984 36.634 -16.233 1.00 26.03 653 LEU A C 1
ATOM 5212 O O . LEU A 1 653 ? -41.461 36.589 -17.351 1.00 26.03 653 LEU A O 1
ATOM 5216 N N . GLY A 1 654 ? -41.776 37.073 -15.241 1.00 25.06 654 GLY A N 1
ATOM 5217 C CA . GLY A 1 654 ? -41.524 37.430 -13.835 1.00 25.06 654 GLY A CA 1
ATOM 5218 C C . GLY A 1 654 ? -42.606 38.381 -13.253 1.00 25.06 654 GLY A C 1
ATOM 5219 O O . GLY A 1 654 ? -43.233 39.110 -14.010 1.00 25.06 654 GLY A O 1
ATOM 5220 N N . SER A 1 655 ? -42.716 38.425 -11.912 1.00 25.00 655 SER A N 1
ATOM 5221 C CA . SER A 1 655 ? -43.347 39.473 -11.058 1.00 25.00 655 SER A CA 1
ATOM 5222 C C . SER A 1 655 ? -44.888 39.634 -11.012 1.00 25.00 655 SER A C 1
ATOM 5224 O O . SER A 1 655 ? -45.520 39.831 -12.046 1.00 25.00 655 SER A O 1
ATOM 5226 N N . SER A 1 656 ? -45.499 39.723 -9.808 1.00 25.11 656 SER A N 1
ATOM 5227 C CA . SER A 1 656 ? -45.803 41.027 -9.139 1.00 25.11 656 SER A CA 1
ATOM 5228 C C . SER A 1 656 ? -46.867 41.010 -7.990 1.00 25.11 656 SER A C 1
ATOM 5230 O O . SER A 1 656 ? -47.734 40.146 -7.963 1.00 25.11 656 SER A O 1
ATOM 5232 N N . TYR A 1 657 ? -46.790 42.038 -7.111 1.00 27.38 657 TYR A N 1
ATOM 5233 C CA . TYR A 1 657 ? -47.815 42.675 -6.222 1.00 27.38 657 TYR A CA 1
ATOM 5234 C C . TYR A 1 657 ? -48.142 42.225 -4.754 1.00 27.38 657 TYR A C 1
ATOM 5236 O O . TYR A 1 657 ? -48.773 41.201 -4.546 1.00 27.38 657 TYR A O 1
ATOM 5244 N N . LEU A 1 658 ? -47.758 43.113 -3.795 1.00 31.86 658 LEU A N 1
ATOM 5245 C CA . LEU A 1 658 ? -48.429 43.739 -2.596 1.00 31.86 658 LEU A CA 1
ATOM 5246 C C . LEU A 1 658 ? -49.456 42.969 -1.706 1.00 31.86 658 LEU A C 1
ATOM 5248 O O . LEU A 1 658 ? -50.193 42.139 -2.216 1.00 31.86 658 LEU A O 1
ATOM 5252 N N . GLY A 1 659 ? -49.671 43.276 -0.404 1.00 25.98 659 GLY A N 1
ATOM 5253 C CA . GLY A 1 659 ? -49.032 44.222 0.553 1.00 25.98 659 GLY A CA 1
ATOM 5254 C C . GLY A 1 659 ? -49.964 44.712 1.713 1.00 25.98 659 GLY A C 1
ATOM 5255 O O . GLY A 1 659 ? -51.154 44.876 1.463 1.00 25.98 659 GLY A O 1
ATOM 5256 N N . GLY A 1 660 ? -49.404 44.986 2.915 1.00 26.50 660 GLY A N 1
ATOM 5257 C CA . GLY A 1 660 ? -49.968 45.730 4.087 1.00 26.50 660 GLY A CA 1
ATOM 5258 C C . GLY A 1 660 ? -50.882 44.981 5.096 1.00 26.50 660 GLY A C 1
ATOM 5259 O O . GLY A 1 660 ? -51.492 43.987 4.708 1.00 26.50 660 GLY A O 1
ATOM 5260 N N . ASP A 1 661 ? -51.076 45.388 6.371 1.00 31.22 661 ASP A N 1
ATOM 5261 C CA . ASP A 1 661 ? -50.344 46.292 7.315 1.00 31.22 661 ASP A CA 1
ATOM 5262 C C . ASP A 1 661 ? -50.922 46.172 8.777 1.00 31.22 661 ASP A C 1
ATOM 5264 O O . ASP A 1 661 ? -51.961 45.535 8.959 1.00 31.22 661 ASP A O 1
ATOM 5268 N N . ASP A 1 662 ? -50.257 46.814 9.763 1.00 30.12 662 ASP A N 1
ATOM 5269 C CA . ASP A 1 662 ? -50.657 47.251 11.142 1.00 30.12 662 ASP A CA 1
ATOM 5270 C C . ASP A 1 662 ? -50.763 46.301 12.388 1.00 30.12 662 ASP A C 1
ATOM 5272 O O . ASP A 1 662 ? -51.725 45.559 12.582 1.00 30.12 662 ASP A O 1
ATOM 5276 N N . ASP A 1 663 ? -49.771 46.474 13.289 1.00 29.27 663 ASP A N 1
ATOM 5277 C CA . ASP A 1 663 ? -49.800 46.930 14.711 1.00 29.27 663 ASP A CA 1
ATOM 5278 C C . ASP A 1 663 ? -50.498 46.207 15.906 1.00 29.27 663 ASP A C 1
ATOM 5280 O O . ASP A 1 663 ? -51.671 45.839 15.881 1.00 29.27 663 ASP A O 1
ATOM 5284 N N . GLY A 1 664 ? -49.779 46.165 17.055 1.00 25.70 664 GLY A N 1
ATOM 5285 C CA . GLY A 1 664 ? -50.314 45.925 18.419 1.00 25.70 664 GLY A CA 1
ATOM 5286 C C . GLY A 1 664 ? -49.285 45.468 19.489 1.00 25.70 664 GLY A C 1
ATOM 5287 O O . GLY A 1 664 ? -48.643 44.436 19.317 1.00 25.70 664 GLY A O 1
ATOM 5288 N N . GLU A 1 665 ? -49.139 46.203 20.606 1.00 25.98 665 GLU A N 1
ATOM 5289 C CA . GLU A 1 665 ? -48.083 46.036 21.643 1.00 25.98 665 GLU A CA 1
ATOM 5290 C C . GLU A 1 665 ? -48.373 45.078 22.838 1.00 25.98 665 GLU A C 1
ATOM 5292 O O . GLU A 1 665 ? -49.508 44.907 23.268 1.00 25.98 665 GLU A O 1
ATOM 5297 N N . GLU A 1 666 ? -47.270 44.548 23.399 1.00 24.41 666 GLU A N 1
ATOM 5298 C CA . GLU A 1 666 ? -46.905 44.218 24.805 1.00 24.41 666 GLU A CA 1
ATOM 5299 C C . GLU A 1 666 ? -47.823 43.536 25.874 1.00 24.41 666 GLU A C 1
ATOM 5301 O O . GLU A 1 666 ? -49.018 43.764 26.027 1.00 24.41 666 GLU A O 1
ATOM 5306 N N . THR A 1 667 ? -47.109 42.852 26.797 1.00 24.05 667 THR A N 1
ATOM 5307 C CA . THR A 1 667 ? -47.352 42.631 28.255 1.00 24.05 667 THR A CA 1
ATOM 5308 C C . THR A 1 667 ? -47.823 41.264 28.816 1.00 24.05 667 THR A C 1
ATOM 5310 O O . THR A 1 667 ? -48.969 41.052 29.185 1.00 24.05 667 THR A O 1
ATOM 5313 N N . SER A 1 668 ? -46.818 40.463 29.202 1.00 22.88 668 SER A N 1
ATOM 5314 C CA . SER A 1 668 ? -46.628 39.902 30.563 1.00 22.88 668 SER A CA 1
ATOM 5315 C C . SER A 1 668 ? -47.457 38.718 31.129 1.00 22.88 668 SER A C 1
ATOM 5317 O O . SER A 1 668 ? -48.679 38.677 31.092 1.00 22.88 668 SER A O 1
ATOM 5319 N N . ASN A 1 669 ? -46.713 37.901 31.897 1.00 23.75 669 ASN A N 1
ATOM 5320 C CA . ASN A 1 669 ? -47.077 37.192 33.140 1.00 23.75 669 ASN A CA 1
ATOM 5321 C C . ASN A 1 669 ? -47.681 35.761 33.145 1.00 23.75 669 ASN A C 1
ATOM 5323 O O . ASN A 1 669 ? -48.855 35.547 32.871 1.00 23.75 669 ASN A O 1
ATOM 5327 N N . LYS A 1 670 ? -46.884 34.884 33.793 1.00 25.61 670 LYS A N 1
ATOM 5328 C CA . LYS A 1 670 ? -47.216 33.967 34.915 1.00 25.61 670 LYS A CA 1
ATOM 5329 C C . LYS A 1 670 ? -47.458 32.459 34.685 1.00 25.61 670 LYS A C 1
ATOM 5331 O O . LYS A 1 670 ? -48.557 32.021 34.380 1.00 25.61 670 LYS A O 1
ATOM 5336 N N . SER A 1 671 ? -46.421 31.710 35.091 1.00 23.70 671 SER A N 1
ATOM 5337 C CA . SER A 1 671 ? -46.415 30.606 36.081 1.00 23.70 671 SER A CA 1
ATOM 5338 C C . SER A 1 671 ? -47.292 29.360 35.886 1.00 23.70 671 SER A C 1
ATOM 5340 O O . SER A 1 671 ? -48.515 29.428 35.976 1.00 23.70 671 SER A O 1
ATOM 5342 N N . GLY A 1 672 ? -46.625 28.203 35.857 1.00 25.23 672 GLY A N 1
ATOM 5343 C CA . GLY A 1 672 ? -47.163 26.877 36.173 1.00 25.23 672 GLY A CA 1
ATOM 5344 C C . GLY A 1 672 ? -45.995 25.911 36.402 1.00 25.23 672 GLY A C 1
ATOM 5345 O O . GLY A 1 672 ? -45.104 25.845 35.561 1.00 25.23 672 GLY A O 1
ATOM 5346 N N . GLU A 1 673 ? -45.957 25.259 37.563 1.00 25.20 673 GLU A N 1
ATOM 5347 C CA . GLU A 1 673 ? -44.849 24.406 38.022 1.00 25.20 673 GLU A CA 1
ATOM 5348 C C . GLU A 1 673 ? -44.870 22.996 37.402 1.00 25.20 673 GLU A C 1
ATOM 5350 O O . GLU A 1 673 ? -45.905 22.534 36.929 1.00 25.20 673 GLU A O 1
ATOM 5355 N N . GLU A 1 674 ? -43.700 22.349 37.452 1.00 28.17 674 GLU A N 1
ATOM 5356 C CA . GLU A 1 674 ? -43.446 20.899 37.517 1.00 28.17 674 GLU A CA 1
ATOM 5357 C C . GLU A 1 674 ? -44.360 19.922 36.749 1.00 28.17 674 GLU A C 1
ATOM 5359 O O . GLU A 1 674 ? -45.501 19.660 37.126 1.00 28.17 674 GLU A O 1
ATOM 5364 N N . LEU A 1 675 ? -43.752 19.167 35.823 1.00 26.64 675 LEU A N 1
ATOM 5365 C CA . LEU A 1 675 ? -43.752 17.706 35.960 1.00 26.64 675 LEU A CA 1
ATOM 5366 C C . LEU A 1 675 ? -42.577 17.051 35.222 1.00 26.64 675 LEU A C 1
ATOM 5368 O O . LEU A 1 675 ? -42.126 17.496 34.170 1.00 26.64 675 LEU A O 1
ATOM 5372 N N . GLN A 1 676 ? -42.085 15.992 35.850 1.00 33.62 676 GLN A N 1
ATOM 5373 C CA . GLN A 1 676 ? -40.911 15.209 35.502 1.00 33.62 676 GLN A CA 1
ATOM 5374 C C . GLN A 1 676 ? -41.284 14.078 34.528 1.00 33.62 676 GLN A C 1
ATOM 5376 O O . GLN A 1 676 ? -42.048 13.195 34.898 1.00 33.62 676 GLN A O 1
ATOM 5381 N N . ASP A 1 677 ? -40.692 14.084 33.332 1.00 27.75 677 ASP A N 1
ATOM 5382 C CA . ASP A 1 677 ? -40.559 12.946 32.405 1.00 27.75 677 ASP A CA 1
ATOM 5383 C C . ASP A 1 677 ? -39.096 13.009 31.921 1.00 27.75 677 ASP A C 1
ATOM 5385 O O . ASP A 1 677 ? -38.689 13.973 31.276 1.00 27.75 677 ASP A O 1
ATOM 5389 N N . ASP A 1 678 ? -38.176 12.143 32.345 1.00 36.66 678 ASP A N 1
ATOM 5390 C CA . ASP A 1 678 ? -37.984 10.775 31.832 1.00 36.66 678 ASP A CA 1
ATOM 5391 C C . ASP A 1 678 ? -38.252 10.620 30.321 1.00 36.66 678 ASP A C 1
ATOM 5393 O O . ASP A 1 678 ? -38.950 9.714 29.858 1.00 36.66 678 ASP A O 1
ATOM 5397 N N . ILE A 1 679 ? -37.680 11.529 29.518 1.00 37.44 679 ILE A N 1
ATOM 5398 C CA . ILE A 1 679 ? -37.621 11.383 28.059 1.00 37.44 679 ILE A CA 1
ATOM 5399 C C . ILE A 1 679 ? -36.688 10.213 27.721 1.00 37.44 679 ILE A C 1
ATOM 5401 O O . ILE A 1 679 ? -35.513 10.390 27.405 1.00 37.44 679 ILE A O 1
ATOM 5405 N N . MET A 1 680 ? -37.257 9.005 27.748 1.00 38.78 680 MET A N 1
ATOM 5406 C CA . MET A 1 680 ? -36.724 7.794 27.124 1.00 38.78 680 MET A CA 1
ATOM 5407 C C . MET A 1 680 ? -36.182 8.140 25.737 1.00 38.78 680 MET A C 1
ATOM 5409 O O . MET A 1 680 ? -36.933 8.460 24.807 1.00 38.78 680 MET A O 1
ATOM 5413 N N . LEU A 1 681 ? -34.858 8.119 25.622 1.00 46.53 681 LEU A N 1
ATOM 5414 C CA . LEU A 1 681 ? -34.160 8.695 24.484 1.00 46.53 681 LEU A CA 1
ATOM 5415 C C . LEU A 1 681 ? -34.517 7.907 23.223 1.00 46.53 681 LEU A C 1
ATOM 5417 O O . LEU A 1 681 ? -34.335 6.687 23.157 1.00 46.53 681 LEU A O 1
ATOM 5421 N N . LYS A 1 682 ? -35.127 8.613 22.258 1.00 49.78 682 LYS A N 1
ATOM 5422 C CA . LYS A 1 682 ? -35.805 8.016 21.097 1.00 49.78 682 LYS A CA 1
ATOM 5423 C C . LYS A 1 682 ? -34.915 6.970 20.438 1.00 49.78 682 LYS A C 1
ATOM 5425 O O . LYS A 1 682 ? -33.782 7.266 20.075 1.00 49.78 682 LYS A O 1
ATOM 5430 N N . SER A 1 683 ? -35.469 5.775 20.224 1.00 64.12 683 SER A N 1
ATOM 5431 C CA . SER A 1 683 ? -34.774 4.680 19.548 1.00 64.12 683 SER A CA 1
ATOM 5432 C C . SER A 1 683 ? -34.130 5.175 18.256 1.00 64.12 683 SER A C 1
ATOM 5434 O O . SER A 1 683 ? -34.845 5.598 17.340 1.00 64.12 683 SER A O 1
ATOM 5436 N N . ILE A 1 684 ? -32.801 5.105 18.179 1.00 78.69 684 ILE A N 1
ATOM 5437 C CA . ILE A 1 684 ? -32.079 5.469 16.962 1.00 78.69 684 ILE A CA 1
ATOM 5438 C C . ILE A 1 684 ? -32.598 4.572 15.833 1.00 78.69 684 ILE A C 1
ATOM 5440 O O . ILE A 1 684 ? -32.755 3.362 16.031 1.00 78.69 684 ILE A O 1
ATOM 5444 N N . PRO A 1 685 ? -32.931 5.136 14.663 1.00 82.25 685 PRO A N 1
ATOM 5445 C CA . PRO A 1 685 ? -33.468 4.343 13.573 1.00 82.25 685 PRO A CA 1
ATOM 5446 C C . PRO A 1 685 ? -32.406 3.371 13.064 1.00 82.25 685 PRO A C 1
ATOM 5448 O O . PRO A 1 685 ? -31.330 3.794 12.667 1.00 82.25 685 PRO A O 1
ATOM 5451 N N . VAL A 1 686 ? -32.709 2.072 13.018 1.00 81.81 686 VAL A N 1
ATOM 5452 C CA . VAL A 1 686 ? -32.009 1.140 12.120 1.00 81.81 686 VAL A CA 1
ATOM 5453 C C . VAL A 1 686 ? -32.418 1.561 10.715 1.00 81.81 686 VAL A C 1
ATOM 5455 O O . VAL A 1 686 ? -33.606 1.530 10.402 1.00 81.81 686 VAL A O 1
ATOM 5458 N N . CYS A 1 687 ? -31.491 1.987 9.873 1.00 80.69 687 CYS A N 1
ATOM 5459 C CA . CYS A 1 687 ? -31.811 2.257 8.468 1.00 80.69 687 CYS A CA 1
ATOM 5460 C C . CYS A 1 687 ? -31.741 0.922 7.656 1.00 80.69 687 CYS A C 1
ATOM 5462 O O . CYS A 1 687 ? -31.578 -0.158 8.231 1.00 80.69 687 CYS A O 1
ATOM 5464 N N . ASP A 1 688 ? -31.865 0.953 6.332 1.00 79.06 688 ASP A N 1
ATOM 5465 C CA . ASP A 1 688 ? -32.131 -0.251 5.522 1.00 79.06 688 ASP A CA 1
ATOM 5466 C C . ASP A 1 688 ? -31.057 -1.368 5.524 1.00 79.06 688 ASP A C 1
ATOM 5468 O O . ASP A 1 688 ? -29.878 -1.112 5.533 1.00 79.06 688 ASP A O 1
ATOM 5472 N N . ASP A 1 689 ? -31.378 -2.645 5.302 1.00 67.38 689 ASP A N 1
ATOM 5473 C CA . ASP A 1 689 ? -30.334 -3.636 4.923 1.00 67.38 689 ASP A CA 1
ATOM 5474 C C . ASP A 1 689 ? -29.964 -3.558 3.430 1.00 67.38 689 ASP A C 1
ATOM 5476 O O . ASP A 1 689 ? -28.871 -3.935 3.028 1.00 67.38 689 ASP A O 1
ATOM 5480 N N . ASN A 1 690 ? -30.829 -2.937 2.610 1.00 69.00 690 ASN A N 1
ATOM 5481 C CA . ASN A 1 690 ? -30.358 -2.265 1.388 1.00 69.00 690 ASN A CA 1
ATOM 5482 C C . ASN A 1 690 ? -29.536 -0.992 1.716 1.00 69.00 690 ASN A C 1
ATOM 5484 O O . ASN A 1 690 ? -29.286 -0.150 0.857 1.00 69.00 690 ASN A O 1
ATOM 5488 N N . GLN A 1 691 ? -29.096 -0.899 2.968 1.00 75.56 691 GLN A N 1
ATOM 5489 C CA . GLN A 1 691 ? -27.971 -0.209 3.535 1.00 75.56 691 GLN A CA 1
ATOM 5490 C C . GLN A 1 691 ? -27.019 -1.221 4.336 1.00 75.56 691 GLN A C 1
ATOM 5492 O O . GLN A 1 691 ? -26.969 -1.214 5.555 1.00 75.56 691 GLN A O 1
ATOM 5497 N N . SER A 1 692 ? -26.258 -2.143 3.682 1.00 76.06 692 SER A N 1
ATOM 5498 C CA . SER A 1 692 ? -25.100 -2.913 4.241 1.00 76.06 692 SER A CA 1
ATOM 5499 C C . SER A 1 692 ? -23.669 -3.050 3.545 1.00 76.06 692 SER A C 1
ATOM 5501 O O . SER A 1 692 ? -22.835 -3.768 4.088 1.00 76.06 692 SER A O 1
ATOM 5503 N N . GLU A 1 693 ? -23.285 -2.313 2.484 1.00 77.25 693 GLU A N 1
ATOM 5504 C CA . GLU A 1 693 ? -21.948 -1.745 2.067 1.00 77.25 693 GLU A CA 1
ATOM 5505 C C . GLU A 1 693 ? -21.823 -0.167 2.185 1.00 77.25 693 GLU A C 1
ATOM 5507 O O . GLU A 1 693 ? -21.590 0.287 3.299 1.00 77.25 693 GLU A O 1
ATOM 5512 N N . LEU A 1 694 ? -21.979 0.623 1.074 1.00 84.31 694 LEU A N 1
ATOM 5513 C CA . LEU A 1 694 ? -22.209 2.087 0.771 1.00 84.31 694 LEU A CA 1
ATOM 5514 C C . LEU A 1 694 ? -21.754 3.156 1.833 1.00 84.31 694 LEU A C 1
ATOM 5516 O O . LEU A 1 694 ? -20.880 2.892 2.645 1.00 84.31 694 LEU A O 1
ATOM 5520 N N . ILE A 1 695 ? -22.074 4.440 1.617 1.00 88.06 695 ILE A N 1
ATOM 5521 C CA . ILE A 1 695 ? -21.011 5.438 1.329 1.00 88.06 695 ILE A CA 1
ATOM 5522 C C . ILE A 1 695 ? -21.556 6.947 1.506 1.00 88.06 695 ILE A C 1
ATOM 5524 O O . ILE A 1 695 ? -22.188 7.392 0.570 1.00 88.06 695 ILE A O 1
ATOM 5528 N N . PRO A 1 696 ? -21.474 7.727 2.651 1.00 88.25 696 PRO A N 1
ATOM 5529 C CA . PRO A 1 696 ? -21.451 9.253 2.759 1.00 88.25 696 PRO A CA 1
ATOM 5530 C C . PRO A 1 696 ? -20.229 10.285 2.688 1.00 88.25 696 PRO A C 1
ATOM 5532 O O . PRO A 1 696 ? -20.535 11.455 2.550 1.00 88.25 696 PRO A O 1
ATOM 5535 N N . CYS A 1 697 ? -18.903 10.008 2.622 1.00 85.00 697 CYS A N 1
ATOM 5536 C CA . CYS A 1 697 ? -17.745 10.880 2.135 1.00 85.00 697 CYS A CA 1
ATOM 5537 C C . CYS A 1 697 ? -17.118 11.129 0.610 1.00 85.00 697 CYS A C 1
ATOM 5539 O O . CYS A 1 697 ? -16.631 12.208 0.410 1.00 85.00 697 CYS A O 1
ATOM 5541 N N . LEU A 1 698 ? -17.077 10.299 -0.500 1.00 79.19 698 LEU A N 1
ATOM 5542 C CA . LEU A 1 698 ? -16.857 10.295 -2.005 1.00 79.19 698 LEU A CA 1
ATOM 5543 C C . LEU A 1 698 ? -18.043 9.690 -2.833 1.00 79.19 698 LEU A C 1
ATOM 5545 O O . LEU A 1 698 ? -18.396 10.270 -3.838 1.00 79.19 698 LEU A O 1
ATOM 5549 N N . ASP A 1 699 ? -18.588 8.508 -2.478 1.00 79.88 699 ASP A N 1
ATOM 5550 C CA . ASP A 1 699 ? -19.730 7.730 -3.055 1.00 79.88 699 ASP A CA 1
ATOM 5551 C C . ASP A 1 699 ? -20.242 8.075 -4.453 1.00 79.88 699 ASP A C 1
ATOM 5553 O O . ASP A 1 699 ? -20.808 9.136 -4.674 1.00 79.88 699 ASP A O 1
ATOM 5557 N N . ARG A 1 700 ? -20.266 7.090 -5.358 1.00 70.00 700 ARG A N 1
ATOM 5558 C CA . ARG A 1 700 ? -20.872 7.201 -6.702 1.00 70.00 700 ARG A CA 1
ATOM 5559 C C . ARG A 1 700 ? -22.328 7.701 -6.687 1.00 70.00 700 ARG A C 1
ATOM 5561 O O . ARG A 1 700 ? -22.726 8.462 -7.571 1.00 70.00 700 ARG A O 1
ATOM 5568 N N . ASN A 1 701 ? -23.112 7.332 -5.677 1.00 70.88 701 ASN A N 1
ATOM 5569 C CA . ASN A 1 701 ? -24.453 7.848 -5.423 1.00 70.88 701 ASN A CA 1
ATOM 5570 C C . ASN A 1 701 ? -24.417 9.282 -4.891 1.00 70.88 701 ASN A C 1
ATOM 5572 O O . ASN A 1 701 ? -25.047 10.134 -5.509 1.00 70.88 701 ASN A O 1
ATOM 5576 N N . LEU A 1 702 ? -23.674 9.612 -3.837 1.00 62.09 702 LEU A N 1
ATOM 5577 C CA . LEU A 1 702 ? -23.569 10.987 -3.359 1.00 62.09 702 LEU A CA 1
ATOM 5578 C C . LEU A 1 702 ? -22.873 11.906 -4.397 1.00 62.09 702 LEU A C 1
ATOM 5580 O O . LEU A 1 702 ? -23.087 13.109 -4.361 1.00 62.09 702 LEU A O 1
ATOM 5584 N N . ILE A 1 703 ? -22.231 11.380 -5.455 1.00 60.50 703 ILE A N 1
ATOM 5585 C CA . ILE A 1 703 ? -21.842 12.095 -6.701 1.00 60.50 703 ILE A CA 1
ATOM 5586 C C . ILE A 1 703 ? -23.051 12.298 -7.634 1.00 60.50 703 ILE A C 1
ATOM 5588 O O . ILE A 1 703 ? -23.329 13.427 -8.050 1.00 60.50 703 ILE A O 1
ATOM 5592 N N . TYR A 1 704 ? -23.838 11.248 -7.923 1.00 62.84 704 TYR A N 1
ATOM 5593 C CA . TYR A 1 704 ? -25.137 11.364 -8.623 1.00 62.84 704 TYR A CA 1
ATOM 5594 C C . TYR A 1 704 ? -26.126 12.284 -7.886 1.00 62.84 704 TYR A C 1
ATOM 5596 O O . TYR A 1 704 ? -27.111 12.740 -8.478 1.00 62.84 704 TYR A O 1
ATOM 5604 N N . GLN A 1 705 ? -25.871 12.581 -6.612 1.00 55.81 705 GLN A N 1
ATOM 5605 C CA . GLN A 1 705 ? -26.661 13.485 -5.786 1.00 55.81 705 GLN A CA 1
ATOM 5606 C C . GLN A 1 705 ? -26.085 14.910 -5.679 1.00 55.81 705 GLN A C 1
ATOM 5608 O O . GLN A 1 705 ? -26.803 15.793 -5.205 1.00 55.81 705 GLN A O 1
ATOM 5613 N N . THR A 1 706 ? -24.850 15.169 -6.128 1.00 53.09 706 THR A N 1
ATOM 5614 C CA . THR A 1 706 ? -24.154 16.472 -5.964 1.00 53.09 706 THR A CA 1
ATOM 5615 C C . THR A 1 706 ? -23.628 17.102 -7.268 1.00 53.09 706 THR A C 1
ATOM 5617 O O . THR A 1 706 ? -23.482 18.317 -7.334 1.00 53.09 706 THR A O 1
ATOM 5620 N N . ARG A 1 707 ? -23.563 16.335 -8.372 1.00 68.00 707 ARG A N 1
ATOM 5621 C CA . ARG A 1 707 ? -23.957 16.782 -9.738 1.00 68.00 707 ARG A CA 1
ATOM 5622 C C . ARG A 1 707 ? -23.188 17.979 -10.350 1.00 68.00 707 ARG A C 1
ATOM 5624 O O . ARG A 1 707 ? -23.803 18.888 -10.908 1.00 68.00 707 ARG A O 1
ATOM 5631 N N . LEU A 1 708 ? -21.855 17.961 -10.306 1.00 56.47 708 LEU A N 1
ATOM 5632 C CA . LEU A 1 708 ? -20.998 18.998 -10.911 1.00 56.47 708 LEU A CA 1
ATOM 5633 C C . LEU A 1 708 ? -20.868 18.911 -12.466 1.00 56.47 708 LEU A C 1
ATOM 5635 O O . LEU A 1 708 ? -21.696 18.311 -13.163 1.00 56.47 708 LEU A O 1
ATOM 5639 N N . LYS A 1 709 ? -19.900 19.631 -13.051 1.00 69.38 709 LYS A N 1
ATOM 5640 C CA . LYS A 1 709 ? -20.247 20.831 -13.832 1.00 69.38 709 LYS A CA 1
ATOM 5641 C C . LYS A 1 709 ? -19.439 21.040 -15.140 1.00 69.38 709 LYS A C 1
ATOM 5643 O O . LYS A 1 709 ? -19.576 22.109 -15.730 1.00 69.38 709 LYS A O 1
ATOM 5648 N N . LEU A 1 710 ? -18.669 20.071 -15.661 1.00 67.75 710 LEU A N 1
ATOM 5649 C CA . LEU A 1 710 ? -17.985 20.204 -16.970 1.00 67.75 710 LEU A CA 1
ATOM 5650 C C . LEU A 1 710 ? -18.217 19.048 -17.976 1.00 67.75 710 LEU A C 1
ATOM 5652 O O . LEU A 1 710 ? -19.323 18.922 -18.500 1.00 67.75 710 LEU A O 1
ATOM 5656 N N . ASP A 1 711 ? -17.186 18.291 -18.350 1.00 67.56 711 ASP A N 1
ATOM 5657 C CA . ASP A 1 711 ? -16.833 18.015 -19.760 1.00 67.56 711 ASP A CA 1
ATOM 5658 C C . ASP A 1 711 ? -16.868 16.512 -20.143 1.00 67.56 711 ASP A C 1
ATOM 5660 O O . ASP A 1 711 ? -17.964 16.023 -20.410 1.00 67.56 711 ASP A O 1
ATOM 5664 N N . LEU A 1 712 ? -15.748 15.756 -20.154 1.00 75.88 712 LEU A N 1
ATOM 5665 C CA . LEU A 1 712 ? -15.722 14.375 -20.689 1.00 75.88 712 LEU A CA 1
ATOM 5666 C C . LEU A 1 712 ? -15.206 13.227 -19.777 1.00 75.88 712 LEU A C 1
ATOM 5668 O O . LEU A 1 712 ? -15.778 12.147 -19.879 1.00 75.88 712 LEU A O 1
ATOM 5672 N N . SER A 1 713 ? -14.195 13.379 -18.897 1.00 64.94 713 SER A N 1
ATOM 5673 C CA . SER A 1 713 ? -13.945 12.359 -17.830 1.00 64.94 713 SER A CA 1
ATOM 5674 C C . SER A 1 713 ? -13.260 12.827 -16.540 1.00 64.94 713 SER A C 1
ATOM 5676 O O . SER A 1 713 ? -13.721 12.462 -15.468 1.00 64.94 713 SER A O 1
ATOM 5678 N N . LEU A 1 714 ? -12.184 13.619 -16.624 1.00 71.12 714 LEU A N 1
ATOM 5679 C CA . LEU A 1 714 ? -11.289 13.916 -15.490 1.00 71.12 714 LEU A CA 1
ATOM 5680 C C . LEU A 1 714 ? -11.945 14.669 -14.304 1.00 71.12 714 LEU A C 1
ATOM 5682 O O . LEU A 1 714 ? -13.111 15.063 -14.333 1.00 71.12 714 LEU A O 1
ATOM 5686 N N . MET A 1 715 ? -11.189 14.842 -13.220 1.00 75.00 715 MET A N 1
ATOM 5687 C CA . MET A 1 715 ? -11.625 14.391 -11.894 1.00 75.00 715 MET A CA 1
ATOM 5688 C C . MET A 1 715 ? -12.482 15.354 -11.040 1.00 75.00 715 MET A C 1
ATOM 5690 O O . MET A 1 715 ? -12.481 15.229 -9.820 1.00 75.00 715 MET A O 1
ATOM 5694 N N . GLU A 1 716 ? -13.321 16.211 -11.649 1.00 79.12 716 GLU A N 1
ATOM 5695 C CA . GLU A 1 716 ? -14.197 17.242 -11.012 1.00 79.12 716 GLU A CA 1
ATOM 5696 C C . GLU A 1 716 ? -15.356 16.692 -10.121 1.00 79.12 716 GLU A C 1
ATOM 5698 O O . GLU A 1 716 ? -16.498 17.151 -10.158 1.00 79.12 716 GLU A O 1
ATOM 5703 N N . HIS A 1 717 ? -15.107 15.603 -9.403 1.00 76.81 717 HIS A N 1
ATOM 5704 C CA . HIS A 1 717 ? -16.065 14.778 -8.666 1.00 76.81 717 HIS A CA 1
ATOM 5705 C C . HIS A 1 717 ? -15.357 13.829 -7.709 1.00 76.81 717 HIS A C 1
ATOM 5707 O O . HIS A 1 717 ? -15.766 13.724 -6.556 1.00 76.81 717 HIS A O 1
ATOM 5713 N N . TYR A 1 718 ? -14.310 13.158 -8.197 1.00 76.69 718 TYR A N 1
ATOM 5714 C CA . TYR A 1 718 ? -13.459 12.323 -7.361 1.00 76.69 718 TYR A CA 1
ATOM 5715 C C . TYR A 1 718 ? -12.675 13.174 -6.352 1.00 76.69 718 TYR A C 1
ATOM 5717 O O . TYR A 1 718 ? -12.467 12.758 -5.220 1.00 76.69 718 TYR A O 1
ATOM 5725 N N . GLU A 1 719 ? -12.218 14.353 -6.786 1.00 84.06 719 GLU A N 1
ATOM 5726 C CA . GLU A 1 719 ? -11.468 15.302 -5.961 1.00 84.06 719 GLU A CA 1
ATOM 5727 C C . GLU A 1 719 ? -12.319 15.941 -4.856 1.00 84.06 719 GLU A C 1
ATOM 5729 O O . GLU A 1 719 ? -13.534 15.743 -4.794 1.00 84.06 719 GLU A O 1
ATOM 5734 N N . ARG A 1 720 ? -11.658 16.638 -3.921 1.00 85.56 720 ARG A N 1
ATOM 5735 C CA . ARG A 1 720 ? -12.045 16.497 -2.519 1.00 85.56 720 ARG A CA 1
ATOM 5736 C C . ARG A 1 720 ? -13.494 17.008 -2.170 1.00 85.56 720 ARG A C 1
ATOM 5738 O O . ARG A 1 720 ? -13.681 18.202 -1.993 1.00 85.56 720 ARG A O 1
ATOM 5745 N N . HIS A 1 721 ? -14.485 16.101 -1.951 1.00 87.19 721 HIS A N 1
ATOM 5746 C CA . HIS A 1 721 ? -15.885 16.314 -1.476 1.00 87.19 721 HIS A CA 1
ATOM 5747 C C . HIS A 1 721 ? -16.592 15.283 -0.464 1.00 87.19 721 HIS A C 1
ATOM 5749 O O . HIS A 1 721 ? -17.202 14.364 -0.991 1.00 87.19 721 HIS A O 1
ATOM 5755 N N . CYS A 1 722 ? -16.576 15.427 0.908 1.00 85.06 722 CYS A N 1
ATOM 5756 C CA . CYS A 1 722 ? -17.073 14.647 2.131 1.00 85.06 722 CYS A CA 1
ATOM 5757 C C . CYS A 1 722 ? -18.191 15.191 3.109 1.00 85.06 722 CYS A C 1
ATOM 5759 O O . CYS A 1 722 ? -18.210 16.385 3.381 1.00 85.06 722 CYS A O 1
ATOM 5761 N N . PRO A 1 723 ? -19.176 14.400 3.618 1.00 82.12 723 PRO A N 1
ATOM 5762 C CA . PRO A 1 723 ? -20.554 14.862 3.837 1.00 82.12 723 PRO A CA 1
ATOM 5763 C C . PRO A 1 723 ? -20.694 16.159 4.625 1.00 82.12 723 PRO A C 1
ATOM 5765 O O . PRO A 1 723 ? -20.384 16.259 5.817 1.00 82.12 723 PRO A O 1
ATOM 5768 N N . VAL A 1 724 ? -21.357 17.099 3.957 1.00 81.06 724 VAL A N 1
ATOM 5769 C CA . VAL A 1 724 ? -22.073 18.172 4.636 1.00 81.06 724 VAL A CA 1
ATOM 5770 C C . VAL A 1 724 ? -23.062 17.561 5.633 1.00 81.06 724 VAL A C 1
ATOM 5772 O O . VAL A 1 724 ? -23.643 16.496 5.388 1.00 81.06 724 VAL A O 1
ATOM 5775 N N . GLN A 1 725 ? -23.204 18.209 6.784 1.00 71.94 725 GLN A N 1
ATOM 5776 C CA . GLN A 1 725 ? -23.830 17.636 7.974 1.00 71.94 725 GLN A CA 1
ATOM 5777 C C . GLN A 1 725 ? -25.287 17.203 7.737 1.00 71.94 725 GLN A C 1
ATOM 5779 O O . GLN A 1 725 ? -25.730 16.186 8.268 1.00 71.94 725 GLN A O 1
ATOM 5784 N N . GLU A 1 726 ? -26.004 17.890 6.845 1.00 74.88 726 GLU A N 1
ATOM 5785 C CA . GLU A 1 726 ? -27.396 17.608 6.473 1.00 74.88 726 GLU A CA 1
ATOM 5786 C C . GLU A 1 726 ? -27.575 16.317 5.650 1.00 74.88 726 GLU A C 1
ATOM 5788 O O . GLU A 1 726 ? -28.707 15.915 5.376 1.00 74.88 726 GLU A O 1
ATOM 5793 N N . ARG A 1 727 ? -26.478 15.679 5.213 1.00 69.69 727 ARG A N 1
ATOM 5794 C CA . ARG A 1 727 ? -26.483 14.434 4.419 1.00 69.69 727 ARG A CA 1
ATOM 5795 C C . ARG A 1 727 ? -25.819 13.245 5.117 1.00 69.69 727 ARG A C 1
ATOM 5797 O O . ARG A 1 727 ? -25.677 12.187 4.500 1.00 69.69 727 ARG A O 1
ATOM 5804 N N . ARG A 1 728 ? -25.408 13.397 6.377 1.00 76.81 728 ARG A N 1
ATOM 5805 C CA . ARG A 1 728 ? -24.863 12.294 7.182 1.00 76.81 728 ARG A CA 1
ATOM 5806 C C . ARG A 1 728 ? -25.968 11.274 7.505 1.00 76.81 728 ARG A C 1
ATOM 5808 O O . ARG A 1 728 ? -27.159 11.577 7.433 1.00 76.81 728 ARG A O 1
ATOM 5815 N N . LEU A 1 729 ? -25.572 10.025 7.762 1.00 72.06 729 LEU A N 1
ATOM 5816 C CA . LEU A 1 729 ? -26.494 8.914 8.033 1.00 72.06 729 LEU A CA 1
ATOM 5817 C C . LEU A 1 729 ? -26.551 8.634 9.537 1.00 72.06 729 LEU A C 1
ATOM 5819 O O . LEU A 1 729 ? -25.709 7.936 10.095 1.00 72.06 729 LEU A O 1
ATOM 5823 N N . ASN A 1 730 ? -27.582 9.184 10.171 1.00 81.31 730 ASN A N 1
ATOM 5824 C CA . ASN A 1 730 ? -27.702 9.351 11.621 1.00 81.31 730 ASN A CA 1
ATOM 5825 C C . ASN A 1 730 ? -28.350 8.126 12.305 1.00 81.31 730 ASN A C 1
ATOM 5827 O O . ASN A 1 730 ? -29.310 8.281 13.064 1.00 81.31 730 ASN A O 1
ATOM 5831 N N . CYS A 1 731 ? -27.974 6.907 11.905 1.00 87.19 731 CYS A N 1
ATOM 5832 C CA . CYS A 1 731 ? -28.880 5.758 12.012 1.00 87.19 731 CYS A CA 1
ATOM 5833 C C . CYS A 1 731 ? -28.169 4.381 11.952 1.00 87.19 731 CYS A C 1
ATOM 5835 O O . CYS A 1 731 ? -27.206 4.221 11.210 1.00 87.19 731 CYS A O 1
ATOM 5837 N N . LEU A 1 732 ? -28.647 3.352 12.677 1.00 87.12 732 LEU A N 1
ATOM 5838 C CA . LEU A 1 732 ? -27.943 2.069 12.884 1.00 87.12 732 LEU A CA 1
ATOM 5839 C C . LEU A 1 732 ? -28.199 1.004 11.808 1.00 87.12 732 LEU A C 1
ATOM 5841 O O . LEU A 1 732 ? -28.684 -0.090 12.073 1.00 87.12 732 LEU A O 1
ATOM 5845 N N . ILE A 1 733 ? -27.862 1.311 10.557 1.00 86.94 733 ILE A N 1
ATOM 5846 C CA . ILE A 1 733 ? -27.806 0.311 9.474 1.00 86.94 733 ILE A CA 1
ATOM 5847 C C . ILE A 1 733 ? -26.992 -0.973 9.838 1.00 86.94 733 ILE A C 1
ATOM 5849 O O . ILE A 1 733 ? -26.114 -0.912 10.702 1.00 86.94 733 ILE A O 1
ATOM 5853 N N . PRO A 1 734 ? -27.335 -2.185 9.328 1.00 84.38 734 PRO A N 1
ATOM 5854 C CA . PRO A 1 734 ? -27.296 -3.397 10.165 1.00 84.38 734 PRO A CA 1
ATOM 5855 C C . PRO A 1 734 ? -26.356 -4.556 9.731 1.00 84.38 734 PRO A C 1
ATOM 5857 O O . PRO A 1 734 ? -25.644 -4.493 8.727 1.00 84.38 734 PRO A O 1
ATOM 5860 N N . PRO A 1 735 ? -26.337 -5.681 10.481 1.00 78.88 735 PRO A N 1
ATOM 5861 C CA . PRO A 1 735 ? -25.626 -6.918 10.132 1.00 78.88 735 PRO A CA 1
ATOM 5862 C C . PRO A 1 735 ? -26.569 -8.130 9.834 1.00 78.88 735 PRO A C 1
ATOM 5864 O O . PRO A 1 735 ? -26.928 -8.845 10.762 1.00 78.88 735 PRO A O 1
ATOM 5867 N N . PRO A 1 736 ? -26.933 -8.409 8.565 1.00 79.62 736 PRO A N 1
ATOM 5868 C CA . PRO A 1 736 ? -27.661 -9.604 8.038 1.00 79.62 736 PRO A CA 1
ATOM 5869 C C . PRO A 1 736 ? -27.356 -11.085 8.536 1.00 79.62 736 PRO A C 1
ATOM 5871 O O . PRO A 1 736 ? -26.530 -11.294 9.431 1.00 79.62 736 PRO A O 1
ATOM 5874 N N . PRO A 1 737 ? -28.103 -12.112 8.023 1.00 79.38 737 PRO A N 1
ATOM 5875 C CA . PRO A 1 737 ? -28.442 -13.464 8.548 1.00 79.38 737 PRO A CA 1
ATOM 5876 C C . PRO A 1 737 ? -28.625 -13.783 10.048 1.00 79.38 737 PRO A C 1
ATOM 5878 O O . PRO A 1 737 ? -28.589 -12.896 10.869 1.00 79.38 737 PRO A O 1
ATOM 5881 N N . GLY A 1 738 ? -28.960 -15.037 10.427 1.00 76.81 738 GLY A N 1
ATOM 5882 C CA . GLY A 1 738 ? -29.575 -15.367 11.743 1.00 76.81 738 GLY A CA 1
ATOM 5883 C C . GLY A 1 738 ? -28.811 -16.326 12.690 1.00 76.81 738 GLY A C 1
ATOM 5884 O O . GLY A 1 738 ? -28.560 -17.474 12.334 1.00 76.81 738 GLY A O 1
ATOM 5885 N N . TYR A 1 739 ? -28.479 -15.830 13.893 1.00 82.44 739 TYR A N 1
ATOM 5886 C CA . TYR A 1 739 ? -27.815 -16.408 15.094 1.00 82.44 739 TYR A CA 1
ATOM 5887 C C . TYR A 1 739 ? -26.821 -17.596 14.995 1.00 82.44 739 TYR A C 1
ATOM 5889 O O . TYR A 1 739 ? -27.187 -18.754 14.807 1.00 82.44 739 TYR A O 1
ATOM 5897 N N . LYS A 1 740 ? -25.533 -17.311 15.270 1.00 85.12 740 LYS A N 1
ATOM 5898 C CA . LYS A 1 740 ? -24.423 -18.272 15.469 1.00 85.12 740 LYS A CA 1
ATOM 5899 C C . LYS A 1 740 ? -23.361 -17.682 16.419 1.00 85.12 740 LYS A C 1
ATOM 5901 O O . LYS A 1 740 ? -23.201 -16.469 16.477 1.00 85.12 740 LYS A O 1
ATOM 5906 N N . VAL A 1 741 ? -22.594 -18.535 17.112 1.00 83.38 741 VAL A N 1
ATOM 5907 C CA . VAL A 1 741 ? -21.545 -18.166 18.099 1.00 83.38 741 VAL A CA 1
ATOM 5908 C C . VAL A 1 741 ? -20.284 -19.024 17.852 1.00 83.38 741 VAL A C 1
ATOM 5910 O O . VAL A 1 741 ? -20.450 -20.199 17.530 1.00 83.38 741 VAL A O 1
ATOM 5913 N N . PRO A 1 742 ? -19.034 -18.507 17.954 1.00 88.19 742 PRO A N 1
ATOM 5914 C CA . PRO A 1 742 ? -17.888 -19.149 17.292 1.00 88.19 742 PRO A CA 1
ATOM 5915 C C . PRO A 1 742 ? -17.069 -20.135 18.132 1.00 88.19 742 PRO A C 1
ATOM 5917 O O . PRO A 1 742 ? -16.377 -20.969 17.551 1.00 88.19 742 PRO A O 1
ATOM 5920 N N . ILE A 1 743 ? -17.116 -20.028 19.465 1.00 90.38 743 ILE A N 1
ATOM 5921 C CA . ILE A 1 743 ? -16.091 -20.536 20.398 1.00 90.38 743 ILE A CA 1
ATOM 5922 C C . ILE A 1 743 ? -14.745 -19.771 20.247 1.00 90.38 743 ILE A C 1
ATOM 5924 O O . ILE A 1 743 ? -14.445 -19.184 19.211 1.00 90.38 743 ILE A O 1
ATOM 5928 N N . LYS A 1 744 ? -13.995 -19.713 21.353 1.00 88.50 744 LYS A N 1
ATOM 5929 C CA . LYS A 1 744 ? -12.820 -18.868 21.644 1.00 88.50 744 LYS A CA 1
ATOM 5930 C C . LYS A 1 744 ? -11.469 -19.389 21.108 1.00 88.50 744 LYS A C 1
ATOM 5932 O O . LYS A 1 744 ? -11.404 -20.495 20.564 1.00 88.50 744 LYS A O 1
ATOM 5937 N N . TRP A 1 745 ? -10.376 -18.651 21.350 1.00 86.06 745 TRP A N 1
ATOM 5938 C CA . TRP A 1 745 ? -8.995 -19.102 21.113 1.00 86.06 745 TRP A CA 1
ATOM 5939 C C . TRP A 1 745 ? -8.650 -20.380 21.900 1.00 86.06 745 TRP A C 1
ATOM 5941 O O . TRP A 1 745 ? -9.289 -20.723 22.898 1.00 86.06 745 TRP A O 1
ATOM 5951 N N . PRO A 1 746 ? -7.681 -21.177 21.431 1.00 84.50 746 PRO A N 1
ATOM 5952 C CA . PRO A 1 746 ? -7.353 -21.385 20.021 1.00 84.50 746 PRO A CA 1
ATOM 5953 C C . PRO A 1 746 ? -8.402 -22.284 19.326 1.00 84.50 746 PRO A C 1
ATOM 5955 O O . PRO A 1 746 ? -8.286 -22.586 18.142 1.00 84.50 746 PRO A O 1
ATOM 5958 N N . LYS A 1 747 ? -9.433 -22.711 20.074 1.00 87.44 747 LYS A N 1
ATOM 5959 C CA . LYS A 1 747 ? -10.446 -23.746 19.791 1.00 87.44 747 LYS A CA 1
ATOM 5960 C C . LYS A 1 747 ? -11.371 -23.468 18.591 1.00 87.44 747 LYS A C 1
ATOM 5962 O O . LYS A 1 747 ? -12.243 -24.282 18.303 1.00 87.44 747 LYS A O 1
ATOM 5967 N N . SER A 1 748 ? -11.204 -22.329 17.924 1.00 87.06 748 SER A N 1
ATOM 5968 C CA . SER A 1 748 ? -11.876 -21.956 16.672 1.00 87.06 748 SER A CA 1
ATOM 5969 C C . SER A 1 748 ? -10.946 -21.151 15.743 1.00 87.06 748 SER A C 1
ATOM 5971 O O . SER A 1 748 ? -11.417 -20.418 14.872 1.00 87.06 748 SER A O 1
ATOM 5973 N N . ARG A 1 749 ? -9.616 -21.211 15.956 1.00 84.56 749 ARG A N 1
ATOM 5974 C CA . ARG A 1 749 ? -8.683 -20.191 15.440 1.00 84.56 749 ARG A CA 1
ATOM 5975 C C . ARG A 1 749 ? -7.975 -20.522 14.138 1.00 84.56 749 ARG A C 1
ATOM 5977 O O . ARG A 1 749 ? -7.429 -19.583 13.580 1.00 84.56 749 ARG A O 1
ATOM 5984 N N . ASP A 1 750 ? -7.985 -21.742 13.583 1.00 81.94 750 ASP A N 1
ATOM 5985 C CA . ASP A 1 750 ? -7.741 -21.840 12.125 1.00 81.94 750 ASP A CA 1
ATOM 5986 C C . ASP A 1 750 ? -8.468 -22.886 11.278 1.00 81.94 750 ASP A C 1
ATOM 5988 O O . ASP A 1 750 ? -8.035 -23.379 10.248 1.00 81.94 750 ASP A O 1
ATOM 5992 N N . GLU A 1 751 ? -9.713 -23.020 11.674 1.00 86.88 751 GLU A N 1
ATOM 5993 C CA . GLU A 1 751 ? -11.017 -23.287 10.981 1.00 86.88 751 GLU A CA 1
ATOM 5994 C C . GLU A 1 751 ? -12.965 -21.260 9.837 1.00 86.88 751 GLU A C 1
ATOM 5996 O O . GLU A 1 751 ? -13.026 -20.726 8.709 1.00 86.88 751 GLU A O 1
ATOM 6001 N N . VAL A 1 752 ? -14.040 -20.520 10.345 1.00 84.00 752 VAL A N 1
ATOM 6002 C CA . VAL A 1 752 ? -14.698 -20.138 11.660 1.00 84.00 752 VAL A CA 1
ATOM 6003 C C . VAL A 1 752 ? -16.199 -20.560 11.731 1.00 84.00 752 VAL A C 1
ATOM 6005 O O . VAL A 1 752 ? -16.459 -21.756 11.820 1.00 84.00 752 VAL A O 1
ATOM 6008 N N . TRP A 1 753 ? -17.207 -19.656 11.715 1.00 85.81 753 TRP A N 1
ATOM 6009 C CA . TRP A 1 753 ? -18.648 -19.994 11.898 1.00 85.81 753 TRP A CA 1
ATOM 6010 C C . TRP A 1 753 ? -19.705 -19.278 11.010 1.00 85.81 753 TRP A C 1
ATOM 6012 O O . TRP A 1 753 ? -20.857 -19.692 11.052 1.00 85.81 753 TRP A O 1
ATOM 6022 N N . LYS A 1 754 ? -19.358 -18.250 10.222 1.00 81.38 754 LYS A N 1
ATOM 6023 C CA . LYS A 1 754 ? -20.166 -17.444 9.255 1.00 81.38 754 LYS A CA 1
ATOM 6024 C C . LYS A 1 754 ? -21.597 -17.900 8.833 1.00 81.38 754 LYS A C 1
ATOM 6026 O O . LYS A 1 754 ? -21.845 -19.004 8.363 1.00 81.38 754 LYS A O 1
ATOM 6031 N N . VAL A 1 755 ? -22.535 -16.967 8.718 1.00 75.62 755 VAL A N 1
ATOM 6032 C CA . VAL A 1 755 ? -23.351 -16.842 7.482 1.00 75.62 755 VAL A CA 1
ATOM 6033 C C . VAL A 1 755 ? -23.368 -15.355 7.149 1.00 75.62 755 VAL A C 1
ATOM 6035 O O . VAL A 1 755 ? -24.115 -14.573 7.704 1.00 75.62 755 VAL A O 1
ATOM 6038 N N . ASN A 1 756 ? -22.329 -14.965 6.414 1.00 78.06 756 ASN A N 1
ATOM 6039 C CA . ASN A 1 756 ? -21.933 -13.597 6.114 1.00 78.06 756 ASN A CA 1
ATOM 6040 C C . ASN A 1 756 ? -21.476 -13.533 4.634 1.00 78.06 756 ASN A C 1
ATOM 6042 O O . ASN A 1 756 ? -21.641 -14.526 3.946 1.00 78.06 756 ASN A O 1
ATOM 6046 N N . ILE A 1 757 ? -20.769 -12.497 4.176 1.00 70.38 757 ILE A N 1
ATOM 6047 C CA . ILE A 1 757 ? -20.034 -12.443 2.893 1.00 70.38 757 ILE A CA 1
ATOM 6048 C C . ILE A 1 757 ? -20.840 -12.497 1.569 1.00 70.38 757 ILE A C 1
ATOM 6050 O O . ILE A 1 757 ? -21.174 -13.596 1.160 1.00 70.38 757 ILE A O 1
ATOM 6054 N N . PRO A 1 758 ? -21.023 -11.370 0.847 1.00 53.16 758 PRO A N 1
ATOM 6055 C CA . PRO A 1 758 ? -21.741 -11.181 -0.429 1.00 53.16 758 PRO A CA 1
ATOM 6056 C C . PRO A 1 758 ? -21.600 -12.113 -1.638 1.00 53.16 758 PRO A C 1
ATOM 6058 O O . PRO A 1 758 ? -20.598 -12.799 -1.813 1.00 53.16 758 PRO A O 1
ATOM 6061 N N . HIS A 1 759 ? -22.541 -12.045 -2.599 1.00 55.00 759 HIS A N 1
ATOM 6062 C CA . HIS A 1 759 ? -24.002 -11.784 -2.479 1.00 55.00 759 HIS A CA 1
ATOM 6063 C C . HIS A 1 759 ? -24.753 -12.196 -3.763 1.00 55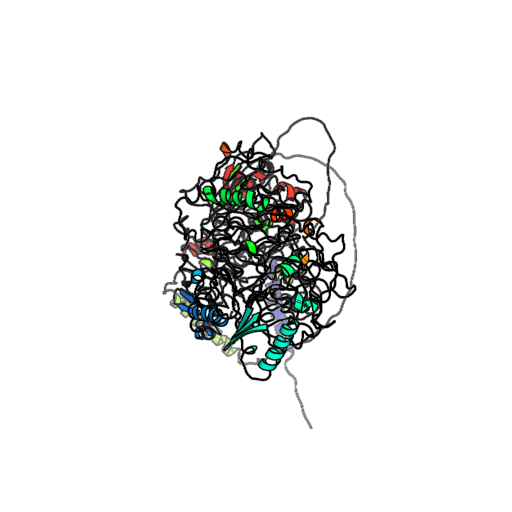.00 759 HIS A C 1
ATOM 6065 O O . HIS A 1 759 ? -25.551 -13.130 -3.726 1.00 55.00 759 HIS A O 1
ATOM 6071 N N . THR A 1 760 ? -24.525 -11.494 -4.882 1.00 50.28 760 THR A N 1
ATOM 6072 C CA . THR A 1 760 ? -25.486 -11.401 -5.997 1.00 50.28 760 THR A CA 1
ATOM 6073 C C . THR A 1 760 ? -25.196 -12.331 -7.169 1.00 50.28 760 THR A C 1
ATOM 6075 O O . THR A 1 760 ? -26.114 -13.014 -7.614 1.00 50.28 760 THR A O 1
ATOM 6078 N N . HIS A 1 761 ? -23.971 -12.324 -7.724 1.00 51.16 761 HIS A N 1
ATOM 6079 C CA . HIS A 1 761 ? -23.825 -12.559 -9.177 1.00 51.16 761 HIS A CA 1
ATOM 6080 C C . HIS A 1 761 ? -22.727 -13.510 -9.696 1.00 51.16 761 HIS A C 1
ATOM 6082 O O . HIS A 1 761 ? -22.776 -13.816 -10.876 1.00 51.16 761 HIS A O 1
ATOM 6088 N N . LEU A 1 762 ? -21.746 -14.000 -8.925 1.00 47.16 762 LEU A N 1
ATOM 6089 C CA . LEU A 1 762 ? -20.403 -14.293 -9.489 1.00 47.16 762 LEU A CA 1
ATOM 6090 C C . LEU A 1 762 ? -19.746 -15.698 -9.308 1.00 47.16 762 LEU A C 1
ATOM 6092 O O . LEU A 1 762 ? -18.522 -15.766 -9.220 1.00 47.16 762 LEU A O 1
ATOM 6096 N N . ALA A 1 763 ? -20.484 -16.830 -9.300 1.00 42.84 763 ALA A N 1
ATOM 6097 C CA . ALA A 1 763 ? -19.872 -18.178 -9.351 1.00 42.84 763 ALA A CA 1
ATOM 6098 C C . ALA A 1 763 ? -20.565 -19.460 -9.991 1.00 42.84 763 ALA A C 1
ATOM 6100 O O . ALA A 1 763 ? -20.161 -20.565 -9.616 1.00 42.84 763 ALA A O 1
ATOM 6101 N N . SER A 1 764 ? -21.502 -19.432 -10.968 1.00 45.12 764 SER A N 1
ATOM 6102 C CA . SER A 1 764 ? -21.993 -20.630 -11.738 1.00 45.12 764 SER A CA 1
ATOM 6103 C C . SER A 1 764 ? -22.043 -20.590 -13.303 1.00 45.12 764 SER A C 1
ATOM 6105 O O . SER A 1 764 ? -21.790 -21.636 -13.889 1.00 45.12 764 SER A O 1
ATOM 6107 N N . GLU A 1 765 ? -22.134 -19.438 -13.998 1.00 41.41 765 GLU A N 1
ATOM 6108 C CA . GLU A 1 765 ? -22.027 -19.244 -15.483 1.00 41.41 765 GLU A CA 1
ATOM 6109 C C . GLU A 1 765 ? -20.782 -18.505 -16.108 1.00 41.41 765 GLU A C 1
ATOM 6111 O O . GLU A 1 765 ? -20.210 -19.054 -17.045 1.00 41.41 765 GLU A O 1
ATOM 6116 N N . LYS A 1 766 ? -20.290 -17.327 -15.651 1.00 45.69 766 LYS A N 1
ATOM 6117 C CA . LYS A 1 766 ? -19.000 -16.691 -16.108 1.00 45.69 766 LYS A CA 1
ATOM 6118 C C . LYS A 1 766 ? -18.217 -15.894 -15.025 1.00 45.69 766 LYS A C 1
ATOM 6120 O O . LYS A 1 766 ? -18.488 -14.716 -14.815 1.00 45.69 766 LYS A O 1
ATOM 6125 N N . SER A 1 767 ? -17.191 -16.511 -14.432 1.00 43.72 767 SER A N 1
ATOM 6126 C CA . SER A 1 767 ? -16.017 -15.984 -13.691 1.00 43.72 767 SER A CA 1
ATOM 6127 C C . SER A 1 767 ? -15.103 -17.175 -13.375 1.00 43.72 767 SER A C 1
ATOM 6129 O O . SER A 1 767 ? -15.555 -18.320 -13.453 1.00 43.72 767 SER A O 1
ATOM 6131 N N . ASP A 1 768 ? -13.822 -16.960 -13.075 1.00 40.03 768 ASP A N 1
ATOM 6132 C CA . ASP A 1 768 ? -12.856 -18.060 -13.172 1.00 40.03 768 ASP A CA 1
ATOM 6133 C C . ASP A 1 768 ? -11.838 -18.204 -12.018 1.00 40.03 768 ASP A C 1
ATOM 6135 O O . ASP A 1 768 ? -12.194 -18.621 -10.912 1.00 40.03 768 ASP A O 1
ATOM 6139 N N . GLN A 1 769 ? -10.539 -18.045 -12.275 1.00 45.16 769 GLN A N 1
ATOM 6140 C CA . GLN A 1 769 ? -9.493 -18.737 -11.496 1.00 45.16 769 GLN A CA 1
ATOM 6141 C C . GLN A 1 769 ? -9.291 -18.188 -10.082 1.00 45.16 769 GLN A C 1
ATOM 6143 O O . GLN A 1 769 ? -8.604 -17.207 -9.855 1.00 45.16 769 GLN A O 1
ATOM 6148 N N . ASN A 1 770 ? -9.885 -18.893 -9.127 1.00 52.72 770 ASN A N 1
ATOM 6149 C CA . ASN A 1 770 ? -10.013 -18.596 -7.698 1.00 52.72 770 ASN A CA 1
ATOM 6150 C C . ASN A 1 770 ? -10.949 -17.425 -7.349 1.00 52.72 770 ASN A C 1
ATOM 6152 O O . ASN A 1 770 ? -10.728 -16.716 -6.373 1.00 52.72 770 ASN A O 1
ATOM 6156 N N . TRP A 1 771 ? -12.056 -17.284 -8.094 1.00 54.47 771 TRP A N 1
ATOM 6157 C CA . TRP A 1 771 ? -13.056 -16.239 -7.860 1.00 54.47 771 TRP A CA 1
ATOM 6158 C C . TRP A 1 771 ? -14.151 -16.726 -6.849 1.00 54.47 771 TRP A C 1
ATOM 6160 O O . TRP A 1 771 ? -15.128 -17.368 -7.218 1.00 54.47 771 TRP A O 1
ATOM 6170 N N . MET A 1 772 ? -13.926 -16.436 -5.549 1.00 59.47 772 MET A N 1
ATOM 6171 C CA . MET A 1 772 ? -14.843 -16.447 -4.363 1.00 59.47 772 MET A CA 1
ATOM 6172 C C . MET A 1 772 ? -15.520 -17.744 -3.880 1.00 59.47 772 MET A C 1
ATOM 6174 O O . MET A 1 772 ? -16.520 -18.184 -4.447 1.00 59.47 772 MET A O 1
ATOM 6178 N N . VAL A 1 773 ? -15.140 -18.259 -2.694 1.00 66.81 773 VAL A N 1
ATOM 6179 C CA . VAL A 1 773 ? -14.808 -19.691 -2.538 1.00 66.81 773 VAL A CA 1
ATOM 6180 C C . VAL A 1 773 ? -15.511 -20.526 -1.408 1.00 66.81 773 VAL A C 1
ATOM 6182 O O . VAL A 1 773 ? -14.872 -21.220 -0.619 1.00 66.81 773 VAL A O 1
ATOM 6185 N N . VAL A 1 774 ? -16.847 -20.541 -1.253 1.00 74.00 774 VAL A N 1
ATOM 6186 C CA . VAL A 1 774 ? -17.499 -21.368 -0.183 1.00 74.00 774 VAL A CA 1
ATOM 6187 C C . VAL A 1 774 ? -17.797 -22.842 -0.513 1.00 74.00 774 VAL A C 1
ATOM 6189 O O . VAL A 1 774 ? -18.399 -23.161 -1.534 1.00 74.00 774 VAL A O 1
ATOM 6192 N N . LYS A 1 775 ? -17.594 -23.754 0.457 1.00 66.56 775 LYS A N 1
ATOM 6193 C CA . LYS A 1 775 ? -18.276 -25.083 0.535 1.00 66.56 775 LYS A CA 1
ATOM 6194 C C . LYS A 1 775 ? -19.808 -24.943 0.630 1.00 66.56 775 LYS A C 1
ATOM 6196 O O . LYS A 1 775 ? -20.546 -25.924 0.606 1.00 66.56 775 LYS A O 1
ATOM 6201 N N . GLY A 1 776 ? -20.274 -23.727 0.872 1.00 75.38 776 GLY A N 1
ATOM 6202 C CA . GLY A 1 776 ? -21.317 -23.461 1.840 1.00 75.38 776 GLY A CA 1
ATOM 6203 C C . GLY A 1 776 ? -20.646 -23.340 3.199 1.00 75.38 776 GLY A C 1
ATOM 6204 O O . GLY A 1 776 ? -19.951 -22.372 3.467 1.00 75.38 776 GLY A O 1
ATOM 6205 N N . ASP A 1 777 ? -20.777 -24.374 4.021 1.00 77.00 777 ASP A N 1
ATOM 6206 C CA . ASP A 1 777 ? -20.338 -24.447 5.420 1.00 77.00 777 ASP A CA 1
ATOM 6207 C C . ASP A 1 777 ? -18.812 -24.289 5.688 1.00 77.00 777 ASP A C 1
ATOM 6209 O O . ASP A 1 777 ? -18.412 -24.673 6.781 1.00 77.00 777 ASP A O 1
ATOM 6213 N N . LYS A 1 778 ? -17.948 -23.785 4.767 1.00 71.25 778 LYS A N 1
ATOM 6214 C CA . LYS A 1 778 ? -16.470 -23.508 4.903 1.00 71.25 778 LYS A CA 1
ATOM 6215 C C . LYS A 1 778 ? -15.945 -22.495 3.842 1.00 71.25 778 LYS A C 1
ATOM 6217 O O . LYS A 1 778 ? -16.558 -22.423 2.781 1.00 71.25 778 LYS A O 1
ATOM 6222 N N . ILE A 1 779 ? -14.849 -21.750 4.103 1.00 81.06 779 ILE A N 1
ATOM 6223 C CA . ILE A 1 779 ? -14.112 -20.803 3.192 1.00 81.06 779 ILE A CA 1
ATOM 6224 C C . ILE A 1 779 ? -12.608 -20.749 3.568 1.00 81.06 779 ILE A C 1
ATOM 6226 O O . ILE A 1 779 ? -12.288 -21.228 4.659 1.00 81.06 779 ILE A O 1
ATOM 6230 N N . SER A 1 780 ? -11.675 -20.273 2.712 1.00 78.69 780 SER A N 1
ATOM 6231 C CA . SER A 1 780 ? -10.231 -20.313 3.056 1.00 78.69 780 SER A CA 1
ATOM 6232 C C . SER A 1 780 ? -9.259 -19.406 2.277 1.00 78.69 780 SER A C 1
ATOM 6234 O O . SER A 1 780 ? -9.608 -18.725 1.323 1.00 78.69 780 SER A O 1
ATOM 6236 N N . PHE A 1 781 ? -8.013 -19.432 2.757 1.00 77.44 781 PHE A N 1
ATOM 6237 C CA . PHE A 1 781 ? -7.022 -18.376 2.769 1.00 77.44 781 PHE A CA 1
ATOM 6238 C C . PHE A 1 781 ? -5.617 -18.968 2.422 1.00 77.44 781 PHE A C 1
ATOM 6240 O O . PHE A 1 781 ? -4.877 -19.319 3.342 1.00 77.44 781 PHE A O 1
ATOM 6247 N N . PRO A 1 782 ? -5.239 -19.204 1.143 1.00 71.38 782 PRO A N 1
ATOM 6248 C CA . PRO A 1 782 ? -4.031 -19.966 0.778 1.00 71.38 782 PRO A CA 1
ATOM 6249 C C . PRO A 1 782 ? -2.652 -19.300 0.536 1.00 71.38 782 PRO A C 1
ATOM 6251 O O . PRO A 1 782 ? -1.687 -19.731 1.144 1.00 71.38 782 PRO A O 1
ATOM 6254 N N . GLY A 1 783 ? -2.403 -18.374 -0.405 1.00 55.03 783 GLY A N 1
ATOM 6255 C CA . GLY A 1 783 ? -3.348 -17.443 -1.013 1.00 55.03 783 GLY A CA 1
ATOM 6256 C C . GLY A 1 783 ? -3.022 -16.745 -2.349 1.00 55.03 783 GLY A C 1
ATOM 6257 O O . GLY A 1 783 ? -3.598 -15.708 -2.606 1.00 55.03 783 GLY A O 1
ATOM 6258 N N . GLY A 1 784 ? -2.183 -17.257 -3.248 1.00 62.66 784 GLY A N 1
ATOM 6259 C CA . GLY A 1 784 ? -1.826 -16.534 -4.492 1.00 62.66 784 GLY A CA 1
ATOM 6260 C C . GLY A 1 784 ? -2.798 -16.498 -5.676 1.00 62.66 784 GLY A C 1
ATOM 6261 O O . GLY A 1 784 ? -3.198 -17.544 -6.179 1.00 62.66 784 GLY A O 1
ATOM 6262 N N . GLY A 1 785 ? -3.095 -15.307 -6.196 1.00 55.34 785 GLY A N 1
ATOM 6263 C CA . GLY A 1 785 ? -3.797 -15.113 -7.478 1.00 55.34 785 GLY A CA 1
ATOM 6264 C C . GLY A 1 785 ? -2.860 -15.049 -8.688 1.00 55.34 785 GLY A C 1
ATOM 6265 O O . GLY A 1 785 ? -1.777 -15.607 -8.590 1.00 55.34 785 GLY A O 1
ATOM 6266 N N . THR A 1 786 ? -3.277 -14.369 -9.769 1.00 59.00 786 THR A N 1
ATOM 6267 C CA . THR A 1 786 ? -2.881 -14.328 -11.214 1.00 59.00 786 THR A CA 1
ATOM 6268 C C . THR A 1 786 ? -1.436 -14.649 -11.691 1.00 59.00 786 THR A C 1
ATOM 6270 O O . THR A 1 786 ? -1.112 -14.353 -12.839 1.00 59.00 786 THR A O 1
ATOM 6273 N N . HIS A 1 787 ? -0.521 -15.257 -10.913 1.00 56.97 787 HIS A N 1
ATOM 6274 C CA . HIS A 1 787 ? 0.919 -15.373 -11.234 1.00 56.97 787 HIS A CA 1
ATOM 6275 C C . HIS A 1 787 ? 1.578 -16.766 -11.230 1.00 56.97 787 HIS A C 1
ATOM 6277 O O . HIS A 1 787 ? 2.581 -16.898 -11.922 1.00 56.97 787 HIS A O 1
ATOM 6283 N N . PHE A 1 788 ? 1.110 -17.786 -10.475 1.00 57.84 788 PHE A N 1
ATOM 6284 C CA . PHE A 1 788 ? 2.117 -18.680 -9.884 1.00 57.84 788 PHE A CA 1
ATOM 6285 C C . PHE A 1 788 ? 1.945 -20.217 -9.584 1.00 57.84 788 PHE A C 1
ATOM 6287 O O . PHE A 1 788 ? 2.948 -20.872 -9.803 1.00 57.84 788 PHE A O 1
ATOM 6294 N N . HIS A 1 789 ? 0.835 -20.843 -9.128 1.00 59.38 789 HIS A N 1
ATOM 6295 C CA . HIS A 1 789 ? 0.479 -22.324 -9.075 1.00 59.38 789 HIS A CA 1
ATOM 6296 C C . HIS A 1 789 ? 0.680 -23.366 -7.935 1.00 59.38 789 HIS A C 1
ATOM 6298 O O . HIS A 1 789 ? 1.054 -24.492 -8.246 1.00 59.38 789 HIS A O 1
ATOM 6304 N N . TYR A 1 790 ? 0.463 -23.072 -6.649 1.00 59.19 790 TYR A N 1
ATOM 6305 C CA . TYR A 1 790 ? 0.341 -24.058 -5.538 1.00 59.19 790 TYR A CA 1
ATOM 6306 C C . TYR A 1 790 ? 0.041 -23.344 -4.206 1.00 59.19 790 TYR A C 1
ATOM 6308 O O . TYR A 1 790 ? -1.125 -23.098 -3.901 1.00 59.19 790 TYR A O 1
ATOM 6316 N N . GLY A 1 791 ? 1.083 -22.957 -3.455 1.00 69.38 791 GLY A N 1
ATOM 6317 C CA . GLY A 1 791 ? 1.080 -22.555 -2.058 1.00 69.38 791 GLY A CA 1
ATOM 6318 C C . GLY A 1 791 ? 1.947 -21.363 -1.660 1.00 69.38 791 GLY A C 1
ATOM 6319 O O . GLY A 1 791 ? 2.805 -20.935 -2.406 1.00 69.38 791 GLY A O 1
ATOM 6320 N N . ALA A 1 792 ? 1.772 -20.863 -0.434 1.00 74.94 792 ALA A N 1
ATOM 6321 C CA . ALA A 1 792 ? 2.411 -19.640 0.055 1.00 74.94 792 ALA A CA 1
ATOM 6322 C C . ALA A 1 792 ? 3.642 -19.704 0.988 1.00 74.94 792 ALA A C 1
ATOM 6324 O O . ALA A 1 792 ? 4.136 -18.612 1.180 1.00 74.94 792 ALA A O 1
ATOM 6325 N N . ASP A 1 793 ? 4.200 -20.807 1.549 1.00 73.19 793 ASP A N 1
ATOM 6326 C CA . ASP A 1 793 ? 5.352 -20.773 2.530 1.00 73.19 793 ASP A CA 1
ATOM 6327 C C . ASP A 1 793 ? 6.701 -20.258 1.945 1.00 73.19 793 ASP A C 1
ATOM 6329 O O . ASP A 1 793 ? 7.800 -20.604 2.346 1.00 73.19 793 ASP A O 1
ATOM 6333 N N . LYS A 1 794 ? 6.604 -19.440 0.912 1.00 85.25 794 LYS A N 1
ATOM 6334 C CA . LYS A 1 794 ? 7.093 -19.654 -0.441 1.00 85.25 794 LYS A CA 1
ATOM 6335 C C . LYS A 1 794 ? 6.756 -18.411 -1.297 1.00 85.25 794 LYS A C 1
ATOM 6337 O O . LYS A 1 794 ? 7.519 -18.126 -2.202 1.00 85.25 794 LYS A O 1
ATOM 6342 N N . TYR A 1 795 ? 5.648 -17.704 -1.010 1.00 87.19 795 TYR A N 1
ATOM 6343 C CA . TYR A 1 795 ? 5.531 -16.237 -0.994 1.00 87.19 795 TYR A CA 1
ATOM 6344 C C . TYR A 1 795 ? 4.814 -15.832 0.302 1.00 87.19 795 TYR A C 1
ATOM 6346 O O . TYR A 1 795 ? 3.590 -15.722 0.351 1.00 87.19 795 TYR A O 1
ATOM 6354 N N . ILE A 1 796 ? 5.619 -15.770 1.366 1.00 83.50 796 ILE A N 1
ATOM 6355 C CA . ILE A 1 796 ? 5.277 -15.566 2.775 1.00 83.50 796 ILE A CA 1
ATOM 6356 C C . ILE A 1 796 ? 5.982 -14.251 3.201 1.00 83.50 796 ILE A C 1
ATOM 6358 O O . ILE A 1 796 ? 5.569 -13.198 2.743 1.00 83.50 796 ILE A O 1
ATOM 6362 N N . ALA A 1 797 ? 7.085 -14.264 3.950 1.00 83.94 797 ALA A N 1
ATOM 6363 C CA . ALA A 1 797 ? 7.861 -13.113 4.395 1.00 83.94 797 ALA A CA 1
ATOM 6364 C C . ALA A 1 797 ? 9.191 -12.868 3.624 1.00 83.94 797 ALA A C 1
ATOM 6366 O O . ALA A 1 797 ? 10.260 -12.906 4.237 1.00 83.94 797 ALA A O 1
ATOM 6367 N N . SER A 1 798 ? 9.220 -12.611 2.303 1.00 87.12 798 SER A N 1
ATOM 6368 C CA . SER A 1 798 ? 10.523 -12.442 1.599 1.00 87.12 798 SER A CA 1
ATOM 6369 C C . SER A 1 798 ? 10.525 -11.859 0.156 1.00 87.12 798 SER A C 1
ATOM 6371 O O . SER A 1 798 ? 10.097 -12.535 -0.752 1.00 87.12 798 SER A O 1
ATOM 6373 N N . ILE A 1 799 ? 11.156 -10.718 -0.167 1.00 86.38 799 ILE A N 1
ATOM 6374 C CA . ILE A 1 799 ? 11.341 -10.222 -1.569 1.00 86.38 799 ILE A CA 1
ATOM 6375 C C . ILE A 1 799 ? 12.768 -10.302 -2.164 1.00 86.38 799 ILE A C 1
ATOM 6377 O O . ILE A 1 799 ? 12.985 -10.152 -3.364 1.00 86.38 799 ILE A O 1
ATOM 6381 N N . ALA A 1 800 ? 13.766 -10.402 -1.300 1.00 85.56 800 ALA A N 1
ATOM 6382 C CA . ALA A 1 800 ? 15.050 -9.724 -1.381 1.00 85.56 800 ALA A CA 1
ATOM 6383 C C . ALA A 1 800 ? 16.264 -10.629 -1.665 1.00 85.56 800 ALA A C 1
ATOM 6385 O O . ALA A 1 800 ? 17.345 -10.343 -1.182 1.00 85.56 800 ALA A O 1
ATOM 6386 N N . ASN A 1 801 ? 16.094 -11.700 -2.440 1.00 89.06 801 ASN A N 1
ATOM 6387 C CA . ASN A 1 801 ? 17.033 -12.779 -2.790 1.00 89.06 801 ASN A CA 1
ATOM 6388 C C . ASN A 1 801 ? 18.502 -12.556 -2.381 1.00 89.06 801 ASN A C 1
ATOM 6390 O O . ASN A 1 801 ? 18.910 -13.090 -1.364 1.00 89.06 801 ASN A O 1
ATOM 6394 N N . MET A 1 802 ? 19.255 -11.854 -3.218 1.00 89.81 802 MET A N 1
ATOM 6395 C CA . MET A 1 802 ? 20.475 -11.058 -3.005 1.00 89.81 802 MET A CA 1
ATOM 6396 C C . MET A 1 802 ? 21.540 -11.400 -1.941 1.00 89.81 802 MET A C 1
ATOM 6398 O O . MET A 1 802 ? 21.262 -11.716 -0.799 1.00 89.81 802 MET A O 1
ATOM 6402 N N . LEU A 1 803 ? 22.806 -11.087 -2.253 1.00 86.25 803 LEU A N 1
ATOM 6403 C CA . LEU A 1 803 ? 23.815 -10.616 -1.276 1.00 86.25 803 LEU A CA 1
ATOM 6404 C C . LEU A 1 803 ? 24.038 -11.392 0.053 1.00 86.25 803 LEU A C 1
ATOM 6406 O O . LEU A 1 803 ? 24.205 -10.780 1.100 1.00 86.25 803 LEU A O 1
ATOM 6410 N N . ASN A 1 804 ? 24.160 -12.720 0.017 1.00 85.69 804 ASN A N 1
ATOM 6411 C CA . ASN A 1 804 ? 24.734 -13.602 1.055 1.00 85.69 804 ASN A CA 1
ATOM 6412 C C . ASN A 1 804 ? 24.090 -13.528 2.456 1.00 85.69 804 ASN A C 1
ATOM 6414 O O . ASN A 1 804 ? 24.756 -13.321 3.461 1.00 85.69 804 ASN A O 1
ATOM 6418 N N . PHE A 1 805 ? 22.777 -13.701 2.565 1.00 85.06 805 PHE A N 1
ATOM 6419 C CA . PHE A 1 805 ? 22.082 -13.830 3.852 1.00 85.06 805 PHE A CA 1
ATOM 6420 C C . PHE A 1 805 ? 22.530 -15.012 4.718 1.00 85.06 805 PHE A C 1
ATOM 6422 O O . PHE A 1 805 ? 23.185 -15.942 4.265 1.00 85.06 805 PHE A O 1
ATOM 6429 N N . SER A 1 806 ? 22.206 -14.968 6.011 1.00 77.31 806 SER A N 1
ATOM 6430 C CA . SER A 1 806 ? 22.884 -15.801 7.003 1.00 77.31 806 SER A CA 1
ATOM 6431 C C . SER A 1 806 ? 22.379 -17.240 7.132 1.00 77.31 806 SER A C 1
ATOM 6433 O O . SER A 1 806 ? 21.649 -17.555 8.064 1.00 77.31 806 SER A O 1
ATOM 6435 N N . ASN A 1 807 ? 22.977 -18.124 6.327 1.00 76.25 807 ASN A N 1
ATOM 6436 C CA . ASN A 1 807 ? 23.173 -19.566 6.563 1.00 76.25 807 ASN A CA 1
ATOM 6437 C C . ASN A 1 807 ? 21.902 -20.460 6.625 1.00 76.25 807 ASN A C 1
ATOM 6439 O O . ASN A 1 807 ? 21.928 -21.543 6.047 1.00 76.25 807 ASN A O 1
ATOM 6443 N N . ASN A 1 808 ? 20.810 -20.070 7.300 1.00 79.06 808 ASN A N 1
ATOM 6444 C CA . ASN A 1 808 ? 19.543 -20.824 7.343 1.00 79.06 808 ASN A CA 1
ATOM 6445 C C . ASN A 1 808 ? 18.329 -19.916 7.692 1.00 79.06 808 ASN A C 1
ATOM 6447 O O . ASN A 1 808 ? 18.293 -18.767 7.253 1.00 79.06 808 ASN A O 1
ATOM 6451 N N . ILE A 1 809 ? 17.324 -20.443 8.411 1.00 82.00 809 ILE A N 1
ATOM 6452 C CA . ILE A 1 809 ? 15.907 -20.055 8.322 1.00 82.00 809 ILE A CA 1
ATOM 6453 C C . ILE A 1 809 ? 15.547 -18.691 8.931 1.00 82.00 809 ILE A C 1
ATOM 6455 O O . ILE A 1 809 ? 16.001 -18.328 10.017 1.00 82.00 809 ILE A O 1
ATOM 6459 N N . LEU A 1 810 ? 14.691 -17.956 8.206 1.00 86.00 810 LEU A N 1
ATOM 6460 C CA . LEU A 1 810 ? 14.326 -16.564 8.475 1.00 86.00 810 LEU A CA 1
ATOM 6461 C C . LEU A 1 810 ? 15.577 -15.696 8.685 1.00 86.00 810 LEU A C 1
ATOM 6463 O O . LEU A 1 810 ? 16.615 -15.879 8.044 1.00 86.00 810 LEU A O 1
ATOM 6467 N N . ASN A 1 811 ? 15.445 -14.767 9.631 1.00 86.50 811 ASN A N 1
ATOM 6468 C CA . ASN A 1 811 ? 16.508 -13.956 10.201 1.00 86.50 811 ASN A CA 1
ATOM 6469 C C . ASN A 1 811 ? 17.427 -13.284 9.156 1.00 86.50 811 ASN A C 1
ATOM 6471 O O . ASN A 1 811 ? 16.976 -12.819 8.116 1.00 86.50 811 ASN A O 1
ATOM 6475 N N . ASN A 1 812 ? 18.668 -12.994 9.561 1.00 89.12 812 ASN A N 1
ATOM 6476 C CA . ASN A 1 812 ? 19.347 -11.719 9.310 1.00 89.12 812 ASN A CA 1
ATOM 6477 C C . ASN A 1 812 ? 18.579 -10.442 9.770 1.00 89.12 812 ASN A C 1
ATOM 6479 O O . ASN A 1 812 ? 19.187 -9.383 9.899 1.00 89.12 812 ASN A O 1
ATOM 6483 N N . GLY A 1 813 ? 17.275 -10.548 10.050 1.00 85.50 813 GLY A N 1
ATOM 6484 C CA . GLY A 1 813 ? 16.313 -9.472 10.263 1.00 85.50 813 GLY A CA 1
ATOM 6485 C C . GLY A 1 813 ? 16.628 -8.325 11.232 1.00 85.50 813 GLY A C 1
ATOM 6486 O O . GLY A 1 813 ? 17.581 -8.308 11.999 1.00 85.50 813 GLY A O 1
ATOM 6487 N N . GLY A 1 814 ? 15.775 -7.312 11.143 1.00 86.00 814 GLY A N 1
ATOM 6488 C CA . GLY A 1 814 ? 15.726 -6.041 11.874 1.00 86.00 814 GLY A CA 1
ATOM 6489 C C . GLY A 1 814 ? 15.348 -4.895 10.940 1.00 86.00 814 GLY A C 1
ATOM 6490 O O . GLY A 1 814 ? 15.042 -3.791 11.369 1.00 86.00 814 GLY A O 1
ATOM 6491 N N . ARG A 1 815 ? 15.469 -5.145 9.632 1.00 88.12 815 ARG A N 1
ATOM 6492 C CA . ARG A 1 815 ? 15.294 -4.202 8.527 1.00 88.12 815 ARG A CA 1
ATOM 6493 C C . ARG A 1 815 ? 14.980 -5.036 7.293 1.00 88.12 815 ARG A C 1
ATOM 6495 O O . ARG A 1 815 ? 15.856 -5.797 6.913 1.00 88.12 815 ARG A O 1
ATOM 6502 N N . LEU A 1 816 ? 13.753 -4.942 6.765 1.00 91.44 816 LEU A N 1
ATOM 6503 C CA . LEU A 1 816 ? 13.279 -5.114 5.366 1.00 91.44 816 LEU A CA 1
ATOM 6504 C C . LEU A 1 816 ? 11.765 -5.379 5.415 1.00 91.44 816 LEU A C 1
ATOM 6506 O O . LEU A 1 816 ? 11.314 -6.522 5.483 1.00 91.44 816 LEU A O 1
ATOM 6510 N N . ARG A 1 817 ? 10.985 -4.316 5.603 1.00 92.31 817 ARG A N 1
ATOM 6511 C CA . ARG A 1 817 ? 9.843 -4.419 6.525 1.00 92.31 817 ARG A CA 1
ATOM 6512 C C . ARG A 1 817 ? 8.668 -3.491 6.191 1.00 92.31 817 ARG A C 1
ATOM 6514 O O . ARG A 1 817 ? 7.887 -3.092 7.035 1.00 92.31 817 ARG A O 1
ATOM 6521 N N . THR A 1 818 ? 8.547 -3.220 4.907 1.00 93.81 818 THR A N 1
ATOM 6522 C CA . THR A 1 818 ? 7.826 -2.179 4.183 1.00 93.81 818 THR A CA 1
ATOM 6523 C C . THR A 1 818 ? 6.637 -2.724 3.378 1.00 93.81 818 THR A C 1
ATOM 6525 O O . THR A 1 818 ? 6.838 -3.697 2.702 1.00 93.81 818 THR A O 1
ATOM 6528 N N . VAL A 1 819 ? 5.420 -2.176 3.360 1.00 95.94 819 VAL A N 1
ATOM 6529 C CA . VAL A 1 819 ? 4.338 -2.392 2.357 1.00 95.94 819 VAL A CA 1
ATOM 6530 C C . VAL A 1 819 ? 3.263 -1.318 2.556 1.00 95.94 819 VAL A C 1
ATOM 6532 O O . VAL A 1 819 ? 2.870 -1.032 3.670 1.00 95.94 819 VAL A O 1
ATOM 6535 N N . LEU A 1 820 ? 2.801 -0.716 1.473 1.00 94.44 820 LEU A N 1
ATOM 6536 C CA . LEU A 1 820 ? 1.422 -0.788 1.022 1.00 94.44 820 LEU A CA 1
ATOM 6537 C C . LEU A 1 820 ? 1.417 -1.185 -0.427 1.00 94.44 820 LEU A C 1
ATOM 6539 O O . LEU A 1 820 ? 2.448 -1.250 -1.079 1.00 94.44 820 LEU A O 1
ATOM 6543 N N . ASP A 1 821 ? 0.209 -1.399 -0.882 1.00 92.44 821 ASP A N 1
ATOM 6544 C CA . ASP A 1 821 ? -0.206 -1.949 -2.117 1.00 92.44 821 ASP A CA 1
ATOM 6545 C C . ASP A 1 821 ? -1.212 -0.974 -2.707 1.00 92.44 821 ASP A C 1
ATOM 6547 O O . ASP A 1 821 ? -2.209 -0.703 -2.049 1.00 92.44 821 ASP A O 1
ATOM 6551 N N . VAL A 1 822 ? -1.001 -0.403 -3.897 1.00 82.94 822 VAL A N 1
ATOM 6552 C CA . VAL A 1 822 ? -2.001 0.520 -4.494 1.00 82.94 822 VAL A CA 1
ATOM 6553 C C . VAL A 1 822 ? -3.191 -0.252 -5.067 1.00 82.94 822 VAL A C 1
ATOM 6555 O O . VAL A 1 822 ? -3.577 -0.037 -6.207 1.00 82.94 822 VAL A O 1
ATOM 6558 N N . GLY A 1 823 ? -3.789 -1.159 -4.287 1.00 72.00 823 GLY A N 1
ATOM 6559 C CA . GLY A 1 823 ? -5.241 -1.178 -4.294 1.00 72.00 823 GLY A CA 1
ATOM 6560 C C . GLY A 1 823 ? -6.006 -2.415 -3.899 1.00 72.00 823 GLY A C 1
ATOM 6561 O O . GLY A 1 823 ? -7.180 -2.299 -3.586 1.00 72.00 823 GLY A O 1
ATOM 6562 N N . CYS A 1 824 ? -5.374 -3.569 -3.985 1.00 62.28 824 CYS A N 1
ATOM 6563 C CA . CYS A 1 824 ? -5.883 -4.933 -3.918 1.00 62.28 824 CYS A CA 1
ATOM 6564 C C . CYS A 1 824 ? -7.305 -5.332 -4.367 1.00 62.28 824 CYS A C 1
ATOM 6566 O O . CYS A 1 824 ? -7.573 -6.525 -4.328 1.00 62.28 824 CYS A O 1
ATOM 6568 N N . GLY A 1 825 ? -8.225 -4.457 -4.766 1.00 72.69 825 GLY A N 1
ATOM 6569 C CA . GLY A 1 825 ? -9.609 -4.854 -5.025 1.00 72.69 825 GLY A CA 1
ATOM 6570 C C . GLY A 1 825 ? -10.227 -5.542 -3.813 1.00 72.69 825 GLY A C 1
ATOM 6571 O O . GLY A 1 825 ? -10.263 -5.002 -2.713 1.00 72.69 825 GLY A O 1
ATOM 6572 N N . VAL A 1 826 ? -10.599 -6.812 -3.973 1.00 78.88 826 VAL A N 1
ATOM 6573 C CA . VAL A 1 826 ? -10.990 -7.714 -2.876 1.00 78.88 826 VAL A CA 1
ATOM 6574 C C . VAL A 1 826 ? -9.810 -8.207 -2.004 1.00 78.88 826 VAL A C 1
ATOM 6576 O O . VAL A 1 826 ? -9.777 -9.290 -1.442 1.00 78.88 826 VAL A O 1
ATOM 6579 N N . ALA A 1 827 ? -8.866 -7.306 -1.779 1.00 83.75 827 ALA A N 1
ATOM 6580 C CA . ALA A 1 827 ? -7.986 -7.226 -0.628 1.00 83.75 827 ALA A CA 1
ATOM 6581 C C . ALA A 1 827 ? -6.661 -7.946 -0.582 1.00 83.75 827 ALA A C 1
ATOM 6583 O O . ALA A 1 827 ? -5.723 -7.365 -0.027 1.00 83.75 827 ALA A O 1
ATOM 6584 N N . SER A 1 828 ? -6.509 -9.136 -1.145 1.00 84.44 828 SER A N 1
ATOM 6585 C CA . SER A 1 828 ? -5.213 -9.786 -1.001 1.00 84.44 828 SER A CA 1
ATOM 6586 C C . SER A 1 828 ? -4.089 -9.098 -1.764 1.00 84.44 828 SER A C 1
ATOM 6588 O O . SER A 1 828 ? -3.920 -9.250 -2.970 1.00 84.44 828 SER A O 1
ATOM 6590 N N . PHE A 1 829 ? -3.255 -8.423 -0.978 1.00 87.75 829 PHE A N 1
ATOM 6591 C CA . PHE A 1 829 ? -1.910 -8.922 -0.740 1.00 87.75 829 PHE A CA 1
ATOM 6592 C C . PHE A 1 829 ? -1.909 -9.818 0.488 1.00 87.75 829 PHE A C 1
ATOM 6594 O O . PHE A 1 829 ? -1.515 -10.976 0.413 1.00 87.75 829 PHE A O 1
ATOM 6601 N N . GLY A 1 830 ? -2.291 -9.282 1.650 1.00 86.50 830 GLY A N 1
ATOM 6602 C CA . GLY A 1 830 ? -2.296 -10.059 2.886 1.00 86.50 830 GLY A CA 1
ATOM 6603 C C . GLY A 1 830 ? -3.331 -11.175 2.863 1.00 86.50 830 GLY A C 1
ATOM 6604 O O . GLY A 1 830 ? -4.104 -11.303 1.919 1.00 86.50 830 GLY A O 1
ATOM 6605 N N . GLY A 1 831 ? -3.369 -11.958 3.938 1.00 86.69 831 GLY A N 1
ATOM 6606 C CA . GLY A 1 831 ? -4.360 -13.020 4.138 1.00 86.69 831 GLY A CA 1
ATOM 6607 C C . GLY A 1 831 ? -3.806 -14.218 4.897 1.00 86.69 831 GLY A C 1
ATOM 6608 O O . GLY A 1 831 ? -4.491 -14.874 5.673 1.00 86.69 831 GLY A O 1
ATOM 6609 N N . TYR A 1 832 ? -2.505 -14.402 4.780 1.00 89.69 832 TYR A N 1
ATOM 6610 C CA . TYR A 1 832 ? -1.541 -14.738 5.909 1.00 89.69 832 TYR A CA 1
ATOM 6611 C C . TYR A 1 832 ? -0.753 -13.503 5.582 1.00 89.69 832 TYR A C 1
ATOM 6613 O O . TYR A 1 832 ? -1.003 -12.403 6.087 1.00 89.69 832 TYR A O 1
ATOM 6621 N N . LEU A 1 833 ? -0.012 -13.621 4.521 1.00 91.00 833 LEU A N 1
ATOM 6622 C CA . LEU A 1 833 ? 1.289 -13.122 4.569 1.00 91.00 833 LEU A CA 1
ATOM 6623 C C . LEU A 1 833 ? 1.923 -13.039 5.991 1.00 91.00 833 LEU A C 1
ATOM 6625 O O . LEU A 1 833 ? 2.999 -13.476 5.788 1.00 91.00 833 LEU A O 1
ATOM 6629 N N . LEU A 1 834 ? 1.399 -12.742 7.258 1.00 87.69 834 LEU A N 1
ATOM 6630 C CA . LEU A 1 834 ? 1.784 -12.646 8.783 1.00 87.69 834 LEU A CA 1
ATOM 6631 C C . LEU A 1 834 ? 2.852 -13.488 9.677 1.00 87.69 834 LEU A C 1
ATOM 6633 O O . LEU A 1 834 ? 2.452 -14.515 10.219 1.00 87.69 834 LEU A O 1
ATOM 6637 N N . SER A 1 835 ? 4.155 -13.173 9.904 1.00 82.06 835 SER A N 1
ATOM 6638 C CA . SER A 1 835 ? 5.052 -13.543 11.080 1.00 82.06 835 SER A CA 1
ATOM 6639 C C . SER A 1 835 ? 6.599 -13.556 10.925 1.00 82.06 835 SER A C 1
ATOM 6641 O O . SER A 1 835 ? 7.256 -12.933 11.741 1.00 82.06 835 SER A O 1
ATOM 6643 N N . SER A 1 836 ? 7.208 -14.204 9.923 1.00 83.94 836 SER A N 1
ATOM 6644 C CA . SER A 1 836 ? 8.646 -14.541 9.953 1.00 83.94 836 SER A CA 1
ATOM 6645 C C . SER A 1 836 ? 9.672 -13.399 9.905 1.00 83.94 836 SER A C 1
ATOM 6647 O O . SER A 1 836 ? 10.860 -13.705 9.929 1.00 83.94 836 SER A O 1
ATOM 6649 N N . ASP A 1 837 ? 9.244 -12.137 9.814 1.00 85.44 837 ASP A N 1
ATOM 6650 C CA . ASP A 1 837 ? 9.951 -10.952 10.320 1.00 85.44 837 ASP A CA 1
ATOM 6651 C C . ASP A 1 837 ? 9.046 -9.677 10.137 1.00 85.44 837 ASP A C 1
ATOM 6653 O O . ASP A 1 837 ? 8.379 -9.295 11.088 1.00 85.44 837 ASP A O 1
ATOM 6657 N N . ILE A 1 838 ? 8.999 -9.057 8.928 1.00 92.94 838 ILE A N 1
ATOM 6658 C CA . ILE A 1 838 ? 7.957 -8.267 8.119 1.00 92.94 838 ILE A CA 1
ATOM 6659 C C . ILE A 1 838 ? 6.575 -7.791 8.785 1.00 92.94 838 ILE A C 1
ATOM 6661 O O . ILE A 1 838 ? 6.291 -8.250 9.877 1.00 92.94 838 ILE A O 1
ATOM 6665 N N . ILE A 1 839 ? 5.738 -6.831 8.264 1.00 92.56 839 ILE A N 1
ATOM 6666 C CA . ILE A 1 839 ? 4.417 -6.306 8.870 1.00 92.56 839 ILE A CA 1
ATOM 6667 C C . ILE A 1 839 ? 3.248 -5.395 8.183 1.00 92.56 839 ILE A C 1
ATOM 6669 O O . ILE A 1 839 ? 3.464 -4.216 8.037 1.00 92.56 839 ILE A O 1
ATOM 6673 N N . ALA A 1 840 ? 1.949 -5.740 7.934 1.00 94.06 840 ALA A N 1
ATOM 6674 C CA . ALA A 1 840 ? 1.003 -5.112 6.905 1.00 94.06 840 ALA A CA 1
ATOM 6675 C C . ALA A 1 840 ? 0.003 -3.912 7.098 1.00 94.06 840 ALA A C 1
ATOM 6677 O O . ALA A 1 840 ? -0.480 -3.712 8.204 1.00 94.06 840 ALA A O 1
ATOM 6678 N N . MET A 1 841 ? -0.433 -3.270 5.964 1.00 93.94 841 MET A N 1
ATOM 6679 C CA . MET A 1 841 ? -1.727 -2.540 5.646 1.00 93.94 841 MET A CA 1
ATOM 6680 C C . MET A 1 841 ? -1.813 -2.065 4.142 1.00 93.94 841 MET A C 1
ATOM 6682 O O . MET A 1 841 ? -0.695 -1.770 3.706 1.00 93.94 841 MET A O 1
ATOM 6686 N N . SER A 1 842 ? -3.018 -2.002 3.400 1.00 92.50 842 SER A N 1
ATOM 6687 C CA . SER A 1 842 ? -4.020 -1.833 0.680 1.00 92.50 842 SER A CA 1
ATOM 6688 C C . SER A 1 842 ? -5.069 -0.824 0.017 1.00 92.50 842 SER A C 1
ATOM 6690 O O . SER A 1 842 ? -6.218 -0.856 0.394 1.00 92.50 842 SER A O 1
ATOM 6692 N N . LEU A 1 843 ? -4.754 -0.087 -1.081 1.00 84.62 843 LEU A N 1
ATOM 6693 C CA . LEU A 1 843 ? -5.131 1.326 -1.346 1.00 84.62 843 LEU A CA 1
ATOM 6694 C C . LEU A 1 843 ? -5.681 1.798 -2.760 1.00 84.62 843 LEU A C 1
ATOM 6696 O O . LEU A 1 843 ? -4.899 1.966 -3.691 1.00 84.62 843 LEU A O 1
ATOM 6700 N N . ALA A 1 844 ? -7.008 2.042 -2.926 1.00 82.69 844 ALA A N 1
ATOM 6701 C CA . ALA A 1 844 ? -7.797 2.072 -4.196 1.00 82.69 844 ALA A CA 1
ATOM 6702 C C . ALA A 1 844 ? -9.346 2.103 -4.038 1.00 82.69 844 ALA A C 1
ATOM 6704 O O . ALA A 1 844 ? -9.901 1.455 -3.157 1.00 82.69 844 ALA A O 1
ATOM 6705 N N . PRO A 1 845 ? -10.068 2.701 -5.004 1.00 75.75 845 PRO A N 1
ATOM 6706 C CA . PRO A 1 845 ? -12.140 2.237 -5.411 1.00 75.75 845 PRO A CA 1
ATOM 6707 C C . PRO A 1 845 ? -12.343 0.871 -6.032 1.00 75.75 845 PRO A C 1
ATOM 6709 O O . PRO A 1 845 ? -11.412 0.084 -6.168 1.00 75.75 845 PRO A O 1
ATOM 6712 N N . ASN A 1 846 ? -13.566 0.661 -6.512 1.00 70.12 846 ASN A N 1
ATOM 6713 C CA . ASN A 1 846 ? -13.844 -0.264 -7.599 1.00 70.12 846 ASN A CA 1
ATOM 6714 C C . ASN A 1 846 ? -13.019 0.177 -8.799 1.00 70.12 846 ASN A C 1
ATOM 6716 O O . ASN A 1 846 ? -13.269 1.274 -9.282 1.00 70.12 846 ASN A O 1
ATOM 6720 N N . ASP A 1 847 ? -12.196 -0.698 -9.371 1.00 54.16 847 ASP A N 1
ATOM 6721 C CA . ASP A 1 847 ? -12.146 -0.706 -10.834 1.00 54.16 847 ASP A CA 1
ATOM 6722 C C . ASP A 1 847 ? -13.561 -1.036 -11.349 1.00 54.16 847 ASP A C 1
ATOM 6724 O O . ASP A 1 847 ? -14.041 -0.395 -12.285 1.00 54.16 847 ASP A O 1
ATOM 6728 N N . VAL A 1 848 ? -14.172 -2.042 -10.690 1.00 46.31 848 VAL A N 1
ATOM 6729 C CA . VAL A 1 848 ? -15.554 -2.529 -10.617 1.00 46.31 848 VAL A CA 1
ATOM 6730 C C . VAL A 1 848 ? -15.619 -3.930 -9.994 1.00 46.31 848 VAL A C 1
ATOM 6732 O O . VAL A 1 848 ? -16.377 -4.117 -9.047 1.00 46.31 848 VAL A O 1
ATOM 6735 N N . HIS A 1 849 ? -14.959 -4.930 -10.592 1.00 47.22 849 HIS A N 1
ATOM 6736 C CA . HIS A 1 849 ? -15.763 -5.975 -11.255 1.00 47.22 849 HIS A CA 1
ATOM 6737 C C . HIS A 1 849 ? -16.835 -6.639 -10.369 1.00 47.22 849 HIS A C 1
ATOM 6739 O O . HIS A 1 849 ? -16.545 -7.312 -9.387 1.00 47.22 849 HIS A O 1
ATOM 6745 N N . GLN A 1 850 ? -18.102 -6.390 -10.717 1.00 55.06 850 GLN A N 1
ATOM 6746 C CA . GLN A 1 850 ? -19.134 -5.994 -9.748 1.00 55.06 850 GLN A CA 1
ATOM 6747 C C . GLN A 1 850 ? -19.778 -7.135 -8.937 1.00 55.06 850 GLN A C 1
ATOM 6749 O O . GLN A 1 850 ? -20.989 -7.330 -9.008 1.00 55.06 850 GLN A O 1
ATOM 6754 N N . ASN A 1 851 ? -19.008 -7.877 -8.135 1.00 61.41 851 ASN A N 1
ATOM 6755 C CA . ASN A 1 851 ? -19.542 -8.583 -6.960 1.00 61.41 851 ASN A CA 1
ATOM 6756 C C . ASN A 1 851 ? -18.436 -8.938 -5.947 1.00 61.41 851 ASN A C 1
ATOM 6758 O O . ASN A 1 851 ? -18.010 -10.087 -5.859 1.00 61.41 851 ASN A O 1
ATOM 6762 N N . GLN A 1 852 ? -17.898 -7.939 -5.242 1.00 71.25 852 GLN A N 1
ATOM 6763 C CA . GLN A 1 852 ? -16.538 -8.039 -4.696 1.00 71.25 852 GLN A CA 1
ATOM 6764 C C . GLN A 1 852 ? -16.400 -8.400 -3.186 1.00 71.25 852 GLN A C 1
ATOM 6766 O O . GLN A 1 852 ? -15.286 -8.668 -2.742 1.00 71.25 852 GLN A O 1
ATOM 6771 N N . ILE A 1 853 ? -17.432 -8.349 -2.328 1.00 81.19 853 ILE A N 1
ATOM 6772 C CA . ILE A 1 853 ? -17.190 -7.702 -1.014 1.00 81.19 853 ILE A CA 1
ATOM 6773 C C . ILE A 1 853 ? -17.562 -8.502 0.278 1.00 81.19 853 ILE A C 1
ATOM 6775 O O . ILE A 1 853 ? -18.185 -7.947 1.169 1.00 81.19 853 ILE A O 1
ATOM 6779 N N . GLN A 1 854 ? -17.055 -9.734 0.537 1.00 85.88 854 GLN A N 1
ATOM 6780 C CA . GLN A 1 854 ? -16.485 -10.026 1.896 1.00 85.88 854 GLN A CA 1
ATOM 6781 C C . GLN A 1 854 ? -15.314 -11.058 2.070 1.00 85.88 854 GLN A C 1
ATOM 6783 O O . GLN A 1 854 ? -15.461 -12.031 2.785 1.00 85.88 854 GLN A O 1
ATOM 6788 N N . PHE A 1 855 ? -14.101 -10.820 1.537 1.00 84.44 855 PHE A N 1
ATOM 6789 C CA . PHE A 1 855 ? -12.871 -11.662 1.567 1.00 84.44 855 PHE A CA 1
ATOM 6790 C C . PHE A 1 855 ? -11.350 -11.048 1.782 1.00 84.44 855 PHE A C 1
ATOM 6792 O O . PHE A 1 855 ? -10.592 -11.406 0.909 1.00 84.44 855 PHE A O 1
ATOM 6799 N N . ALA A 1 856 ? -10.643 -10.181 2.642 1.00 86.25 856 ALA A N 1
ATOM 6800 C CA . ALA A 1 856 ? -10.468 -9.195 3.857 1.00 86.25 856 ALA A CA 1
ATOM 6801 C C . ALA A 1 856 ? -10.485 -9.428 5.447 1.00 86.25 856 ALA A C 1
ATOM 6803 O O . ALA A 1 856 ? -9.501 -10.004 5.855 1.00 86.25 856 ALA A O 1
ATOM 6804 N N . LEU A 1 857 ? -11.391 -8.983 6.391 1.00 89.88 857 LEU A N 1
ATOM 6805 C CA . LEU A 1 857 ? -11.515 -9.289 7.889 1.00 89.88 857 LEU A CA 1
ATOM 6806 C C . LEU A 1 857 ? -12.352 -10.460 8.330 1.00 89.88 857 LEU A C 1
ATOM 6808 O O . LEU A 1 857 ? -13.437 -10.705 7.833 1.00 89.88 857 LEU A O 1
ATOM 6812 N N . GLU A 1 858 ? -11.878 -11.099 9.395 1.00 89.75 858 GLU A N 1
ATOM 6813 C CA . GLU A 1 858 ? -12.298 -12.388 9.907 1.00 89.75 858 GLU A CA 1
ATOM 6814 C C . GLU A 1 858 ? -11.803 -13.446 8.904 1.00 89.75 858 GLU A C 1
ATOM 6816 O O . GLU A 1 858 ? -12.428 -14.474 8.681 1.00 89.75 858 GLU A O 1
ATOM 6821 N N . ARG A 1 859 ? -10.616 -13.219 8.302 1.00 91.31 859 ARG A N 1
ATOM 6822 C CA . ARG A 1 859 ? -9.414 -13.052 9.155 1.00 91.31 859 ARG A CA 1
ATOM 6823 C C . ARG A 1 859 ? -8.475 -11.802 9.060 1.00 91.31 859 ARG A C 1
ATOM 6825 O O . ARG A 1 859 ? -7.630 -11.705 9.935 1.00 91.31 859 ARG A O 1
ATOM 6832 N N . GLY A 1 860 ? -8.578 -10.844 8.117 1.00 88.62 860 GLY A N 1
ATOM 6833 C CA . GLY A 1 860 ? -8.037 -9.438 8.211 1.00 88.62 860 GLY A CA 1
ATOM 6834 C C . GLY A 1 860 ? -6.982 -8.747 7.291 1.00 88.62 860 GLY A C 1
ATOM 6835 O O . GLY A 1 860 ? -5.919 -8.439 7.796 1.00 88.62 860 GLY A O 1
ATOM 6836 N N . ILE A 1 861 ? -7.196 -8.321 6.043 1.00 92.00 861 ILE A N 1
ATOM 6837 C CA . ILE A 1 861 ? -6.097 -7.733 5.213 1.00 92.00 861 ILE A CA 1
ATOM 6838 C C . ILE A 1 861 ? -5.956 -6.181 5.295 1.00 92.00 861 ILE A C 1
ATOM 6840 O O . ILE A 1 861 ? -6.596 -5.511 4.493 1.00 92.00 861 ILE A O 1
ATOM 6844 N N . PRO A 1 862 ? -5.126 -5.601 6.199 1.00 92.44 862 PRO A N 1
ATOM 6845 C CA . PRO A 1 862 ? -5.392 -4.332 6.909 1.00 92.44 862 PRO A CA 1
ATOM 6846 C C . PRO A 1 862 ? -5.734 -3.118 6.072 1.00 92.44 862 PRO A C 1
ATOM 6848 O O . PRO A 1 862 ? -4.932 -2.779 5.227 1.00 92.44 862 PRO A O 1
ATOM 6851 N N . ALA A 1 863 ? -6.882 -2.467 6.311 1.00 92.25 863 ALA A N 1
ATOM 6852 C CA . ALA A 1 863 ? -7.522 -1.600 5.321 1.00 92.25 863 ALA A CA 1
ATOM 6853 C C . ALA A 1 863 ? -8.476 -0.521 5.839 1.00 92.25 863 ALA A C 1
ATOM 6855 O O . ALA A 1 863 ? -8.783 -0.523 7.012 1.00 92.25 863 ALA A O 1
ATOM 6856 N N . TYR A 1 864 ? -8.847 0.399 4.928 1.00 85.38 864 TYR A N 1
ATOM 6857 C CA . TYR A 1 864 ? -9.143 1.843 5.053 1.00 85.38 864 TYR A CA 1
ATOM 6858 C C . TYR A 1 864 ? -9.671 2.385 3.656 1.00 85.38 864 TYR A C 1
ATOM 6860 O O . TYR A 1 864 ? -10.101 1.533 2.894 1.00 85.38 864 TYR A O 1
ATOM 6868 N N . LEU A 1 865 ? -9.751 3.678 3.252 1.00 86.69 865 LEU A N 1
ATOM 6869 C CA . LEU A 1 865 ? -9.928 4.221 1.844 1.00 86.69 865 LEU A CA 1
ATOM 6870 C C . LEU A 1 865 ? -9.610 5.751 1.554 1.00 86.69 865 LEU A C 1
ATOM 6872 O O . LEU A 1 865 ? -10.138 6.595 2.269 1.00 86.69 865 LEU A O 1
ATOM 6876 N N . GLY A 1 866 ? -8.848 6.150 0.485 1.00 77.31 866 GLY A N 1
ATOM 6877 C CA . GLY A 1 866 ? -8.416 7.570 0.158 1.00 77.31 866 GLY A CA 1
ATOM 6878 C C . GLY A 1 866 ? -7.868 7.961 -1.277 1.00 77.31 866 GLY A C 1
ATOM 6879 O O . GLY A 1 866 ? -8.323 7.359 -2.253 1.00 77.31 866 GLY A O 1
ATOM 6880 N N . VAL A 1 867 ? -6.849 8.872 -1.444 1.00 84.88 867 VAL A N 1
ATOM 6881 C CA . VAL A 1 867 ? -6.219 9.397 -2.737 1.00 84.88 867 VAL A CA 1
ATOM 6882 C C . VAL A 1 867 ? -4.666 9.213 -3.004 1.00 84.88 867 VAL A C 1
ATOM 6884 O O . VAL A 1 867 ? -3.821 9.289 -2.122 1.00 84.88 867 VAL A O 1
ATOM 6887 N N . LEU A 1 868 ? -4.317 8.883 -4.267 1.00 76.19 868 LEU A N 1
ATOM 6888 C CA . LEU A 1 868 ? -3.067 8.721 -5.069 1.00 76.19 868 LEU A CA 1
ATOM 6889 C C . LEU A 1 868 ? -3.523 9.147 -6.474 1.00 76.19 868 LEU A C 1
ATOM 6891 O O . LEU A 1 868 ? -3.773 8.333 -7.366 1.00 76.19 868 LEU A O 1
ATOM 6895 N N . GLY A 1 869 ? -3.838 10.428 -6.563 1.00 85.19 869 GLY A N 1
ATOM 6896 C CA . GLY A 1 869 ? -4.683 10.977 -7.607 1.00 85.19 869 GLY A CA 1
ATOM 6897 C C . GLY A 1 869 ? -4.371 12.445 -7.764 1.00 85.19 869 GLY A C 1
ATOM 6898 O O . GLY A 1 869 ? -3.695 12.795 -8.725 1.00 85.19 869 GLY A O 1
ATOM 6899 N N . THR A 1 870 ? -4.754 13.291 -6.799 1.00 89.44 870 THR A N 1
ATOM 6900 C CA . THR A 1 870 ? -4.369 14.720 -6.786 1.00 89.44 870 THR A CA 1
ATOM 6901 C C . THR A 1 870 ? -3.845 15.269 -5.452 1.00 89.44 870 THR A C 1
ATOM 6903 O O . THR A 1 870 ? -3.147 16.281 -5.477 1.00 89.44 870 THR A O 1
ATOM 6906 N N . LYS A 1 871 ? -4.075 14.600 -4.311 1.00 89.88 871 LYS A N 1
ATOM 6907 C CA . LYS A 1 871 ? -3.582 15.029 -2.985 1.00 89.88 871 LYS A CA 1
ATOM 6908 C C . LYS A 1 871 ? -2.568 14.059 -2.358 1.00 89.88 871 LYS A C 1
ATOM 6910 O O . LYS A 1 871 ? -2.754 12.843 -2.462 1.00 89.88 871 LYS A O 1
ATOM 6915 N N . ARG A 1 872 ? -1.565 14.600 -1.650 1.00 92.25 872 ARG A N 1
ATOM 6916 C CA . ARG A 1 872 ? -0.988 13.943 -0.462 1.00 92.25 872 ARG A CA 1
ATOM 6917 C C . ARG A 1 872 ? -2.074 13.978 0.611 1.00 92.25 872 ARG A C 1
ATOM 6919 O O . ARG A 1 872 ? -2.843 14.926 0.601 1.00 92.25 872 ARG A O 1
ATOM 6926 N N . LEU A 1 873 ? -2.094 13.069 1.577 1.00 90.88 873 LEU A N 1
ATOM 6927 C CA . LEU A 1 873 ? -2.582 13.385 2.935 1.00 90.88 873 LEU A CA 1
ATOM 6928 C C . LEU A 1 873 ? -1.573 12.780 3.946 1.00 90.88 873 LEU A C 1
ATOM 6930 O O . LEU A 1 873 ? -0.450 12.520 3.512 1.00 90.88 873 LEU A O 1
ATOM 6934 N N . PRO A 1 874 ? -1.847 12.607 5.254 1.00 90.50 874 PRO A N 1
ATOM 6935 C CA . PRO A 1 874 ? -0.829 12.107 6.188 1.00 90.50 874 PRO A CA 1
ATOM 6936 C C . PRO A 1 874 ? -0.336 10.633 6.019 1.00 90.50 874 PRO A C 1
ATOM 6938 O O . PRO A 1 874 ? -0.626 9.744 6.817 1.00 90.50 874 PRO A O 1
ATOM 6941 N N . TYR A 1 875 ? 0.507 10.333 5.017 1.00 92.94 875 TYR A N 1
ATOM 6942 C CA . TYR A 1 875 ? 1.822 9.778 5.375 1.00 92.94 875 TYR A CA 1
ATOM 6943 C C . TYR A 1 875 ? 2.906 10.893 5.131 1.00 92.94 875 TYR A C 1
ATOM 6945 O O . TYR A 1 875 ? 2.776 11.683 4.194 1.00 92.94 875 TYR A O 1
ATOM 6953 N N . PRO A 1 876 ? 3.933 11.059 5.999 1.00 93.19 876 PRO A N 1
ATOM 6954 C CA . PRO A 1 876 ? 5.081 12.639 5.958 1.00 93.19 876 PRO A CA 1
ATOM 6955 C C . PRO A 1 876 ? 6.103 12.931 4.879 1.00 93.19 876 PRO A C 1
ATOM 6957 O O . PRO A 1 876 ? 5.769 12.984 3.716 1.00 93.19 876 PRO A O 1
ATOM 6960 N N . SER A 1 877 ? 7.331 13.247 5.268 1.00 93.19 877 SER A N 1
ATOM 6961 C CA . SER A 1 877 ? 8.509 12.976 4.461 1.00 93.19 877 SER A CA 1
ATOM 6962 C C . SER A 1 877 ? 9.114 11.644 4.922 1.00 93.19 877 SER A C 1
ATOM 6964 O O . SER A 1 877 ? 9.064 11.368 6.098 1.00 93.19 877 SER A O 1
ATOM 6966 N N . ARG A 1 878 ? 9.822 10.880 4.086 1.00 92.94 878 ARG A N 1
ATOM 6967 C CA . ARG A 1 878 ? 10.827 9.837 4.446 1.00 92.94 878 ARG A CA 1
ATOM 6968 C C . ARG A 1 878 ? 10.374 8.471 4.992 1.00 92.94 878 ARG A C 1
ATOM 6970 O O . ARG A 1 878 ? 10.085 8.291 6.164 1.00 92.94 878 ARG A O 1
ATOM 6977 N N . SER A 1 879 ? 10.514 7.440 4.147 1.00 94.44 879 SER A N 1
ATOM 6978 C CA . SER A 1 879 ? 9.485 6.391 4.123 1.00 94.44 879 SER A CA 1
ATOM 6979 C C . SER A 1 879 ? 9.920 4.925 4.110 1.00 94.44 879 SER A C 1
ATOM 6981 O O . SER A 1 879 ? 10.264 4.379 5.145 1.00 94.44 879 SER A O 1
ATOM 6983 N N . PHE A 1 880 ? 9.877 4.218 2.984 1.00 96.75 880 PHE A N 1
ATOM 6984 C CA . PHE A 1 880 ? 9.827 2.763 3.071 1.00 96.75 880 PHE A CA 1
ATOM 6985 C C . PHE A 1 880 ? 11.199 2.149 3.127 1.00 96.75 880 PHE A C 1
ATOM 6987 O O . PHE A 1 880 ? 11.559 1.572 4.144 1.00 96.75 880 PHE A O 1
ATOM 6994 N N . GLU A 1 881 ? 11.942 2.258 2.030 1.00 93.56 881 GLU A N 1
ATOM 6995 C CA . GLU A 1 881 ? 12.829 1.178 1.597 1.00 93.56 881 GLU A CA 1
ATOM 6996 C C . GLU A 1 881 ? 12.020 -0.014 1.017 1.00 93.56 881 GLU A C 1
ATOM 6998 O O . GLU A 1 881 ? 12.187 -1.147 1.460 1.00 93.56 881 GLU A O 1
ATOM 7003 N N . LEU A 1 882 ? 11.066 0.266 0.104 1.00 94.50 882 LEU A N 1
ATOM 7004 C CA . LEU A 1 882 ? 10.431 -0.542 -0.980 1.00 94.50 882 LEU A CA 1
ATOM 7005 C C . LEU A 1 882 ? 9.171 0.185 -1.496 1.00 94.50 882 LEU A C 1
ATOM 7007 O O . LEU A 1 882 ? 9.089 1.355 -1.157 1.00 94.50 882 LEU A O 1
ATOM 7011 N N . ALA A 1 883 ? 8.296 -0.376 -2.375 1.00 94.31 883 ALA A N 1
ATOM 7012 C CA . ALA A 1 883 ? 7.136 0.409 -2.879 1.00 94.31 883 ALA A CA 1
ATOM 7013 C C . ALA A 1 883 ? 5.842 -0.120 -3.605 1.00 94.31 883 ALA A C 1
ATOM 7015 O O . ALA A 1 883 ? 5.059 0.724 -4.006 1.00 94.31 883 ALA A O 1
ATOM 7016 N N . HIS A 1 884 ? 5.527 -1.405 -3.823 1.00 93.12 884 HIS A N 1
ATOM 7017 C CA . HIS A 1 884 ? 4.390 -1.826 -4.697 1.00 93.12 884 HIS A CA 1
ATOM 7018 C C . HIS A 1 884 ? 3.083 -0.973 -4.810 1.00 93.12 884 HIS A C 1
ATOM 7020 O O . HIS A 1 884 ? 2.296 -0.847 -3.885 1.00 93.12 884 HIS A O 1
ATOM 7026 N N . CYS A 1 885 ? 2.725 -0.586 -6.039 1.00 85.31 885 CYS A N 1
ATOM 7027 C CA . CYS A 1 885 ? 1.553 -1.203 -6.668 1.00 85.31 885 CYS A CA 1
ATOM 7028 C C . CYS A 1 885 ? 2.014 -2.633 -7.198 1.00 85.31 885 CYS A C 1
ATOM 7030 O O . CYS A 1 885 ? 3.187 -2.820 -7.529 1.00 85.31 885 CYS A O 1
ATOM 7032 N N . SER A 1 886 ? 1.152 -3.671 -7.275 1.00 75.75 886 SER A N 1
ATOM 7033 C CA . SER A 1 886 ? 1.442 -5.010 -7.852 1.00 75.75 886 SER A CA 1
ATOM 7034 C C . SER A 1 886 ? 0.784 -5.429 -9.226 1.00 75.75 886 SER A C 1
ATOM 7036 O O . SER A 1 886 ? -0.273 -6.045 -9.218 1.00 75.75 886 SER A O 1
ATOM 7038 N N . ARG A 1 887 ? 1.389 -5.074 -10.388 1.00 75.94 887 ARG A N 1
ATOM 7039 C CA . ARG A 1 887 ? 0.966 -4.838 -11.825 1.00 75.94 887 ARG A CA 1
ATOM 7040 C C . ARG A 1 887 ? -0.431 -4.216 -12.113 1.00 75.94 887 ARG A C 1
ATOM 7042 O O . ARG A 1 887 ? -1.418 -4.912 -12.052 1.00 75.94 887 ARG A O 1
ATOM 7049 N N . CYS A 1 888 ? -0.536 -2.890 -12.343 1.00 64.25 888 CYS A N 1
ATOM 7050 C CA . CYS A 1 888 ? -1.735 -2.009 -12.379 1.00 64.25 888 CYS A CA 1
ATOM 7051 C C . CYS A 1 888 ? -2.265 -1.841 -13.832 1.00 64.25 888 CYS A C 1
ATOM 7053 O O . CYS A 1 888 ? -3.468 -1.952 -14.015 1.00 64.25 888 CYS A O 1
ATOM 7055 N N . ARG A 1 889 ? -1.388 -1.750 -14.861 1.00 72.19 889 ARG A N 1
ATOM 7056 C CA . ARG A 1 889 ? -1.543 -0.926 -16.097 1.00 72.19 889 ARG A CA 1
ATOM 7057 C C . ARG A 1 889 ? -1.735 0.554 -15.719 1.00 72.19 889 ARG A C 1
ATOM 7059 O O . ARG A 1 889 ? -2.637 0.777 -14.923 1.00 72.19 889 ARG A O 1
ATOM 7066 N N . ILE A 1 890 ? -0.898 1.522 -16.157 1.00 74.12 890 ILE A N 1
ATOM 7067 C CA . ILE A 1 890 ? -0.906 2.951 -15.697 1.00 74.12 890 ILE A CA 1
ATOM 7068 C C . ILE A 1 890 ? 0.087 3.847 -16.560 1.00 74.12 890 ILE A C 1
ATOM 7070 O O . ILE A 1 890 ? 0.904 3.246 -17.236 1.00 74.12 890 ILE A O 1
ATOM 7074 N N . ASP A 1 891 ? 0.014 5.202 -16.645 1.00 84.06 891 ASP A N 1
ATOM 7075 C CA . ASP A 1 891 ? 0.489 6.105 -17.765 1.00 84.06 891 ASP A CA 1
ATOM 7076 C C . ASP A 1 891 ? 1.914 6.733 -17.794 1.00 84.06 891 ASP A C 1
ATOM 7078 O O . ASP A 1 891 ? 2.188 7.705 -17.085 1.00 84.06 891 ASP A O 1
ATOM 7082 N N . TRP A 1 892 ? 2.790 6.384 -18.737 1.00 81.75 892 TRP A N 1
ATOM 7083 C CA . TRP A 1 892 ? 4.140 6.972 -18.817 1.00 81.75 892 TRP A CA 1
ATOM 7084 C C . TRP A 1 892 ? 4.226 8.346 -19.496 1.00 81.75 892 TRP A C 1
ATOM 7086 O O . TRP A 1 892 ? 4.979 8.587 -20.437 1.00 81.75 892 TRP A O 1
ATOM 7096 N N . LEU A 1 893 ? 3.452 9.266 -18.940 1.00 82.88 893 LEU A N 1
ATOM 7097 C CA . LEU A 1 893 ? 3.544 10.715 -19.051 1.00 82.88 893 LEU A CA 1
ATOM 7098 C C . LEU A 1 893 ? 2.890 11.367 -17.817 1.00 82.88 893 LEU A C 1
ATOM 7100 O O . LEU A 1 893 ? 3.266 12.479 -17.450 1.00 82.88 893 LEU A O 1
ATOM 7104 N N . GLN A 1 894 ? 1.890 10.730 -17.184 1.00 82.38 894 GLN A N 1
ATOM 7105 C CA . GLN A 1 894 ? 0.687 11.510 -16.886 1.00 82.38 894 GLN A CA 1
ATOM 7106 C C . GLN A 1 894 ? 0.882 12.727 -15.996 1.00 82.38 894 GLN A C 1
ATOM 7108 O O . GLN A 1 894 ? 1.133 12.592 -14.801 1.00 82.38 894 GLN A O 1
ATOM 7113 N N . ARG A 1 895 ? 0.583 13.898 -16.578 1.00 84.44 895 ARG A N 1
ATOM 7114 C CA . ARG A 1 895 ? 0.607 15.258 -15.998 1.00 84.44 895 ARG A CA 1
ATOM 7115 C C . ARG A 1 895 ? 2.007 15.838 -15.745 1.00 84.44 895 ARG A C 1
ATOM 7117 O O . ARG A 1 895 ? 2.195 16.561 -14.775 1.00 84.44 895 ARG A O 1
ATOM 7124 N N . ASP A 1 896 ? 3.000 15.380 -16.514 1.00 80.62 896 ASP A N 1
ATOM 7125 C CA . ASP A 1 896 ? 4.396 15.328 -16.060 1.00 80.62 896 ASP A CA 1
ATOM 7126 C C . ASP A 1 896 ? 4.479 14.747 -14.663 1.00 80.62 896 ASP A C 1
ATOM 7128 O O . ASP A 1 896 ? 5.494 14.950 -14.045 1.00 80.62 896 ASP A O 1
ATOM 7132 N N . GLY A 1 897 ? 3.432 14.031 -14.216 1.00 85.00 897 GLY A N 1
ATOM 7133 C CA . GLY A 1 897 ? 3.100 13.466 -12.921 1.00 85.00 897 GLY A CA 1
ATOM 7134 C C . GLY A 1 897 ? 2.239 14.255 -11.930 1.00 85.00 897 GLY A C 1
ATOM 7135 O O . GLY A 1 897 ? 1.403 15.090 -12.222 1.00 85.00 897 GLY A O 1
ATOM 7136 N N . ILE A 1 898 ? 2.287 13.690 -10.736 1.00 91.81 898 ILE A N 1
ATOM 7137 C CA . ILE A 1 898 ? 1.655 13.952 -9.442 1.00 91.81 898 ILE A CA 1
ATOM 7138 C C . ILE A 1 898 ? 1.972 12.722 -8.536 1.00 91.81 898 ILE A C 1
ATOM 7140 O O . ILE A 1 898 ? 1.624 12.728 -7.370 1.00 91.81 898 ILE A O 1
ATOM 7144 N N . LEU A 1 899 ? 2.817 11.754 -9.001 1.00 93.12 899 LEU A N 1
ATOM 7145 C CA . LEU A 1 899 ? 3.872 11.150 -8.151 1.00 93.12 899 LEU A CA 1
ATOM 7146 C C . LEU A 1 899 ? 5.359 11.100 -8.736 1.00 93.12 899 LEU A C 1
ATOM 7148 O O . LEU A 1 899 ? 6.016 10.101 -8.517 1.00 93.12 899 LEU A O 1
ATOM 7152 N N . LEU A 1 900 ? 5.925 12.085 -9.499 1.00 90.94 900 LEU A N 1
ATOM 7153 C CA . LEU A 1 900 ? 7.398 12.452 -9.666 1.00 90.94 900 LEU A CA 1
ATOM 7154 C C . LEU A 1 900 ? 8.289 13.893 -9.495 1.00 90.94 900 LEU A C 1
ATOM 7156 O O . LEU A 1 900 ? 9.437 13.737 -9.887 1.00 90.94 900 LEU A O 1
ATOM 7160 N N . LEU A 1 901 ? 8.295 15.229 -8.999 1.00 94.62 901 LEU A N 1
ATOM 7161 C CA . LEU A 1 901 ? 7.801 16.554 -8.259 1.00 94.62 901 LEU A CA 1
ATOM 7162 C C . LEU A 1 901 ? 7.057 16.981 -6.819 1.00 94.62 901 LEU A C 1
ATOM 7164 O O . LEU A 1 901 ? 6.497 18.061 -6.801 1.00 94.62 901 LEU A O 1
ATOM 7168 N N . GLU A 1 902 ? 6.776 16.312 -5.649 1.00 93.56 902 GLU A N 1
ATOM 7169 C CA . GLU A 1 902 ? 7.481 16.097 -4.352 1.00 93.56 902 GLU A CA 1
ATOM 7170 C C . GLU A 1 902 ? 7.802 14.677 -3.794 1.00 93.56 902 GLU A C 1
ATOM 7172 O O . GLU A 1 902 ? 8.989 14.610 -3.537 1.00 93.56 902 GLU A O 1
ATOM 7177 N N . LEU A 1 903 ? 6.983 13.579 -3.661 1.00 93.31 903 LEU A N 1
ATOM 7178 C CA . LEU A 1 903 ? 7.316 12.064 -3.676 1.00 93.31 903 LEU A CA 1
ATOM 7179 C C . LEU A 1 903 ? 8.727 11.641 -3.243 1.00 93.31 903 LEU A C 1
ATOM 7181 O O . LEU A 1 903 ? 8.827 10.761 -2.411 1.00 93.31 903 LEU A O 1
ATOM 7185 N N . ASP A 1 904 ? 9.812 12.202 -3.752 1.00 94.56 904 ASP A N 1
ATOM 7186 C CA . ASP A 1 904 ? 11.163 12.187 -3.186 1.00 94.56 904 ASP A CA 1
ATOM 7187 C C . ASP A 1 904 ? 11.179 12.704 -1.731 1.00 94.56 904 ASP A C 1
ATOM 7189 O O . ASP A 1 904 ? 11.922 12.204 -0.891 1.00 94.56 904 ASP A O 1
ATOM 7193 N N . ARG A 1 905 ? 10.216 13.575 -1.395 1.00 93.94 905 ARG A N 1
ATOM 7194 C CA . ARG A 1 905 ? 9.589 13.875 -0.095 1.00 93.94 905 ARG A CA 1
ATOM 7195 C C . ARG A 1 905 ? 9.591 12.646 0.771 1.00 93.94 905 ARG A C 1
ATOM 7197 O O . ARG A 1 905 ? 10.064 12.621 1.898 1.00 93.94 905 ARG A O 1
ATOM 7204 N N . LEU A 1 906 ? 9.150 11.577 0.163 1.00 94.81 906 LEU A N 1
ATOM 7205 C CA . LEU A 1 906 ? 8.978 10.301 0.758 1.00 94.81 906 LEU A CA 1
ATOM 7206 C C . LEU A 1 906 ? 10.115 9.362 0.547 1.00 94.81 906 LEU A C 1
ATOM 7208 O O . LEU A 1 906 ? 9.859 8.186 0.402 1.00 94.81 906 LEU A O 1
ATOM 7212 N N . LEU A 1 907 ? 11.351 9.821 0.654 1.00 94.31 907 LEU A N 1
ATOM 7213 C CA . LEU A 1 907 ? 12.382 9.051 1.329 1.00 94.31 907 LEU A CA 1
ATOM 7214 C C . LEU A 1 907 ? 13.325 10.015 2.113 1.00 94.31 907 LEU A C 1
ATOM 7216 O O . LEU A 1 907 ? 12.984 11.172 2.314 1.00 94.31 907 LEU A O 1
ATOM 7220 N N . ARG A 1 908 ? 14.411 9.644 2.808 1.00 93.62 908 ARG A N 1
ATOM 7221 C CA . ARG A 1 908 ? 15.098 8.354 2.989 1.00 93.62 908 ARG A CA 1
ATOM 7222 C C . ARG A 1 908 ? 16.108 8.206 1.755 1.00 93.62 908 ARG A C 1
ATOM 7224 O O . ARG A 1 908 ? 15.783 8.632 0.650 1.00 93.62 908 ARG A O 1
ATOM 7231 N N . PRO A 1 909 ? 17.397 7.765 1.840 1.00 91.94 909 PRO A N 1
ATOM 7232 C CA . PRO A 1 909 ? 18.290 7.768 0.659 1.00 91.94 909 PRO A CA 1
ATOM 7233 C C . PRO A 1 909 ? 19.245 6.564 0.405 1.00 91.94 909 PRO A C 1
ATOM 7235 O O . PRO A 1 909 ? 19.926 6.036 1.283 1.00 91.94 909 PRO A O 1
ATOM 7238 N N . GLY A 1 910 ? 19.382 6.166 -0.862 1.00 90.00 910 GLY A N 1
ATOM 7239 C CA . GLY A 1 910 ? 20.363 5.215 -1.412 1.00 90.00 910 GLY A CA 1
ATOM 7240 C C . GLY A 1 910 ? 20.206 3.722 -1.065 1.00 90.00 910 GLY A C 1
ATOM 7241 O O . GLY A 1 910 ? 21.035 2.919 -1.504 1.00 90.00 910 GLY A O 1
ATOM 7242 N N . GLY A 1 911 ? 19.179 3.369 -0.299 1.00 92.19 911 GLY A N 1
ATOM 7243 C CA . GLY A 1 911 ? 18.643 2.041 0.001 1.00 92.19 911 GLY A CA 1
ATOM 7244 C C . GLY A 1 911 ? 18.034 1.209 -1.116 1.00 92.19 911 GLY A C 1
ATOM 7245 O O . GLY A 1 911 ? 18.810 0.576 -1.817 1.00 92.19 911 GLY A O 1
ATOM 7246 N N . TYR A 1 912 ? 16.684 1.086 -1.143 1.00 94.31 912 TYR A N 1
ATOM 7247 C CA . TYR A 1 912 ? 15.888 -0.011 -1.752 1.00 94.31 912 TYR A CA 1
ATOM 7248 C C . TYR A 1 912 ? 14.429 0.329 -2.221 1.00 94.31 912 TYR A C 1
ATOM 7250 O O . TYR A 1 912 ? 13.740 1.006 -1.473 1.00 94.31 912 TYR A O 1
ATOM 7258 N N . PHE A 1 913 ? 13.936 -0.188 -3.376 1.00 94.75 913 PHE A N 1
ATOM 7259 C CA . PHE A 1 913 ? 12.596 -0.128 -4.069 1.00 94.75 913 PHE A CA 1
ATOM 7260 C C . PHE A 1 913 ? 12.060 -1.547 -4.400 1.00 94.75 913 PHE A C 1
ATOM 7262 O O . PHE A 1 913 ? 12.819 -2.510 -4.295 1.00 94.75 913 PHE A O 1
ATOM 7269 N N . ALA A 1 914 ? 10.758 -1.707 -4.695 1.00 89.00 914 ALA A N 1
ATOM 7270 C CA . ALA A 1 914 ? 10.101 -3.001 -4.996 1.00 89.00 914 ALA A CA 1
ATOM 7271 C C . ALA A 1 914 ? 9.767 -3.240 -6.498 1.00 89.00 914 ALA A C 1
ATOM 7273 O O . ALA A 1 914 ? 10.676 -3.184 -7.307 1.00 89.00 914 ALA A O 1
ATOM 7274 N N . TYR A 1 915 ? 8.492 -3.438 -6.874 1.00 87.62 915 TYR A N 1
ATOM 7275 C CA . TYR A 1 915 ? 7.920 -3.369 -8.245 1.00 87.62 915 TYR A CA 1
ATOM 7276 C C . TYR A 1 915 ? 8.148 -4.565 -9.170 1.00 87.62 915 TYR A C 1
ATOM 7278 O O . TYR A 1 915 ? 9.164 -5.257 -9.111 1.00 87.62 915 TYR A O 1
ATOM 7286 N N . SER A 1 916 ? 7.195 -4.763 -10.086 1.00 78.31 916 SER A N 1
ATOM 7287 C CA . SER A 1 916 ? 7.338 -5.629 -11.255 1.00 78.31 916 SER A CA 1
ATOM 7288 C C . SER A 1 916 ? 6.259 -5.387 -12.307 1.00 78.31 916 SER A C 1
ATOM 7290 O O . SER A 1 916 ? 5.116 -5.117 -11.937 1.00 78.31 916 SER A O 1
ATOM 7292 N N . SER A 1 917 ? 6.602 -5.428 -13.605 1.00 76.12 917 SER A N 1
ATOM 7293 C CA . SER A 1 917 ? 5.715 -4.976 -14.694 1.00 76.12 917 SER A CA 1
ATOM 7294 C C . SER A 1 917 ? 6.203 -5.253 -16.122 1.00 76.12 917 SER A C 1
ATOM 7296 O O . SER A 1 917 ? 7.410 -5.334 -16.312 1.00 76.12 917 SER A O 1
ATOM 7298 N N . PRO A 1 918 ? 5.309 -5.325 -17.127 1.00 74.50 918 PRO A N 1
ATOM 7299 C CA . PRO A 1 918 ? 5.639 -5.515 -18.549 1.00 74.50 918 PRO A CA 1
ATOM 7300 C C . PRO A 1 918 ? 6.428 -4.369 -19.156 1.00 74.50 918 PRO A C 1
ATOM 7302 O O . PRO A 1 918 ? 7.480 -4.589 -19.728 1.00 74.50 918 PRO A O 1
ATOM 7305 N N . GLU A 1 919 ? 6.051 -3.141 -18.873 1.00 70.75 919 GLU A N 1
ATOM 7306 C CA . GLU A 1 919 ? 6.815 -1.947 -19.208 1.00 70.75 919 GLU A CA 1
ATOM 7307 C C . GLU A 1 919 ? 8.244 -2.006 -18.610 1.00 70.75 919 GLU A C 1
ATOM 7309 O O . GLU A 1 919 ? 9.095 -1.194 -18.940 1.00 70.75 919 GLU A O 1
ATOM 7314 N N . ALA A 1 920 ? 8.521 -2.939 -17.681 1.00 56.16 920 ALA A N 1
ATOM 7315 C CA . ALA A 1 920 ? 9.764 -3.071 -16.927 1.00 56.16 920 ALA A CA 1
ATOM 7316 C C . ALA A 1 920 ? 10.550 -4.377 -17.143 1.00 56.16 920 ALA A C 1
ATOM 7318 O O . ALA A 1 920 ? 11.774 -4.361 -16.981 1.00 56.16 920 ALA A O 1
ATOM 7319 N N . TYR A 1 921 ? 9.883 -5.499 -17.445 1.00 51.53 921 TYR A N 1
ATOM 7320 C CA . TYR A 1 921 ? 10.509 -6.758 -17.859 1.00 51.53 921 TYR A CA 1
ATOM 7321 C C . TYR A 1 921 ? 10.083 -7.273 -19.223 1.00 51.53 921 TYR A C 1
ATOM 7323 O O . TYR A 1 921 ? 10.866 -8.000 -19.827 1.00 51.53 921 TYR A O 1
ATOM 7331 N N . ALA A 1 922 ? 8.918 -6.870 -19.722 1.00 61.00 922 ALA A N 1
ATOM 7332 C CA . ALA A 1 922 ? 8.534 -7.077 -21.107 1.00 61.00 922 ALA A CA 1
ATOM 7333 C C . ALA A 1 922 ? 9.109 -6.025 -22.059 1.00 61.00 922 ALA A C 1
ATOM 7335 O O . ALA A 1 922 ? 9.982 -5.232 -21.697 1.00 61.00 922 ALA A O 1
ATOM 7336 N N . GLN A 1 923 ? 8.734 -6.159 -23.325 1.00 50.75 923 GLN A N 1
ATOM 7337 C CA . GLN A 1 923 ? 9.051 -5.264 -24.426 1.00 50.75 923 GLN A CA 1
ATOM 7338 C C . GLN A 1 923 ? 8.160 -5.627 -25.611 1.00 50.75 923 GLN A C 1
ATOM 7340 O O . GLN A 1 923 ? 8.620 -6.276 -26.535 1.00 50.75 923 GLN A O 1
ATOM 7345 N N . ASP A 1 924 ? 6.891 -5.259 -25.565 1.00 69.50 924 ASP A N 1
ATOM 7346 C CA . ASP A 1 924 ? 6.048 -5.066 -26.749 1.00 69.50 924 ASP A CA 1
ATOM 7347 C C . ASP A 1 924 ? 6.157 -3.592 -27.241 1.00 69.50 924 ASP A C 1
ATOM 7349 O O . ASP A 1 924 ? 6.819 -2.793 -26.579 1.00 69.50 924 ASP A O 1
ATOM 7353 N N . GLU A 1 925 ? 5.667 -3.233 -28.448 1.00 56.44 925 GLU A N 1
ATOM 7354 C CA . GLU A 1 925 ? 6.020 -1.952 -29.133 1.00 56.44 925 GLU A CA 1
ATOM 7355 C C . GLU A 1 925 ? 4.883 -0.958 -29.267 1.00 56.44 925 GLU A C 1
ATOM 7357 O O . GLU A 1 925 ? 5.113 0.172 -29.677 1.00 56.44 925 GLU A O 1
ATOM 7362 N N . GLU A 1 926 ? 3.641 -1.359 -29.076 1.00 69.25 926 GLU A N 1
ATOM 7363 C CA . GLU A 1 926 ? 2.579 -0.819 -29.917 1.00 69.25 926 GLU A CA 1
ATOM 7364 C C . GLU A 1 926 ? 1.850 0.437 -29.378 1.00 69.25 926 GLU A C 1
ATOM 7366 O O . GLU A 1 926 ? 1.341 1.194 -30.207 1.00 69.25 926 GLU A O 1
ATOM 7371 N N . ASP A 1 927 ? 1.749 0.821 -28.094 1.00 67.19 927 ASP A N 1
ATOM 7372 C CA . ASP A 1 927 ? 2.362 0.516 -26.774 1.00 67.19 927 ASP A CA 1
ATOM 7373 C C . ASP A 1 927 ? 3.773 1.094 -26.394 1.00 67.19 927 ASP A C 1
ATOM 7375 O O . ASP A 1 927 ? 3.993 1.406 -25.227 1.00 67.19 927 ASP A O 1
ATOM 7379 N N . LEU A 1 928 ? 4.686 1.366 -27.341 1.00 67.94 928 LEU A N 1
ATOM 7380 C CA . LEU A 1 928 ? 6.069 1.924 -27.188 1.00 67.94 928 LEU A CA 1
ATOM 7381 C C . LEU A 1 928 ? 6.426 2.906 -28.321 1.00 67.94 928 LEU A C 1
ATOM 7383 O O . LEU A 1 928 ? 7.188 3.851 -28.143 1.00 67.94 928 LEU A O 1
ATOM 7387 N N . ARG A 1 929 ? 5.847 2.775 -29.519 1.00 85.06 929 ARG A N 1
ATOM 7388 C CA . ARG A 1 929 ? 5.884 3.817 -30.565 1.00 85.06 929 ARG A CA 1
ATOM 7389 C C . ARG A 1 929 ? 5.528 5.197 -30.023 1.00 85.06 929 ARG A C 1
ATOM 7391 O O . ARG A 1 929 ? 6.006 6.219 -30.506 1.00 85.06 929 ARG A O 1
ATOM 7398 N N . ILE A 1 930 ? 4.737 5.127 -28.973 1.00 73.06 930 ILE A N 1
ATOM 7399 C CA . ILE A 1 930 ? 4.383 6.086 -27.959 1.00 73.06 930 ILE A CA 1
ATOM 7400 C C . ILE A 1 930 ? 5.250 5.792 -26.701 1.00 73.06 930 ILE A C 1
ATOM 7402 O O . ILE A 1 930 ? 4.928 4.916 -25.915 1.00 73.06 930 ILE A O 1
ATOM 7406 N N . TRP A 1 931 ? 6.392 6.488 -26.578 1.00 77.88 931 TRP A N 1
ATOM 7407 C CA . TRP A 1 931 ? 7.418 6.483 -25.492 1.00 77.88 931 TRP A CA 1
ATOM 7408 C C . TRP A 1 931 ? 8.595 7.428 -25.835 1.00 77.88 931 TRP A C 1
ATOM 7410 O O . TRP A 1 931 ? 9.554 7.576 -25.074 1.00 77.88 931 TRP A O 1
ATOM 7420 N N . ARG A 1 932 ? 8.624 8.042 -27.027 1.00 82.94 932 ARG A N 1
ATOM 7421 C CA . ARG A 1 932 ? 9.891 8.272 -27.739 1.00 82.94 932 ARG A CA 1
ATOM 7422 C C . ARG A 1 932 ? 10.575 9.615 -27.422 1.00 82.94 932 ARG A C 1
ATOM 7424 O O . ARG A 1 932 ? 11.803 9.605 -27.312 1.00 82.94 932 ARG A O 1
ATOM 7431 N N . GLU A 1 933 ? 9.858 10.679 -27.034 1.00 84.62 933 GLU A N 1
ATOM 7432 C CA . GLU A 1 933 ? 10.351 11.661 -26.028 1.00 84.62 933 GLU A CA 1
ATOM 7433 C C . GLU A 1 933 ? 9.603 11.561 -24.682 1.00 84.62 933 GLU A C 1
ATOM 7435 O O . GLU A 1 933 ? 9.367 12.541 -23.983 1.00 84.62 933 GLU A O 1
ATOM 7440 N N . MET A 1 934 ? 9.383 10.328 -24.221 1.00 81.19 934 MET A N 1
ATOM 7441 C CA . MET A 1 934 ? 9.491 10.049 -22.786 1.00 81.19 934 MET A CA 1
ATOM 7442 C C . MET A 1 934 ? 10.950 9.769 -22.361 1.00 81.19 934 MET A C 1
ATOM 7444 O O . MET A 1 934 ? 11.242 9.560 -21.190 1.00 81.19 934 MET A O 1
ATOM 7448 N N . SER A 1 935 ? 11.904 9.805 -23.301 1.00 81.75 935 SER A N 1
ATOM 7449 C CA . SER A 1 935 ? 13.333 9.496 -23.112 1.00 81.75 935 SER A CA 1
ATOM 7450 C C . SER A 1 935 ? 14.114 10.611 -22.399 1.00 81.75 935 SER A C 1
ATOM 7452 O O . SER A 1 935 ? 15.085 11.170 -22.914 1.00 81.75 935 SER A O 1
ATOM 7454 N N . ALA A 1 936 ? 13.653 10.949 -21.196 1.00 87.38 936 ALA A N 1
ATOM 7455 C CA . ALA A 1 936 ? 13.525 12.331 -20.778 1.00 87.38 936 ALA A CA 1
ATOM 7456 C C . ALA A 1 936 ? 14.029 12.665 -19.355 1.00 87.38 936 ALA A C 1
ATOM 7458 O O . ALA A 1 936 ? 14.862 13.560 -19.258 1.00 87.38 936 ALA A O 1
ATOM 7459 N N . LEU A 1 937 ? 13.512 12.054 -18.273 1.00 90.00 937 LEU A N 1
ATOM 7460 C CA . LEU A 1 937 ? 13.341 12.770 -16.979 1.00 90.00 937 LEU A CA 1
ATOM 7461 C C . LEU A 1 937 ? 13.763 12.088 -15.581 1.00 90.00 937 LEU A C 1
ATOM 7463 O O . LEU A 1 937 ? 13.876 12.825 -14.624 1.00 90.00 937 LEU A O 1
ATOM 7467 N N . VAL A 1 938 ? 14.227 10.799 -15.449 1.00 87.19 938 VAL A N 1
ATOM 7468 C CA . VAL A 1 938 ? 15.281 10.253 -14.466 1.00 87.19 938 VAL A CA 1
ATOM 7469 C C . VAL A 1 938 ? 16.845 9.698 -14.782 1.00 87.19 938 VAL A C 1
ATOM 7471 O O . VAL A 1 938 ? 17.179 8.759 -14.066 1.00 87.19 938 VAL A O 1
ATOM 7474 N N . GLU A 1 939 ? 17.997 9.987 -15.585 1.00 88.38 939 GLU A N 1
ATOM 7475 C CA . GLU A 1 939 ? 18.806 10.832 -16.708 1.00 88.38 939 GLU A CA 1
ATOM 7476 C C . GLU A 1 939 ? 18.867 12.405 -17.354 1.00 88.38 939 GLU A C 1
ATOM 7478 O O . GLU A 1 939 ? 19.538 12.604 -18.314 1.00 88.38 939 GLU A O 1
ATOM 7483 N N . ARG A 1 940 ? 18.255 13.586 -17.000 1.00 91.31 940 ARG A N 1
ATOM 7484 C CA . ARG A 1 940 ? 18.382 15.034 -17.248 1.00 91.31 940 ARG A CA 1
ATOM 7485 C C . ARG A 1 940 ? 18.200 15.875 -15.938 1.00 91.31 940 ARG A C 1
ATOM 7487 O O . ARG A 1 940 ? 18.067 17.081 -16.047 1.00 91.31 940 ARG A O 1
ATOM 7494 N N . MET A 1 941 ? 18.190 15.298 -14.723 1.00 90.88 941 MET A N 1
ATOM 7495 C CA . MET A 1 941 ? 18.363 15.852 -13.347 1.00 90.88 941 MET A CA 1
ATOM 7496 C C . MET A 1 941 ? 18.408 14.749 -12.229 1.00 90.88 941 MET A C 1
ATOM 7498 O O . MET A 1 941 ? 17.584 13.854 -12.157 1.00 90.88 941 MET A O 1
ATOM 7502 N N . CYS A 1 942 ? 19.497 14.715 -11.462 1.00 93.19 942 CYS A N 1
ATOM 7503 C CA . CYS A 1 942 ? 20.031 13.743 -10.482 1.00 93.19 942 CYS A CA 1
ATOM 7504 C C . CYS A 1 942 ? 19.719 12.224 -10.373 1.00 93.19 942 CYS A C 1
ATOM 7506 O O . CYS A 1 942 ? 20.570 11.544 -9.790 1.00 93.19 942 CYS A O 1
ATOM 7508 N N . TRP A 1 943 ? 18.688 11.601 -10.940 1.00 93.38 943 TRP A N 1
ATOM 7509 C CA . TRP A 1 943 ? 18.394 10.164 -10.703 1.00 93.38 943 TRP A CA 1
ATOM 7510 C C . TRP A 1 943 ? 19.321 9.111 -11.354 1.00 93.38 943 TRP A C 1
ATOM 7512 O O . TRP A 1 943 ? 19.759 9.262 -12.489 1.00 93.38 943 TRP A O 1
ATOM 7522 N N . LYS A 1 944 ? 19.594 8.004 -10.633 1.00 89.94 944 LYS A N 1
ATOM 7523 C CA . LYS A 1 944 ? 20.743 7.061 -10.730 1.00 89.94 944 LYS A CA 1
ATOM 7524 C C . LYS A 1 944 ? 20.417 5.532 -10.593 1.00 89.94 944 LYS A C 1
ATOM 7526 O O . LYS A 1 944 ? 19.357 5.237 -10.107 1.00 89.94 944 LYS A O 1
ATOM 7531 N N . ILE A 1 945 ? 21.228 4.513 -10.977 1.00 92.44 945 ILE A N 1
ATOM 7532 C CA . ILE A 1 945 ? 20.760 3.091 -11.242 1.00 92.44 945 ILE A CA 1
ATOM 7533 C C . ILE A 1 945 ? 20.665 2.039 -10.082 1.00 92.44 945 ILE A C 1
ATOM 7535 O O . ILE A 1 945 ? 21.638 1.899 -9.332 1.00 92.44 945 ILE A O 1
ATOM 7539 N N . ALA A 1 946 ? 19.592 1.191 -10.018 1.00 85.12 946 ALA A N 1
ATOM 7540 C CA . ALA A 1 946 ? 19.172 0.434 -8.807 1.00 85.12 946 ALA A CA 1
ATOM 7541 C C . ALA A 1 946 ? 18.920 -1.100 -8.688 1.00 85.12 946 ALA A C 1
ATOM 7543 O O . ALA A 1 946 ? 19.549 -1.639 -7.778 1.00 85.12 946 ALA A O 1
ATOM 7544 N N . ALA A 1 947 ? 18.036 -1.787 -9.462 1.00 79.75 947 ALA A N 1
ATOM 7545 C CA . ALA A 1 947 ? 17.391 -3.095 -9.113 1.00 79.75 947 ALA A CA 1
ATOM 7546 C C . ALA A 1 947 ? 16.511 -3.874 -10.130 1.00 79.75 947 ALA A C 1
ATOM 7548 O O . ALA A 1 947 ? 15.385 -4.229 -9.809 1.00 79.75 947 ALA A O 1
ATOM 7549 N N . LYS A 1 948 ? 17.085 -4.353 -11.247 1.00 80.81 948 LYS A N 1
ATOM 7550 C CA . LYS A 1 948 ? 16.489 -5.359 -12.118 1.00 80.81 948 LYS A CA 1
ATOM 7551 C C . LYS A 1 948 ? 17.047 -6.683 -11.656 1.00 80.81 948 LYS A C 1
ATOM 7553 O O . LYS A 1 948 ? 18.214 -6.980 -11.903 1.00 80.81 948 LYS A O 1
ATOM 7558 N N . ARG A 1 949 ? 16.207 -7.537 -11.083 1.00 65.06 949 ARG A N 1
ATOM 7559 C CA . ARG A 1 949 ? 16.438 -8.968 -11.219 1.00 65.06 949 ARG A CA 1
ATOM 7560 C C . ARG A 1 949 ? 15.195 -9.807 -11.438 1.00 65.06 949 ARG A C 1
ATOM 7562 O O . ARG A 1 949 ? 14.869 -10.647 -10.614 1.00 65.06 949 ARG A O 1
ATOM 7569 N N . ASN A 1 950 ? 14.616 -9.644 -12.621 1.00 70.88 950 ASN A N 1
ATOM 7570 C CA . ASN A 1 950 ? 13.515 -10.377 -13.231 1.00 70.88 950 ASN A CA 1
ATOM 7571 C C . ASN A 1 950 ? 12.214 -9.579 -13.025 1.00 70.88 950 ASN A C 1
ATOM 7573 O O . ASN A 1 950 ? 12.032 -8.580 -13.707 1.00 70.88 950 ASN A O 1
ATOM 7577 N N . GLN A 1 951 ? 11.379 -9.939 -12.052 1.00 79.94 951 GLN A N 1
ATOM 7578 C CA . GLN A 1 951 ? 10.096 -9.318 -11.780 1.00 79.94 951 GLN A CA 1
ATOM 7579 C C . GLN A 1 951 ? 10.257 -7.844 -11.477 1.00 79.94 951 GLN A C 1
ATOM 7581 O O . GLN A 1 951 ? 9.860 -7.051 -12.310 1.00 79.94 951 GLN A O 1
ATOM 7586 N N . THR A 1 952 ? 10.574 -7.443 -10.251 1.00 79.06 952 THR A N 1
ATOM 7587 C CA . THR A 1 952 ? 11.920 -7.440 -9.685 1.00 79.06 952 THR A CA 1
ATOM 7588 C C . THR A 1 952 ? 12.739 -6.407 -10.443 1.00 79.06 952 THR A C 1
ATOM 7590 O O . THR A 1 952 ? 13.589 -6.754 -11.261 1.00 79.06 952 THR A O 1
ATOM 7593 N N . VAL A 1 953 ? 12.380 -5.136 -10.229 1.00 88.25 953 VAL A N 1
ATOM 7594 C CA . VAL A 1 953 ? 12.458 -4.072 -11.234 1.00 88.25 953 VAL A CA 1
ATOM 7595 C C . VAL A 1 953 ? 12.588 -2.694 -10.531 1.00 88.25 953 VAL A C 1
ATOM 7597 O O . VAL A 1 953 ? 11.626 -2.275 -9.921 1.00 88.25 953 VAL A O 1
ATOM 7600 N N . ILE A 1 954 ? 13.729 -1.965 -10.507 1.00 91.19 954 ILE A N 1
ATOM 7601 C CA . ILE A 1 954 ? 13.899 -0.788 -9.597 1.00 91.19 954 ILE A CA 1
ATOM 7602 C C . ILE A 1 954 ? 14.801 0.403 -10.069 1.00 91.19 954 ILE A C 1
ATOM 7604 O O . ILE A 1 954 ? 15.998 0.210 -10.242 1.00 91.19 954 ILE A O 1
ATOM 7608 N N . TRP A 1 955 ? 14.295 1.648 -10.179 1.00 95.62 955 TRP A N 1
ATOM 7609 C CA . TRP A 1 955 ? 14.953 2.946 -10.585 1.00 95.62 955 TRP A CA 1
ATOM 7610 C C . TRP A 1 955 ? 15.617 3.580 -9.186 1.00 95.62 955 TRP A C 1
ATOM 7612 O O . TRP A 1 955 ? 15.103 3.206 -8.143 1.00 95.62 955 TRP A O 1
ATOM 7622 N N . VAL A 1 956 ? 16.730 4.423 -8.981 1.00 91.38 956 VAL A N 1
ATOM 7623 C CA . VAL A 1 956 ? 17.295 5.013 -7.623 1.00 91.38 956 VAL A CA 1
ATOM 7624 C C . VAL A 1 956 ? 18.106 6.383 -7.525 1.00 91.38 956 VAL A C 1
ATOM 7626 O O . VAL A 1 956 ? 18.309 7.063 -8.510 1.00 91.38 956 VAL A O 1
ATOM 7629 N N . LYS A 1 957 ? 18.643 6.776 -6.341 1.00 93.88 957 LYS A N 1
ATOM 7630 C CA . LYS A 1 957 ? 19.588 7.866 -5.894 1.00 93.88 957 LYS A CA 1
ATOM 7631 C C . LYS A 1 957 ? 21.115 7.618 -5.934 1.00 93.88 957 LYS A C 1
ATOM 7633 O O . LYS A 1 957 ? 21.557 6.464 -6.071 1.00 93.88 957 LYS A O 1
ATOM 7638 N N . PRO A 1 958 ? 21.975 8.631 -5.625 1.00 93.19 958 PRO A N 1
ATOM 7639 C CA . PRO A 1 958 ? 23.225 8.390 -4.913 1.00 93.19 958 PRO A CA 1
ATOM 7640 C C . PRO A 1 958 ? 22.963 7.967 -3.448 1.00 93.19 958 PRO A C 1
ATOM 7642 O O . PRO A 1 958 ? 22.626 6.802 -3.241 1.00 93.19 958 PRO A O 1
ATOM 7645 N N . LEU A 1 959 ? 23.169 8.814 -2.429 1.00 88.44 959 LEU A N 1
ATOM 7646 C CA . LEU A 1 959 ? 22.987 8.478 -0.992 1.00 88.44 959 LEU A CA 1
ATOM 7647 C C . LEU A 1 959 ? 22.504 9.660 -0.121 1.00 88.44 959 LEU A C 1
ATOM 7649 O O . LEU A 1 959 ? 22.415 9.541 1.105 1.00 88.44 959 LEU A O 1
ATOM 7653 N N . THR A 1 960 ? 22.303 10.805 -0.762 1.00 90.81 960 THR A N 1
ATOM 7654 C CA . THR A 1 960 ? 22.702 12.123 -0.258 1.00 90.81 960 THR A CA 1
ATOM 7655 C C . THR A 1 960 ? 22.421 13.155 -1.336 1.00 90.81 960 THR A C 1
ATOM 7657 O O . THR A 1 960 ? 22.498 12.807 -2.518 1.00 90.81 960 THR A O 1
ATOM 7660 N N . ASN A 1 961 ? 22.282 14.423 -0.938 1.00 90.31 961 ASN A N 1
ATOM 7661 C CA . ASN A 1 961 ? 22.149 15.575 -1.835 1.00 90.31 961 ASN A CA 1
ATOM 7662 C C . ASN A 1 961 ? 23.329 15.869 -2.785 1.00 90.31 961 ASN A C 1
ATOM 7664 O O . ASN A 1 961 ? 23.394 16.978 -3.294 1.00 90.31 961 ASN A O 1
ATOM 7668 N N . ASP A 1 962 ? 24.257 14.941 -3.042 1.00 91.56 962 ASP A N 1
ATOM 7669 C CA . ASP A 1 962 ? 25.499 15.200 -3.803 1.00 91.56 962 ASP A CA 1
ATOM 7670 C C . ASP A 1 962 ? 25.201 15.622 -5.242 1.00 91.56 962 ASP A C 1
ATOM 7672 O O . ASP A 1 962 ? 25.060 16.801 -5.549 1.00 91.56 962 ASP A O 1
ATOM 7676 N N . CYS A 1 963 ? 24.875 14.649 -6.083 1.00 90.06 963 CYS A N 1
ATOM 7677 C CA . CYS A 1 963 ? 23.809 14.908 -7.020 1.00 90.06 963 CYS A CA 1
ATOM 7678 C C . CYS A 1 963 ? 22.476 14.716 -6.294 1.00 90.06 963 CYS A C 1
ATOM 7680 O O . CYS A 1 963 ? 21.881 13.645 -6.423 1.00 90.06 963 CYS A O 1
ATOM 7682 N N . TYR A 1 964 ? 22.064 15.730 -5.521 1.00 90.19 964 TYR A N 1
ATOM 7683 C CA . TYR A 1 964 ? 20.893 16.545 -5.885 1.00 90.19 964 TYR A CA 1
ATOM 7684 C C . TYR A 1 964 ? 21.316 17.879 -6.521 1.00 90.19 964 TYR A C 1
ATOM 7686 O O . TYR A 1 964 ? 20.465 18.637 -6.973 1.00 90.19 964 TYR A O 1
ATOM 7694 N N . MET A 1 965 ? 22.621 18.182 -6.550 1.00 88.00 965 MET A N 1
ATOM 7695 C CA . MET A 1 965 ? 23.154 19.522 -6.805 1.00 88.00 965 MET A CA 1
ATOM 7696 C C . MET A 1 965 ? 24.130 19.597 -7.991 1.00 88.00 965 MET A C 1
ATOM 7698 O O . MET A 1 965 ? 24.586 20.688 -8.320 1.00 88.00 965 MET A O 1
ATOM 7702 N N . GLU A 1 966 ? 24.458 18.481 -8.655 1.00 90.31 966 GLU A N 1
ATOM 7703 C CA . GLU A 1 966 ? 25.379 18.450 -9.811 1.00 90.31 966 GLU A CA 1
ATOM 7704 C C . GLU A 1 966 ? 24.671 18.962 -11.093 1.00 90.31 966 GLU A C 1
ATOM 7706 O O . GLU A 1 966 ? 24.381 18.210 -12.027 1.00 90.31 966 GLU A O 1
ATOM 7711 N N . ARG A 1 967 ? 24.316 20.262 -11.073 1.00 88.69 967 ARG A N 1
ATOM 7712 C CA . ARG A 1 967 ? 23.499 20.986 -12.068 1.00 88.69 967 ARG A CA 1
ATOM 7713 C C . ARG A 1 967 ? 24.064 20.808 -13.469 1.00 88.69 967 ARG A C 1
ATOM 7715 O O . ARG A 1 967 ? 25.191 21.192 -13.741 1.00 88.69 967 ARG A O 1
ATOM 7722 N N . GLU A 1 968 ? 23.238 20.335 -14.397 1.00 88.31 968 GLU A N 1
ATOM 7723 C CA . GLU A 1 968 ? 22.756 21.269 -15.426 1.00 88.31 968 GLU A CA 1
ATOM 7724 C C . GLU A 1 968 ? 21.403 21.941 -15.085 1.00 88.31 968 GLU A C 1
ATOM 7726 O O . GLU A 1 968 ? 20.457 21.258 -14.678 1.00 88.31 968 GLU A O 1
ATOM 7731 N N . PRO A 1 969 ? 21.252 23.260 -15.298 1.00 82.69 969 PRO A N 1
ATOM 7732 C CA . PRO A 1 969 ? 19.992 24.001 -15.138 1.00 82.69 969 PRO A CA 1
ATOM 7733 C C . PRO A 1 969 ? 18.844 23.602 -16.092 1.00 82.69 969 PRO A C 1
ATOM 7735 O O . PRO A 1 969 ? 19.008 22.814 -17.023 1.00 82.69 969 PRO A O 1
ATOM 7738 N N . GLY A 1 970 ? 17.658 24.185 -15.882 1.00 84.00 970 GLY A N 1
ATOM 7739 C CA . GLY A 1 970 ? 16.563 24.233 -16.866 1.00 84.00 970 GLY A CA 1
ATOM 7740 C C . GLY A 1 970 ? 15.730 22.954 -17.037 1.00 84.00 970 GLY A C 1
ATOM 7741 O O . GLY A 1 970 ? 14.546 22.948 -16.701 1.00 84.00 970 GLY A O 1
ATOM 7742 N N . THR A 1 971 ? 16.303 21.884 -17.602 1.00 86.50 971 THR A N 1
ATOM 7743 C CA . THR A 1 971 ? 15.524 20.670 -17.933 1.00 86.50 971 THR A CA 1
ATOM 7744 C C . THR A 1 971 ? 15.040 19.938 -16.680 1.00 86.50 971 THR A C 1
ATOM 7746 O O . THR A 1 971 ? 15.739 19.924 -15.666 1.00 86.50 971 THR A O 1
ATOM 7749 N N . GLN A 1 972 ? 13.845 19.362 -16.802 1.00 88.50 972 GLN A N 1
ATOM 7750 C CA . GLN A 1 972 ? 12.927 18.964 -15.738 1.00 88.50 972 GLN A CA 1
ATOM 7751 C C . GLN A 1 972 ? 13.215 17.597 -15.118 1.00 88.50 972 GLN A C 1
ATOM 7753 O O . GLN A 1 972 ? 13.829 16.777 -15.804 1.00 88.50 972 GLN A O 1
ATOM 7758 N N . PRO A 1 973 ? 12.652 17.324 -13.925 1.00 90.12 973 PRO A N 1
ATOM 7759 C CA . PRO A 1 973 ? 11.934 18.270 -13.054 1.00 90.12 973 PRO A CA 1
ATOM 7760 C C . PRO A 1 973 ? 12.805 18.960 -11.969 1.00 90.12 973 PRO A C 1
ATOM 7762 O O . PRO A 1 973 ? 13.895 18.477 -11.688 1.00 90.12 973 PRO A O 1
ATOM 7765 N N . PRO A 1 974 ? 12.395 20.116 -11.403 1.00 92.62 974 PRO A N 1
ATOM 7766 C CA . PRO A 1 974 ? 13.167 20.906 -10.420 1.00 92.62 974 PRO A CA 1
ATOM 7767 C C . PRO A 1 974 ? 13.072 20.445 -8.951 1.00 92.62 974 PRO A C 1
ATOM 7769 O O . PRO A 1 974 ? 12.129 19.763 -8.562 1.00 92.62 974 PRO A O 1
ATOM 7772 N N . LEU A 1 975 ? 13.969 20.929 -8.082 1.00 91.75 975 LEU A N 1
ATOM 7773 C CA . LEU A 1 975 ? 13.768 20.856 -6.626 1.00 91.75 975 LEU A CA 1
ATOM 7774 C C . LEU A 1 975 ? 12.526 21.611 -6.132 1.00 91.75 975 LEU A C 1
ATOM 7776 O O . LEU A 1 975 ? 12.046 22.557 -6.755 1.00 91.75 975 LEU A O 1
ATOM 7780 N N . CYS A 1 976 ? 12.073 21.217 -4.941 1.00 90.56 976 CYS A N 1
ATOM 7781 C CA . CYS A 1 976 ? 11.146 21.972 -4.113 1.00 90.56 976 CYS A CA 1
ATOM 7782 C C . CYS A 1 976 ? 11.609 23.388 -3.860 1.00 90.56 976 CYS A C 1
ATOM 7784 O O . CYS A 1 976 ? 12.805 23.660 -3.709 1.00 90.56 976 CYS A O 1
ATOM 7786 N N . LYS A 1 977 ? 10.628 24.275 -3.690 1.00 87.62 977 LYS A N 1
ATOM 7787 C CA . LYS A 1 977 ? 10.880 25.564 -3.066 1.00 87.62 977 LYS A CA 1
ATOM 7788 C C . LYS A 1 977 ? 11.233 25.280 -1.609 1.00 87.62 977 LYS A C 1
ATOM 7790 O O . LYS A 1 977 ? 10.676 24.393 -0.969 1.00 87.62 977 LYS A O 1
ATOM 7795 N N . SER A 1 978 ? 12.140 26.067 -1.048 1.00 73.31 978 SER A N 1
ATOM 7796 C CA . SER A 1 978 ? 12.608 25.894 0.333 1.00 73.31 978 SER A CA 1
ATOM 7797 C C . SER A 1 978 ? 11.540 26.140 1.411 1.00 73.31 978 SER A C 1
ATOM 7799 O O . SER A 1 978 ? 11.844 25.987 2.588 1.00 73.31 978 SER A O 1
ATOM 7801 N N . GLY A 1 979 ? 10.330 26.568 1.029 1.00 73.44 979 GLY A N 1
ATOM 7802 C CA . GLY A 1 979 ? 9.177 26.744 1.917 1.00 73.44 979 GLY A CA 1
ATOM 7803 C C . GLY A 1 979 ? 8.108 25.652 1.796 1.00 73.44 979 GLY A C 1
ATOM 7804 O O . GLY A 1 979 ? 7.121 25.715 2.521 1.00 73.44 979 GLY A O 1
ATOM 7805 N N . ASP A 1 980 ? 8.277 24.675 0.900 1.00 81.81 980 ASP A N 1
ATOM 7806 C CA . ASP A 1 980 ? 7.331 23.569 0.750 1.00 81.81 980 ASP A CA 1
ATOM 7807 C C . ASP A 1 980 ? 7.619 22.533 1.860 1.00 81.81 980 ASP A C 1
ATOM 7809 O O . ASP A 1 980 ? 8.604 21.797 1.774 1.00 81.81 980 ASP A O 1
ATOM 7813 N N . ASP A 1 981 ? 6.802 22.481 2.923 1.00 89.00 981 ASP A N 1
ATOM 7814 C CA . ASP A 1 981 ? 6.981 21.491 3.998 1.00 89.00 981 ASP A CA 1
ATOM 7815 C C . ASP A 1 981 ? 6.739 20.075 3.441 1.00 89.00 981 ASP A C 1
ATOM 7817 O O . ASP A 1 981 ? 5.643 19.784 2.943 1.00 89.00 981 ASP A O 1
ATOM 7821 N N . PRO A 1 982 ? 7.743 19.180 3.482 1.00 88.94 982 PRO A N 1
ATOM 7822 C CA . PRO A 1 982 ? 7.593 17.829 2.982 1.00 88.94 982 PRO A CA 1
ATOM 7823 C C . PRO A 1 982 ? 6.851 16.917 3.967 1.00 88.94 982 PRO A C 1
ATOM 7825 O O . PRO A 1 982 ? 6.427 15.845 3.557 1.00 88.94 982 PRO A O 1
ATOM 7828 N N . ASP A 1 983 ? 6.677 17.313 5.228 1.00 91.25 983 ASP A N 1
ATOM 7829 C CA . ASP A 1 983 ? 5.880 16.597 6.225 1.00 91.25 983 ASP A CA 1
ATOM 7830 C C . ASP A 1 983 ? 4.421 17.051 6.265 1.00 91.25 983 ASP A C 1
ATOM 7832 O O . ASP A 1 983 ? 3.588 16.237 6.643 1.00 91.25 983 ASP A O 1
ATOM 7836 N N . ALA A 1 984 ? 4.110 18.303 5.895 1.00 89.88 984 ALA A N 1
ATOM 7837 C CA . ALA A 1 984 ? 2.742 18.815 5.753 1.00 89.88 984 ALA A CA 1
ATOM 7838 C C . ALA A 1 984 ? 1.970 18.053 4.670 1.00 89.88 984 ALA A C 1
ATOM 7840 O O . ALA A 1 984 ? 2.538 17.602 3.672 1.00 89.88 984 ALA A O 1
ATOM 7841 N N . VAL A 1 985 ? 0.667 17.866 4.875 1.00 86.25 985 VAL A N 1
ATOM 7842 C CA . VAL A 1 985 ? 0.028 16.673 4.311 1.00 86.25 985 VAL A CA 1
ATOM 7843 C C . VAL A 1 985 ? -1.462 16.779 4.037 1.00 86.25 985 VAL A C 1
ATOM 7845 O O . VAL A 1 985 ? -1.847 16.689 2.877 1.00 86.25 985 VAL A O 1
ATOM 7848 N N . TRP A 1 986 ? -2.304 16.888 5.064 1.00 88.31 986 TRP A N 1
ATOM 7849 C CA . TRP A 1 986 ? -3.761 16.846 4.917 1.00 88.31 986 TRP A CA 1
ATOM 7850 C C . TRP A 1 986 ? -4.244 17.891 3.918 1.00 88.31 986 TRP A C 1
ATOM 7852 O O . TRP A 1 986 ? -3.832 19.045 3.962 1.00 88.31 986 TRP A O 1
ATOM 7862 N N . ASP A 1 987 ? -5.069 17.450 2.970 1.00 82.44 987 ASP A N 1
ATOM 7863 C CA . ASP A 1 987 ? -5.550 18.260 1.850 1.00 82.44 987 ASP A CA 1
ATOM 7864 C C . ASP A 1 987 ? -4.489 18.856 0.891 1.00 82.44 987 ASP A C 1
ATOM 7866 O O . ASP A 1 987 ? -4.854 19.522 -0.086 1.00 82.44 987 ASP A O 1
ATOM 7870 N N . VAL A 1 988 ? -3.189 18.612 1.081 1.00 89.31 988 VAL A N 1
ATOM 7871 C CA . VAL A 1 988 ? -2.130 19.240 0.275 1.00 89.31 988 VAL A CA 1
ATOM 7872 C C . VAL A 1 988 ? -2.101 18.660 -1.143 1.00 89.31 988 VAL A C 1
ATOM 7874 O O . VAL A 1 988 ? -2.017 17.448 -1.358 1.00 89.31 988 VAL A O 1
ATOM 7877 N N . ALA A 1 989 ? -2.171 19.540 -2.144 1.00 92.19 989 ALA A N 1
ATOM 7878 C CA . ALA A 1 989 ? -2.047 19.160 -3.547 1.00 92.19 989 ALA A CA 1
ATOM 7879 C C . ALA A 1 989 ? -0.629 18.656 -3.859 1.00 92.19 989 ALA A C 1
ATOM 7881 O O . ALA A 1 989 ? 0.355 19.231 -3.400 1.00 92.19 989 ALA A O 1
ATOM 7882 N N . MET A 1 990 ? -0.540 17.588 -4.653 1.00 89.19 990 MET A N 1
ATOM 7883 C CA . MET A 1 990 ? 0.740 17.023 -5.090 1.00 89.19 990 MET A CA 1
ATOM 7884 C C . MET A 1 990 ? 1.401 17.958 -6.123 1.00 89.19 990 MET A C 1
ATOM 7886 O O . MET A 1 990 ? 0.709 18.483 -6.997 1.00 89.19 990 MET A O 1
ATOM 7890 N N . GLU A 1 991 ? 2.696 18.247 -5.962 1.00 85.44 991 GLU A N 1
ATOM 7891 C CA . GLU A 1 991 ? 3.214 19.619 -6.194 1.00 85.44 991 GLU A CA 1
ATOM 7892 C C . GLU A 1 991 ? 4.163 19.794 -7.407 1.00 85.44 991 GLU A C 1
ATOM 7894 O O . GLU A 1 991 ? 4.064 19.065 -8.384 1.00 85.44 991 GLU A O 1
ATOM 7899 N N . ALA A 1 992 ? 5.014 20.828 -7.422 1.00 90.38 992 ALA A N 1
ATOM 7900 C CA . ALA A 1 992 ? 5.900 21.231 -8.523 1.00 90.38 992 ALA A CA 1
ATOM 7901 C C . ALA A 1 992 ? 7.363 21.392 -8.040 1.00 90.38 992 ALA A C 1
ATOM 7903 O O . ALA A 1 992 ? 8.047 22.373 -8.340 1.00 90.38 992 ALA A O 1
ATOM 7904 N N . CYS A 1 993 ? 7.812 20.428 -7.235 1.00 91.62 993 CYS A N 1
ATOM 7905 C CA . CYS A 1 993 ? 8.836 20.571 -6.207 1.00 91.62 993 CYS A CA 1
ATOM 7906 C C . CYS A 1 993 ? 9.510 19.206 -5.894 1.00 91.62 993 CYS A C 1
ATOM 7908 O O . CYS A 1 993 ? 8.892 18.418 -5.230 1.00 91.62 993 CYS A O 1
ATOM 7910 N N . ILE A 1 994 ? 10.733 18.816 -6.299 1.00 91.38 994 ILE A N 1
ATOM 7911 C CA . ILE A 1 994 ? 11.385 17.563 -5.805 1.00 91.38 994 ILE A CA 1
ATOM 7912 C C . ILE A 1 994 ? 12.045 17.791 -4.438 1.00 91.38 994 ILE A C 1
ATOM 7914 O O . ILE A 1 994 ? 12.918 18.644 -4.342 1.00 91.38 994 ILE A O 1
ATOM 7918 N N . THR A 1 995 ? 11.723 17.036 -3.384 1.00 90.12 995 THR A N 1
ATOM 7919 C CA . THR A 1 995 ? 12.174 17.391 -2.019 1.00 90.12 995 THR A CA 1
ATOM 7920 C C . THR A 1 995 ? 13.654 17.103 -1.730 1.00 90.12 995 THR A C 1
ATOM 7922 O O . THR A 1 995 ? 13.997 15.951 -1.468 1.00 90.12 995 THR A O 1
ATOM 7925 N N . PRO A 1 996 ? 14.537 18.123 -1.638 1.00 90.06 996 PRO A N 1
ATOM 7926 C CA . PRO A 1 996 ? 15.891 17.924 -1.142 1.00 90.06 996 PRO A CA 1
ATOM 7927 C C . PRO A 1 996 ? 15.864 17.674 0.367 1.00 90.06 996 PRO A C 1
ATOM 7929 O O . PRO A 1 996 ? 14.936 18.064 1.073 1.00 90.06 996 PRO A O 1
ATOM 7932 N N . TYR A 1 997 ? 16.912 17.058 0.901 1.00 87.50 997 TYR A N 1
ATOM 7933 C CA . TYR A 1 997 ? 16.911 16.648 2.299 1.00 87.50 997 TYR A CA 1
ATOM 7934 C C . TYR A 1 997 ? 17.720 17.552 3.204 1.00 87.50 997 TYR A C 1
ATOM 7936 O O . TYR A 1 997 ? 18.689 18.181 2.787 1.00 87.50 997 TYR A O 1
ATOM 7944 N N . THR A 1 998 ? 17.339 17.530 4.480 1.00 84.50 998 THR A N 1
ATOM 7945 C CA . THR A 1 998 ? 18.052 18.230 5.544 1.00 84.50 998 THR A CA 1
ATOM 7946 C C . THR A 1 998 ? 19.528 17.827 5.589 1.00 84.50 998 THR A C 1
ATOM 7948 O O . THR A 1 998 ? 19.887 16.674 5.330 1.00 84.50 998 THR A O 1
ATOM 7951 N N . ASP A 1 999 ? 20.392 18.762 5.983 1.00 82.25 999 ASP A N 1
ATOM 7952 C CA . ASP A 1 999 ? 21.839 18.540 6.103 1.00 82.25 999 ASP A CA 1
ATOM 7953 C C . ASP A 1 999 ? 22.194 17.323 6.957 1.00 82.25 999 ASP A C 1
ATOM 7955 O O . ASP A 1 999 ? 23.161 16.620 6.669 1.00 82.25 999 ASP A O 1
ATOM 7959 N N . GLN A 1 1000 ? 21.404 17.058 8.001 1.00 78.12 1000 GLN A N 1
ATOM 7960 C CA . GLN A 1 1000 ? 21.534 15.875 8.847 1.00 78.12 1000 GLN A CA 1
ATOM 7961 C C . GLN A 1 1000 ? 21.460 14.596 8.001 1.00 78.12 1000 GLN A C 1
ATOM 7963 O O . GLN A 1 1000 ? 22.333 13.742 8.107 1.00 78.12 1000 GLN A O 1
ATOM 7968 N N . ASN A 1 1001 ? 20.490 14.512 7.085 1.00 76.00 1001 ASN A N 1
ATOM 7969 C CA . ASN A 1 1001 ? 20.276 13.384 6.171 1.00 76.00 1001 ASN A CA 1
ATOM 7970 C C . ASN A 1 1001 ? 21.322 13.261 5.062 1.00 76.00 1001 ASN A C 1
ATOM 7972 O O . ASN A 1 1001 ? 21.485 12.205 4.439 1.00 76.00 1001 ASN A O 1
ATOM 7976 N N . HIS A 1 1002 ? 22.004 14.361 4.781 1.00 79.31 1002 HIS A N 1
ATOM 7977 C CA . HIS A 1 1002 ? 23.103 14.383 3.844 1.00 79.31 1002 HIS A CA 1
ATOM 7978 C C . HIS A 1 1002 ? 24.413 13.871 4.484 1.00 79.31 1002 HIS A C 1
ATOM 7980 O O . HIS A 1 1002 ? 25.233 13.319 3.756 1.00 79.31 1002 HIS A O 1
ATOM 7986 N N . LYS A 1 1003 ? 24.634 14.039 5.805 1.00 80.12 1003 LYS A N 1
ATOM 7987 C CA . LYS A 1 1003 ? 25.948 14.446 6.369 1.00 80.12 1003 LYS A CA 1
ATOM 7988 C C . LYS A 1 1003 ? 27.193 13.558 6.201 1.00 80.12 1003 LYS A C 1
ATOM 7990 O O . LYS A 1 1003 ? 27.579 13.344 5.061 1.00 80.12 1003 LYS A O 1
ATOM 7995 N N . ALA A 1 1004 ? 27.952 13.143 7.220 1.00 78.50 1004 ALA A N 1
ATOM 7996 C CA . ALA A 1 1004 ? 29.240 12.463 6.969 1.00 78.50 1004 ALA A CA 1
ATOM 7997 C C . ALA A 1 1004 ? 29.057 11.031 6.412 1.00 78.50 1004 ALA A C 1
ATOM 7999 O O . ALA A 1 1004 ? 29.885 10.578 5.619 1.00 78.50 1004 ALA A O 1
ATOM 8000 N N . ARG A 1 1005 ? 27.895 10.401 6.650 1.00 78.81 1005 ARG A N 1
ATOM 8001 C CA . ARG A 1 1005 ? 26.860 10.239 5.597 1.00 78.81 1005 ARG A CA 1
ATOM 8002 C C . ARG A 1 1005 ? 25.425 10.169 6.153 1.00 78.81 1005 ARG A C 1
ATOM 8004 O O . ARG A 1 1005 ? 24.593 9.435 5.625 1.00 78.81 1005 ARG A O 1
ATOM 8011 N N . GLY A 1 1006 ? 25.171 11.017 7.153 1.00 78.31 1006 GLY A N 1
ATOM 8012 C CA . GLY A 1 1006 ? 24.079 11.036 8.130 1.00 78.31 1006 GLY A CA 1
ATOM 8013 C C . GLY A 1 1006 ? 22.594 10.866 7.756 1.00 78.31 1006 GLY A C 1
ATOM 8014 O O . GLY A 1 1006 ? 22.195 10.754 6.602 1.00 78.31 1006 GLY A O 1
ATOM 8015 N N . SER A 1 1007 ? 21.778 10.825 8.811 1.00 79.00 1007 SER A N 1
ATOM 8016 C CA . SER A 1 1007 ? 20.356 11.142 9.005 1.00 79.00 1007 SER A CA 1
ATOM 8017 C C . SER A 1 1007 ? 19.997 10.764 10.455 1.00 79.00 1007 SER A C 1
ATOM 8019 O O . SER A 1 1007 ? 20.283 11.509 11.389 1.00 79.00 1007 SER A O 1
ATOM 8021 N N . GLY A 1 1008 ? 19.471 9.553 10.625 1.00 83.56 1008 GLY A N 1
ATOM 8022 C CA . GLY A 1 1008 ? 19.540 8.704 11.792 1.00 83.56 1008 GLY A CA 1
ATOM 8023 C C . GLY A 1 1008 ? 18.433 7.663 11.732 1.00 83.56 1008 GLY A C 1
ATOM 8024 O O . GLY A 1 1008 ? 17.810 7.485 10.683 1.00 83.56 1008 GLY A O 1
ATOM 8025 N N . LEU A 1 1009 ? 18.194 7.018 12.873 1.00 90.69 1009 LEU A N 1
ATOM 8026 C CA . LEU A 1 1009 ? 17.391 5.817 13.113 1.00 90.69 1009 LEU A CA 1
ATOM 8027 C C . LEU A 1 1009 ? 18.139 4.490 13.159 1.00 90.69 1009 LEU A C 1
ATOM 8029 O O . LEU A 1 1009 ? 19.054 4.191 12.398 1.00 90.69 1009 LEU A O 1
ATOM 8033 N N . ALA A 1 1010 ? 17.629 3.656 14.055 1.00 91.69 1010 ALA A N 1
ATOM 8034 C CA . ALA A 1 1010 ? 18.029 2.289 14.290 1.00 91.69 1010 ALA A CA 1
ATOM 8035 C C . ALA A 1 1010 ? 16.993 1.310 13.737 1.00 91.69 1010 ALA A C 1
ATOM 8037 O O . ALA A 1 1010 ? 15.802 1.622 13.731 1.00 91.69 1010 ALA A O 1
ATOM 8038 N N . PRO A 1 1011 ? 17.367 0.074 13.392 1.00 90.88 1011 PRO A N 1
ATOM 8039 C CA . PRO A 1 1011 ? 16.477 -1.061 13.528 1.00 90.88 1011 PRO A CA 1
ATOM 8040 C C . PRO A 1 1011 ? 15.907 -1.120 14.942 1.00 90.88 1011 PRO A C 1
ATOM 8042 O O . PRO A 1 1011 ? 16.486 -1.746 15.827 1.00 90.88 1011 PRO A O 1
ATOM 8045 N N . TRP A 1 1012 ? 14.732 -0.490 15.106 1.00 92.31 1012 TRP A N 1
ATOM 8046 C CA . TRP A 1 1012 ? 13.460 -1.162 15.416 1.00 92.31 1012 TRP A CA 1
ATOM 8047 C C . TRP A 1 1012 ? 13.707 -2.648 15.095 1.00 92.31 1012 TRP A C 1
ATOM 8049 O O . TRP A 1 1012 ? 13.821 -2.889 13.900 1.00 92.31 1012 TRP A O 1
ATOM 8059 N N . PRO A 1 1013 ? 14.144 -3.537 16.025 1.00 91.00 1013 PRO A N 1
ATOM 8060 C CA . PRO A 1 1013 ? 13.825 -3.664 17.460 1.00 91.00 1013 PRO A CA 1
ATOM 8061 C C . PRO A 1 1013 ? 14.016 -2.485 18.413 1.00 91.00 1013 PRO A C 1
ATOM 8063 O O . PRO A 1 1013 ? 13.506 -2.531 19.515 1.00 91.00 1013 PRO A O 1
ATOM 8066 N N . ALA A 1 1014 ? 14.698 -1.432 17.990 1.00 91.31 1014 ALA A N 1
ATOM 8067 C CA . ALA A 1 1014 ? 14.810 -0.149 18.652 1.00 91.31 1014 ALA A CA 1
ATOM 8068 C C . ALA A 1 1014 ? 13.518 0.640 18.996 1.00 91.31 1014 ALA A C 1
ATOM 8070 O O . ALA A 1 1014 ? 12.709 0.223 19.813 1.00 91.31 1014 ALA A O 1
ATOM 8071 N N . ARG A 1 1015 ? 13.337 1.806 18.363 1.00 90.00 1015 ARG A N 1
ATOM 8072 C CA . ARG A 1 1015 ? 13.463 3.163 18.950 1.00 90.00 1015 ARG A CA 1
ATOM 8073 C C . ARG A 1 1015 ? 12.899 3.534 20.354 1.00 90.00 1015 ARG A C 1
ATOM 8075 O O . ARG A 1 1015 ? 12.760 4.728 20.623 1.00 90.00 1015 ARG A O 1
ATOM 8082 N N . LEU A 1 1016 ? 12.632 2.593 21.266 1.00 91.25 1016 LEU A N 1
ATOM 8083 C CA . LEU A 1 1016 ? 12.319 2.874 22.678 1.00 91.25 1016 LEU A CA 1
ATOM 8084 C C . LEU A 1 1016 ? 13.478 3.571 23.366 1.00 91.25 1016 LEU A C 1
ATOM 8086 O O . LEU A 1 1016 ? 13.353 4.718 23.780 1.00 91.25 1016 LEU A O 1
ATOM 8090 N N . THR A 1 1017 ? 14.611 2.890 23.408 1.00 91.81 1017 THR A N 1
ATOM 8091 C CA . THR A 1 1017 ? 15.856 3.364 24.007 1.00 91.81 1017 THR A CA 1
ATOM 8092 C C . THR A 1 1017 ? 16.797 4.001 22.969 1.00 91.81 1017 THR A C 1
ATOM 8094 O O . THR A 1 1017 ? 17.908 4.434 23.278 1.00 91.81 1017 THR A O 1
ATOM 8097 N N . ALA A 1 1018 ? 16.333 4.092 21.715 1.00 93.19 1018 ALA A N 1
ATOM 8098 C CA . ALA A 1 1018 ? 16.868 4.899 20.628 1.00 93.19 1018 ALA A CA 1
ATOM 8099 C C . ALA A 1 1018 ? 15.844 5.969 20.190 1.00 93.19 1018 ALA A C 1
ATOM 8101 O O . ALA A 1 1018 ? 15.231 5.862 19.128 1.00 93.19 1018 ALA A O 1
ATOM 8102 N N . PRO A 1 1019 ? 15.715 7.045 20.979 1.00 91.81 1019 PRO A N 1
ATOM 8103 C CA . PRO A 1 1019 ? 15.270 8.357 20.528 1.00 91.81 1019 PRO A CA 1
ATOM 8104 C C . PRO A 1 1019 ? 15.589 8.671 19.056 1.00 91.81 1019 PRO A C 1
ATOM 8106 O O . PRO A 1 1019 ? 16.749 8.590 18.636 1.00 91.81 1019 PRO A O 1
ATOM 8109 N N . PRO A 1 1020 ? 14.588 8.979 18.225 1.00 92.25 1020 PRO A N 1
ATOM 8110 C CA . PRO A 1 1020 ? 14.764 9.140 16.789 1.00 92.25 1020 PRO A CA 1
ATOM 8111 C C . PRO A 1 1020 ? 15.200 10.577 16.405 1.00 92.25 1020 PRO A C 1
ATOM 8113 O O . PRO A 1 1020 ? 14.999 11.507 17.183 1.00 92.25 1020 PRO A O 1
ATOM 8116 N N . PRO A 1 1021 ? 15.829 10.807 15.235 1.00 87.75 1021 PRO A N 1
ATOM 8117 C CA . PRO A 1 1021 ? 16.464 12.087 14.899 1.00 87.75 1021 PRO A CA 1
ATOM 8118 C C . PRO A 1 1021 ? 15.578 13.330 14.967 1.00 87.75 1021 PRO A C 1
ATOM 8120 O O . PRO A 1 1021 ? 16.117 14.422 15.130 1.00 87.75 1021 PRO A O 1
ATOM 8123 N N . ARG A 1 1022 ? 14.257 13.188 14.806 1.00 89.31 1022 ARG A N 1
ATOM 8124 C CA . ARG A 1 1022 ? 13.303 14.302 14.679 1.00 89.31 1022 ARG A CA 1
ATOM 8125 C C . ARG A 1 1022 ? 12.354 14.439 15.846 1.00 89.31 1022 ARG A C 1
ATOM 8127 O O . ARG A 1 1022 ? 11.365 15.149 15.739 1.00 89.31 1022 ARG A O 1
ATOM 8134 N N . LEU A 1 1023 ? 12.738 13.891 16.991 1.00 89.62 1023 LEU A N 1
ATOM 8135 C CA . LEU A 1 1023 ? 12.442 14.587 18.240 1.00 89.62 1023 LEU A CA 1
ATOM 8136 C C . LEU A 1 1023 ? 12.897 16.058 18.153 1.00 89.62 1023 LEU A C 1
ATOM 8138 O O . LEU A 1 1023 ? 12.160 16.962 18.535 1.00 89.62 1023 LEU A O 1
ATOM 8142 N N . ALA A 1 1024 ? 14.067 16.297 17.542 1.00 85.88 1024 ALA A N 1
ATOM 8143 C CA . ALA A 1 1024 ? 14.646 17.626 17.361 1.00 85.88 1024 ALA A CA 1
ATOM 8144 C C . ALA A 1 1024 ? 13.775 18.586 16.529 1.00 85.88 1024 ALA A C 1
ATOM 8146 O O . ALA A 1 1024 ? 13.785 19.782 16.805 1.00 85.88 1024 ALA A O 1
ATOM 8147 N N . ASP A 1 1025 ? 12.982 18.088 15.569 1.00 85.62 1025 ASP A N 1
ATOM 8148 C CA . ASP A 1 1025 ? 12.044 18.911 14.785 1.00 85.62 1025 ASP A CA 1
ATOM 8149 C C . ASP A 1 1025 ? 10.917 19.518 15.654 1.00 85.62 1025 ASP A C 1
ATOM 8151 O O . ASP A 1 1025 ? 10.269 20.467 15.219 1.00 85.62 1025 ASP A O 1
ATOM 8155 N N . PHE A 1 1026 ? 10.693 18.990 16.865 1.00 87.38 1026 PHE A N 1
ATOM 8156 C CA . PHE A 1 1026 ? 9.707 19.469 17.848 1.00 87.38 1026 PHE A CA 1
ATOM 8157 C C . PHE A 1 1026 ? 10.348 19.973 19.147 1.00 87.38 1026 PHE A C 1
ATOM 8159 O O . PHE A 1 1026 ? 9.643 20.324 20.088 1.00 87.38 1026 PHE A O 1
ATOM 8166 N N . GLY A 1 1027 ? 11.682 19.980 19.229 1.00 88.38 1027 GLY A N 1
ATOM 8167 C CA . GLY A 1 1027 ? 12.410 20.309 20.456 1.00 88.38 1027 GLY A CA 1
ATOM 8168 C C . GLY A 1 1027 ? 12.320 19.253 21.567 1.00 88.38 1027 GLY A C 1
ATOM 8169 O O . GLY A 1 1027 ? 12.710 19.547 22.695 1.00 88.38 1027 GLY A O 1
ATOM 8170 N N . TYR A 1 1028 ? 11.839 18.038 21.285 1.00 92.00 1028 TYR A N 1
ATOM 8171 C CA . TYR A 1 1028 ? 11.774 16.973 22.289 1.00 92.00 1028 TYR A CA 1
ATOM 8172 C C . TYR A 1 1028 ? 13.158 16.405 22.606 1.00 92.00 1028 TYR A C 1
ATOM 8174 O O . TYR A 1 1028 ? 14.010 16.248 21.726 1.00 92.00 1028 TYR A O 1
ATOM 8182 N N . SER A 1 1029 ? 13.368 16.066 23.876 1.00 91.50 1029 SER A N 1
ATOM 8183 C CA . SER A 1 1029 ? 14.600 15.436 24.338 1.00 91.50 1029 SER A CA 1
ATOM 8184 C C . SER A 1 1029 ? 14.539 13.915 24.205 1.00 91.50 1029 SER A C 1
ATOM 8186 O O . SER A 1 1029 ? 13.476 13.295 24.199 1.00 91.50 1029 SER A O 1
ATOM 8188 N N . ASN A 1 1030 ? 15.722 13.304 24.212 1.00 93.19 1030 ASN A N 1
ATOM 8189 C CA . ASN A 1 1030 ? 15.910 11.866 24.380 1.00 93.19 1030 ASN A CA 1
ATOM 8190 C C . ASN A 1 1030 ? 15.482 11.338 25.769 1.00 93.19 1030 ASN A C 1
ATOM 8192 O O . ASN A 1 1030 ? 15.694 10.158 26.021 1.00 93.19 1030 ASN A O 1
ATOM 8196 N N . GLU A 1 1031 ? 14.955 12.186 26.667 1.00 92.19 1031 GLU A N 1
ATOM 8197 C CA . GLU A 1 1031 ? 14.613 11.865 28.067 1.00 92.19 1031 GLU A CA 1
ATOM 8198 C C . GLU A 1 1031 ? 13.119 11.974 28.398 1.00 92.19 1031 GLU A C 1
ATOM 8200 O O . GLU A 1 1031 ? 12.714 11.532 29.469 1.00 92.19 1031 GLU A O 1
ATOM 8205 N N . MET A 1 1032 ? 12.276 12.437 27.466 1.00 90.69 1032 MET A N 1
ATOM 8206 C CA . MET A 1 1032 ? 10.813 12.215 27.484 1.00 90.69 1032 MET A CA 1
ATOM 8207 C C . MET A 1 1032 ? 10.509 10.729 27.179 1.00 90.69 1032 MET A C 1
ATOM 8209 O O . MET A 1 1032 ? 9.799 10.396 26.226 1.00 90.69 1032 MET A O 1
ATOM 8213 N N . PHE A 1 1033 ? 11.239 9.858 27.874 1.00 94.31 1033 PHE A N 1
ATOM 8214 C CA . PHE A 1 1033 ? 11.815 8.601 27.404 1.00 94.31 1033 PHE A CA 1
ATOM 8215 C C . PHE A 1 1033 ? 12.286 7.747 28.596 1.00 94.31 1033 PHE A C 1
ATOM 8217 O O . PHE A 1 1033 ? 12.908 8.244 29.531 1.00 94.31 1033 PHE A O 1
ATOM 8224 N N . GLU A 1 1034 ? 12.092 6.436 28.540 1.00 94.31 1034 GLU A N 1
ATOM 8225 C CA . GLU A 1 1034 ? 12.826 5.428 29.324 1.00 94.31 1034 GLU A CA 1
ATOM 8226 C C . GLU A 1 1034 ? 12.647 5.362 30.874 1.00 94.31 1034 GLU A C 1
ATOM 8228 O O . GLU A 1 1034 ? 12.577 4.238 31.357 1.00 94.31 1034 GLU A O 1
ATOM 8233 N N . LYS A 1 1035 ? 12.503 6.429 31.690 1.00 92.06 1035 LYS A N 1
ATOM 8234 C CA . LYS A 1 1035 ? 11.593 6.386 32.883 1.00 92.06 1035 LYS A CA 1
ATOM 8235 C C . LYS A 1 1035 ? 10.169 6.526 32.399 1.00 92.06 1035 LYS A C 1
ATOM 8237 O O . LYS A 1 1035 ? 9.315 5.922 33.022 1.00 92.06 1035 LYS A O 1
ATOM 8242 N N . ASP A 1 1036 ? 10.004 6.986 31.158 1.00 92.31 1036 ASP A N 1
ATOM 8243 C CA . ASP A 1 1036 ? 9.040 6.471 30.189 1.00 92.31 1036 ASP A CA 1
ATOM 8244 C C . ASP A 1 1036 ? 9.267 4.948 29.890 1.00 92.31 1036 ASP A C 1
ATOM 8246 O O . ASP A 1 1036 ? 9.296 4.512 28.755 1.00 92.31 1036 ASP A O 1
ATOM 8250 N N . THR A 1 1037 ? 9.479 4.127 30.937 1.00 93.12 1037 THR A N 1
ATOM 8251 C CA . THR A 1 1037 ? 9.554 2.642 31.051 1.00 93.12 1037 THR A CA 1
ATOM 8252 C C . THR A 1 1037 ? 10.019 2.220 32.470 1.00 93.12 1037 THR A C 1
ATOM 8254 O O . THR A 1 1037 ? 9.710 1.131 32.943 1.00 93.12 1037 THR A O 1
ATOM 8257 N N . LYS A 1 1038 ? 10.842 3.031 33.152 1.00 92.56 1038 LYS A N 1
ATOM 8258 C CA . LYS A 1 1038 ? 11.444 2.730 34.472 1.00 92.56 1038 LYS A CA 1
ATOM 8259 C C . LYS A 1 1038 ? 10.553 3.085 35.656 1.00 92.56 1038 LYS A C 1
ATOM 8261 O O . LYS A 1 1038 ? 10.538 2.310 36.608 1.00 92.56 1038 LYS A O 1
ATOM 8266 N N . VAL A 1 1039 ? 9.857 4.224 35.608 1.00 90.75 1039 VAL A N 1
ATOM 8267 C CA . VAL A 1 1039 ? 8.901 4.642 36.652 1.00 90.75 1039 VAL A CA 1
ATOM 8268 C C . VAL A 1 1039 ? 7.527 5.012 36.080 1.00 90.75 1039 VAL A C 1
ATOM 8270 O O . VAL A 1 1039 ? 6.616 5.040 36.880 1.00 90.75 1039 VAL A O 1
ATOM 8273 N N . TRP A 1 1040 ? 7.319 5.053 34.743 1.00 92.81 1040 TRP A N 1
ATOM 8274 C CA . TRP A 1 1040 ? 6.176 4.436 34.030 1.00 92.81 1040 TRP A CA 1
ATOM 8275 C C . TRP A 1 1040 ? 6.309 2.978 34.585 1.00 92.81 1040 TRP A C 1
ATOM 8277 O O . TRP A 1 1040 ? 7.119 2.179 34.111 1.00 92.81 1040 TRP A O 1
ATOM 8287 N N . GLN A 1 1041 ? 5.691 2.741 35.768 1.00 92.62 1041 GLN A N 1
ATOM 8288 C CA . GLN A 1 1041 ? 5.866 1.577 36.662 1.00 92.62 1041 GLN A CA 1
ATOM 8289 C C . GLN A 1 1041 ? 4.982 1.547 37.925 1.00 92.62 1041 GLN A C 1
ATOM 8291 O O . GLN A 1 1041 ? 4.938 0.507 38.586 1.00 92.62 1041 GLN A O 1
ATOM 8296 N N . HIS A 1 1042 ? 4.385 2.654 38.366 1.00 91.31 1042 HIS A N 1
ATOM 8297 C CA . HIS A 1 1042 ? 3.693 2.758 39.656 1.00 91.31 1042 HIS A CA 1
ATOM 8298 C C . HIS A 1 1042 ? 2.227 3.167 39.461 1.00 91.31 1042 HIS A C 1
ATOM 8300 O O . HIS A 1 1042 ? 1.782 3.371 38.338 1.00 91.31 1042 HIS A O 1
ATOM 8306 N N . ARG A 1 1043 ? 1.426 3.139 40.542 1.00 90.81 1043 ARG A N 1
ATOM 8307 C CA . ARG A 1 1043 ? -0.065 3.167 40.569 1.00 90.81 1043 ARG A CA 1
ATOM 8308 C C . ARG A 1 1043 ? -0.763 1.992 39.848 1.00 90.81 1043 ARG A C 1
ATOM 8310 O O . ARG A 1 1043 ? -1.760 1.462 40.346 1.00 90.81 1043 ARG A O 1
ATOM 8317 N N . VAL A 1 1044 ? -0.154 1.520 38.762 1.00 93.44 1044 VAL A N 1
ATOM 8318 C CA . VAL A 1 1044 ? -0.430 0.395 37.860 1.00 93.44 1044 VAL A CA 1
ATOM 8319 C C . VAL A 1 1044 ? -1.027 -0.869 38.489 1.00 93.44 1044 VAL A C 1
ATOM 8321 O O . VAL A 1 1044 ? -1.838 -1.520 37.834 1.00 93.44 1044 VAL A O 1
ATOM 8324 N N . GLU A 1 1045 ? -0.691 -1.223 39.737 1.00 92.12 1045 GLU A N 1
ATOM 8325 C CA . GLU A 1 1045 ? -1.167 -2.444 40.424 1.00 92.12 1045 GLU A CA 1
ATOM 8326 C C . GLU A 1 1045 ? -2.699 -2.550 40.446 1.00 92.12 1045 GLU A C 1
ATOM 8328 O O . GLU A 1 1045 ? -3.270 -3.616 40.211 1.00 92.12 1045 GLU A O 1
ATOM 8333 N N . ASN A 1 1046 ? -3.376 -1.415 40.630 1.00 90.62 1046 ASN A N 1
ATOM 8334 C CA . ASN A 1 1046 ? -4.836 -1.329 40.606 1.00 90.62 1046 ASN A CA 1
ATOM 8335 C C . ASN A 1 1046 ? -5.423 -1.629 39.213 1.00 90.62 1046 ASN A C 1
ATOM 8337 O O . ASN A 1 1046 ? -6.570 -2.067 39.093 1.00 90.62 1046 ASN A O 1
ATOM 8341 N N . TYR A 1 1047 ? -4.655 -1.371 38.149 1.00 92.69 1047 TYR A N 1
ATOM 8342 C CA . TYR A 1 1047 ? -5.176 -1.140 36.802 1.00 92.69 1047 TYR A CA 1
ATOM 8343 C C . TYR A 1 1047 ? -4.589 -2.031 35.699 1.00 92.69 1047 TYR A C 1
ATOM 8345 O O . TYR A 1 1047 ? -5.169 -2.011 34.615 1.00 92.69 1047 TYR A O 1
ATOM 8353 N N . TRP A 1 1048 ? -3.525 -2.830 35.917 1.00 90.44 1048 TRP A N 1
ATOM 8354 C CA . TRP A 1 1048 ? -2.797 -3.572 34.856 1.00 90.44 1048 TRP A CA 1
ATOM 8355 C C . TRP A 1 1048 ? -3.565 -4.702 34.135 1.00 90.44 1048 TRP A C 1
ATOM 8357 O O . TRP A 1 1048 ? -2.984 -5.733 33.803 1.00 90.44 1048 TRP A O 1
ATOM 8367 N N . ASN A 1 1049 ? -4.889 -4.588 33.959 1.00 91.31 1049 ASN A N 1
ATOM 8368 C CA . ASN A 1 1049 ? -5.787 -5.721 34.179 1.00 91.31 1049 ASN A CA 1
ATOM 8369 C C . ASN A 1 1049 ? -7.221 -5.645 33.670 1.00 91.31 1049 ASN A C 1
ATOM 8371 O O . ASN A 1 1049 ? -7.821 -6.711 33.506 1.00 91.31 1049 ASN A O 1
ATOM 8375 N N . LEU A 1 1050 ? -7.814 -4.457 33.537 1.00 90.12 1050 LEU A N 1
ATOM 8376 C CA . LEU A 1 1050 ? -9.214 -4.290 33.966 1.00 90.12 1050 LEU A CA 1
ATOM 8377 C C . LEU A 1 1050 ? -10.276 -5.093 33.223 1.00 90.12 1050 LEU A C 1
ATOM 8379 O O . LEU A 1 1050 ? -11.358 -5.309 33.768 1.00 90.12 1050 LEU A O 1
ATOM 8383 N N . LEU A 1 1051 ? -9.978 -5.606 32.036 1.00 88.31 1051 LEU A N 1
ATOM 8384 C CA . LEU A 1 1051 ? -10.849 -6.570 31.388 1.00 88.31 1051 LEU A CA 1
ATOM 8385 C C . LEU A 1 1051 ? -10.228 -7.859 30.879 1.00 88.31 1051 LEU A C 1
ATOM 8387 O O . LEU A 1 1051 ? -10.749 -8.508 29.979 1.00 88.31 1051 LEU A O 1
ATOM 8391 N N . SER A 1 1052 ? -9.174 -8.303 31.546 1.00 86.12 1052 SER A N 1
ATOM 8392 C CA . SER A 1 1052 ? -8.925 -9.729 31.664 1.00 86.12 1052 SER A CA 1
ATOM 8393 C C . SER A 1 1052 ? -10.200 -10.564 31.969 1.00 86.12 1052 SER A C 1
ATOM 8395 O O . SER A 1 1052 ? -10.312 -11.645 31.389 1.00 86.12 1052 SER A O 1
ATOM 8397 N N . PRO A 1 1053 ? -11.205 -10.132 32.783 1.00 89.44 1053 PRO A N 1
ATOM 8398 C CA . PRO A 1 1053 ? -12.077 -11.119 33.433 1.00 89.44 1053 PRO A CA 1
ATOM 8399 C C . PRO A 1 1053 ? -13.314 -11.720 32.748 1.00 89.44 1053 PRO A C 1
ATOM 8401 O O . PRO A 1 1053 ? -13.520 -12.904 32.978 1.00 89.44 1053 PRO A O 1
ATOM 8404 N N . LYS A 1 1054 ? -14.233 -10.989 32.082 1.00 85.75 1054 LYS A N 1
ATOM 8405 C CA . LYS A 1 1054 ? -15.687 -11.372 32.030 1.00 85.75 1054 LYS A CA 1
ATOM 8406 C C . LYS A 1 1054 ? -16.061 -12.566 31.100 1.00 85.75 1054 LYS A C 1
ATOM 8408 O O . LYS A 1 1054 ? -17.031 -12.499 30.343 1.00 85.75 1054 LYS A O 1
ATOM 8413 N N . ILE A 1 1055 ? -15.290 -13.660 31.116 1.00 87.06 1055 ILE A N 1
ATOM 8414 C CA . ILE A 1 1055 ? -15.349 -14.828 30.221 1.00 87.06 1055 ILE A CA 1
ATOM 8415 C C . ILE A 1 1055 ? -14.801 -16.113 30.891 1.00 87.06 1055 ILE A C 1
ATOM 8417 O O . ILE A 1 1055 ? -14.181 -16.053 31.946 1.00 87.06 1055 ILE A O 1
ATOM 8421 N N . GLN A 1 1056 ? -14.914 -17.287 30.241 1.00 87.56 1056 GLN A N 1
ATOM 8422 C CA . GLN A 1 1056 ? -13.938 -18.370 30.487 1.00 87.56 1056 GLN A CA 1
ATOM 8423 C C . GLN A 1 1056 ? -12.674 -18.088 29.659 1.00 87.56 1056 GLN A C 1
ATOM 8425 O O . GLN A 1 1056 ? -12.761 -17.875 28.451 1.00 87.56 1056 GLN A O 1
ATOM 8430 N N . SER A 1 1057 ? -11.526 -18.023 30.324 1.00 80.75 1057 SER A N 1
ATOM 8431 C CA . SER A 1 1057 ? -10.323 -17.303 29.912 1.00 80.75 1057 SER A CA 1
ATOM 8432 C C . SER A 1 1057 ? -9.564 -17.885 28.705 1.00 80.75 1057 SER A C 1
ATOM 8434 O O . SER A 1 1057 ? -8.640 -18.681 28.879 1.00 80.75 1057 SER A O 1
ATOM 8436 N N . ASP A 1 1058 ? -9.893 -17.453 27.478 1.00 81.56 1058 ASP A N 1
ATOM 8437 C CA . ASP A 1 1058 ? -9.004 -17.549 26.298 1.00 81.56 1058 ASP A CA 1
ATOM 8438 C C . ASP A 1 1058 ? -9.344 -16.571 25.132 1.00 81.56 1058 ASP A C 1
ATOM 8440 O O . ASP A 1 1058 ? -9.854 -17.033 24.117 1.00 81.56 1058 ASP A O 1
ATOM 8444 N N . THR A 1 1059 ? -9.086 -15.243 25.231 1.00 88.19 1059 THR A N 1
ATOM 8445 C CA . THR A 1 1059 ? -9.481 -14.260 24.169 1.00 88.19 1059 THR A CA 1
ATOM 8446 C C . THR A 1 1059 ? -8.760 -12.841 24.124 1.00 88.19 1059 THR A C 1
ATOM 8448 O O . THR A 1 1059 ? -9.078 -12.029 24.977 1.00 88.19 1059 THR A O 1
ATOM 8451 N N . LEU A 1 1060 ? -7.877 -12.450 23.148 1.00 91.25 1060 LEU A N 1
ATOM 8452 C CA . LEU A 1 1060 ? -7.033 -11.173 23.111 1.00 91.25 1060 LEU A CA 1
ATOM 8453 C C . LEU A 1 1060 ? -6.657 -10.309 21.781 1.00 91.25 1060 LEU A C 1
ATOM 8455 O O . LEU A 1 1060 ? -5.502 -10.370 21.440 1.00 91.25 1060 LEU A O 1
ATOM 8459 N N . ARG A 1 1061 ? -7.409 -9.454 21.008 1.00 93.06 1061 ARG A N 1
ATOM 8460 C CA . ARG A 1 1061 ? -7.070 -8.960 19.607 1.00 93.06 1061 ARG A CA 1
ATOM 8461 C C . ARG A 1 1061 ? -7.036 -7.425 19.184 1.00 93.06 1061 ARG A C 1
ATOM 8463 O O . ARG A 1 1061 ? -6.472 -7.182 18.117 1.00 93.06 1061 ARG A O 1
ATOM 8470 N N . ASN A 1 1062 ? -7.468 -6.361 19.885 1.00 95.12 1062 ASN A N 1
ATOM 8471 C CA . ASN A 1 1062 ? -7.227 -4.923 19.502 1.00 95.12 1062 ASN A CA 1
ATOM 8472 C C . ASN A 1 1062 ? -7.041 -3.922 20.684 1.00 95.12 1062 ASN A C 1
ATOM 8474 O O . ASN A 1 1062 ? -7.433 -4.303 21.771 1.00 95.12 1062 ASN A O 1
ATOM 8478 N N . LEU A 1 1063 ? -6.435 -2.721 20.482 1.00 97.62 1063 LEU A N 1
ATOM 8479 C CA . LEU A 1 1063 ? -5.978 -1.658 21.444 1.00 97.62 1063 LEU A CA 1
ATOM 8480 C C . LEU A 1 1063 ? -5.621 -0.313 20.743 1.00 97.62 1063 LEU A C 1
ATOM 8482 O O . LEU A 1 1063 ? -5.555 -0.298 19.522 1.00 97.62 1063 LEU A O 1
ATOM 8486 N N . MET A 1 1064 ? -5.475 0.826 21.454 1.00 98.00 1064 MET A N 1
ATOM 8487 C CA . MET A 1 1064 ? -5.054 2.139 20.880 1.00 98.00 1064 MET A CA 1
ATOM 8488 C C . MET A 1 1064 ? -4.788 3.241 21.968 1.00 98.00 1064 MET A C 1
ATOM 8490 O O . MET A 1 1064 ? -4.896 2.891 23.133 1.00 98.00 1064 MET A O 1
ATOM 8494 N N . ASP A 1 1065 ? -4.501 4.513 21.603 1.00 97.69 1065 ASP A N 1
ATOM 8495 C CA . ASP A 1 1065 ? -4.280 5.831 22.306 1.00 97.69 1065 ASP A CA 1
ATOM 8496 C C . ASP A 1 1065 ? -4.795 6.963 21.442 1.00 97.69 1065 ASP A C 1
ATOM 8498 O O . ASP A 1 1065 ? -4.909 6.718 20.252 1.00 97.69 1065 ASP A O 1
ATOM 8502 N N . MET A 1 1066 ? -5.182 8.114 22.019 1.00 96.69 1066 MET A N 1
ATOM 8503 C CA . MET A 1 1066 ? -5.782 9.247 21.316 1.00 96.69 1066 MET A CA 1
ATOM 8504 C C . MET A 1 1066 ? -5.326 10.673 21.705 1.00 96.69 1066 MET A C 1
ATOM 8506 O O . MET A 1 1066 ? -6.089 11.595 21.421 1.00 96.69 1066 MET A O 1
ATOM 8510 N N . LYS A 1 1067 ? -4.151 10.931 22.328 1.00 94.38 1067 LYS A N 1
ATOM 8511 C CA . LYS A 1 1067 ? -3.750 12.349 22.588 1.00 94.38 1067 LYS A CA 1
ATOM 8512 C C . LYS A 1 1067 ? -2.272 12.762 22.759 1.00 94.38 1067 LYS A C 1
ATOM 8514 O O . LYS A 1 1067 ? -1.849 13.213 23.823 1.00 94.38 1067 LYS A O 1
ATOM 8519 N N . ALA A 1 1068 ? -1.566 12.914 21.648 1.00 93.12 1068 ALA A N 1
ATOM 8520 C CA . ALA A 1 1068 ? -0.396 13.793 21.528 1.00 93.12 1068 ALA A CA 1
ATOM 8521 C C . ALA A 1 1068 ? 0.803 13.616 22.485 1.00 93.12 1068 ALA A C 1
ATOM 8523 O O . ALA A 1 1068 ? 1.409 14.599 22.918 1.00 93.12 1068 ALA A O 1
ATOM 8524 N N . ASN A 1 1069 ? 1.176 12.364 22.729 1.00 91.56 1069 ASN A N 1
ATOM 8525 C CA . ASN A 1 1069 ? 2.537 11.930 23.067 1.00 91.56 1069 ASN A CA 1
ATOM 8526 C C . ASN A 1 1069 ? 3.336 11.566 21.780 1.00 91.56 1069 ASN A C 1
ATOM 8528 O O . ASN A 1 1069 ? 3.630 12.466 21.004 1.00 91.56 1069 ASN A O 1
ATOM 8532 N N . LEU A 1 1070 ? 3.738 10.296 21.578 1.00 94.31 1070 LEU A N 1
ATOM 8533 C CA . LEU A 1 1070 ? 4.769 9.825 20.616 1.00 94.31 1070 LEU A CA 1
ATOM 8534 C C . LEU A 1 1070 ? 4.714 8.306 20.262 1.00 94.31 1070 LEU A C 1
ATOM 8536 O O . LEU A 1 1070 ? 5.369 7.847 19.321 1.00 94.31 1070 LEU A O 1
ATOM 8540 N N . GLY A 1 1071 ? 4.077 7.417 21.040 1.00 92.88 1071 GLY A N 1
ATOM 8541 C CA . GLY A 1 1071 ? 4.070 7.365 22.513 1.00 92.88 1071 GLY A CA 1
ATOM 8542 C C . GLY A 1 1071 ? 5.293 6.613 23.044 1.00 92.88 1071 GLY A C 1
ATOM 8543 O O . GLY A 1 1071 ? 6.364 6.708 22.441 1.00 92.88 1071 GLY A O 1
ATOM 8544 N N . SER A 1 1072 ? 5.145 5.842 24.122 1.00 95.69 1072 SER A N 1
ATOM 8545 C CA . SER A 1 1072 ? 6.039 4.715 24.451 1.00 95.69 1072 SER A CA 1
ATOM 8546 C C . SER A 1 1072 ? 5.331 3.363 24.638 1.00 95.69 1072 SER A C 1
ATOM 8548 O O . SER A 1 1072 ? 5.982 2.335 24.522 1.00 95.69 1072 SER A O 1
ATOM 8550 N N . PHE A 1 1073 ? 4.012 3.334 24.815 1.00 94.56 1073 PHE A N 1
ATOM 8551 C CA . PHE A 1 1073 ? 3.035 2.373 24.300 1.00 94.56 1073 PHE A CA 1
ATOM 8552 C C . PHE A 1 1073 ? 3.031 0.913 24.745 1.00 94.56 1073 PHE A C 1
ATOM 8554 O O . PHE A 1 1073 ? 2.052 0.196 24.666 1.00 94.56 1073 PHE A O 1
ATOM 8561 N N . ALA A 1 1074 ? 4.167 0.401 25.142 1.00 95.38 1074 ALA A N 1
ATOM 8562 C CA . ALA A 1 1074 ? 4.320 -0.851 25.848 1.00 95.38 1074 ALA A CA 1
ATOM 8563 C C . ALA A 1 1074 ? 5.637 -0.720 26.607 1.00 95.38 1074 ALA A C 1
ATOM 8565 O O . ALA A 1 1074 ? 6.499 -1.591 26.552 1.00 95.38 1074 ALA A O 1
ATOM 8566 N N . ALA A 1 1075 ? 5.833 0.440 27.236 1.00 95.50 1075 ALA A N 1
ATOM 8567 C CA . ALA A 1 1075 ? 7.142 0.964 27.578 1.00 95.50 1075 ALA A CA 1
ATOM 8568 C C . ALA A 1 1075 ? 7.822 0.003 28.550 1.00 95.50 1075 ALA A C 1
ATOM 8570 O O . ALA A 1 1075 ? 8.802 -0.660 28.195 1.00 95.50 1075 ALA A O 1
ATOM 8571 N N . ALA A 1 1076 ? 7.165 -0.233 29.689 1.00 95.62 1076 ALA A N 1
ATOM 8572 C CA . ALA A 1 1076 ? 7.371 -1.427 30.496 1.00 95.62 1076 ALA A CA 1
ATOM 8573 C C . ALA A 1 1076 ? 6.257 -2.478 30.319 1.00 95.62 1076 ALA A C 1
ATOM 8575 O O . ALA A 1 1076 ? 5.911 -3.172 31.269 1.00 95.62 1076 ALA A O 1
ATOM 8576 N N . LEU A 1 1077 ? 5.809 -2.750 29.085 1.00 93.06 1077 LEU A N 1
ATOM 8577 C CA . LEU A 1 1077 ? 5.297 -4.085 28.739 1.00 93.06 1077 LEU A CA 1
ATOM 8578 C C . LEU A 1 1077 ? 6.349 -4.879 27.905 1.00 93.06 1077 LEU A C 1
ATOM 8580 O O . LEU A 1 1077 ? 6.446 -4.557 26.737 1.00 93.06 1077 LEU A O 1
ATOM 8584 N N . LYS A 1 1078 ? 7.184 -5.904 28.262 1.00 81.12 1078 LYS A N 1
ATOM 8585 C CA . LYS A 1 1078 ? 7.727 -8.040 30.125 1.00 81.12 1078 LYS A CA 1
ATOM 8586 C C . LYS A 1 1078 ? 7.665 -9.606 29.818 1.00 81.12 1078 LYS A C 1
ATOM 8588 O O . LYS A 1 1078 ? 8.714 -10.182 29.525 1.00 81.12 1078 LYS A O 1
ATOM 8593 N N . SER A 1 1079 ? 6.578 -10.399 29.918 1.00 82.81 1079 SER A N 1
ATOM 8594 C CA . SER A 1 1079 ? 5.106 -10.305 30.138 1.00 82.81 1079 SER A CA 1
ATOM 8595 C C . SER A 1 1079 ? 4.069 -10.396 28.956 1.00 82.81 1079 SER A C 1
ATOM 8597 O O . SER A 1 1079 ? 3.284 -11.343 29.011 1.00 82.81 1079 SER A O 1
ATOM 8599 N N . LYS A 1 1080 ? 4.002 -9.516 27.922 1.00 86.06 1080 LYS A N 1
ATOM 8600 C CA . LYS A 1 1080 ? 2.873 -9.244 26.968 1.00 86.06 1080 LYS A CA 1
ATOM 8601 C C . LYS A 1 1080 ? 3.211 -8.907 25.461 1.00 86.06 1080 LYS A C 1
ATOM 8603 O O . LYS A 1 1080 ? 3.828 -7.913 25.145 1.00 86.06 1080 LYS A O 1
ATOM 8608 N N . ASP A 1 1081 ? 2.681 -9.710 24.535 1.00 82.75 1081 ASP A N 1
ATOM 8609 C CA . ASP A 1 1081 ? 3.082 -10.193 23.181 1.00 82.75 1081 ASP A CA 1
ATOM 8610 C C . ASP A 1 1081 ? 2.790 -9.371 21.862 1.00 82.75 1081 ASP A C 1
ATOM 8612 O O . ASP A 1 1081 ? 3.155 -9.840 20.795 1.00 82.75 1081 ASP A O 1
ATOM 8616 N N . VAL A 1 1082 ? 2.078 -8.219 21.829 1.00 92.12 1082 VAL A N 1
ATOM 8617 C CA . VAL A 1 1082 ? 0.670 -8.367 21.344 1.00 92.12 1082 VAL A CA 1
ATOM 8618 C C . VAL A 1 1082 ? 0.021 -7.407 20.225 1.00 92.12 1082 VAL A C 1
ATOM 8620 O O . VAL A 1 1082 ? -0.662 -8.024 19.421 1.00 92.12 1082 VAL A O 1
ATOM 8623 N N . TRP A 1 1083 ? 0.244 -6.053 19.995 1.00 91.94 1083 TRP A N 1
ATOM 8624 C CA . TRP A 1 1083 ? -0.160 -5.072 18.838 1.00 91.94 1083 TRP A CA 1
ATOM 8625 C C . TRP A 1 1083 ? -0.864 -3.681 19.035 1.00 91.94 1083 TRP A C 1
ATOM 8627 O O . TRP A 1 1083 ? -1.501 -3.585 20.068 1.00 91.94 1083 TRP A O 1
ATOM 8637 N N . VAL A 1 1084 ? -0.738 -2.669 18.081 1.00 96.44 1084 VAL A N 1
ATOM 8638 C CA . VAL A 1 1084 ? -1.749 -1.642 17.520 1.00 96.44 1084 VAL A CA 1
ATOM 8639 C C . VAL A 1 1084 ? -1.327 -0.522 16.471 1.00 96.44 1084 VAL A C 1
ATOM 8641 O O . VAL A 1 1084 ? -0.220 -0.559 15.950 1.00 96.44 1084 VAL A O 1
ATOM 8644 N N . MET A 1 1085 ? -2.241 0.404 16.069 1.00 97.25 1085 MET A N 1
ATOM 8645 C CA . MET A 1 1085 ? -2.180 1.593 15.128 1.00 97.25 1085 MET A CA 1
ATOM 8646 C C . MET A 1 1085 ? -2.536 2.902 15.921 1.00 97.25 1085 MET A C 1
ATOM 8648 O O . MET A 1 1085 ? -2.933 2.680 17.052 1.00 97.25 1085 MET A O 1
ATOM 8652 N N . ASN A 1 1086 ? -2.371 4.198 15.498 1.00 97.50 1086 ASN A N 1
ATOM 8653 C CA . ASN A 1 1086 ? -2.143 5.314 16.503 1.00 97.50 1086 ASN A CA 1
ATOM 8654 C C . ASN A 1 1086 ? -2.458 6.863 16.287 1.00 97.50 1086 ASN A C 1
ATOM 8656 O O . ASN A 1 1086 ? -2.687 7.187 15.146 1.00 97.50 1086 ASN A O 1
ATOM 8660 N N . VAL A 1 1087 ? -2.419 7.823 17.288 1.00 97.00 1087 VAL A N 1
ATOM 8661 C CA . VAL A 1 1087 ? -3.189 9.161 17.362 1.00 97.00 1087 VAL A CA 1
ATOM 8662 C C . VAL A 1 1087 ? -2.499 10.543 18.025 1.00 97.00 1087 VAL A C 1
ATOM 8664 O O . VAL A 1 1087 ? -2.429 10.464 19.238 1.00 97.00 1087 VAL A O 1
ATOM 8667 N N . VAL A 1 1088 ? -1.859 11.746 17.535 1.00 96.00 1088 VAL A N 1
ATOM 8668 C CA . VAL A 1 1088 ? -1.850 13.072 16.593 1.00 96.00 1088 VAL A CA 1
ATOM 8669 C C . VAL A 1 1088 ? -2.128 13.376 15.009 1.00 96.00 1088 VAL A C 1
ATOM 8671 O O . VAL A 1 1088 ? -1.319 13.037 14.145 1.00 96.00 1088 VAL A O 1
ATOM 8674 N N . PRO A 1 1089 ? -3.166 14.144 14.520 1.00 92.19 1089 PRO A N 1
ATOM 8675 C CA . PRO A 1 1089 ? -3.791 14.151 13.142 1.00 92.19 1089 PRO A CA 1
ATOM 8676 C C . PRO A 1 1089 ? -3.308 14.943 11.841 1.00 92.19 1089 PRO A C 1
ATOM 8678 O O . PRO A 1 1089 ? -2.563 14.377 11.047 1.00 92.19 1089 PRO A O 1
ATOM 8681 N N . GLU A 1 1090 ? -3.722 16.211 11.566 1.00 89.69 1090 GLU A N 1
ATOM 8682 C CA . GLU A 1 1090 ? -3.494 17.105 10.380 1.00 89.69 1090 GLU A CA 1
ATOM 8683 C C . GLU A 1 1090 ? -2.529 18.330 10.529 1.00 89.69 1090 GLU A C 1
ATOM 8685 O O . GLU A 1 1090 ? -1.532 18.353 9.807 1.00 89.69 1090 GLU A O 1
ATOM 8690 N N . ASP A 1 1091 ? -2.780 19.321 11.410 1.00 81.94 1091 ASP A N 1
ATOM 8691 C CA . ASP A 1 1091 ? -2.131 20.660 11.461 1.00 81.94 1091 ASP A CA 1
ATOM 8692 C C . ASP A 1 1091 ? -1.223 21.012 12.682 1.00 81.94 1091 ASP A C 1
ATOM 8694 O O . ASP A 1 1091 ? -0.156 21.584 12.465 1.00 81.94 1091 ASP A O 1
ATOM 8698 N N . GLY A 1 1092 ? -1.625 20.704 13.933 1.00 82.50 1092 GLY A N 1
ATOM 8699 C CA . GLY A 1 1092 ? -0.869 20.854 15.204 1.00 82.50 1092 GLY A CA 1
ATOM 8700 C C . GLY A 1 1092 ? 0.445 20.039 15.283 1.00 82.50 1092 GLY A C 1
ATOM 8701 O O . GLY A 1 1092 ? 1.185 20.009 14.303 1.00 82.50 1092 GLY A O 1
ATOM 8702 N N . PRO A 1 1093 ? 0.835 19.361 16.393 1.00 84.94 1093 PRO A N 1
ATOM 8703 C CA . PRO A 1 1093 ? 2.121 18.650 16.410 1.00 84.94 1093 PRO A CA 1
ATOM 8704 C C . PRO A 1 1093 ? 2.231 17.601 15.296 1.00 84.94 1093 PRO A C 1
ATOM 8706 O O . PRO A 1 1093 ? 1.534 16.594 15.332 1.00 84.94 1093 PRO A O 1
ATOM 8709 N N . ASN A 1 1094 ? 3.116 17.789 14.305 1.00 86.94 1094 ASN A N 1
ATOM 8710 C CA . ASN A 1 1094 ? 3.307 16.813 13.225 1.00 86.94 1094 ASN A CA 1
ATOM 8711 C C . ASN A 1 1094 ? 4.051 15.520 13.612 1.00 86.94 1094 ASN A C 1
ATOM 8713 O O . ASN A 1 1094 ? 4.846 14.977 12.846 1.00 86.94 1094 ASN A O 1
ATOM 8717 N N . THR A 1 1095 ? 3.824 15.029 14.830 1.00 93.81 1095 THR A N 1
ATOM 8718 C CA . THR A 1 1095 ? 4.574 13.927 15.438 1.00 93.81 1095 THR A CA 1
ATOM 8719 C C . THR A 1 1095 ? 4.175 12.554 14.880 1.00 93.81 1095 THR A C 1
ATOM 8721 O O . THR A 1 1095 ? 4.864 11.575 15.125 1.00 93.81 1095 THR A O 1
ATOM 8724 N N . LEU A 1 1096 ? 3.256 12.485 13.907 1.00 94.25 1096 LEU A N 1
ATOM 8725 C CA . LEU A 1 1096 ? 3.168 11.354 12.962 1.00 94.25 1096 LEU A CA 1
ATOM 8726 C C . LEU A 1 1096 ? 4.518 11.129 12.281 1.00 94.25 1096 LEU A C 1
ATOM 8728 O O . LEU A 1 1096 ? 4.898 9.989 12.026 1.00 94.25 1096 LEU A O 1
ATOM 8732 N N . LYS A 1 1097 ? 5.353 12.166 12.137 1.00 92.50 1097 LYS A N 1
ATOM 8733 C CA . LYS A 1 1097 ? 6.754 11.933 11.798 1.00 92.50 1097 LYS A CA 1
ATOM 8734 C C . LYS A 1 1097 ? 7.519 11.178 12.840 1.00 92.50 1097 LYS A C 1
ATOM 8736 O O . LYS A 1 1097 ? 8.130 10.187 12.465 1.00 92.50 1097 LYS A O 1
ATOM 8741 N N . ILE A 1 1098 ? 7.360 11.540 14.112 1.00 95.19 1098 ILE A N 1
ATOM 8742 C CA . ILE A 1 1098 ? 7.826 10.777 15.272 1.00 95.19 1098 ILE A CA 1
ATOM 8743 C C . ILE A 1 1098 ? 7.328 9.346 15.245 1.00 95.19 1098 ILE A C 1
ATOM 8745 O O . ILE A 1 1098 ? 8.158 8.472 15.392 1.00 95.19 1098 ILE A O 1
ATOM 8749 N N . ILE A 1 1099 ? 6.087 9.000 14.944 1.00 95.25 1099 ILE A N 1
ATOM 8750 C CA . ILE A 1 1099 ? 5.766 7.564 14.890 1.00 95.25 1099 ILE A CA 1
ATOM 8751 C C . ILE A 1 1099 ? 6.424 6.841 13.696 1.00 95.25 1099 ILE A C 1
ATOM 8753 O O . ILE A 1 1099 ? 6.675 5.633 13.756 1.00 95.25 1099 ILE A O 1
ATOM 8757 N N . TYR A 1 1100 ? 6.822 7.583 12.654 1.00 94.88 1100 TYR A N 1
ATOM 8758 C CA . TYR A 1 1100 ? 7.703 7.137 11.563 1.00 94.88 1100 TYR A CA 1
ATOM 8759 C C . TYR A 1 1100 ? 9.227 7.369 11.830 1.00 94.88 1100 TYR A C 1
ATOM 8761 O O . TYR A 1 1100 ? 10.079 6.964 11.025 1.00 94.88 1100 TYR A O 1
ATOM 8769 N N . ASP A 1 1101 ? 9.553 7.880 13.031 1.00 94.69 1101 ASP A N 1
ATOM 8770 C CA . ASP A 1 1101 ? 10.844 8.169 13.697 1.00 94.69 1101 ASP A CA 1
ATOM 8771 C C . ASP A 1 1101 ? 11.041 7.185 14.905 1.00 94.69 1101 ASP A C 1
ATOM 8773 O O . ASP A 1 1101 ? 11.861 6.293 14.769 1.00 94.69 1101 ASP A O 1
ATOM 8777 N N . ARG A 1 1102 ? 10.292 7.217 16.031 1.00 94.38 1102 ARG A N 1
ATOM 8778 C CA . ARG A 1 1102 ? 10.188 6.219 17.135 1.00 94.38 1102 ARG A CA 1
ATOM 8779 C C . ARG A 1 1102 ? 9.675 4.856 16.607 1.00 94.38 1102 ARG A C 1
ATOM 8781 O O . ARG A 1 1102 ? 10.452 4.150 15.962 1.00 94.38 1102 ARG A O 1
ATOM 8788 N N . GLY A 1 1103 ? 8.421 4.431 16.817 1.00 92.88 1103 GLY A N 1
ATOM 8789 C CA . GLY A 1 1103 ? 8.072 2.995 16.753 1.00 92.88 1103 GLY A CA 1
ATOM 8790 C C . GLY A 1 1103 ? 7.047 2.518 15.710 1.00 92.88 1103 GLY A C 1
ATOM 8791 O O . GLY A 1 1103 ? 7.451 1.810 14.792 1.00 92.88 1103 GLY A O 1
ATOM 8792 N N . LEU A 1 1104 ? 5.735 2.774 15.818 1.00 95.19 1104 LEU A N 1
ATOM 8793 C CA . LEU A 1 1104 ? 4.682 2.032 15.081 1.00 95.19 1104 LEU A CA 1
ATOM 8794 C C . LEU A 1 1104 ? 3.681 2.937 14.314 1.00 95.19 1104 LEU A C 1
ATOM 8796 O O . LEU A 1 1104 ? 4.151 3.885 13.698 1.00 95.19 1104 LEU A O 1
ATOM 8800 N N . MET A 1 1105 ? 2.421 2.558 14.070 1.00 93.25 1105 MET A N 1
ATOM 8801 C CA . MET A 1 1105 ? 1.624 3.051 12.914 1.00 93.25 1105 MET A CA 1
ATOM 8802 C C . MET A 1 1105 ? 0.468 4.008 13.239 1.00 93.25 1105 MET A C 1
ATOM 8804 O O . MET A 1 1105 ? -0.686 3.599 13.319 1.00 93.25 1105 MET A O 1
ATOM 8808 N N . GLY A 1 1106 ? 0.745 5.309 13.300 1.00 93.50 1106 GLY A N 1
ATOM 8809 C CA . GLY A 1 1106 ? -0.311 6.317 13.336 1.00 93.50 1106 GLY A CA 1
ATOM 8810 C C . GLY A 1 1106 ? -1.133 6.269 12.056 1.00 93.50 1106 GLY A C 1
ATOM 8811 O O . GLY A 1 1106 ? -0.536 5.983 11.019 1.00 93.50 1106 GLY A O 1
ATOM 8812 N N . SER A 1 1107 ? -2.457 6.467 12.144 1.00 94.12 1107 SER A N 1
ATOM 8813 C CA . SER A 1 1107 ? -3.393 6.428 11.005 1.00 94.12 1107 SER A CA 1
ATOM 8814 C C . SER A 1 1107 ? -4.641 7.394 10.949 1.00 94.12 1107 SER A C 1
ATOM 8816 O O . SER A 1 1107 ? -5.725 7.040 11.385 1.00 94.12 1107 SER A O 1
ATOM 8818 N N . VAL A 1 1108 ? -4.588 8.583 10.351 1.00 92.25 1108 VAL A N 1
ATOM 8819 C CA . VAL A 1 1108 ? -5.538 9.674 10.618 1.00 92.25 1108 VAL A CA 1
ATOM 8820 C C . VAL A 1 1108 ? -6.860 9.574 9.836 1.00 92.25 1108 VAL A C 1
ATOM 8822 O O . VAL A 1 1108 ? -6.977 8.789 8.905 1.00 92.25 1108 VAL A O 1
ATOM 8825 N N . HIS A 1 1109 ? -7.857 10.395 10.156 1.00 93.19 1109 HIS A N 1
ATOM 8826 C CA . HIS A 1 1109 ? -8.569 11.297 9.217 1.00 93.19 1109 HIS A CA 1
ATOM 8827 C C . HIS A 1 1109 ? -9.284 12.393 10.032 1.00 93.19 1109 HIS A C 1
ATOM 8829 O O . HIS A 1 1109 ? -9.100 12.368 11.227 1.00 93.19 1109 HIS A O 1
ATOM 8835 N N . ASN A 1 1110 ? -9.986 13.409 9.521 1.00 92.06 1110 ASN A N 1
ATOM 8836 C CA . ASN A 1 1110 ? -10.622 14.388 10.422 1.00 92.06 1110 ASN A CA 1
ATOM 8837 C C . ASN A 1 1110 ? -11.996 13.891 10.828 1.00 92.06 1110 ASN A C 1
ATOM 8839 O O . ASN A 1 1110 ? -12.885 13.927 9.985 1.00 92.06 1110 ASN A O 1
ATOM 8843 N N . TRP A 1 1111 ? -12.204 13.511 12.093 1.00 91.69 1111 TRP A N 1
ATOM 8844 C CA . TRP A 1 1111 ? -13.525 13.032 12.484 1.00 91.69 1111 TRP A CA 1
ATOM 8845 C C . TRP A 1 1111 ? -14.607 14.040 12.079 1.00 91.69 1111 TRP A C 1
ATOM 8847 O O . TRP A 1 1111 ? -15.597 13.657 11.460 1.00 91.69 1111 TRP A O 1
ATOM 8857 N N . CYS A 1 1112 ? -14.393 15.333 12.329 1.00 90.19 1112 CYS A N 1
ATOM 8858 C CA . CYS A 1 1112 ? -15.363 16.360 11.974 1.00 90.19 1112 CYS A CA 1
ATOM 8859 C C . CYS A 1 1112 ? -15.817 16.284 10.499 1.00 90.19 1112 CYS A C 1
ATOM 8861 O O . CYS A 1 1112 ? -16.993 16.546 10.245 1.00 90.19 1112 CYS A O 1
ATOM 8863 N N . GLU A 1 1113 ? -14.944 15.910 9.541 1.00 89.56 1113 GLU A N 1
ATOM 8864 C CA . GLU A 1 1113 ? -15.245 15.704 8.099 1.00 89.56 1113 GLU A CA 1
ATOM 8865 C C . GLU A 1 1113 ? -16.289 14.592 7.869 1.00 89.56 1113 GLU A C 1
ATOM 8867 O O . GLU A 1 1113 ? -17.026 14.642 6.884 1.00 89.56 1113 GLU A O 1
ATOM 8872 N N . SER A 1 1114 ? -16.411 13.654 8.814 1.00 91.19 1114 SER A N 1
ATOM 8873 C CA . SER A 1 1114 ? -16.786 12.247 8.634 1.00 91.19 1114 SER A CA 1
ATOM 8874 C C . SER A 1 1114 ? -15.783 11.475 7.762 1.00 91.19 1114 SER A C 1
ATOM 8876 O O . SER A 1 1114 ? -14.920 12.039 7.098 1.00 91.19 1114 SER A O 1
ATOM 8878 N N . PHE A 1 1115 ? -15.824 10.144 7.828 1.00 90.62 1115 PHE A N 1
ATOM 8879 C CA . PHE A 1 1115 ? -14.605 9.339 7.713 1.00 90.62 1115 PHE A CA 1
ATOM 8880 C C . PHE A 1 1115 ? -14.386 8.543 6.385 1.00 90.62 1115 PHE A C 1
ATOM 8882 O O . PHE A 1 1115 ? -15.116 8.669 5.399 1.00 90.62 1115 PHE A O 1
ATOM 8889 N N . SER A 1 1116 ? -13.278 7.789 6.295 1.00 88.56 1116 SER A N 1
ATOM 8890 C CA . SER A 1 1116 ? -12.444 7.540 5.112 1.00 88.56 1116 SER A CA 1
ATOM 8891 C C . SER A 1 1116 ? -12.026 6.077 4.981 1.00 88.56 1116 SER A C 1
ATOM 8893 O O . SER A 1 1116 ? -10.894 5.681 5.264 1.00 88.56 1116 SER A O 1
ATOM 8895 N N . THR A 1 1117 ? -12.993 5.236 4.633 1.00 88.81 1117 THR A N 1
ATOM 8896 C CA . THR A 1 1117 ? -13.012 3.849 5.108 1.00 88.81 1117 THR A CA 1
ATOM 8897 C C . THR A 1 1117 ? -13.648 2.903 4.103 1.00 88.81 1117 THR A C 1
ATOM 8899 O O . THR A 1 1117 ? -14.039 3.323 3.015 1.00 88.81 1117 THR A O 1
ATOM 8902 N N . TYR A 1 1118 ? -13.739 1.623 4.460 1.00 90.38 1118 TYR A N 1
ATOM 8903 C CA . TYR A 1 1118 ? -14.582 0.608 3.830 1.00 90.38 1118 TYR A CA 1
ATOM 8904 C C . TYR A 1 1118 ? -14.759 -0.631 4.779 1.00 90.38 1118 TYR A C 1
ATOM 8906 O O . TYR A 1 1118 ? -14.502 -1.766 4.376 1.00 90.38 1118 TYR A O 1
ATOM 8914 N N . PRO A 1 1119 ? -15.115 -0.436 6.070 1.00 91.31 1119 PRO A N 1
ATOM 8915 C CA . PRO A 1 1119 ? -14.740 -1.247 7.254 1.00 91.31 1119 PRO A CA 1
ATOM 8916 C C . PRO A 1 1119 ? -15.639 -2.470 7.537 1.00 91.31 1119 PRO A C 1
ATOM 8918 O O . PRO A 1 1119 ? -16.790 -2.458 7.129 1.00 91.31 1119 PRO A O 1
ATOM 8921 N N . ARG A 1 1120 ? -15.187 -3.509 8.270 1.00 91.38 1120 ARG A N 1
ATOM 8922 C CA . ARG A 1 1120 ? -15.992 -4.316 9.241 1.00 91.38 1120 ARG A CA 1
ATOM 8923 C C . ARG A 1 1120 ? -15.140 -5.442 9.858 1.00 91.38 1120 ARG A C 1
ATOM 8925 O O . ARG A 1 1120 ? -14.701 -6.307 9.109 1.00 91.38 1120 ARG A O 1
ATOM 8932 N N . THR A 1 1121 ? -15.214 -5.590 11.188 1.00 91.81 1121 THR A N 1
ATOM 8933 C CA . THR A 1 1121 ? -15.221 -6.776 12.089 1.00 91.81 1121 THR A CA 1
ATOM 8934 C C . THR A 1 1121 ? -14.474 -6.846 13.511 1.00 91.81 1121 THR A C 1
ATOM 8936 O O . THR A 1 1121 ? -14.923 -7.687 14.285 1.00 91.81 1121 THR A O 1
ATOM 8939 N N . TYR A 1 1122 ? -13.444 -6.033 13.872 1.00 96.12 1122 TYR A N 1
ATOM 8940 C CA . TYR A 1 1122 ? -12.948 -5.255 15.103 1.00 96.12 1122 TYR A CA 1
ATOM 8941 C C . TYR A 1 1122 ? -13.094 -5.587 16.744 1.00 96.12 1122 TYR A C 1
ATOM 8943 O O . TYR A 1 1122 ? -14.219 -6.173 16.677 1.00 96.12 1122 TYR A O 1
ATOM 8951 N N . ASP A 1 1123 ? -11.450 -4.985 18.837 1.00 95.75 1123 ASP A N 1
ATOM 8952 C CA . ASP A 1 1123 ? -11.359 -4.602 20.285 1.00 95.75 1123 ASP A CA 1
ATOM 8953 C C . ASP A 1 1123 ? -11.077 -3.032 20.574 1.00 95.75 1123 ASP A C 1
ATOM 8955 O O . ASP A 1 1123 ? -12.040 -2.306 20.538 1.00 95.75 1123 ASP A O 1
ATOM 8959 N N . LEU A 1 1124 ? -9.915 -2.414 20.946 1.00 97.69 1124 LEU A N 1
ATOM 8960 C CA . LEU A 1 1124 ? -9.822 -1.196 21.886 1.00 97.69 1124 LEU A CA 1
ATOM 8961 C C . LEU A 1 1124 ? -9.158 0.180 21.430 1.00 97.69 1124 LEU A C 1
ATOM 8963 O O . LEU A 1 1124 ? -8.464 0.110 20.423 1.00 97.69 1124 LEU A O 1
ATOM 8967 N N . LEU A 1 1125 ? -9.276 1.355 22.170 1.00 98.38 1125 LEU A N 1
ATOM 8968 C CA . LEU A 1 1125 ? -8.598 2.716 21.927 1.00 98.38 1125 LEU A CA 1
ATOM 8969 C C . LEU A 1 1125 ? -8.427 3.961 22.977 1.00 98.38 1125 LEU A C 1
ATOM 8971 O O . LEU A 1 1125 ? -9.434 4.624 23.208 1.00 98.38 1125 LEU A O 1
ATOM 8975 N N . HIS A 1 1126 ? -7.205 4.316 23.553 1.00 97.62 1126 HIS A N 1
ATOM 8976 C CA . HIS A 1 1126 ? -6.750 5.336 24.642 1.00 97.62 1126 HIS A CA 1
ATOM 8977 C C . HIS A 1 1126 ? -6.841 6.811 24.238 1.00 97.62 1126 HIS A C 1
ATOM 8979 O O . HIS A 1 1126 ? -7.381 7.068 23.186 1.00 97.62 1126 HIS A O 1
ATOM 8985 N N . ALA A 1 1127 ? -6.440 7.751 25.110 1.00 95.81 1127 ALA A N 1
ATOM 8986 C CA . ALA A 1 1127 ? -6.305 9.222 24.985 1.00 95.81 1127 ALA A CA 1
ATOM 8987 C C . ALA A 1 1127 ? -6.189 9.887 26.370 1.00 95.81 1127 ALA A C 1
ATOM 8989 O O . ALA A 1 1127 ? -6.624 9.318 27.364 1.00 95.81 1127 ALA A O 1
ATOM 8990 N N . TRP A 1 1128 ? -5.822 11.169 26.367 1.00 91.50 1128 TRP A N 1
ATOM 8991 C CA . TRP A 1 1128 ? -6.455 12.180 27.225 1.00 91.50 1128 TRP A CA 1
ATOM 8992 C C . TRP A 1 1128 ? -7.450 12.986 26.361 1.00 91.50 1128 TRP A C 1
ATOM 8994 O O . TRP A 1 1128 ? -7.087 13.490 25.304 1.00 91.50 1128 TRP A O 1
ATOM 9004 N N . THR A 1 1129 ? -8.716 13.136 26.749 1.00 91.56 1129 THR A N 1
ATOM 9005 C CA . THR A 1 1129 ? -9.607 14.184 26.185 1.00 91.56 1129 THR A CA 1
ATOM 9006 C C . THR A 1 1129 ? -9.797 14.306 24.646 1.00 91.56 1129 THR A C 1
ATOM 9008 O O . THR A 1 1129 ? -9.863 15.426 24.146 1.00 91.56 1129 THR A O 1
ATOM 9011 N N . ILE A 1 1130 ? -9.961 13.217 23.865 1.00 91.38 1130 ILE A N 1
ATOM 9012 C CA . ILE A 1 1130 ? -10.363 13.297 22.425 1.00 91.38 1130 ILE A CA 1
ATOM 9013 C C . ILE A 1 1130 ? -11.766 13.870 22.225 1.00 91.38 1130 ILE A C 1
ATOM 9015 O O . ILE A 1 1130 ? -11.926 14.830 21.478 1.00 91.38 1130 ILE A O 1
ATOM 9019 N N . PHE A 1 1131 ? -12.797 13.311 22.861 1.00 93.38 1131 PHE A N 1
ATOM 9020 C CA . PHE A 1 1131 ? -14.160 13.848 22.729 1.00 93.38 1131 PHE A CA 1
ATOM 9021 C C . PHE A 1 1131 ? -14.196 15.339 23.084 1.00 93.38 1131 PHE A C 1
ATOM 9023 O O . PHE A 1 1131 ? -14.782 16.145 22.370 1.00 93.38 1131 PHE A O 1
ATOM 9030 N N . SER A 1 1132 ? -13.473 15.718 24.137 1.00 91.12 1132 SER A N 1
ATOM 9031 C CA . SER A 1 1132 ? -13.288 17.116 24.514 1.00 91.12 1132 SER A CA 1
ATOM 9032 C C . SER A 1 1132 ? -12.442 17.939 23.529 1.00 91.12 1132 SER A C 1
ATOM 9034 O O . SER A 1 1132 ? -12.442 19.157 23.638 1.00 91.12 1132 SER A O 1
ATOM 9036 N N . ASP A 1 1133 ? -11.706 17.344 22.586 1.00 89.06 1133 ASP A N 1
ATOM 9037 C CA . ASP A 1 1133 ? -11.000 18.062 21.512 1.00 89.06 1133 ASP A CA 1
ATOM 9038 C C . ASP A 1 1133 ? -11.884 18.300 20.278 1.00 89.06 1133 ASP A C 1
ATOM 9040 O O . ASP A 1 1133 ? -11.741 19.327 19.620 1.00 89.06 1133 ASP A O 1
ATOM 9044 N N . ILE A 1 1134 ? -12.828 17.407 19.964 1.00 89.06 1134 ILE A N 1
ATOM 9045 C CA . ILE A 1 1134 ? -13.795 17.649 18.874 1.00 89.06 1134 ILE A CA 1
ATOM 9046 C C . ILE A 1 1134 ? -14.891 18.639 19.290 1.00 89.06 1134 ILE A C 1
ATOM 9048 O O . ILE A 1 1134 ? -15.348 19.430 18.467 1.00 89.06 1134 ILE A O 1
ATOM 9052 N N . GLU A 1 1135 ? -15.246 18.650 20.578 1.00 87.75 1135 GLU A N 1
ATOM 9053 C CA . GLU A 1 1135 ? -16.200 19.584 21.177 1.00 87.75 1135 GLU A CA 1
ATOM 9054 C C . GLU A 1 1135 ? -15.694 21.034 21.066 1.00 87.75 1135 GLU A C 1
ATOM 9056 O O . GLU A 1 1135 ? -16.456 21.925 20.705 1.00 87.75 1135 GLU A O 1
ATOM 9061 N N . LYS A 1 1136 ? -14.379 21.258 21.226 1.00 87.69 1136 LYS A N 1
ATOM 9062 C CA . LYS A 1 1136 ? -13.712 22.565 21.019 1.00 87.69 1136 LYS A CA 1
ATOM 9063 C C . LYS A 1 1136 ? -13.806 23.114 19.588 1.00 87.69 1136 LYS A C 1
ATOM 9065 O O . LYS A 1 1136 ? -13.430 24.261 19.363 1.00 87.69 1136 LYS A O 1
ATOM 9070 N N . LYS A 1 1137 ? -14.241 22.309 18.616 1.00 82.12 1137 LYS A N 1
ATOM 9071 C CA . LYS A 1 1137 ? -14.287 22.662 17.185 1.00 82.12 1137 LYS A CA 1
ATOM 9072 C C . LYS A 1 1137 ? -15.718 22.772 16.648 1.00 82.12 1137 LYS A C 1
ATOM 9074 O O . LYS A 1 1137 ? -15.912 22.752 15.436 1.00 82.12 1137 LYS A O 1
ATOM 9079 N N . ASP A 1 1138 ? -16.710 22.838 17.543 1.00 85.06 1138 ASP A N 1
ATOM 9080 C CA . ASP A 1 1138 ? -18.150 22.779 17.240 1.00 85.06 1138 ASP A CA 1
ATOM 9081 C C . ASP A 1 1138 ? -18.570 21.510 16.471 1.00 85.06 1138 ASP A C 1
ATOM 9083 O O . ASP A 1 1138 ? -19.643 21.439 15.862 1.00 85.06 1138 ASP A O 1
ATOM 9087 N N . CYS A 1 1139 ? -17.731 20.473 16.491 1.00 86.81 1139 CYS A N 1
ATOM 9088 C CA . CYS A 1 1139 ? -18.025 19.229 15.815 1.00 86.81 1139 CYS A CA 1
ATOM 9089 C C . CYS A 1 1139 ? -18.907 18.378 16.731 1.00 86.81 1139 CYS A C 1
ATOM 9091 O O . CYS A 1 1139 ? -18.556 18.108 17.879 1.00 86.81 1139 CYS A O 1
ATOM 9093 N N . SER A 1 1140 ? -20.067 17.961 16.221 1.00 90.06 1140 SER A N 1
ATOM 9094 C CA . SER A 1 1140 ? -21.067 17.237 17.005 1.00 90.06 1140 SER A CA 1
ATOM 9095 C C . SER A 1 1140 ? -20.442 16.030 17.699 1.00 90.06 1140 SER A C 1
ATOM 9097 O O . SER A 1 1140 ? -19.995 15.091 17.037 1.00 90.06 1140 SER A O 1
ATOM 9099 N N . ALA A 1 1141 ? -20.448 16.049 19.038 1.00 89.75 1141 ALA A N 1
ATOM 9100 C CA . ALA A 1 1141 ? -20.052 14.897 19.830 1.00 89.75 1141 ALA A CA 1
ATOM 9101 C C . ALA A 1 1141 ? -20.820 13.694 19.310 1.00 89.75 1141 ALA A C 1
ATOM 9103 O O . ALA A 1 1141 ? -20.166 12.747 18.919 1.00 89.75 1141 ALA A O 1
ATOM 9104 N N . GLU A 1 1142 ? -22.148 13.829 19.136 1.00 90.81 1142 GLU A N 1
ATOM 9105 C CA . GLU A 1 1142 ? -23.079 12.889 18.502 1.00 90.81 1142 GLU A CA 1
ATOM 9106 C C . GLU A 1 1142 ? -22.805 12.500 17.036 1.00 90.81 1142 GLU A C 1
ATOM 9108 O O .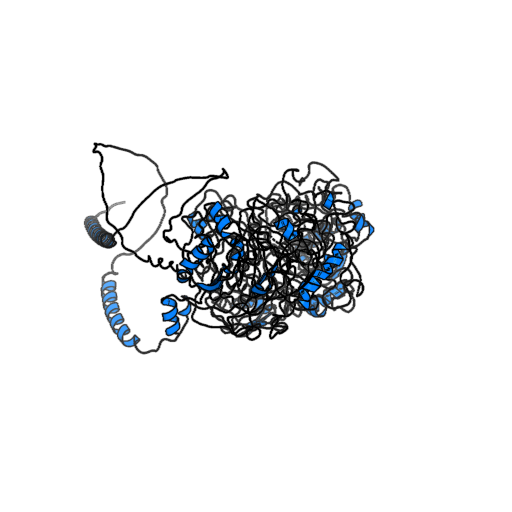 GLU A 1 1142 ? -23.538 11.681 16.490 1.00 90.81 1142 GLU A O 1
ATOM 9113 N N . ASP A 1 1143 ? -21.802 13.071 16.379 1.00 89.81 1143 ASP A N 1
ATOM 9114 C CA . ASP A 1 1143 ? -21.372 12.733 15.019 1.00 89.81 1143 ASP A CA 1
ATOM 9115 C C . ASP A 1 1143 ? -19.969 12.088 15.041 1.00 89.81 1143 ASP A C 1
ATOM 9117 O O . ASP A 1 1143 ? -19.689 11.210 14.234 1.00 89.81 1143 ASP A O 1
ATOM 9121 N N . LEU A 1 1144 ? -19.185 12.285 16.107 1.00 92.69 1144 LEU A N 1
ATOM 9122 C CA . LEU A 1 1144 ? -18.338 11.202 16.621 1.00 92.69 1144 LEU A CA 1
ATOM 9123 C C . LEU A 1 1144 ? -19.212 10.035 17.110 1.00 92.69 1144 LEU A C 1
ATOM 9125 O O . LEU A 1 1144 ? -18.718 8.958 17.370 1.00 92.69 1144 LEU A O 1
ATOM 9129 N N . LEU A 1 1145 ? -20.535 10.208 17.115 1.00 94.38 1145 LEU A N 1
ATOM 9130 C CA . LEU A 1 1145 ? -21.602 9.210 17.256 1.00 94.38 1145 LEU A CA 1
ATOM 9131 C C . LEU A 1 1145 ? -22.437 9.158 15.939 1.00 94.38 1145 LEU A C 1
ATOM 9133 O O . LEU A 1 1145 ? -23.546 8.636 15.907 1.00 94.38 1145 LEU A O 1
ATOM 9137 N N . PHE A 1 1146 ? -21.850 9.663 14.838 1.00 93.25 1146 PHE A N 1
ATOM 9138 C CA . PHE A 1 1146 ? -21.933 9.250 13.422 1.00 93.25 1146 PHE A CA 1
ATOM 9139 C C . PHE A 1 1146 ? -20.683 8.454 13.010 1.00 93.25 1146 PHE A C 1
ATOM 9141 O O . PHE A 1 1146 ? -20.685 7.897 11.919 1.00 93.25 1146 PHE A O 1
ATOM 9148 N N . GLU A 1 1147 ? -19.668 8.331 13.878 1.00 94.06 1147 GLU A N 1
ATOM 9149 C CA . GLU A 1 1147 ? -18.417 7.604 13.633 1.00 94.06 1147 GLU A CA 1
ATOM 9150 C C . GLU A 1 1147 ? -18.103 6.506 14.687 1.00 94.06 1147 GLU A C 1
ATOM 9152 O O . GLU A 1 1147 ? -17.955 5.362 14.274 1.00 94.06 1147 GLU A O 1
ATOM 9157 N N . MET A 1 1148 ? -18.120 6.754 16.009 1.00 95.75 1148 MET A N 1
ATOM 9158 C CA . MET A 1 1148 ? -17.906 5.757 17.094 1.00 95.75 1148 MET A CA 1
ATOM 9159 C C . MET A 1 1148 ? -18.674 4.482 16.823 1.00 95.75 1148 MET A C 1
ATOM 9161 O O . MET A 1 1148 ? -18.113 3.408 16.698 1.00 95.75 1148 MET A O 1
ATOM 9165 N N . ASP A 1 1149 ? -20.003 4.563 16.770 1.00 94.62 1149 ASP A N 1
ATOM 9166 C CA . ASP A 1 1149 ? -20.800 3.369 16.581 1.00 94.62 1149 ASP A CA 1
ATOM 9167 C C . ASP A 1 1149 ? -20.837 2.929 15.102 1.00 94.62 1149 ASP A C 1
ATOM 9169 O O . ASP A 1 1149 ? -21.371 1.863 14.820 1.00 94.62 1149 ASP A O 1
ATOM 9173 N N . ARG A 1 1150 ? -20.215 3.684 14.166 1.00 93.94 1150 ARG A N 1
ATOM 9174 C CA . ARG A 1 1150 ? -20.249 3.582 12.678 1.00 93.94 1150 ARG A CA 1
ATOM 9175 C C . ARG A 1 1150 ? -19.432 2.437 12.122 1.00 93.94 1150 ARG A C 1
ATOM 9177 O O . ARG A 1 1150 ? -18.870 2.460 11.030 1.00 93.94 1150 ARG A O 1
ATOM 9184 N N . ILE A 1 1151 ? -19.357 1.451 12.974 1.00 94.62 1151 ILE A N 1
ATOM 9185 C CA . ILE A 1 1151 ? -18.438 0.363 12.999 1.00 94.62 1151 ILE A CA 1
ATOM 9186 C C . ILE A 1 1151 ? -19.152 -0.749 13.785 1.00 94.62 1151 ILE A C 1
ATOM 9188 O O . ILE A 1 1151 ? -19.466 -1.845 13.294 1.00 94.62 1151 ILE A O 1
ATOM 9192 N N . LEU A 1 1152 ? -19.464 -0.408 15.027 1.00 94.94 1152 LEU A N 1
ATOM 9193 C CA . LEU A 1 1152 ? -19.671 -1.274 16.168 1.00 94.94 1152 LEU A CA 1
ATOM 9194 C C . LEU A 1 1152 ? -20.804 -2.305 15.996 1.00 94.94 1152 LEU A C 1
ATOM 9196 O O . LEU A 1 1152 ? -21.848 -2.117 15.370 1.00 94.94 1152 LEU A O 1
ATOM 9200 N N . ARG A 1 1153 ? -20.538 -3.496 16.532 1.00 92.62 1153 ARG A N 1
ATOM 9201 C CA . ARG A 1 1153 ? -21.108 -4.782 16.107 1.00 92.62 1153 ARG A CA 1
ATOM 9202 C C . ARG A 1 1153 ? -21.180 -5.740 17.327 1.00 92.62 1153 ARG A C 1
ATOM 9204 O O . ARG A 1 1153 ? -22.004 -5.401 18.159 1.00 92.62 1153 ARG A O 1
ATOM 9211 N N . PRO A 1 1154 ? -20.559 -6.940 17.527 1.00 89.69 1154 PRO A N 1
ATOM 9212 C CA . PRO A 1 1154 ? -21.483 -7.973 18.897 1.00 89.69 1154 PRO A CA 1
ATOM 9213 C C . PRO A 1 1154 ? -21.180 -7.816 20.388 1.00 89.69 1154 PRO A C 1
ATOM 9215 O O . PRO A 1 1154 ? -21.964 -8.348 21.164 1.00 89.69 1154 PRO A O 1
ATOM 9218 N N . THR A 1 1155 ? -20.030 -7.276 20.770 1.00 89.81 1155 THR A N 1
ATOM 9219 C CA . THR A 1 1155 ? -19.293 -7.652 21.998 1.00 89.81 1155 THR A CA 1
ATOM 9220 C C . THR A 1 1155 ? -18.088 -6.703 22.158 1.00 89.81 1155 THR A C 1
ATOM 9222 O O . THR A 1 1155 ? -17.453 -6.357 21.161 1.00 89.81 1155 THR A O 1
ATOM 9225 N N . GLY A 1 1156 ? -17.771 -6.270 23.381 1.00 92.62 1156 GLY A N 1
ATOM 9226 C CA . GLY A 1 1156 ? -16.591 -5.450 23.715 1.00 92.62 1156 GLY A CA 1
ATOM 9227 C C . GLY A 1 1156 ? -16.158 -5.602 25.182 1.00 92.62 1156 GLY A C 1
ATOM 9228 O O . GLY A 1 1156 ? -16.861 -6.333 25.860 1.00 92.62 1156 GLY A O 1
ATOM 9229 N N . PHE A 1 1157 ? -15.041 -4.999 25.635 1.00 97.31 1157 PHE A N 1
ATOM 9230 C CA . PHE A 1 1157 ? -14.358 -5.077 26.954 1.00 97.31 1157 PHE A CA 1
ATOM 9231 C C . PHE A 1 1157 ? -12.992 -4.272 26.933 1.00 97.31 1157 PHE A C 1
ATOM 9233 O O . PHE A 1 1157 ? -12.123 -4.714 26.210 1.00 97.31 1157 PHE A O 1
ATOM 9240 N N . ILE A 1 1158 ? -12.733 -3.171 27.690 1.00 98.19 1158 ILE A N 1
ATOM 9241 C CA . ILE A 1 1158 ? -11.812 -2.007 27.372 1.00 98.19 1158 ILE A CA 1
ATOM 9242 C C . ILE A 1 1158 ? -11.028 -1.260 28.572 1.00 98.19 1158 ILE A C 1
ATOM 9244 O O . ILE A 1 1158 ? -10.924 -1.916 29.600 1.00 98.19 1158 ILE A O 1
ATOM 9248 N N . ILE A 1 1159 ? -10.419 -0.012 28.515 1.00 97.31 1159 ILE A N 1
ATOM 9249 C CA . ILE A 1 1159 ? -9.608 0.747 29.594 1.00 97.31 1159 ILE A CA 1
ATOM 9250 C C . ILE A 1 1159 ? -9.431 2.385 29.475 1.00 97.31 1159 ILE A C 1
ATOM 9252 O O . ILE A 1 1159 ? -9.189 2.786 28.385 1.00 97.31 1159 ILE A O 1
ATOM 9256 N N . VAL A 1 1160 ? -9.630 3.450 30.346 1.00 96.19 1160 VAL A N 1
ATOM 9257 C CA . VAL A 1 1160 ? -9.905 4.949 29.958 1.00 96.19 1160 VAL A CA 1
ATOM 9258 C C . VAL A 1 1160 ? -9.109 6.009 30.748 1.00 96.19 1160 VAL A C 1
ATOM 9260 O O . VAL A 1 1160 ? -8.843 5.776 31.902 1.00 96.19 1160 VAL A O 1
ATOM 9263 N N . ARG A 1 1161 ? -8.842 7.192 30.161 1.00 93.19 1161 ARG A N 1
ATOM 9264 C CA . ARG A 1 1161 ? -8.690 8.529 30.767 1.00 93.19 1161 ARG A CA 1
ATOM 9265 C C . ARG A 1 1161 ? -9.478 9.519 29.867 1.00 93.19 1161 ARG A C 1
ATOM 9267 O O . ARG A 1 1161 ? -9.203 9.548 28.679 1.00 93.19 1161 ARG A O 1
ATOM 9274 N N . ASP A 1 1162 ? -10.530 10.189 30.343 1.00 92.81 1162 ASP A N 1
ATOM 9275 C CA . ASP A 1 1162 ? -11.182 11.382 29.740 1.00 92.81 1162 ASP A CA 1
ATOM 9276 C C . ASP A 1 1162 ? -11.968 12.119 30.830 1.00 92.81 1162 ASP A C 1
ATOM 9278 O O . ASP A 1 1162 ? -12.429 11.489 31.776 1.00 92.81 1162 ASP A O 1
ATOM 9282 N N . LYS A 1 1163 ? -12.292 13.396 30.660 1.00 91.50 1163 LYS A N 1
ATOM 9283 C CA . LYS A 1 1163 ? -13.157 14.134 31.583 1.00 91.50 1163 LYS A CA 1
ATOM 9284 C C . LYS A 1 1163 ? -14.470 13.392 31.880 1.00 91.50 1163 LYS A C 1
ATOM 9286 O O . LYS A 1 1163 ? -15.212 12.949 30.991 1.00 91.50 1163 LYS A O 1
ATOM 9291 N N . GLN A 1 1164 ? -14.798 13.334 33.170 1.00 90.00 1164 GLN A N 1
ATOM 9292 C CA . GLN A 1 1164 ? -15.984 12.671 33.718 1.00 90.00 1164 GLN A CA 1
ATOM 9293 C C . GLN A 1 1164 ? -17.331 13.088 33.072 1.00 90.00 1164 GLN A C 1
ATOM 9295 O O . GLN A 1 1164 ? -18.151 12.203 32.817 1.00 90.00 1164 GLN A O 1
ATOM 9300 N N . PRO A 1 1165 ? -17.599 14.363 32.711 1.00 90.81 1165 PRO A N 1
ATOM 9301 C CA . PRO A 1 1165 ? -18.839 14.736 32.018 1.00 90.81 1165 PRO A CA 1
ATOM 9302 C C . PRO A 1 1165 ? -19.043 13.999 30.690 1.00 90.81 1165 PRO A C 1
ATOM 9304 O O . PRO A 1 1165 ? -20.157 13.585 30.372 1.00 90.81 1165 PRO A O 1
ATOM 9307 N N . VAL A 1 1166 ? -17.964 13.750 29.944 1.00 92.44 1166 VAL A N 1
ATOM 9308 C CA . VAL A 1 1166 ? -18.030 13.024 28.673 1.00 92.44 1166 VAL A CA 1
ATOM 9309 C C . VAL A 1 1166 ? -18.253 11.522 28.908 1.00 92.44 1166 VAL A C 1
ATOM 9311 O O . VAL A 1 1166 ? -18.894 10.846 28.105 1.00 92.44 1166 VAL A O 1
ATOM 9314 N N . VAL A 1 1167 ? -17.733 10.963 30.009 1.00 92.19 1167 VAL A N 1
ATOM 9315 C CA . VAL A 1 1167 ? -18.068 9.590 30.435 1.00 92.19 1167 VAL A CA 1
ATOM 9316 C C . VAL A 1 1167 ? -19.572 9.458 30.671 1.00 92.19 1167 VAL A C 1
ATOM 9318 O O . VAL A 1 1167 ? -20.185 8.517 30.166 1.00 92.19 1167 VAL A O 1
ATOM 9321 N N . GLU A 1 1168 ? -20.176 10.401 31.397 1.00 92.81 1168 GLU A N 1
ATOM 9322 C CA . GLU A 1 1168 ? -21.617 10.388 31.670 1.00 92.81 1168 GLU A CA 1
ATOM 9323 C C . GLU A 1 1168 ? -22.457 10.624 30.409 1.00 92.81 1168 GLU A C 1
ATOM 9325 O O . GLU A 1 1168 ? -23.451 9.926 30.206 1.00 92.81 1168 GLU A O 1
ATOM 9330 N N . PHE A 1 1169 ? -22.025 11.523 29.519 1.00 93.50 1169 PHE A N 1
ATOM 9331 C CA . PHE A 1 1169 ? -22.610 11.695 28.187 1.00 93.50 1169 PHE A CA 1
ATOM 9332 C C . PHE A 1 1169 ? -22.658 10.367 27.414 1.00 93.50 1169 PHE A C 1
ATOM 9334 O O . PHE A 1 1169 ? -23.729 9.956 26.983 1.00 93.50 1169 PHE A O 1
ATOM 9341 N N . ILE A 1 1170 ? -21.550 9.623 27.337 1.00 94.00 1170 ILE A N 1
ATOM 9342 C CA . ILE A 1 1170 ? -21.521 8.323 26.642 1.00 94.00 1170 ILE A CA 1
ATOM 9343 C C . ILE A 1 1170 ? -22.402 7.275 27.355 1.00 94.00 1170 ILE A C 1
ATOM 9345 O O . ILE A 1 1170 ? -23.080 6.482 26.695 1.00 94.00 1170 ILE A O 1
ATOM 9349 N N . LYS A 1 1171 ? -22.452 7.279 28.698 1.00 93.81 1171 LYS A N 1
ATOM 9350 C CA . LYS A 1 1171 ? -23.283 6.353 29.497 1.00 93.81 1171 LYS A CA 1
ATOM 9351 C C . LYS A 1 1171 ? -24.787 6.493 29.252 1.00 93.81 1171 LYS A C 1
ATOM 9353 O O . LYS A 1 1171 ? -25.483 5.477 29.230 1.00 93.81 1171 LYS A O 1
ATOM 9358 N N . LYS A 1 1172 ? -25.295 7.716 29.073 1.00 93.81 1172 LYS A N 1
ATOM 9359 C CA . LYS A 1 1172 ? -26.734 7.991 28.869 1.00 93.81 1172 LYS A CA 1
ATOM 9360 C C . LYS A 1 1172 ? -27.316 7.243 27.667 1.00 93.81 1172 LYS A C 1
ATOM 9362 O O . LYS A 1 1172 ? -28.499 6.915 27.636 1.00 93.81 1172 LYS A O 1
ATOM 9367 N N . HIS A 1 1173 ? -26.483 6.947 26.675 1.00 92.81 1173 HIS A N 1
ATOM 9368 C CA . HIS A 1 1173 ? -26.956 6.554 25.347 1.00 92.81 1173 HIS A CA 1
ATOM 9369 C C . HIS A 1 1173 ? -26.660 5.100 24.994 1.00 92.81 1173 HIS A C 1
ATOM 9371 O O . HIS A 1 1173 ? -27.270 4.567 24.067 1.00 92.81 1173 HIS A O 1
ATOM 9377 N N . LEU A 1 1174 ? -25.824 4.422 25.792 1.00 91.94 1174 LEU A N 1
ATOM 9378 C CA . LEU A 1 1174 ? -25.529 2.987 25.693 1.00 91.94 1174 LEU A CA 1
ATOM 9379 C C . LEU A 1 1174 ? -26.734 2.108 25.312 1.00 91.94 1174 LEU A C 1
ATOM 9381 O O . LEU A 1 1174 ? -26.589 1.285 24.402 1.00 91.94 1174 LEU A O 1
ATOM 9385 N N . PRO A 1 1175 ? -27.933 2.273 25.914 1.00 88.81 1175 PRO A N 1
ATOM 9386 C CA . PRO A 1 1175 ? -29.075 1.415 25.602 1.00 88.81 1175 PRO A CA 1
ATOM 9387 C C . PRO A 1 1175 ? -29.522 1.526 24.138 1.00 88.81 1175 PRO A C 1
ATOM 9389 O O . PRO A 1 1175 ? -29.827 0.514 23.501 1.00 88.81 1175 PRO A O 1
ATOM 9392 N N . ALA A 1 1176 ? -29.510 2.744 23.591 1.00 86.31 1176 ALA A N 1
ATOM 9393 C CA . ALA A 1 1176 ? -29.945 3.052 22.232 1.00 86.31 1176 ALA A CA 1
ATOM 9394 C C . ALA A 1 1176 ? -28.933 2.550 21.175 1.00 86.31 1176 ALA A C 1
ATOM 9396 O O . ALA A 1 1176 ? -29.279 2.282 20.023 1.00 86.31 1176 ALA A O 1
ATOM 9397 N N . LEU A 1 1177 ? -27.690 2.325 21.596 1.00 88.62 1177 LEU A N 1
ATOM 9398 C CA . LEU A 1 1177 ? -26.629 1.729 20.789 1.00 88.62 1177 LEU A CA 1
ATOM 9399 C C . LEU A 1 1177 ? -26.533 0.213 20.906 1.00 88.62 1177 LEU A C 1
ATOM 9401 O O . LEU A 1 1177 ? -25.809 -0.420 20.141 1.00 88.62 1177 LEU A O 1
ATOM 9405 N N . HIS A 1 1178 ? -27.207 -0.369 21.896 1.00 90.75 1178 HIS A N 1
ATOM 9406 C CA . HIS A 1 1178 ? -27.001 -1.744 22.349 1.00 90.75 1178 HIS A CA 1
ATOM 9407 C C . HIS A 1 1178 ? -25.616 -1.989 22.976 1.00 90.75 1178 HIS A C 1
ATOM 9409 O O . HIS A 1 1178 ? -25.033 -3.052 22.773 1.00 90.75 1178 HIS A O 1
ATOM 9415 N N . TRP A 1 1179 ? -25.083 -1.010 23.709 1.00 94.00 1179 TRP A N 1
ATOM 9416 C CA . TRP A 1 1179 ? -23.822 -1.056 24.459 1.00 94.00 1179 TRP A CA 1
ATOM 9417 C C . TRP A 1 1179 ? -24.072 -1.384 25.948 1.00 94.00 1179 TRP A C 1
ATOM 9419 O O . TRP A 1 1179 ? -25.058 -0.938 26.524 1.00 94.00 1179 TRP A O 1
ATOM 9429 N N . ASP A 1 1180 ? -23.154 -2.109 26.587 1.00 93.88 1180 ASP A N 1
ATOM 9430 C CA . ASP A 1 1180 ? -23.144 -2.449 28.015 1.00 93.88 1180 ASP A CA 1
ATOM 9431 C C . ASP A 1 1180 ? -21.886 -1.871 28.666 1.00 93.88 1180 ASP A C 1
ATOM 9433 O O . ASP A 1 1180 ? -20.782 -2.099 28.183 1.00 93.88 1180 ASP A O 1
ATOM 9437 N N . ALA A 1 1181 ? -22.006 -1.243 29.831 1.00 93.81 1181 ALA A N 1
ATOM 9438 C CA . ALA A 1 1181 ? -20.853 -0.987 30.691 1.00 93.81 1181 ALA A CA 1
ATOM 9439 C C . ALA A 1 1181 ? -20.148 -2.295 31.118 1.00 93.81 1181 ALA A C 1
ATOM 9441 O O . ALA A 1 1181 ? -20.765 -3.365 31.203 1.00 93.81 1181 ALA A O 1
ATOM 9442 N N . VAL A 1 1182 ? -18.857 -2.220 31.457 1.00 90.94 1182 VAL A N 1
ATOM 9443 C CA . VAL A 1 1182 ? -18.114 -3.396 31.928 1.00 90.94 1182 VAL A CA 1
ATOM 9444 C C . VAL A 1 1182 ? -17.288 -3.192 33.190 1.00 90.94 1182 VAL A C 1
ATOM 9446 O O . VAL A 1 1182 ? -17.256 -4.085 34.031 1.00 90.94 1182 VAL A O 1
ATOM 9449 N N . ALA A 1 1183 ? -16.650 -2.046 33.342 1.00 90.50 1183 ALA A N 1
ATOM 9450 C CA . ALA A 1 1183 ? -16.066 -1.578 34.594 1.00 90.50 1183 ALA A CA 1
ATOM 9451 C C . ALA A 1 1183 ? -15.868 -0.063 34.469 1.00 90.50 1183 ALA A C 1
ATOM 9453 O O . ALA A 1 1183 ? -16.085 0.517 33.406 1.00 90.50 1183 ALA A O 1
ATOM 9454 N N . THR A 1 1184 ? -15.429 0.560 35.545 1.00 89.00 1184 THR A N 1
ATOM 9455 C CA . THR A 1 1184 ? -14.941 1.935 35.572 1.00 89.00 1184 THR A CA 1
ATOM 9456 C C . THR A 1 1184 ? -13.805 1.935 36.597 1.00 89.00 1184 THR A C 1
ATOM 9458 O O . THR A 1 1184 ? -13.859 1.146 37.539 1.00 89.00 1184 THR A O 1
ATOM 9461 N N . ALA A 1 1185 ? -12.773 2.744 36.410 1.00 85.19 1185 ALA A N 1
ATOM 9462 C CA . ALA A 1 1185 ? -11.750 3.008 37.426 1.00 85.19 1185 ALA A CA 1
ATOM 9463 C C . ALA A 1 1185 ? -11.557 4.531 37.533 1.00 85.19 1185 ALA A C 1
ATOM 9465 O O . ALA A 1 1185 ? -12.499 5.261 37.228 1.00 85.19 1185 ALA A O 1
ATOM 9466 N N . GLU A 1 1186 ? -10.375 4.996 37.922 1.00 78.25 1186 GLU A N 1
ATOM 9467 C CA . GLU A 1 1186 ? -9.956 6.405 37.911 1.00 78.25 1186 GLU A CA 1
ATOM 9468 C C . GLU A 1 1186 ? -8.590 6.504 37.205 1.00 78.25 1186 GLU A C 1
ATOM 9470 O O . GLU A 1 1186 ? -8.007 5.470 36.869 1.00 78.25 1186 GLU A O 1
ATOM 9475 N N . GLY A 1 1187 ? -8.093 7.718 36.943 1.00 63.53 1187 GLY A N 1
ATOM 9476 C CA . GLY A 1 1187 ? -6.679 7.941 36.627 1.00 63.53 1187 GLY A CA 1
ATOM 9477 C C . GLY A 1 1187 ? -5.800 7.717 37.867 1.00 63.53 1187 GLY A C 1
ATOM 9478 O O . GLY A 1 1187 ? -6.109 6.883 38.721 1.00 63.53 1187 GLY A O 1
ATOM 9479 N N . ASP A 1 1188 ? -4.703 8.460 38.010 1.00 60.00 1188 ASP A N 1
ATOM 9480 C CA . ASP A 1 1188 ? -3.741 8.218 39.092 1.00 60.00 1188 ASP A CA 1
ATOM 9481 C C . ASP A 1 1188 ? -2.955 9.487 39.480 1.00 60.00 1188 ASP A C 1
ATOM 9483 O O . ASP A 1 1188 ? -1.960 9.859 38.856 1.00 60.00 1188 ASP A O 1
ATOM 9487 N N . SER A 1 1189 ? -3.409 10.125 40.565 1.00 55.06 1189 SER A N 1
ATOM 9488 C CA . SER A 1 1189 ? -3.011 11.458 41.050 1.00 55.06 1189 SER A CA 1
ATOM 9489 C C . SER A 1 1189 ? -1.625 11.524 41.717 1.00 55.06 1189 SER A C 1
ATOM 9491 O O . SER A 1 1189 ? -1.467 12.078 42.806 1.00 55.06 1189 SER A O 1
ATOM 9493 N N . GLU A 1 1190 ? -0.612 10.935 41.082 1.00 49.72 1190 GLU A N 1
ATOM 9494 C CA . GLU A 1 1190 ? 0.806 11.093 41.444 1.00 49.72 1190 GLU A CA 1
ATOM 9495 C C . GLU A 1 1190 ? 1.652 11.673 40.285 1.00 49.72 1190 GLU A C 1
ATOM 9497 O O . GLU A 1 1190 ? 2.787 12.079 40.516 1.00 49.72 1190 GLU A O 1
ATOM 9502 N N . GLU A 1 1191 ? 1.107 11.788 39.059 1.00 49.62 1191 GLU A N 1
ATOM 9503 C CA . GLU A 1 1191 ? 1.642 12.680 38.003 1.00 49.62 1191 GLU A CA 1
ATOM 9504 C C . GLU A 1 1191 ? 0.534 13.442 37.207 1.00 49.62 1191 GLU A C 1
ATOM 9506 O O . GLU A 1 1191 ? 0.836 14.543 36.753 1.00 49.62 1191 GLU A O 1
ATOM 9511 N N . ASP A 1 1192 ? -0.730 12.970 37.076 1.00 54.19 1192 ASP A N 1
ATOM 9512 C CA . ASP A 1 1192 ? -1.876 13.803 36.598 1.00 54.19 1192 ASP A CA 1
ATOM 9513 C C . ASP A 1 1192 ? -3.281 13.365 37.104 1.00 54.19 1192 ASP A C 1
ATOM 9515 O O . ASP A 1 1192 ? -3.422 12.310 37.721 1.00 54.19 1192 ASP A O 1
ATOM 9519 N N . GLU A 1 1193 ? -4.314 14.211 36.902 1.00 55.47 1193 GLU A N 1
ATOM 9520 C CA . GLU A 1 1193 ? -5.588 14.164 37.664 1.00 55.47 1193 GLU A CA 1
ATOM 9521 C C . GLU A 1 1193 ? -6.913 14.356 36.867 1.00 55.47 1193 GLU A C 1
ATOM 9523 O O . GLU A 1 1193 ? -7.988 14.235 37.450 1.00 55.47 1193 GLU A O 1
ATOM 9528 N N . ASP A 1 1194 ? -6.901 14.676 35.564 1.00 69.19 1194 ASP A N 1
ATOM 9529 C CA . ASP A 1 1194 ? -8.070 15.258 34.842 1.00 69.19 1194 ASP A CA 1
ATOM 9530 C C . ASP A 1 1194 ? -9.218 14.273 34.486 1.00 69.19 1194 ASP A C 1
ATOM 9532 O O . ASP A 1 1194 ? -10.266 14.676 33.972 1.00 69.19 1194 ASP A O 1
ATOM 9536 N N . ASP A 1 1195 ? -9.031 12.969 34.715 1.00 79.75 1195 ASP A N 1
ATOM 9537 C CA . ASP A 1 1195 ? -9.610 11.937 33.850 1.00 79.75 1195 ASP A CA 1
ATOM 9538 C C . ASP A 1 1195 ? -10.293 10.746 34.563 1.00 79.75 1195 ASP A C 1
ATOM 9540 O O . ASP A 1 1195 ? -9.739 10.096 35.450 1.00 79.75 1195 ASP A O 1
ATOM 9544 N N . VAL A 1 1196 ? -11.493 10.396 34.079 1.00 88.88 1196 VAL A N 1
ATOM 9545 C CA . VAL A 1 1196 ? -12.348 9.269 34.492 1.00 88.88 1196 VAL A CA 1
ATOM 9546 C C . VAL A 1 1196 ? -12.733 8.390 33.307 1.00 88.88 1196 VAL A C 1
ATOM 9548 O O . VAL A 1 1196 ? -12.653 8.755 32.146 1.00 88.88 1196 VAL A O 1
ATOM 9551 N N . VAL A 1 1197 ? -13.118 7.164 33.630 1.00 92.31 1197 VAL A N 1
ATOM 9552 C CA . VAL A 1 1197 ? -12.306 6.019 33.282 1.00 92.31 1197 VAL A CA 1
ATOM 9553 C C . VAL A 1 1197 ? -13.257 4.817 33.085 1.00 92.31 1197 VAL A C 1
ATOM 9555 O O . VAL A 1 1197 ? -13.398 3.992 33.969 1.00 92.31 1197 VAL A O 1
ATOM 9558 N N . PHE A 1 1198 ? -13.972 4.707 31.947 1.00 94.56 1198 PHE A N 1
ATOM 9559 C CA . PHE A 1 1198 ? -15.248 3.952 31.819 1.00 94.56 1198 PHE A CA 1
ATOM 9560 C C . PHE A 1 1198 ? -15.427 2.932 30.657 1.00 94.56 1198 PHE A C 1
ATOM 9562 O O . PHE A 1 1198 ? -15.496 3.370 29.519 1.00 94.56 1198 PHE A O 1
ATOM 9569 N N . ILE A 1 1199 ? -15.567 1.620 30.949 1.00 95.69 1199 ILE A N 1
ATOM 9570 C CA . ILE A 1 1199 ? -15.374 0.458 30.049 1.00 95.69 1199 ILE A CA 1
ATOM 9571 C C . ILE A 1 1199 ? -16.701 0.014 29.382 1.00 95.69 1199 ILE A C 1
ATOM 9573 O O . ILE A 1 1199 ? -17.674 -0.151 30.109 1.00 95.69 1199 ILE A O 1
ATOM 9577 N N . ILE A 1 1200 ? -16.752 -0.324 28.083 1.00 96.94 1200 ILE A N 1
ATOM 9578 C CA . ILE A 1 1200 ? -17.984 -0.692 27.340 1.00 96.94 1200 ILE A CA 1
ATOM 9579 C C . ILE A 1 1200 ? -17.935 -1.963 26.406 1.00 96.94 1200 ILE A C 1
ATOM 9581 O O . ILE A 1 1200 ? -16.884 -2.414 25.955 1.00 96.94 1200 ILE A O 1
ATOM 9585 N N . GLN A 1 1201 ? -19.108 -2.567 26.126 1.00 95.31 1201 GLN A N 1
ATOM 9586 C CA . GLN A 1 1201 ? -19.387 -3.831 25.400 1.00 95.31 1201 GLN A CA 1
ATOM 9587 C C . GLN A 1 1201 ? -20.680 -3.769 24.517 1.00 95.31 1201 GLN A C 1
ATOM 9589 O O . GLN A 1 1201 ? -21.759 -3.836 25.089 1.00 95.31 1201 GLN A O 1
ATOM 9594 N N . LYS A 1 1202 ? -20.684 -3.745 23.157 1.00 94.06 1202 LYS A N 1
ATOM 9595 C CA . LYS A 1 1202 ? -21.968 -3.972 22.392 1.00 94.06 1202 LYS A CA 1
ATOM 9596 C C . LYS A 1 1202 ? -22.529 -5.339 22.685 1.00 94.06 1202 LYS A C 1
ATOM 9598 O O . LYS A 1 1202 ? -21.812 -6.257 23.061 1.00 94.06 1202 LYS A O 1
ATOM 9603 N N . GLN A 1 1203 ? -23.785 -5.480 22.302 1.00 88.00 1203 GLN A N 1
ATOM 9604 C CA . GLN A 1 1203 ? -24.429 -6.745 22.054 1.00 88.00 1203 GLN A CA 1
ATOM 9605 C C . GLN A 1 1203 ? -24.595 -7.079 20.567 1.00 88.00 1203 GLN A C 1
ATOM 9607 O O . GLN A 1 1203 ? -24.605 -6.239 19.661 1.00 88.00 1203 GLN A O 1
ATOM 9612 N N . LEU A 1 1204 ? -24.798 -8.373 20.327 1.00 82.00 1204 LEU A N 1
ATOM 9613 C CA . LEU A 1 1204 ? -25.433 -8.912 19.134 1.00 82.00 1204 LEU A CA 1
ATOM 9614 C C . LEU A 1 1204 ? -26.914 -8.523 19.149 1.00 82.00 1204 LEU A C 1
ATOM 9616 O O . LEU A 1 1204 ? -27.734 -9.216 19.739 1.00 82.00 1204 LEU A O 1
ATOM 9620 N N . TRP A 1 1205 ? -27.248 -7.377 18.562 1.00 76.12 1205 TRP A N 1
ATOM 9621 C CA . TRP A 1 1205 ? -28.603 -6.821 18.551 1.00 76.12 1205 TRP A CA 1
ATOM 9622 C C . TRP A 1 1205 ? -29.472 -7.364 17.404 1.00 76.12 1205 TRP A C 1
ATOM 9624 O O . TRP A 1 1205 ? -28.974 -8.019 16.492 1.00 76.12 1205 TRP A O 1
ATOM 9634 N N . LEU A 1 1206 ? -30.792 -7.139 17.450 1.00 62.53 1206 LEU A N 1
ATOM 9635 C CA . LEU A 1 1206 ? -31.762 -7.737 16.515 1.00 62.53 1206 LEU A CA 1
ATOM 9636 C C . LEU A 1 1206 ? -32.962 -6.809 16.235 1.00 62.53 1206 LEU A C 1
ATOM 9638 O O . LEU A 1 1206 ? -33.630 -6.386 17.178 1.00 62.53 1206 LEU A O 1
ATOM 9642 N N . THR A 1 1207 ? -33.341 -6.614 14.967 1.00 58.16 1207 THR A N 1
ATOM 9643 C CA . THR A 1 1207 ? -34.625 -5.980 14.575 1.00 58.16 1207 THR A CA 1
ATOM 9644 C C . THR A 1 1207 ? -35.809 -6.969 14.681 1.00 58.16 1207 THR A C 1
ATOM 9646 O O . THR A 1 1207 ? -35.684 -8.033 15.299 1.00 58.16 1207 THR A O 1
ATOM 9649 N N . SER A 1 1208 ? -36.963 -6.646 14.086 1.00 44.72 1208 SER A N 1
ATOM 9650 C CA . SER A 1 1208 ? -38.106 -7.548 13.888 1.00 44.72 1208 SER A CA 1
ATOM 9651 C C . SER A 1 1208 ? -37.888 -8.569 12.755 1.00 44.72 1208 SER A C 1
ATOM 9653 O O . SER A 1 1208 ? -37.942 -9.775 13.011 1.00 44.72 1208 SER A O 1
ATOM 9655 N N . GLU A 1 1209 ? -37.604 -8.124 11.520 1.00 43.28 1209 GLU A N 1
ATOM 9656 C CA . GLU A 1 1209 ? -37.495 -8.991 10.329 1.00 43.28 1209 GLU A CA 1
ATOM 9657 C C . GLU A 1 1209 ? -36.430 -10.083 10.484 1.00 43.28 1209 GLU A C 1
ATOM 9659 O O . GLU A 1 1209 ? -36.642 -11.222 10.063 1.00 43.28 1209 GLU A O 1
ATOM 9664 N N . ASN A 1 1210 ? -35.329 -9.733 11.153 1.00 37.22 1210 ASN A N 1
ATOM 9665 C CA . ASN A 1 1210 ? -34.284 -10.617 11.666 1.00 37.22 1210 ASN A CA 1
ATOM 9666 C C . ASN A 1 1210 ? -34.857 -11.916 12.243 1.00 37.22 1210 ASN A C 1
ATOM 9668 O O . ASN A 1 1210 ? -34.584 -13.028 11.792 1.00 37.22 1210 ASN A O 1
ATOM 9672 N N . ARG A 1 1211 ? -35.677 -11.746 13.281 1.00 35.62 1211 ARG A N 1
ATOM 9673 C CA . ARG A 1 1211 ? -36.099 -12.812 14.185 1.00 35.62 1211 ARG A CA 1
ATOM 9674 C C . ARG A 1 1211 ? -37.157 -13.685 13.529 1.00 35.62 1211 ARG A C 1
ATOM 9676 O O . ARG A 1 1211 ? -37.151 -14.893 13.728 1.00 35.62 1211 ARG A O 1
ATOM 9683 N N . VAL A 1 1212 ? -38.035 -13.094 12.716 1.00 38.00 1212 VAL A N 1
ATOM 9684 C CA . VAL A 1 1212 ? -39.092 -13.825 11.993 1.00 38.00 1212 VAL A CA 1
ATOM 9685 C C . VAL A 1 1212 ? -38.481 -14.813 11.003 1.00 38.00 1212 VAL A C 1
ATOM 9687 O O . VAL A 1 1212 ? -38.848 -15.990 10.982 1.00 38.00 1212 VAL A O 1
ATOM 9690 N N . LYS A 1 1213 ? -37.495 -14.354 10.232 1.00 37.94 1213 LYS A N 1
ATOM 9691 C CA . LYS A 1 1213 ? -36.737 -15.189 9.298 1.00 37.94 1213 LYS A CA 1
ATOM 9692 C C . LYS A 1 1213 ? -35.948 -16.263 10.061 1.00 37.94 1213 LYS A C 1
ATOM 9694 O O . LYS A 1 1213 ? -36.081 -17.443 9.763 1.00 37.94 1213 LYS A O 1
ATOM 9699 N N . GLN A 1 1214 ? -35.263 -15.883 11.141 1.00 36.72 1214 GLN A N 1
ATOM 9700 C CA . GLN A 1 1214 ? -34.527 -16.794 12.032 1.00 36.72 1214 GLN A CA 1
ATOM 9701 C C . GLN A 1 1214 ? -35.401 -17.868 12.728 1.00 36.72 1214 GLN A C 1
ATOM 9703 O O . GLN A 1 1214 ? -34.885 -18.923 13.077 1.00 36.72 1214 GLN A O 1
ATOM 9708 N N . LEU A 1 1215 ? -36.709 -17.640 12.921 1.00 37.16 1215 LEU A N 1
ATOM 9709 C CA . LEU A 1 1215 ? -37.659 -18.618 13.492 1.00 37.16 1215 LEU A CA 1
ATOM 9710 C C . LEU A 1 1215 ? -38.305 -19.529 12.430 1.00 37.16 1215 LEU A C 1
ATOM 9712 O O . LEU A 1 1215 ? -38.738 -20.649 12.727 1.00 37.16 1215 LEU A O 1
ATOM 9716 N N . THR A 1 1216 ? -38.362 -19.064 11.181 1.00 33.03 1216 THR A N 1
ATOM 9717 C CA . THR A 1 1216 ? -38.846 -19.840 10.028 1.00 33.03 1216 THR A CA 1
ATOM 9718 C C . THR A 1 1216 ? -37.741 -20.581 9.276 1.00 33.03 1216 THR A C 1
ATOM 9720 O O . THR A 1 1216 ? -38.089 -21.326 8.368 1.00 33.03 1216 THR A O 1
ATOM 9723 N N . LEU A 1 1217 ? -36.470 -20.446 9.684 1.00 32.50 1217 LEU A N 1
ATOM 9724 C CA . LEU A 1 1217 ? -35.272 -21.149 9.185 1.00 32.50 1217 LEU A CA 1
ATOM 9725 C C . LEU A 1 1217 ? -35.108 -22.547 9.792 1.00 32.50 1217 LEU A C 1
ATOM 9727 O O . LEU A 1 1217 ? -35.202 -23.527 9.025 1.00 32.50 1217 LEU A O 1
#

Sequence (1217 aa):
MSRGRGDGDQTKRFVTWIVVLSIICGCVYLYSRNSGTSALEYGSKSLRKLDDDGDETTNKSSEEVQGDIILKSIPVCDDRHSELIPCLDRNLIYQTRLKLDLSLMEHYERHCPVPERRFNCLIPPPPGYKVPIKWPKSRDEVWKVNIPHTHLASEKSDQNWMVVKGDKISFPGGGTHFHYGADKYIASIANMLNFSNNNLNNEGRLRTVLDVGCGVASFGGYLLSSDIIAMSLAPNDVHQNQIQFALERGIPAYLGVLGTKRLPYPSRSFELAHCSRCRIDWLQRDGILLLELDRLLRPGGYFAYSSPEAYAQDEEDLRIWKEMSALVERMCWKIAAKRNQTVIWVKPLTNDCYKQREPGTRPPLCKSDDDPDAVWGVPMKACITPYSNQQHKAKGTGLAPWPARLITPPPRLADFGYSAEMFEKDTKVWQHRVENYWNLLSPKIQSDTLRNLMDMKANLGSFAAALKSKDVWVMNVVPEDGPNTLKIIYDRGLMGSVHNWCESYSIYPRTYDLLHAWTVFSDILKKDCSAEDLLIEMDRILRPTGFIIIRDKPSVVEFIKKHMTALHWEAVATGDAEDNEQGEDEVVFIVQKKMWLTSRSSSMARGRGDGDQKKRLLTWIVVLGIIFGCVYLYSRNSGTSALEYGSKSLRKLGSSYLGGDDDGEETSNKSGEELQDDIMLKSIPVCDDNQSELIPCLDRNLIYQTRLKLDLSLMEHYERHCPVQERRLNCLIPPPPGYKVPIKWPKSRDEVWKVNIPHTHLASEKSDQNWMVVKGDKISFPGGGTHFHYGADKYIASIANMLNFSNNILNNGGRLRTVLDVGCGVASFGGYLLSSDIIAMSLAPNDVHQNQIQFALERGIPAYLGVLGTKRLPYPSRSFELAHCSRCRIDWLQRDGILLLELDRLLRPGGYFAYSSPEAYAQDEEDLRIWREMSALVERMCWKIAAKRNQTVIWVKPLTNDCYMEREPGTQPPLCKSGDDPDAVWDVAMEACITPYTDQNHKARGSGLAPWPARLTAPPPRLADFGYSNEMFEKDTKVWQHRVENYWNLLSPKIQSDTLRNLMDMKANLGSFAAALKSKDVWVMNVVPEDGPNTLKIIYDRGLMGSVHNWCESFSTYPRTYDLLHAWTIFSDIEKKDCSAEDLLFEMDRILRPTGFIIVRDKQPVVEFIKKHLPALHWDAVATAEGDSEEDEDDVVFIIQKQLWLTSENRVKQLTL

Nearest PDB structures (foldseek):
  1xdz-assembly1_A  TM=5.177E-01  e=1.471E+00  Bacillus subtilis
  3g89-assembly2_B  TM=4.704E-01  e=2.845E+00  Thermus thermophilus HB8
  3g8a-assembly1_A  TM=4.649E-01  e=3.175E+00  Thermus thermophilus HB8
  9j56-assembly1_B  TM=5.149E-01  e=5.206E+00  Streptomyces purpurascens

Solvent-accessible surface area (backbone atoms only — not comparable to full-atom values): 54044 Å² total; per-residue (Å²): 134,88,90,83,86,81,90,84,81,72,73,64,63,60,59,55,52,56,54,54,52,52,51,52,52,50,53,52,53,57,54,63,70,71,62,81,85,87,86,87,87,85,86,79,92,84,88,82,87,84,83,86,90,86,87,91,84,89,90,82,91,83,89,81,81,91,77,90,82,64,49,27,18,14,20,22,16,18,42,64,31,28,57,55,53,44,27,10,54,69,69,58,25,78,60,16,12,56,46,72,86,58,87,40,26,51,50,48,38,13,33,33,55,50,66,43,6,8,19,40,22,16,54,27,22,40,62,38,20,17,68,26,47,33,65,84,54,8,17,40,35,34,15,23,45,72,32,52,13,10,53,57,25,52,86,40,40,81,41,28,21,34,45,78,54,84,44,18,26,32,21,62,31,2,14,84,91,30,51,84,28,19,52,59,49,50,28,47,54,22,49,59,69,71,37,64,88,23,57,56,17,51,65,20,27,20,34,10,19,31,34,31,37,18,25,12,9,5,55,17,15,57,15,46,82,25,52,14,25,2,49,40,17,21,34,60,36,54,77,87,53,40,64,32,23,0,6,33,20,6,15,14,13,10,12,9,30,68,21,34,15,42,68,20,51,16,6,41,51,29,36,35,26,57,32,30,63,55,66,87,91,57,75,82,82,43,27,21,55,50,38,62,61,45,7,6,26,16,48,55,2,58,18,27,24,30,37,60,37,62,53,51,93,43,87,62,35,42,51,19,35,49,52,46,50,53,48,40,43,67,57,53,41,44,78,65,36,73,56,82,51,35,35,22,32,26,32,51,34,50,38,66,62,62,76,68,54,61,92,72,50,66,38,35,64,19,21,4,34,16,40,29,23,15,41,57,15,1,17,27,51,10,9,39,16,64,42,28,73,66,40,43,73,60,53,25,82,65,44,47,37,53,61,70,41,55,55,46,69,62,67,43,39,53,52,7,75,35,48,64,57,45,35,44,65,9,39,43,49,24,24,46,25,43,46,59,0,55,34,67,56,53,60,81,62,55,73,37,52,30,38,26,29,26,26,34,26,11,48,27,8,24,29,11,33,48,41,15,85,36,81,42,8,6,29,20,16,16,46,18,12,18,52,34,50,20,24,45,25,72,39,10,39,28,26,48,6,34,37,56,21,36,23,22,22,17,20,33,24,21,22,26,47,21,35,10,43,45,13,25,17,13,10,2,8,49,17,74,30,12,35,60,28,34,69,41,26,72,7,9,21,35,28,50,43,28,34,19,24,38,17,26,68,58,57,34,48,24,20,5,1,67,33,32,29,6,21,10,6,25,32,30,40,41,44,75,72,77,65,70,61,66,41,43,41,21,38,27,40,32,11,8,32,55,55,66,36,20,22,70,57,24,66,84,55,53,86,83,83,89,80,73,63,70,68,56,50,56,57,50,52,56,53,49,51,54,51,49,54,55,46,64,71,57,74,78,65,89,81,89,80,90,88,84,88,84,87,83,89,88,83,85,89,80,90,89,84,90,85,90,84,86,92,88,85,90,83,86,88,83,89,82,81,90,83,92,73,87,74,74,69,74,75,47,48,63,49,50,57,83,14,6,21,36,38,39,16,37,8,65,62,41,40,74,72,64,59,49,83,64,62,54,26,34,62,61,58,39,43,62,20,10,28,48,77,93,64,57,68,76,22,30,16,48,53,21,10,55,73,58,77,52,69,45,39,52,81,27,34,35,45,51,56,46,34,23,27,44,70,75,52,49,32,53,51,50,19,30,58,56,34,48,39,19,44,40,63,16,38,41,26,23,10,30,5,43,26,13,12,24,19,18,59,5,16,15,34,7,36,44,7,25,58,20,36,30,69,61,80,56,41,20,18,17,15,19,14,3,14,11,31,39,11,15,42,28,18,2,41,30,10,42,15,19,12,18,12,26,9,61,40,32,28,18,20,27,58,46,71,66,58,44,32,37,17,6,19,68,13,11,21,27,19,19,19,21,34,59,56,60,36,34,22,33,29,25,16,6,24,42,38,11,9,20,25,24,20,25,56,32,15,35,51,46,78,52,21,38,22,43,14,20,6,22,20,11,24,28,32,40,17,21,24,27,40,32,27,23,43,44,41,52,39,74,47,72,34,28,73,17,17,66,81,23,45,43,22,23,2,28,13,15,12,4,38,2,4,19,3,12,14,26,32,12,38,13,23,25,47,36,60,62,46,18,59,52,62,41,77,91,50,46,53,49,41,38,60,96,81,65,63,47,55,65,18,57,84,33,65,35,47,85,15,11,31,69,72,57,66,54,34,34,44,97,31,12,24,18,61,32,30,13,9,20,20,66,84,25,64,24,67,56,36,58,81,74,70,48,63,79,44,86,20,27,6,33,9,35,43,14,64,46,81,21,87,86,40,23,37,78,27,19,60,98,59,84,77,26,26,29,35,30,30,36,32,16,36,54,67,34,42,44,22,16,41,41,32,54,28,35,37,9,15,38,51,18,4,7,29,52,76,51,61,73,38,31,24,31,8,27,32,28,28,15,35,38,34,15,20,36,42,81,40,53,42,51,32,35,19,42,62,47,36,29,32,10,4,39,42,47,70,66,54,41,49,76,67,78,29,54,65,46,44,54,16,46,38,60,29,20,51,40,38,33,20,25,46,34,34,23,17,23,45,52,70,60,48,52,56,56,60,77,21,24,72,55,53,41,37,38,80,73,53,68,64,63,59,56,81,84,87,48,76,78,27,30,18,42,14,18,16,16,41,75,63,74,68,68,69,13,51,58,26,48,73,60,78

Mean predicted aligned error: 19.29 Å